Protein AF-0000000070384418 (afdb_homodimer)

Sequence (966 aa):
MIGNLVKNYKNLKAFNLLKQFIPKGFSTQKKMSLDSQIDIQPSKFMQKLINPTIFELIVPLSQKYQSINLASGFPDWETPEFLCNAVTEAFKLPEHQYAPVGGHPALIQKLCERYSKSLNRNILPQNISVGLGGSGVIYDIYTAFLNEGDELIVFEPFFEYHSKEAKLLGVNVKACSLIEPEDFENGEWQIDFKQFESLINDKTRMIVLNSPHNPTGKVFTREEYQKIADIVKKYPKVLVLADDVYETLIYDNKEFPRFVDIPGMFERTLQVFSLGKLFSCTGWRIGFCIGPEQFIKIVRATHAIICYSVHRPVQIGFAKALDEAKSKYMGTDDNYEVNIRKRFEKNRNVILEGFKNLNANLKLNKPQGGYFIVGSLKDHVGKIPRKYFFKDFENVPDGDALLGDTPFEEFEQAEVTPDVAFFKYMIIEKGVTVIPMSSFYIQDDEKNLKNIKGRYFFRIALPRKEETINSAFKKLNQTLKQNMIGNLVKNYKNLKAFNLLKQFIPKGFSTQKKMSLDSQIDIQPSKFMQKLINPTIFELIVPLSQKYQSINLASGFPDWETPEFLCNAVTEAFKLPEHQYAPVGGHPALIQKLCERYSKSLNRNILPQNISVGLGGSGVIYDIYTAFLNEGDELIVFEPFFEYHSKEAKLLGVNVKACSLIEPEDFENGEWQIDFKQFESLINDKTRMIVLNSPHNPTGKVFTREEYQKIADIVKKYPKVLVLADDVYETLIYDNKEFPRFVDIPGMFERTLQVFSLGKLFSCTGWRIGFCIGPEQFIKIVRATHAIICYSVHRPVQIGFAKALDEAKSKYMGTDDNYEVNIRKRFEKNRNVILEGFKNLNANLKLNKPQGGYFIVGSLKDHVGKIPRKYFFKDFENVPDGDALLGDTPFEEFEQAEVTPDVAFFKYMIIEKGVTVIPMSSFYIQDDEKNLKNIKGRYFFRIALPRKEETINSAFKKLNQTLKQN

Radius of gyration: 29.35 Å; Cα contacts (8 Å, |Δi|>4): 1914; chains: 2; bounding box: 66×96×72 Å

Structure (mmCIF, N/CA/C/O backbone):
data_AF-0000000070384418-model_v1
#
loop_
_entity.id
_entity.type
_entity.pdbx_description
1 polymer 'Class I/II aminotransferase'
#
loop_
_atom_site.group_PDB
_atom_site.id
_atom_site.type_symbol
_atom_site.label_atom_id
_atom_site.label_alt_id
_atom_site.label_comp_id
_atom_site.label_asym_id
_atom_site.label_entity_id
_atom_site.label_seq_id
_atom_site.pdbx_PDB_ins_code
_atom_site.Cartn_x
_atom_site.Cartn_y
_atom_site.Cartn_z
_atom_site.occupancy
_atom_site.B_iso_or_equiv
_atom_site.auth_seq_id
_atom_site.auth_comp_id
_atom_site.auth_asym_id
_atom_site.auth_atom_id
_atom_site.pdbx_PDB_model_num
ATOM 1 N N . MET A 1 1 ? -18.125 9.461 -38.062 1 21.52 1 MET A N 1
ATOM 2 C CA . MET A 1 1 ? -16.938 8.633 -38.031 1 21.52 1 MET A CA 1
ATOM 3 C C . MET A 1 1 ? -16.656 8.148 -36.594 1 21.52 1 MET A C 1
ATOM 5 O O . MET A 1 1 ? -15.609 7.578 -36.312 1 21.52 1 MET A O 1
ATOM 9 N N . ILE A 1 2 ? -17.453 8.672 -35.625 1 22.98 2 ILE A N 1
ATOM 10 C CA . ILE A 1 2 ? -17.547 8.531 -34.188 1 22.98 2 ILE A CA 1
ATOM 11 C C . ILE A 1 2 ? -17.938 7.102 -33.812 1 22.98 2 ILE A C 1
ATOM 13 O O . ILE A 1 2 ? -17.938 6.727 -32.625 1 22.98 2 ILE A O 1
ATOM 17 N N . GLY A 1 3 ? -18.453 6.27 -34.812 1 24.25 3 GLY A N 1
ATOM 18 C CA . GLY A 1 3 ? -19.078 4.961 -34.812 1 24.25 3 GLY A CA 1
ATOM 19 C C . GLY A 1 3 ? -18.125 3.844 -34.438 1 24.25 3 GLY A C 1
ATOM 20 O O . GLY A 1 3 ? -18.547 2.824 -33.875 1 24.25 3 GLY A O 1
ATOM 21 N N . ASN A 1 4 ? -16.906 3.9 -34.938 1 23.88 4 ASN A N 1
ATOM 22 C CA . ASN A 1 4 ? -16.016 2.74 -35 1 23.88 4 ASN A CA 1
ATOM 23 C C . ASN A 1 4 ? -15.367 2.471 -33.656 1 23.88 4 ASN A C 1
ATOM 25 O O . ASN A 1 4 ? -14.477 1.625 -33.531 1 23.88 4 ASN A O 1
ATOM 29 N N . LEU A 1 5 ? -15.336 3.398 -32.719 1 23.23 5 LEU A N 1
ATOM 30 C CA . LEU A 1 5 ? -14.562 3.24 -31.484 1 23.23 5 LEU A CA 1
ATOM 31 C C . LEU A 1 5 ? -15.203 2.205 -30.578 1 23.23 5 LEU A C 1
ATOM 33 O O . LEU A 1 5 ? -14.602 1.783 -29.594 1 23.23 5 LEU A O 1
ATOM 37 N N . VAL A 1 6 ? -16.547 1.979 -30.75 1 27.31 6 VAL A N 1
ATOM 38 C CA . VAL A 1 6 ? -17.25 1.037 -29.875 1 27.31 6 VAL A CA 1
ATOM 39 C C . VAL A 1 6 ? -16.828 -0.39 -30.203 1 27.31 6 VAL A C 1
ATOM 41 O O . VAL A 1 6 ? -17.25 -1.342 -29.547 1 27.31 6 VAL A O 1
ATOM 44 N N . LYS A 1 7 ? -16.25 -0.627 -31.406 1 26.06 7 LYS A N 1
ATOM 45 C CA . LYS A 1 7 ? -16.094 -1.99 -31.891 1 26.06 7 LYS A CA 1
ATOM 46 C C . LYS A 1 7 ? -15.008 -2.732 -31.109 1 26.06 7 LYS A C 1
ATOM 48 O O . LYS A 1 7 ? -14.969 -3.965 -31.125 1 26.06 7 LYS A O 1
ATOM 53 N N . ASN A 1 8 ? -13.938 -2.049 -30.734 1 25.42 8 ASN A N 1
ATOM 54 C CA . ASN A 1 8 ? -12.766 -2.818 -30.312 1 25.42 8 ASN A CA 1
ATOM 55 C C . ASN A 1 8 ? -12.938 -3.365 -28.891 1 25.42 8 ASN A C 1
ATOM 57 O O . ASN A 1 8 ? -11.969 -3.781 -28.266 1 25.42 8 ASN A O 1
ATOM 61 N N . TYR A 1 9 ? -14.07 -3.049 -28.281 1 29.02 9 TYR A N 1
ATOM 62 C CA . TYR A 1 9 ? -14.25 -3.629 -26.953 1 29.02 9 TYR A CA 1
ATOM 63 C C . TYR A 1 9 ? -14.391 -5.145 -27.031 1 29.02 9 TYR A C 1
ATOM 65 O O . TYR A 1 9 ? -14.75 -5.793 -26.047 1 29.02 9 TYR A O 1
ATOM 73 N N . LYS A 1 10 ? -14.422 -5.699 -28.266 1 28.5 10 LYS A N 1
ATOM 74 C CA . LYS A 1 10 ? -14.656 -7.129 -28.422 1 28.5 10 LYS A CA 1
ATOM 75 C C . LYS A 1 10 ? -13.508 -7.945 -27.844 1 28.5 10 LYS A C 1
ATOM 77 O O . LYS A 1 10 ? -13.555 -9.18 -27.844 1 28.5 10 LYS A O 1
ATOM 82 N N . ASN A 1 11 ? -12.398 -7.305 -27.766 1 25.98 11 ASN A N 1
ATOM 83 C CA . ASN A 1 11 ? -11.281 -8.188 -27.453 1 25.98 11 ASN A CA 1
ATOM 84 C C . ASN A 1 11 ? -11.328 -8.656 -26 1 25.98 11 ASN A C 1
ATOM 86 O O . ASN A 1 11 ? -10.344 -9.188 -25.469 1 25.98 11 ASN A O 1
ATOM 90 N N . LEU A 1 12 ? -12.289 -8.148 -25.266 1 31.06 12 LEU A N 1
ATOM 91 C CA . LEU A 1 12 ? -12.273 -8.523 -23.859 1 31.06 12 LEU A CA 1
ATOM 92 C C . LEU A 1 12 ? -12.719 -9.969 -23.672 1 31.06 12 LEU A C 1
ATOM 94 O O . LEU A 1 12 ? -13.344 -10.312 -22.656 1 31.06 12 LEU A O 1
ATOM 98 N N . LYS A 1 13 ? -12.562 -10.844 -24.688 1 27.2 13 LYS A N 1
ATOM 99 C CA . LYS A 1 13 ? -13.125 -12.188 -24.672 1 27.2 13 LYS A CA 1
ATOM 100 C C . LYS A 1 13 ? -12.359 -13.094 -23.703 1 27.2 13 LYS A C 1
ATOM 102 O O . LYS A 1 13 ? -12.797 -14.203 -23.406 1 27.2 13 LYS A O 1
ATOM 107 N N . ALA A 1 14 ? -11.203 -12.758 -23.5 1 29.67 14 ALA A N 1
ATOM 108 C CA . ALA A 1 14 ? -10.562 -13.852 -22.781 1 29.67 14 ALA A CA 1
ATOM 109 C C . ALA A 1 14 ? -11.172 -14.023 -21.391 1 29.67 14 ALA A C 1
ATOM 111 O O . ALA A 1 14 ? -11.242 -15.141 -20.875 1 29.67 14 ALA A O 1
ATOM 112 N N . PHE A 1 15 ? -11.438 -12.852 -20.719 1 34.81 15 PHE A N 1
ATOM 113 C CA . PHE A 1 15 ? -11.898 -12.859 -19.328 1 34.81 15 PHE A CA 1
ATOM 114 C C . PHE A 1 15 ? -13.336 -13.359 -19.25 1 34.81 15 PHE A C 1
ATOM 116 O O . PHE A 1 15 ? -13.836 -13.633 -18.156 1 34.81 15 PHE A O 1
ATOM 123 N N . ASN A 1 16 ? -14.039 -13.461 -20.406 1 38.47 16 ASN A N 1
ATOM 124 C CA . ASN A 1 16 ? -15.383 -14.031 -20.391 1 38.47 16 ASN A CA 1
ATOM 125 C C . ASN A 1 16 ? -15.359 -15.508 -20 1 38.47 16 ASN A C 1
ATOM 127 O O . ASN A 1 16 ? -16.406 -16.141 -19.906 1 38.47 16 ASN A O 1
ATOM 131 N N . LEU A 1 17 ? -14.25 -15.977 -20.062 1 34.59 17 LEU A N 1
ATOM 132 C CA . LEU A 1 17 ? -14.25 -17.422 -19.938 1 34.59 17 LEU A CA 1
ATOM 133 C C . LEU A 1 17 ? -14.578 -17.844 -18.516 1 34.59 17 LEU A C 1
ATOM 135 O O . LEU A 1 17 ? -15.164 -18.906 -18.297 1 34.59 17 LEU A O 1
ATOM 139 N N . LEU A 1 18 ? -14.039 -17.156 -17.578 1 34.12 18 LEU A N 1
ATOM 140 C CA . LEU A 1 18 ? -14.258 -17.641 -16.219 1 34.12 18 LEU A CA 1
ATOM 141 C C . LEU A 1 18 ? -15.508 -16.984 -15.617 1 34.12 18 LEU A C 1
ATOM 143 O O . LEU A 1 18 ? -15.844 -17.25 -14.461 1 34.12 18 LEU A O 1
ATOM 147 N N . LYS A 1 19 ? -16.188 -16.172 -16.359 1 42.44 19 LYS A N 1
ATOM 148 C CA . LYS A 1 19 ? -17.406 -15.547 -15.867 1 42.44 19 LYS A CA 1
ATOM 149 C C . LYS A 1 19 ? -18.438 -16.594 -15.445 1 42.44 19 LYS A C 1
ATOM 151 O O . LYS A 1 19 ? -19.266 -16.344 -14.562 1 42.44 19 LYS A O 1
ATOM 156 N N . GLN A 1 20 ? -18.344 -17.641 -16.203 1 40.22 20 GLN A N 1
ATOM 157 C CA . GLN A 1 20 ? -19.359 -18.656 -15.969 1 40.22 20 GLN A CA 1
ATOM 158 C C . GLN A 1 20 ? -19.188 -19.312 -14.602 1 40.22 20 GLN A C 1
ATOM 160 O O . GLN A 1 20 ? -20.094 -19.969 -14.094 1 40.22 20 GLN A O 1
ATOM 165 N N . PHE A 1 21 ? -18.047 -19.25 -14.219 1 36.97 21 PHE A N 1
ATOM 166 C CA . PHE A 1 21 ? -17.844 -19.875 -12.922 1 36.97 21 PHE A CA 1
ATOM 167 C C . PHE A 1 21 ? -18.125 -18.906 -11.789 1 36.97 21 PHE A C 1
ATOM 169 O O . PHE A 1 21 ? -17.953 -19.234 -10.609 1 36.97 21 PHE A O 1
ATOM 176 N N . ILE A 1 22 ? -18.359 -17.781 -12.102 1 37.22 22 ILE A N 1
ATOM 177 C CA . ILE A 1 22 ? -18.781 -16.797 -11.102 1 37.22 22 ILE A CA 1
ATOM 178 C C . ILE A 1 22 ? -20.219 -17.062 -10.672 1 37.22 22 ILE A C 1
ATOM 180 O O . ILE A 1 22 ? -21.109 -17.172 -11.508 1 37.22 22 ILE A O 1
ATOM 184 N N . PRO A 1 23 ? -20.469 -17.656 -9.508 1 31.16 23 PRO A N 1
ATOM 185 C CA . PRO A 1 23 ? -21.875 -17.781 -9.125 1 31.16 23 PRO A CA 1
ATOM 186 C C . PRO A 1 23 ? -22.703 -16.547 -9.492 1 31.16 23 PRO A C 1
ATOM 188 O O . PRO A 1 23 ? -22.172 -15.43 -9.5 1 31.16 23 PRO A O 1
ATOM 191 N N . LYS A 1 24 ? -23.953 -16.828 -10.109 1 36.12 24 LYS A N 1
ATOM 192 C CA . LYS A 1 24 ? -24.938 -15.852 -10.555 1 36.12 24 LYS A CA 1
ATOM 193 C C . LYS A 1 24 ? -25.234 -14.828 -9.461 1 36.12 24 LYS A C 1
ATOM 195 O O . LYS A 1 24 ? -26.141 -14.008 -9.602 1 36.12 24 LYS A O 1
ATOM 200 N N . GLY A 1 25 ? -24.875 -15.148 -8.266 1 31.86 25 GLY A N 1
ATOM 201 C CA . GLY A 1 25 ? -25.391 -14.156 -7.34 1 31.86 25 GLY A CA 1
ATOM 202 C C . GLY A 1 25 ? -24.984 -12.734 -7.688 1 31.86 25 GLY A C 1
ATOM 203 O O . GLY A 1 25 ? -25.219 -11.812 -6.914 1 31.86 25 GLY A O 1
ATOM 204 N N . PHE A 1 26 ? -23.891 -12.688 -8.352 1 30.39 26 PHE A N 1
ATOM 205 C CA . PHE A 1 26 ? -23.672 -11.289 -8.688 1 30.39 26 PHE A CA 1
ATOM 206 C C . PHE A 1 26 ? -24.719 -10.797 -9.664 1 30.39 26 PHE A C 1
ATOM 208 O O . PHE A 1 26 ? -24.75 -11.211 -10.828 1 30.39 26 PHE A O 1
ATOM 215 N N . SER A 1 27 ? -25.984 -10.664 -9.094 1 28.73 27 SER A N 1
ATOM 216 C CA . SER A 1 27 ? -27.188 -10.18 -9.75 1 28.73 27 SER A CA 1
ATOM 217 C C . SER A 1 27 ? -26.875 -9.141 -10.812 1 28.73 27 SER A C 1
ATOM 219 O O . SER A 1 27 ? -25.891 -8.398 -10.695 1 28.73 27 SER A O 1
ATOM 221 N N . THR A 1 28 ? -27.25 -9.5 -11.969 1 30.86 28 THR A N 1
ATOM 222 C CA . THR A 1 28 ? -27.422 -8.492 -13 1 30.86 28 THR A CA 1
ATOM 223 C C . THR A 1 28 ? -28 -7.203 -12.414 1 30.86 28 THR A C 1
ATOM 225 O O . THR A 1 28 ? -29.031 -7.23 -11.742 1 30.86 28 THR A O 1
ATOM 228 N N . GLN A 1 29 ? -27.172 -6.375 -12.047 1 30.16 29 GLN A N 1
ATOM 229 C CA . GLN A 1 29 ? -27.547 -5.008 -11.719 1 30.16 29 GLN A CA 1
ATOM 230 C C . GLN A 1 29 ? -28.703 -4.531 -12.594 1 30.16 29 GLN A C 1
ATOM 232 O O . GLN A 1 29 ? -28.641 -4.629 -13.828 1 30.16 29 GLN A O 1
ATOM 237 N N . LYS A 1 30 ? -29.922 -4.727 -12.102 1 29.81 30 LYS A N 1
ATOM 238 C CA . LYS A 1 30 ? -30.891 -3.85 -12.742 1 29.81 30 LYS A CA 1
ATOM 239 C C . LYS A 1 30 ? -30.25 -2.527 -13.156 1 29.81 30 LYS A C 1
ATOM 241 O O . LYS A 1 30 ? -29.594 -1.869 -12.344 1 29.81 30 LYS A O 1
ATOM 246 N N . LYS A 1 31 ? -29.969 -2.432 -14.375 1 32.91 31 LYS A N 1
ATOM 247 C CA . LYS A 1 31 ? -29.719 -1.09 -14.891 1 32.91 31 LYS A CA 1
ATOM 248 C C . LYS A 1 31 ? -30.531 -0.043 -14.141 1 32.91 31 LYS A C 1
ATOM 250 O O . LYS A 1 31 ? -31.734 0.09 -14.352 1 32.91 31 LYS A O 1
ATOM 255 N N . MET A 1 32 ? -30.484 -0.095 -12.82 1 31.16 32 MET A N 1
ATOM 256 C CA . MET A 1 32 ? -31.203 1.039 -12.25 1 31.16 32 MET A CA 1
ATOM 257 C C . MET A 1 32 ? -31.016 2.289 -13.102 1 31.16 32 MET A C 1
ATOM 259 O O . MET A 1 32 ? -29.969 2.465 -13.727 1 31.16 32 MET A O 1
ATOM 263 N N . SER A 1 33 ? -32.031 2.996 -13.25 1 31.69 33 SER A N 1
ATOM 264 C CA . SER A 1 33 ? -32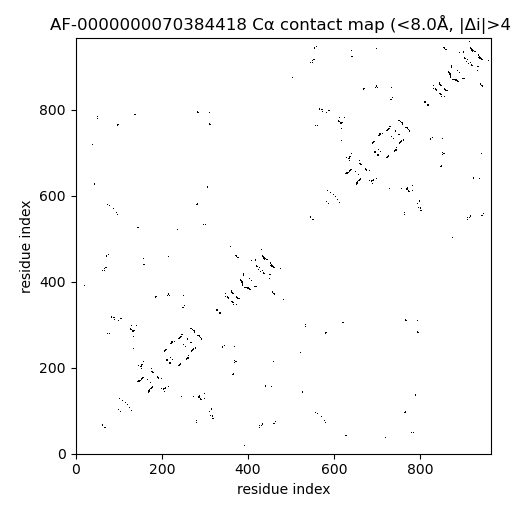.094 4.324 -13.852 1 31.69 33 SER A CA 1
ATOM 265 C C . SER A 1 33 ? -30.906 5.188 -13.414 1 31.69 33 SER A C 1
ATOM 267 O O . SER A 1 33 ? -30.844 5.625 -12.266 1 31.69 33 SER A O 1
ATOM 269 N N . LEU A 1 34 ? -29.672 4.676 -13.602 1 38.72 34 LEU A N 1
ATOM 270 C CA . LEU A 1 34 ? -28.594 5.664 -13.508 1 38.72 34 LEU A CA 1
ATOM 271 C C . LEU A 1 34 ? -29.141 7.07 -13.75 1 38.72 34 LEU A C 1
ATOM 273 O O . LEU A 1 34 ? -29.766 7.328 -14.781 1 38.72 34 LEU A O 1
ATOM 277 N N . ASP A 1 35 ? -29.516 7.711 -12.875 1 42.38 35 ASP A N 1
ATOM 278 C CA . ASP A 1 35 ? -29.609 9.117 -13.258 1 42.38 35 ASP A CA 1
ATOM 279 C C . ASP A 1 35 ? -28.672 9.445 -14.414 1 42.38 35 ASP A C 1
ATOM 281 O O . ASP A 1 35 ? -27.484 9.125 -14.359 1 42.38 35 ASP A O 1
ATOM 285 N N . SER A 1 36 ? -29.078 9.352 -15.586 1 49.03 36 SER A N 1
ATOM 286 C CA . SER A 1 36 ? -28.703 9.438 -16.984 1 49.03 36 SER A CA 1
ATOM 287 C C . SER A 1 36 ? -27.359 10.148 -17.156 1 49.03 36 SER A C 1
ATOM 289 O O . SER A 1 36 ? -26.703 10.016 -18.188 1 49.03 36 SER A O 1
ATOM 291 N N . GLN A 1 37 ? -26.734 10.883 -16.047 1 74.94 37 GLN A N 1
ATOM 292 C CA . GLN A 1 37 ? -25.75 11.898 -16.422 1 74.94 37 GLN A CA 1
ATOM 293 C C . GLN A 1 37 ? -24.359 11.547 -15.898 1 74.94 37 GLN A C 1
ATOM 295 O O . GLN A 1 37 ? -23.375 12.172 -16.281 1 74.94 37 GLN A O 1
ATOM 300 N N . ILE A 1 38 ? -24.219 10.25 -15.125 1 89.5 38 ILE A N 1
ATOM 301 C CA . ILE A 1 38 ? -22.891 9.969 -14.602 1 89.5 38 ILE A CA 1
ATOM 302 C C . ILE A 1 38 ? -22.109 9.148 -15.617 1 89.5 38 ILE A C 1
ATOM 304 O O . ILE A 1 38 ? -22.562 8.094 -16.062 1 89.5 38 ILE A O 1
ATOM 308 N N . ASP A 1 39 ? -20.969 9.555 -16.047 1 94.5 39 ASP A N 1
ATOM 309 C CA . ASP A 1 39 ? -20.078 8.922 -17.016 1 94.5 39 ASP A CA 1
ATOM 310 C C . ASP A 1 39 ? -18.641 8.852 -16.484 1 94.5 39 ASP A C 1
ATOM 312 O O . ASP A 1 39 ? -17.719 9.32 -17.141 1 94.5 39 ASP A O 1
ATOM 316 N N . ILE A 1 40 ? -18.578 8.258 -15.305 1 95.62 40 ILE A N 1
ATOM 317 C CA . ILE A 1 40 ? -17.266 8.094 -14.672 1 95.62 40 ILE A CA 1
ATOM 318 C C . ILE A 1 40 ? -16.656 6.766 -15.109 1 95.62 40 ILE A C 1
ATOM 320 O O . ILE A 1 40 ? -17.281 5.711 -14.992 1 95.62 40 ILE A O 1
ATOM 324 N N . GLN A 1 41 ? -15.461 6.828 -15.625 1 95.25 41 GLN A N 1
ATOM 325 C CA . GLN A 1 41 ? -14.766 5.656 -16.141 1 95.25 41 GLN A CA 1
ATOM 326 C C . GLN A 1 41 ? -13.508 5.359 -15.328 1 95.25 41 GLN A C 1
ATOM 328 O O . GLN A 1 41 ? -12.906 6.266 -14.75 1 95.25 41 GLN A O 1
ATOM 333 N N . PRO A 1 42 ? -13.148 4.074 -15.219 1 96.94 42 PRO A N 1
ATOM 334 C CA . PRO A 1 42 ? -11.828 3.773 -14.648 1 96.94 42 PRO A CA 1
ATOM 335 C C . PRO A 1 42 ? -10.688 4.441 -15.406 1 96.94 42 PRO A C 1
ATOM 337 O O . PRO A 1 42 ? -10.883 4.91 -16.531 1 96.94 42 PRO A O 1
ATOM 340 N N . SER A 1 43 ? -9.562 4.574 -14.719 1 97.31 43 SER A N 1
ATOM 341 C CA . SER A 1 43 ? -8.375 5.039 -15.43 1 97.31 43 SER A CA 1
ATOM 342 C C . SER A 1 43 ? -8.078 4.168 -16.641 1 97.31 43 SER A C 1
ATOM 344 O O . SER A 1 43 ? -8.531 3.025 -16.719 1 97.31 43 SER A O 1
ATOM 346 N N . LYS A 1 44 ? -7.309 4.691 -17.562 1 95.75 44 LYS A N 1
ATOM 347 C CA . LYS A 1 44 ? -7.078 4.055 -18.859 1 95.75 44 LYS A CA 1
ATOM 348 C C . LYS A 1 44 ? -6.461 2.668 -18.688 1 95.75 44 LYS A C 1
ATOM 350 O O . LYS A 1 44 ? -6.82 1.731 -19.406 1 95.75 44 LYS A O 1
ATOM 355 N N . PHE A 1 45 ? -5.629 2.506 -17.766 1 92.56 45 PHE A N 1
ATOM 356 C CA . PHE A 1 45 ? -4.965 1.216 -17.609 1 92.56 45 PHE A CA 1
ATOM 357 C C . PHE A 1 45 ? -5.844 0.243 -16.828 1 92.56 45 PHE A C 1
ATOM 359 O O . PHE A 1 45 ? -5.836 -0.959 -17.109 1 92.56 45 PHE A O 1
ATOM 366 N N . MET A 1 46 ? -6.625 0.763 -15.891 1 94.19 46 MET A N 1
ATOM 367 C CA . MET A 1 46 ? -7.492 -0.107 -15.102 1 94.19 46 MET A CA 1
ATOM 368 C C . MET A 1 46 ? -8.617 -0.676 -15.961 1 94.19 46 MET A C 1
ATOM 370 O O . MET A 1 46 ? -9.148 -1.748 -15.672 1 94.19 46 MET A O 1
ATOM 374 N N . GLN A 1 47 ? -8.953 0.021 -17.031 1 94.12 47 GLN A N 1
ATOM 375 C CA . GLN A 1 47 ? -9.961 -0.495 -17.938 1 94.12 47 GLN A CA 1
ATOM 376 C C . GLN A 1 47 ? -9.57 -1.867 -18.484 1 94.12 47 GLN A C 1
ATOM 378 O O . GLN A 1 47 ? -10.43 -2.711 -18.734 1 94.12 47 GLN A O 1
ATOM 383 N N . LYS A 1 48 ? -8.273 -2.107 -18.531 1 91.12 48 LYS A N 1
ATOM 384 C CA . LYS A 1 48 ? -7.77 -3.354 -19.109 1 91.12 48 LYS A CA 1
ATOM 385 C C . LYS A 1 48 ? -7.395 -4.348 -18.016 1 91.12 48 LYS A C 1
ATOM 387 O O . LYS A 1 48 ? -7.078 -5.504 -18.297 1 91.12 48 LYS A O 1
ATOM 392 N N . LEU A 1 49 ? -7.457 -3.881 -16.781 1 92.38 49 LEU A N 1
ATOM 393 C CA . LEU A 1 49 ? -6.891 -4.707 -15.711 1 92.38 49 LEU A CA 1
ATOM 394 C C . LEU A 1 49 ? -7.945 -5.043 -14.664 1 92.38 49 LEU A C 1
ATOM 396 O O . LEU A 1 49 ? -7.625 -5.617 -13.625 1 92.38 49 LEU A O 1
ATOM 400 N N . ILE A 1 50 ? -9.164 -4.797 -14.914 1 89.44 50 ILE A N 1
ATOM 401 C CA . ILE A 1 50 ? -10.227 -4.863 -13.914 1 89.44 50 ILE A CA 1
ATOM 402 C C . ILE A 1 50 ? -10.562 -6.324 -13.617 1 89.44 50 ILE A C 1
ATOM 404 O O . ILE A 1 50 ? -11 -6.656 -12.516 1 89.44 50 ILE A O 1
ATOM 408 N N . ASN A 1 51 ? -10.281 -7.168 -14.57 1 84.19 51 ASN A N 1
ATOM 409 C CA . ASN A 1 51 ? -10.68 -8.562 -14.383 1 84.19 51 ASN A CA 1
ATOM 410 C C . ASN A 1 51 ? -9.805 -9.266 -13.344 1 84.19 51 ASN A C 1
ATOM 412 O O . ASN A 1 51 ? -8.602 -9.031 -13.289 1 84.19 51 ASN A O 1
ATOM 416 N N . PRO A 1 52 ? -10.477 -10.086 -12.562 1 81.44 52 PRO A N 1
ATOM 417 C CA . PRO A 1 52 ? -9.711 -10.797 -11.539 1 81.44 52 PRO A CA 1
ATOM 418 C C . PRO A 1 52 ? -8.695 -11.773 -12.125 1 81.44 52 PRO A C 1
ATOM 420 O O . PRO A 1 52 ? -8.875 -12.266 -13.242 1 81.44 52 PRO A O 1
ATOM 423 N N . THR A 1 53 ? -7.723 -12 -11.336 1 76.81 53 THR A N 1
ATOM 424 C CA . THR A 1 53 ? -6.73 -13.008 -11.695 1 76.81 53 THR A CA 1
ATOM 425 C C . THR A 1 53 ? -7.215 -14.406 -11.312 1 76.81 53 THR A C 1
ATOM 427 O O . THR A 1 53 ? -8.195 -14.547 -10.578 1 76.81 53 THR A O 1
ATOM 430 N N . ILE A 1 54 ? -6.57 -15.383 -11.883 1 79.31 54 ILE A N 1
ATOM 431 C CA . ILE A 1 54 ? -6.852 -16.766 -11.523 1 79.31 54 ILE A CA 1
ATOM 432 C C . ILE A 1 54 ? -6.629 -16.969 -10.023 1 79.31 54 ILE A C 1
ATOM 434 O O . ILE A 1 54 ? -7.34 -17.734 -9.383 1 79.31 54 ILE A O 1
ATOM 438 N N . PHE A 1 55 ? -5.77 -16.234 -9.445 1 78.31 55 PHE A N 1
ATOM 439 C CA . PHE A 1 55 ? -5.414 -16.375 -8.039 1 78.31 55 PHE A CA 1
ATOM 440 C C . PHE A 1 55 ? -6.566 -15.93 -7.145 1 78.31 55 PHE A C 1
ATOM 442 O O . PHE A 1 55 ? -6.777 -16.5 -6.066 1 78.31 55 PHE A O 1
ATOM 449 N N . GLU A 1 56 ? -7.309 -14.977 -7.625 1 78.88 56 GLU A N 1
ATOM 450 C CA . GLU A 1 56 ? -8.445 -14.469 -6.863 1 78.88 56 GLU A CA 1
ATOM 451 C C . GLU A 1 56 ? -9.617 -15.445 -6.922 1 78.88 56 GLU A C 1
ATOM 453 O O . GLU A 1 56 ? -10.508 -15.406 -6.066 1 78.88 56 GLU A O 1
ATOM 458 N N . LEU A 1 57 ? -9.523 -16.406 -7.898 1 81.56 57 LEU A N 1
ATOM 459 C CA . LEU A 1 57 ? -10.672 -17.281 -8.141 1 81.56 57 LEU A CA 1
ATOM 460 C C . LEU A 1 57 ? -10.453 -18.656 -7.535 1 81.56 57 LEU A C 1
ATOM 462 O O . LEU A 1 57 ? -11.406 -19.406 -7.324 1 81.56 57 LEU A O 1
ATOM 466 N N . ILE A 1 58 ? -9.227 -18.938 -7.238 1 85.12 58 ILE A N 1
ATOM 467 C CA . ILE A 1 58 ? -8.859 -20.297 -6.859 1 85.12 58 ILE A CA 1
ATOM 468 C C . ILE A 1 58 ? -9.547 -20.672 -5.551 1 85.12 58 ILE A C 1
ATOM 470 O O . ILE A 1 58 ? -10.18 -21.719 -5.457 1 85.12 58 ILE A O 1
ATOM 474 N N . VAL A 1 59 ? -9.453 -19.781 -4.586 1 81.81 59 VAL A N 1
ATOM 475 C CA . VAL A 1 59 ? -9.953 -20.109 -3.256 1 81.81 59 VAL A CA 1
ATOM 476 C C . VAL A 1 59 ? -11.469 -20.219 -3.285 1 81.81 59 VAL A C 1
ATOM 478 O O . VAL A 1 59 ? -12.039 -21.234 -2.885 1 81.81 59 VAL A O 1
ATOM 481 N N . PRO A 1 60 ? -12.133 -19.281 -3.859 1 82.06 60 PRO A N 1
ATOM 482 C CA . PRO A 1 60 ? -13.586 -19.406 -3.938 1 82.06 60 PRO A CA 1
ATOM 483 C C . PRO A 1 60 ? -14.039 -20.625 -4.75 1 82.06 60 PRO A C 1
ATOM 485 O O . PRO A 1 60 ? -15.023 -21.266 -4.395 1 82.06 60 PRO A O 1
ATOM 488 N N . LEU A 1 61 ? -13.375 -21 -5.758 1 88.06 61 LEU A N 1
ATOM 489 C CA . LEU A 1 61 ? -13.742 -22.141 -6.594 1 88.06 61 LEU A CA 1
ATOM 490 C C . LEU A 1 61 ? -13.484 -23.453 -5.867 1 88.06 61 LEU A C 1
ATOM 492 O O . LEU A 1 61 ? -14.281 -24.391 -5.965 1 88.06 61 LEU A O 1
ATOM 496 N N . SER A 1 62 ? -12.359 -23.453 -5.207 1 91.06 62 SER A N 1
ATOM 497 C CA . SER A 1 62 ? -12.055 -24.656 -4.43 1 91.06 62 SER A CA 1
ATOM 498 C C . SER A 1 62 ? -13.117 -24.906 -3.369 1 91.06 62 SER A C 1
ATOM 500 O O . SER A 1 62 ? -13.492 -26.062 -3.121 1 91.06 62 SER A O 1
ATOM 502 N N . GLN A 1 63 ? -13.539 -23.859 -2.777 1 89.12 63 GLN A N 1
ATOM 503 C CA . GLN A 1 63 ? -14.586 -23.984 -1.768 1 89.12 63 GLN A CA 1
ATOM 504 C C . GLN A 1 63 ? -15.914 -24.422 -2.395 1 89.12 63 GLN A C 1
ATOM 506 O O . GLN A 1 63 ? -16.594 -25.312 -1.88 1 89.12 63 GLN A O 1
ATOM 511 N N . LYS A 1 64 ? -16.25 -23.875 -3.471 1 90.94 64 LYS A N 1
ATOM 512 C CA . LYS A 1 64 ? -17.5 -24.188 -4.168 1 90.94 64 LYS A CA 1
ATOM 513 C C . LYS A 1 64 ? -17.562 -25.656 -4.551 1 90.94 64 LYS A C 1
ATOM 515 O O . LYS A 1 64 ? -18.609 -26.297 -4.391 1 90.94 64 LYS A O 1
ATOM 520 N N . TYR A 1 65 ? -16.484 -26.219 -4.98 1 93.69 65 TYR A N 1
ATOM 521 C CA . TYR A 1 65 ? -16.484 -27.594 -5.5 1 93.69 65 TYR A CA 1
ATOM 522 C C . TYR A 1 65 ? -15.922 -28.562 -4.473 1 93.69 65 TYR A C 1
ATOM 524 O O . TYR A 1 65 ? -15.727 -29.734 -4.773 1 93.69 65 TYR A O 1
ATOM 532 N N . GLN A 1 66 ? -15.562 -28.047 -3.322 1 94.31 66 GLN A N 1
ATOM 533 C CA . GLN A 1 66 ? -15.039 -28.859 -2.225 1 94.31 66 GLN A CA 1
ATOM 534 C C . GLN A 1 66 ? -13.812 -29.656 -2.666 1 94.31 66 GLN A C 1
ATOM 536 O O . GLN A 1 66 ? -13.727 -30.859 -2.402 1 94.31 66 GLN A O 1
ATOM 541 N N . SER A 1 67 ? -13.016 -29.047 -3.428 1 96.62 67 SER A N 1
ATOM 542 C CA . SER A 1 67 ? -11.781 -29.672 -3.902 1 96.62 67 SER A CA 1
ATOM 543 C C . SER A 1 67 ? -10.617 -29.359 -2.969 1 96.62 67 SER A C 1
ATOM 545 O O . SER A 1 67 ? -10.664 -28.391 -2.213 1 96.62 67 SER A O 1
ATOM 547 N N . ILE A 1 68 ? -9.633 -30.234 -2.941 1 97.19 68 ILE A N 1
ATOM 548 C CA . ILE A 1 68 ? -8.414 -30 -2.174 1 97.19 68 ILE A CA 1
ATOM 549 C C . ILE A 1 68 ? -7.516 -29.016 -2.918 1 97.19 68 ILE A C 1
ATOM 551 O O . ILE A 1 68 ? -7.148 -29.25 -4.07 1 97.19 68 ILE A O 1
ATOM 555 N N . ASN A 1 69 ? -7.148 -27.891 -2.301 1 95.5 69 ASN A N 1
ATOM 556 C CA . ASN A 1 69 ? -6.406 -26.797 -2.91 1 95.5 69 ASN A CA 1
ATOM 557 C C . ASN A 1 69 ? -4.914 -27.094 -2.98 1 95.5 69 ASN A C 1
ATOM 559 O O . ASN A 1 69 ? -4.184 -26.875 -2.012 1 95.5 69 ASN A O 1
ATOM 563 N N . LEU A 1 70 ? -4.398 -27.5 -4.105 1 97.25 70 LEU A N 1
ATOM 564 C CA . LEU A 1 70 ? -2.967 -27.625 -4.363 1 97.25 70 LEU A CA 1
ATOM 565 C C . LEU A 1 70 ? -2.484 -26.531 -5.297 1 97.25 70 LEU A C 1
ATOM 567 O O . LEU A 1 70 ? -1.507 -26.703 -6.027 1 97.25 70 LEU A O 1
ATOM 571 N N . ALA A 1 71 ? -3.227 -25.422 -5.301 1 95.5 71 ALA A N 1
ATOM 572 C CA . ALA A 1 71 ? -2.959 -24.375 -6.273 1 95.5 71 ALA A CA 1
ATOM 573 C C . ALA A 1 71 ? -2.354 -23.141 -5.598 1 95.5 71 ALA A C 1
ATOM 575 O O . ALA A 1 71 ? -1.41 -22.547 -6.117 1 95.5 71 ALA A O 1
ATOM 576 N N . SER A 1 72 ? -2.82 -22.719 -4.457 1 93.12 72 SER A N 1
ATOM 577 C CA . SER A 1 72 ? -2.512 -21.422 -3.842 1 93.12 72 SER A CA 1
ATOM 578 C C . SER A 1 72 ? -1.084 -21.391 -3.309 1 93.12 72 SER A C 1
ATOM 580 O O . SER A 1 72 ? -0.616 -22.375 -2.719 1 93.12 72 SER A O 1
ATOM 582 N N . GLY A 1 73 ? -0.462 -20.266 -3.479 1 93.31 73 GLY A N 1
ATOM 583 C CA . GLY A 1 73 ? 0.929 -20.094 -3.096 1 93.31 73 GLY A CA 1
ATOM 584 C C . GLY A 1 73 ? 1.094 -19.578 -1.677 1 93.31 73 GLY A C 1
ATOM 585 O O . GLY A 1 73 ? 1.791 -18.594 -1.444 1 93.31 73 GLY A O 1
ATOM 586 N N . PHE A 1 74 ? 0.449 -20.141 -0.711 1 94.94 74 PHE A N 1
ATOM 587 C CA . PHE A 1 74 ? 0.626 -19.859 0.709 1 94.94 74 PHE A CA 1
ATOM 588 C C . PHE A 1 74 ? 0.429 -21.125 1.535 1 94.94 74 PHE A C 1
ATOM 590 O O . PHE A 1 74 ? -0.317 -22.031 1.138 1 94.94 74 PHE A O 1
ATOM 597 N N . PRO A 1 75 ? 1.06 -21.266 2.707 1 96.38 75 PRO A N 1
ATOM 598 C CA . PRO A 1 75 ? 1.006 -22.5 3.502 1 96.38 75 PRO A CA 1
ATOM 599 C C . PRO A 1 75 ? -0.358 -22.719 4.152 1 96.38 75 PRO A C 1
ATOM 601 O O . PRO A 1 75 ? -1.065 -21.75 4.457 1 96.38 75 PRO A O 1
ATOM 604 N N . ASP A 1 76 ? -0.663 -23.953 4.285 1 95.12 76 ASP A N 1
ATOM 605 C CA . ASP A 1 76 ? -1.865 -24.281 5.047 1 95.12 76 ASP A CA 1
ATOM 606 C C . ASP A 1 76 ? -1.513 -24.75 6.457 1 95.12 76 ASP A C 1
ATOM 608 O O . ASP A 1 76 ? -2.346 -25.344 7.145 1 95.12 76 ASP A O 1
ATOM 612 N N . TRP A 1 77 ? -0.223 -24.594 6.883 1 95.31 77 TRP A N 1
ATOM 613 C CA . TRP A 1 77 ? 0.176 -24.891 8.258 1 95.31 77 TRP A CA 1
ATOM 614 C C . TRP A 1 77 ? 0.303 -23.609 9.07 1 95.31 77 TRP A C 1
ATOM 616 O O . TRP A 1 77 ? 0.135 -22.5 8.547 1 95.31 77 TRP A O 1
ATOM 626 N N . GLU A 1 78 ? 0.601 -23.719 10.328 1 93.19 78 GLU A N 1
ATOM 627 C CA . GLU A 1 78 ? 0.554 -22.594 11.258 1 93.19 78 GLU A CA 1
ATOM 628 C C . GLU A 1 78 ? 1.822 -21.75 11.172 1 93.19 78 GLU A C 1
ATOM 630 O O . GLU A 1 78 ? 2.904 -22.281 10.891 1 93.19 78 GLU A O 1
ATOM 635 N N . THR A 1 79 ? 1.651 -20.469 11.406 1 96.06 79 THR A N 1
ATOM 636 C CA . THR A 1 79 ? 2.766 -19.578 11.68 1 96.06 79 THR A CA 1
ATOM 637 C C . THR A 1 79 ? 3.482 -19.969 12.961 1 96.06 79 THR A C 1
ATOM 639 O O . THR A 1 79 ? 2.848 -20.406 13.922 1 96.06 79 THR A O 1
ATOM 642 N N . PRO A 1 80 ? 4.809 -19.859 12.961 1 96.44 80 PRO A N 1
ATOM 643 C CA . PRO A 1 80 ? 5.5 -20.328 14.172 1 96.44 80 PRO A CA 1
ATOM 644 C C . PRO A 1 80 ? 5.043 -19.594 15.43 1 96.44 80 PRO A C 1
ATOM 646 O O . PRO A 1 80 ? 4.891 -18.359 15.414 1 96.44 80 PRO A O 1
ATOM 649 N N . GLU A 1 81 ? 4.941 -20.312 16.5 1 95.25 81 GLU A N 1
ATOM 650 C CA . GLU A 1 81 ? 4.414 -19.797 17.766 1 95.25 81 GLU A CA 1
ATOM 651 C C . GLU A 1 81 ? 5.273 -18.656 18.297 1 95.25 81 GLU A C 1
ATOM 653 O O . GLU A 1 81 ? 4.754 -17.703 18.875 1 95.25 81 GLU A O 1
ATOM 658 N N . PHE A 1 82 ? 6.59 -18.734 18.125 1 96.75 82 PHE A N 1
ATOM 659 C CA . PHE A 1 82 ? 7.469 -17.703 18.672 1 96.75 82 PHE A CA 1
ATOM 660 C C . PHE A 1 82 ? 7.203 -16.359 18 1 96.75 82 PHE A C 1
ATOM 662 O O . PHE A 1 82 ? 7.352 -15.305 18.641 1 96.75 82 PHE A O 1
ATOM 669 N N . LEU A 1 83 ? 6.863 -16.375 16.734 1 97.5 83 LEU A N 1
ATOM 670 C CA . LEU A 1 83 ? 6.508 -15.125 16.062 1 97.5 83 LEU A CA 1
ATOM 671 C C . LEU A 1 83 ? 5.18 -14.586 16.594 1 97.5 83 LEU A C 1
ATOM 673 O O . LEU A 1 83 ? 5.055 -13.383 16.859 1 97.5 83 LEU A O 1
ATOM 677 N N . CYS A 1 84 ? 4.156 -15.438 16.703 1 96.75 84 CYS A N 1
ATOM 678 C CA . CYS A 1 84 ? 2.869 -15.016 17.25 1 96.75 84 CYS A CA 1
ATOM 679 C C . CYS A 1 84 ? 3.037 -14.406 18.625 1 96.75 84 CYS A C 1
ATOM 681 O O . CYS A 1 84 ? 2.432 -13.375 18.938 1 96.75 84 CYS A O 1
ATOM 683 N N . ASN A 1 85 ? 3.908 -15.023 19.453 1 96.44 85 ASN A N 1
ATOM 684 C CA . ASN A 1 85 ? 4.188 -14.5 20.797 1 96.44 85 ASN A CA 1
ATOM 685 C C . ASN A 1 85 ? 4.879 -13.141 20.734 1 96.44 85 ASN A C 1
ATOM 687 O O . ASN A 1 85 ? 4.527 -12.234 21.484 1 96.44 85 ASN A O 1
ATOM 691 N N . ALA A 1 86 ? 5.836 -13.023 19.859 1 97.25 86 ALA A N 1
ATOM 692 C CA . ALA A 1 86 ? 6.59 -11.781 19.719 1 97.25 86 ALA A CA 1
ATOM 693 C C . ALA A 1 86 ? 5.676 -10.633 19.312 1 97.25 86 ALA A C 1
ATOM 695 O O . ALA A 1 86 ? 5.785 -9.523 19.844 1 97.25 86 ALA A O 1
ATOM 696 N N . VAL A 1 87 ? 4.793 -10.859 18.422 1 96.75 87 VAL A N 1
ATOM 697 C CA . VAL A 1 87 ? 3.896 -9.82 17.938 1 96.75 87 VAL A CA 1
ATOM 698 C C . VAL A 1 87 ? 2.883 -9.461 19.016 1 96.75 87 VAL A C 1
ATOM 700 O O . VAL A 1 87 ? 2.537 -8.289 19.188 1 96.75 87 VAL A O 1
ATOM 703 N N . THR A 1 88 ? 2.373 -10.469 19.719 1 96.19 88 THR A N 1
ATOM 704 C CA . THR A 1 88 ? 1.435 -10.219 20.797 1 96.19 88 THR A CA 1
ATOM 705 C C . THR A 1 88 ? 2.072 -9.336 21.875 1 96.19 88 THR A C 1
ATOM 707 O O . THR A 1 88 ? 1.419 -8.445 22.422 1 96.19 88 THR A O 1
ATOM 710 N N . GLU A 1 89 ? 3.33 -9.547 22.172 1 96.31 89 GLU A N 1
ATOM 711 C CA . GLU A 1 89 ? 4.059 -8.703 23.109 1 96.31 89 GLU A CA 1
ATOM 712 C C . GLU A 1 89 ? 4.176 -7.273 22.594 1 96.31 89 GLU A C 1
ATOM 714 O O . GLU A 1 89 ? 4.09 -6.32 23.375 1 96.31 89 GLU A O 1
ATOM 719 N N . ALA A 1 90 ? 4.387 -7.145 21.312 1 96 90 ALA A N 1
ATOM 720 C CA . ALA A 1 90 ? 4.52 -5.828 20.703 1 96 90 ALA A CA 1
ATOM 721 C C . ALA A 1 90 ? 3.227 -5.027 20.828 1 96 90 ALA A C 1
ATOM 723 O O . ALA A 1 90 ? 3.26 -3.803 20.984 1 96 90 ALA A O 1
ATOM 724 N N . PHE A 1 91 ? 2.08 -5.68 20.828 1 95.31 91 PHE A N 1
ATOM 725 C CA . PHE A 1 91 ? 0.787 -5.012 20.922 1 95.31 91 PHE A CA 1
ATOM 726 C C . PHE A 1 91 ? 0.514 -4.559 22.344 1 95.31 91 PHE A C 1
ATOM 728 O O . PHE A 1 91 ? -0.405 -3.775 22.594 1 95.31 91 PHE A O 1
ATOM 735 N N . LYS A 1 92 ? 1.344 -4.988 23.281 1 92.69 92 LYS A N 1
ATOM 736 C CA . LYS A 1 92 ? 1.211 -4.566 24.672 1 92.69 92 LYS A CA 1
ATOM 737 C C . LYS A 1 92 ? 2.049 -3.322 24.953 1 92.69 92 LYS A C 1
ATOM 739 O O . LYS A 1 92 ? 1.904 -2.695 26 1 92.69 92 LYS A O 1
ATOM 744 N N . LEU A 1 93 ? 2.848 -2.977 24 1 91.69 93 LEU A N 1
ATOM 745 C CA . LEU A 1 93 ? 3.625 -1.748 24.125 1 91.69 93 LEU A CA 1
ATOM 746 C C . LEU A 1 93 ? 2.734 -0.521 23.969 1 91.69 93 LEU A C 1
ATOM 748 O O . LEU A 1 93 ? 1.671 -0.598 23.344 1 91.69 93 LEU A O 1
ATOM 752 N N . PRO A 1 94 ? 3.156 0.592 24.453 1 89.19 94 PRO A N 1
ATOM 753 C CA . PRO A 1 94 ? 2.297 1.778 24.438 1 89.19 94 PRO A CA 1
ATOM 754 C C . PRO A 1 94 ? 2.299 2.492 23.078 1 89.19 94 PRO A C 1
ATOM 756 O O . PRO A 1 94 ? 1.402 3.291 22.797 1 89.19 94 PRO A O 1
ATOM 759 N N . GLU A 1 95 ? 3.234 2.266 22.266 1 88.5 95 GLU A N 1
ATOM 760 C CA . GLU A 1 95 ? 3.371 3.061 21.047 1 88.5 95 GLU A CA 1
ATOM 761 C C . GLU A 1 95 ? 2.736 2.354 19.844 1 88.5 95 GLU A C 1
ATOM 763 O O . GLU A 1 95 ? 3.26 1.348 19.359 1 88.5 95 GLU A O 1
ATOM 768 N N . HIS A 1 96 ? 1.658 2.938 19.281 1 95.19 96 HIS A N 1
ATOM 769 C CA . HIS A 1 96 ? 0.907 2.309 18.203 1 95.19 96 HIS A CA 1
ATOM 770 C C . HIS A 1 96 ? 0.716 3.266 17.031 1 95.19 96 HIS A C 1
ATOM 772 O O . HIS A 1 96 ? -0.062 2.988 16.109 1 95.19 96 HIS A O 1
ATOM 778 N N . GLN A 1 97 ? 1.446 4.371 17.031 1 95.75 97 GLN A N 1
ATOM 779 C CA . GLN A 1 97 ? 1.335 5.355 15.969 1 95.75 97 GLN A CA 1
ATOM 780 C C . GLN A 1 97 ? 2.277 5.02 14.812 1 95.75 97 GLN A C 1
ATOM 782 O O . GLN A 1 97 ? 2.916 3.965 14.812 1 95.75 97 GLN A O 1
ATOM 787 N N . TYR A 1 98 ? 2.357 5.84 13.828 1 94.25 98 TYR A N 1
ATOM 788 C CA . TYR A 1 98 ? 3.047 5.57 12.57 1 94.25 98 TYR A CA 1
ATOM 789 C C . TYR A 1 98 ? 4.457 5.051 12.82 1 94.25 98 TYR A C 1
ATOM 791 O O . TYR A 1 98 ? 5.164 5.555 13.695 1 94.25 98 TYR A O 1
ATOM 799 N N . ALA A 1 99 ? 4.863 4.004 12.086 1 94.31 99 ALA A N 1
ATOM 800 C CA . ALA A 1 99 ? 6.285 3.697 11.992 1 94.31 99 ALA A CA 1
ATOM 801 C C . ALA A 1 99 ? 7.027 4.75 11.18 1 94.31 99 ALA A C 1
ATOM 803 O O . ALA A 1 99 ? 6.43 5.418 10.328 1 94.31 99 ALA A O 1
ATOM 804 N N . PRO A 1 100 ? 8.266 4.926 11.477 1 92 100 PRO A N 1
ATOM 805 C CA . PRO A 1 100 ? 9.031 5.84 10.617 1 92 100 PRO A CA 1
ATOM 806 C C . PRO A 1 100 ? 9.078 5.387 9.164 1 92 100 PRO A C 1
ATOM 808 O O . PRO A 1 100 ? 9.039 4.188 8.883 1 92 100 PRO A O 1
ATOM 811 N N . VAL A 1 101 ? 9.195 6.336 8.305 1 91.75 101 VAL A N 1
ATOM 812 C CA . VAL A 1 101 ? 9.406 6.035 6.891 1 91.75 101 VAL A CA 1
ATOM 813 C C . VAL A 1 101 ? 10.648 5.156 6.727 1 91.75 101 VAL A C 1
ATOM 815 O O . VAL A 1 101 ? 11.688 5.426 7.324 1 91.75 101 VAL A O 1
ATOM 818 N N . GLY A 1 102 ? 10.547 4.129 6.008 1 94.5 102 GLY A N 1
ATOM 819 C CA . GLY A 1 102 ? 11.648 3.205 5.797 1 94.5 102 GLY A CA 1
ATOM 820 C C . GLY A 1 102 ? 11.555 1.959 6.656 1 94.5 102 GLY A C 1
ATOM 821 O O . GLY A 1 102 ? 12.172 0.935 6.34 1 94.5 102 GLY A O 1
ATOM 822 N N . GLY A 1 103 ? 10.914 2.102 7.809 1 97 103 GLY A N 1
ATOM 823 C CA . GLY A 1 103 ? 10.734 0.952 8.68 1 97 103 GLY A CA 1
ATOM 824 C C . GLY A 1 103 ? 11.062 1.24 10.133 1 97 103 GLY A C 1
ATOM 825 O O . GLY A 1 103 ? 11.773 2.199 10.43 1 97 103 GLY A O 1
ATOM 826 N N . HIS A 1 104 ? 10.523 0.459 10.969 1 97.56 104 HIS A N 1
ATOM 827 C CA . HIS A 1 104 ? 10.82 0.582 12.391 1 97.56 104 HIS A CA 1
ATOM 828 C C . HIS A 1 104 ? 12.281 0.259 12.688 1 97.56 104 HIS A C 1
ATOM 830 O O . HIS A 1 104 ? 12.82 -0.723 12.172 1 97.56 104 HIS A O 1
ATOM 836 N N . PRO A 1 105 ? 12.945 1.019 13.555 1 96.69 105 PRO A N 1
ATOM 837 C CA . PRO A 1 105 ? 14.375 0.826 13.812 1 96.69 105 PRO A CA 1
ATOM 838 C C . PRO A 1 105 ? 14.695 -0.583 14.305 1 96.69 105 PRO A C 1
ATOM 840 O O . PRO A 1 105 ? 15.734 -1.141 13.945 1 96.69 105 PRO A O 1
ATOM 843 N N . ALA A 1 106 ? 13.836 -1.155 15.094 1 97.75 106 ALA A N 1
ATOM 844 C CA . ALA A 1 106 ? 14.078 -2.504 15.602 1 97.75 106 ALA A CA 1
ATOM 845 C C . ALA A 1 106 ? 14.172 -3.51 14.461 1 97.75 106 ALA A C 1
ATOM 847 O O . ALA A 1 106 ? 15.055 -4.375 14.461 1 97.75 106 ALA A O 1
ATOM 848 N N . LEU A 1 107 ? 13.289 -3.428 13.484 1 98.62 107 LEU A N 1
ATOM 849 C CA . LEU A 1 107 ? 13.312 -4.34 12.352 1 98.62 107 LEU A CA 1
ATOM 850 C C . LEU A 1 107 ? 14.508 -4.059 11.445 1 98.62 107 LEU A C 1
ATOM 852 O O . LEU A 1 107 ? 15.195 -4.98 11.008 1 98.62 107 LEU A O 1
ATOM 856 N N . ILE A 1 108 ? 14.734 -2.795 11.164 1 98.56 108 ILE A N 1
ATOM 857 C CA . ILE A 1 108 ? 15.836 -2.379 10.305 1 98.56 108 ILE A CA 1
ATOM 858 C C . ILE A 1 108 ? 17.156 -2.91 10.859 1 98.56 108 ILE A C 1
ATOM 860 O O . ILE A 1 108 ? 17.984 -3.426 10.117 1 98.56 108 ILE A O 1
ATOM 864 N N . GLN A 1 109 ? 17.344 -2.803 12.148 1 98.38 109 GLN A N 1
ATOM 865 C CA . GLN A 1 109 ? 18.562 -3.262 12.781 1 98.38 109 GLN A CA 1
ATOM 866 C C . GLN A 1 109 ? 18.766 -4.762 12.578 1 98.38 109 GLN A C 1
ATOM 868 O O . GLN A 1 109 ? 19.875 -5.203 12.234 1 98.38 109 GLN A O 1
ATOM 873 N N . LYS A 1 110 ? 17.766 -5.535 12.773 1 98.5 110 LYS A N 1
ATOM 874 C CA . LYS A 1 110 ? 17.859 -6.984 12.625 1 98.5 110 LYS A CA 1
ATOM 875 C C . LYS A 1 110 ? 18.109 -7.367 11.164 1 98.5 110 LYS A C 1
ATOM 877 O O . LYS A 1 110 ? 18.828 -8.32 10.883 1 98.5 110 LYS A O 1
ATOM 882 N N . LEU A 1 111 ? 17.5 -6.617 10.25 1 98.62 111 LEU A N 1
ATOM 883 C CA . LEU A 1 111 ? 17.719 -6.875 8.828 1 98.62 111 LEU A CA 1
ATOM 884 C C . LEU A 1 111 ? 19.156 -6.539 8.438 1 98.62 111 LEU A C 1
ATOM 886 O O . LEU A 1 111 ? 19.781 -7.266 7.648 1 98.62 111 LEU A O 1
ATOM 890 N N . CYS A 1 112 ? 19.656 -5.418 8.969 1 98.62 112 CYS A N 1
ATOM 891 C CA . CYS A 1 112 ? 21.047 -5.066 8.727 1 98.62 112 CYS A CA 1
ATOM 892 C C . CYS A 1 112 ? 21.984 -6.184 9.188 1 98.62 112 CYS A C 1
ATOM 894 O O . CYS A 1 112 ? 22.891 -6.586 8.453 1 98.62 112 CYS A O 1
ATOM 896 N N . GLU A 1 113 ? 21.766 -6.715 10.367 1 98.19 113 GLU A N 1
ATOM 897 C CA . GLU A 1 113 ? 22.594 -7.789 10.922 1 98.19 113 GLU A CA 1
ATOM 898 C C . GLU A 1 113 ? 22.516 -9.039 10.055 1 98.19 113 GLU A C 1
ATOM 900 O O . GLU A 1 113 ? 23.547 -9.617 9.695 1 98.19 113 GLU A O 1
ATOM 905 N N . ARG A 1 114 ? 21.391 -9.375 9.711 1 97 114 ARG A N 1
ATOM 906 C CA . ARG A 1 114 ? 21.172 -10.594 8.938 1 97 114 ARG A CA 1
ATOM 907 C C . ARG A 1 114 ? 21.812 -10.508 7.559 1 97 114 ARG A C 1
ATOM 909 O O . ARG A 1 114 ? 22.516 -11.422 7.137 1 97 114 ARG A O 1
ATOM 916 N N . TYR A 1 115 ? 21.625 -9.422 6.902 1 97.69 115 TYR A N 1
ATOM 917 C CA . TYR A 1 115 ? 21.984 -9.391 5.488 1 97.69 115 TYR A CA 1
ATOM 918 C C . TYR A 1 115 ? 23.406 -8.867 5.289 1 97.69 115 TYR A C 1
ATOM 920 O O . TYR A 1 115 ? 24.016 -9.086 4.238 1 97.69 115 TYR A O 1
ATOM 928 N N . SER A 1 116 ? 23.953 -8.141 6.312 1 98.06 116 SER A N 1
ATOM 929 C CA . SER A 1 116 ? 25.391 -7.891 6.246 1 98.06 116 SER A CA 1
ATOM 930 C C . SER A 1 116 ? 26.172 -9.195 6.219 1 98.06 116 SER A C 1
ATOM 932 O O . SER A 1 116 ? 27.125 -9.336 5.453 1 98.06 116 SER A O 1
ATOM 934 N N . LYS A 1 117 ? 25.75 -10.125 7.016 1 95.19 117 LYS A N 1
ATOM 935 C CA . LYS A 1 117 ? 26.391 -11.43 7.074 1 95.19 117 LYS A CA 1
ATOM 936 C C . LYS A 1 117 ? 26.125 -12.234 5.805 1 95.19 117 LYS A C 1
ATOM 938 O O . LYS A 1 117 ? 27.062 -12.727 5.168 1 95.19 117 LYS A O 1
ATOM 943 N N . SER A 1 118 ? 24.891 -12.305 5.41 1 92.94 118 SER A N 1
ATOM 944 C CA . SER A 1 118 ? 24.484 -13.164 4.301 1 92.94 118 SER A CA 1
ATOM 945 C C . SER A 1 118 ? 25.031 -12.664 2.977 1 92.94 118 SER A C 1
ATOM 947 O O . SER A 1 118 ? 25.359 -13.453 2.088 1 92.94 118 SER A O 1
ATOM 949 N N . LEU A 1 119 ? 25.172 -11.367 2.84 1 94.12 119 LEU A N 1
ATOM 950 C CA . LEU A 1 119 ? 25.641 -10.781 1.588 1 94.12 119 LEU A CA 1
ATOM 951 C C . LEU A 1 119 ? 27.125 -10.445 1.667 1 94.12 119 LEU A C 1
ATOM 953 O O . LEU A 1 119 ? 27.719 -9.969 0.692 1 94.12 119 LEU A O 1
ATOM 957 N N . ASN A 1 120 ? 27.719 -10.703 2.785 1 94.44 120 ASN A N 1
ATOM 958 C CA . ASN A 1 120 ? 29.109 -10.344 3.018 1 94.44 120 ASN A CA 1
ATOM 959 C C . ASN A 1 120 ? 29.391 -8.906 2.588 1 94.44 120 ASN A C 1
ATOM 961 O O . ASN A 1 120 ? 30.312 -8.656 1.804 1 94.44 120 ASN A O 1
ATOM 965 N N . ARG A 1 121 ? 28.547 -8.055 3.012 1 95.12 121 ARG A N 1
ATOM 966 C CA . ARG A 1 121 ? 28.578 -6.621 2.742 1 95.12 121 ARG A CA 1
ATOM 967 C C . ARG A 1 121 ? 28.016 -5.828 3.92 1 95.12 121 ARG A C 1
ATOM 969 O O . ARG A 1 121 ? 27.078 -6.27 4.578 1 95.12 121 ARG A O 1
ATOM 976 N N . ASN A 1 122 ? 28.562 -4.648 4.121 1 96.69 122 ASN A N 1
ATOM 977 C CA . ASN A 1 122 ? 28.016 -3.787 5.164 1 96.69 122 ASN A CA 1
ATOM 978 C C . ASN A 1 122 ? 26.672 -3.189 4.754 1 96.69 122 ASN A C 1
ATOM 980 O O . ASN A 1 122 ? 26.641 -2.166 4.07 1 96.69 122 ASN A O 1
ATOM 984 N N . ILE A 1 123 ? 25.656 -3.805 5.16 1 98.44 123 ILE A N 1
ATOM 985 C CA . ILE A 1 123 ? 24.312 -3.297 4.922 1 98.44 123 ILE A CA 1
ATOM 986 C C . ILE A 1 123 ? 23.906 -2.373 6.066 1 98.44 123 ILE A C 1
ATOM 988 O O . ILE A 1 123 ? 23.859 -2.789 7.227 1 98.44 123 ILE A O 1
ATOM 992 N N . LEU A 1 124 ? 23.625 -1.13 5.754 1 98.5 124 LEU A N 1
ATOM 993 C CA . LEU A 1 124 ? 23.25 -0.096 6.711 1 98.5 124 LEU A CA 1
ATOM 994 C C . LEU A 1 124 ? 21.766 0.234 6.598 1 98.5 124 LEU A C 1
ATOM 996 O O . LEU A 1 124 ? 21.094 -0.177 5.641 1 98.5 124 LEU A O 1
ATOM 1000 N N . PRO A 1 125 ? 21.219 0.93 7.598 1 98.19 125 PRO A N 1
ATOM 1001 C CA . PRO A 1 125 ? 19.812 1.285 7.547 1 98.19 125 PRO A CA 1
ATOM 1002 C C . PRO A 1 125 ? 19.422 1.973 6.238 1 98.19 125 PRO A C 1
ATOM 1004 O O . PRO A 1 125 ? 18.328 1.737 5.715 1 98.19 125 PRO A O 1
ATOM 1007 N N . GLN A 1 126 ? 20.312 2.752 5.676 1 97.56 126 GLN A N 1
ATOM 1008 C CA . GLN A 1 126 ? 20.016 3.52 4.469 1 97.56 126 GLN A CA 1
ATOM 1009 C C . GLN A 1 126 ? 19.938 2.613 3.242 1 97.56 126 GLN A C 1
ATOM 1011 O O . GLN A 1 126 ? 19.531 3.049 2.164 1 97.56 126 GLN A O 1
ATOM 1016 N N . ASN A 1 127 ? 20.266 1.303 3.43 1 98.75 127 ASN A N 1
ATOM 1017 C CA . ASN A 1 127 ? 20.203 0.344 2.332 1 98.75 127 ASN A CA 1
ATOM 1018 C C . ASN A 1 127 ? 18.906 -0.448 2.355 1 98.75 127 ASN A C 1
ATOM 1020 O O . ASN A 1 127 ? 18.703 -1.349 1.538 1 98.75 127 ASN A O 1
ATOM 1024 N N . ILE A 1 128 ? 18 -0.12 3.297 1 98.81 128 ILE A N 1
ATOM 1025 C CA . ILE A 1 128 ? 16.828 -0.958 3.479 1 98.81 128 ILE A CA 1
ATOM 1026 C C . ILE A 1 128 ? 15.562 -0.093 3.451 1 98.81 128 ILE A C 1
ATOM 1028 O O . ILE A 1 128 ? 15.539 1.001 4.02 1 98.81 128 ILE A O 1
ATOM 1032 N N . SER A 1 129 ? 14.539 -0.557 2.787 1 98.75 129 SER A N 1
ATOM 1033 C CA . SER A 1 129 ? 13.203 0.012 2.865 1 98.75 129 SER A CA 1
ATOM 1034 C C . SER A 1 129 ? 12.156 -1.066 3.139 1 98.75 129 SER A C 1
ATOM 1036 O O . SER A 1 129 ? 12.062 -2.047 2.396 1 98.75 129 SER A O 1
ATOM 1038 N N . VAL A 1 130 ? 11.391 -0.882 4.203 1 98.69 130 VAL A N 1
ATOM 1039 C CA . VAL A 1 130 ? 10.312 -1.8 4.559 1 98.69 130 VAL A CA 1
ATOM 1040 C C . VAL A 1 130 ? 9.016 -1.359 3.883 1 98.69 130 VAL A C 1
ATOM 1042 O O . VAL A 1 130 ? 8.742 -0.161 3.764 1 98.69 130 VAL A O 1
ATOM 1045 N N . GLY A 1 131 ? 8.227 -2.336 3.393 1 97.75 131 GLY A N 1
ATOM 1046 C CA . GLY A 1 131 ? 6.984 -2.014 2.711 1 97.75 131 GLY A CA 1
ATOM 1047 C C . GLY A 1 131 ? 5.926 -3.09 2.863 1 97.75 131 GLY A C 1
ATOM 1048 O O . GLY A 1 131 ? 5.984 -3.898 3.791 1 97.75 131 GLY A O 1
ATOM 1049 N N . LEU A 1 132 ? 4.953 -3.027 1.983 1 96.75 132 LEU A N 1
ATOM 1050 C CA . LEU A 1 132 ? 3.729 -3.814 2.088 1 96.75 132 LEU A CA 1
ATOM 1051 C C . LEU A 1 132 ? 3.9 -5.176 1.419 1 96.75 132 LEU A C 1
ATOM 1053 O O . LEU A 1 132 ? 3.314 -5.43 0.364 1 96.75 132 LEU A O 1
ATOM 1057 N N . GLY A 1 133 ? 4.566 -6.09 2.109 1 96.69 133 GLY A N 1
ATOM 1058 C CA . GLY A 1 133 ? 4.852 -7.375 1.49 1 96.69 133 GLY A CA 1
ATOM 1059 C C . GLY A 1 133 ? 5.734 -7.258 0.262 1 96.69 133 GLY A C 1
ATOM 1060 O O . GLY A 1 133 ? 6.148 -6.156 -0.11 1 96.69 133 GLY A O 1
ATOM 1061 N N . GLY A 1 134 ? 6.109 -8.422 -0.304 1 97.19 134 GLY A N 1
ATOM 1062 C CA . GLY A 1 134 ? 6.934 -8.406 -1.502 1 97.19 134 GLY A CA 1
ATOM 1063 C C . GLY A 1 134 ? 6.293 -7.66 -2.658 1 97.19 134 GLY A C 1
ATOM 1064 O O . GLY A 1 134 ? 6.949 -6.852 -3.318 1 97.19 134 GLY A O 1
ATOM 1065 N N . SER A 1 135 ? 5.008 -7.855 -2.879 1 96.12 135 SER A N 1
ATOM 1066 C CA . SER A 1 135 ? 4.305 -7.246 -4 1 96.12 135 SER A CA 1
ATOM 1067 C C . SER A 1 135 ? 4.234 -5.73 -3.855 1 96.12 135 SER A C 1
ATOM 1069 O O . SER A 1 135 ? 4.406 -5 -4.832 1 96.12 135 SER A O 1
ATOM 1071 N N . GLY A 1 136 ? 3.936 -5.277 -2.635 1 97.62 136 GLY A N 1
ATOM 1072 C CA . GLY A 1 136 ? 3.912 -3.842 -2.408 1 97.62 136 GLY A CA 1
ATOM 1073 C C . GLY A 1 136 ? 5.266 -3.184 -2.605 1 97.62 136 GLY A C 1
ATOM 1074 O O . GLY A 1 136 ? 5.352 -2.072 -3.133 1 97.62 136 GLY A O 1
ATOM 1075 N N . VAL A 1 137 ? 6.301 -3.846 -2.201 1 98.62 137 VAL A N 1
ATOM 1076 C CA . VAL A 1 137 ? 7.656 -3.336 -2.365 1 98.62 137 VAL A CA 1
ATOM 1077 C C . VAL A 1 137 ? 8 -3.258 -3.852 1 98.62 137 VAL A C 1
ATOM 1079 O O . VAL A 1 137 ? 8.609 -2.283 -4.301 1 98.62 137 VAL A O 1
ATOM 1082 N N . ILE A 1 138 ? 7.617 -4.285 -4.574 1 98.81 138 ILE A N 1
ATOM 1083 C CA . ILE A 1 138 ? 7.84 -4.289 -6.016 1 98.81 138 ILE A CA 1
ATOM 1084 C C . ILE A 1 138 ? 7.105 -3.115 -6.656 1 98.81 138 ILE A C 1
ATOM 1086 O O . ILE A 1 138 ? 7.668 -2.402 -7.492 1 98.81 138 ILE A O 1
ATOM 1090 N N . TYR A 1 139 ? 5.898 -2.885 -6.23 1 98.75 139 TYR A N 1
ATOM 1091 C CA . TYR A 1 139 ? 5.133 -1.762 -6.758 1 98.75 139 TYR A CA 1
ATOM 1092 C C . TYR A 1 139 ? 5.812 -0.437 -6.438 1 98.75 139 TYR A C 1
ATOM 1094 O O . TYR A 1 139 ? 5.855 0.466 -7.277 1 98.75 139 TYR A O 1
ATOM 1102 N N . ASP A 1 140 ? 6.297 -0.282 -5.207 1 98.62 140 ASP A N 1
ATOM 1103 C CA . ASP A 1 140 ? 7.059 0.909 -4.844 1 98.62 140 ASP A CA 1
ATOM 1104 C C . ASP A 1 140 ? 8.227 1.127 -5.805 1 98.62 140 ASP A C 1
ATOM 1106 O O . ASP A 1 140 ? 8.453 2.246 -6.27 1 98.62 140 ASP A O 1
ATOM 1110 N N . ILE A 1 141 ? 8.938 0.066 -6.07 1 98.88 141 ILE A N 1
ATOM 1111 C CA . ILE A 1 141 ? 10.125 0.145 -6.918 1 98.88 141 ILE A CA 1
ATOM 1112 C C . ILE A 1 141 ? 9.719 0.524 -8.336 1 98.88 141 ILE A C 1
ATOM 1114 O O . ILE A 1 141 ? 10.328 1.398 -8.953 1 98.88 141 ILE A O 1
ATOM 1118 N N . TYR A 1 142 ? 8.68 -0.142 -8.891 1 98.88 142 TYR A N 1
ATOM 1119 C CA . TYR A 1 142 ? 8.203 0.196 -10.227 1 98.88 142 TYR A CA 1
ATOM 1120 C C . TYR A 1 142 ? 7.809 1.665 -10.312 1 98.88 142 TYR A C 1
ATOM 1122 O O . TYR A 1 142 ? 8.211 2.371 -11.242 1 98.88 142 TYR A O 1
ATOM 1130 N N . THR A 1 143 ? 7.047 2.117 -9.328 1 98.62 143 THR A N 1
ATOM 1131 C CA . THR A 1 143 ? 6.574 3.496 -9.305 1 98.62 143 THR A CA 1
ATOM 1132 C C . THR A 1 143 ? 7.742 4.469 -9.18 1 98.62 143 THR A C 1
ATOM 1134 O O . THR A 1 143 ? 7.723 5.551 -9.773 1 98.62 143 THR A O 1
ATOM 1137 N N . ALA A 1 144 ? 8.734 4.105 -8.477 1 98.69 144 ALA A N 1
ATOM 1138 C CA . ALA A 1 144 ? 9.898 4.945 -8.203 1 98.69 144 ALA A CA 1
ATOM 1139 C C . ALA A 1 144 ? 10.734 5.148 -9.461 1 98.69 144 ALA A C 1
ATOM 1141 O O . ALA A 1 144 ? 11.359 6.195 -9.641 1 98.69 144 ALA A O 1
ATOM 1142 N N . PHE A 1 145 ? 10.719 4.164 -10.422 1 98.75 145 PHE A N 1
ATOM 1143 C CA . PHE A 1 145 ? 11.797 4.223 -11.406 1 98.75 145 PHE A CA 1
ATOM 1144 C C . PHE A 1 145 ? 11.242 4.113 -12.82 1 98.75 145 PHE A C 1
ATOM 1146 O O . PHE A 1 145 ? 11.953 4.375 -13.789 1 98.75 145 PHE A O 1
ATOM 1153 N N . LEU A 1 146 ? 10 3.709 -12.977 1 98.62 146 LEU A N 1
ATOM 1154 C CA . LEU A 1 146 ? 9.484 3.443 -14.312 1 98.62 146 LEU A CA 1
ATOM 1155 C C . LEU A 1 146 ? 8.477 4.512 -14.727 1 98.62 146 LEU A C 1
ATOM 1157 O O . LEU A 1 146 ? 7.773 5.066 -13.883 1 98.62 146 LEU A O 1
ATOM 1161 N N . ASN A 1 147 ? 8.469 4.797 -16 1 98 147 ASN A N 1
ATOM 1162 C CA . ASN A 1 147 ? 7.531 5.719 -16.625 1 98 147 ASN A CA 1
ATOM 1163 C C . ASN A 1 147 ? 6.668 5.02 -17.672 1 98 147 ASN A C 1
ATOM 1165 O O . ASN A 1 147 ? 7.031 3.949 -18.172 1 98 147 ASN A O 1
ATOM 1169 N N . GLU A 1 148 ? 5.461 5.648 -17.922 1 97.62 148 GLU A N 1
ATOM 1170 C CA . GLU A 1 148 ? 4.676 5.188 -19.062 1 97.62 148 GLU A CA 1
ATOM 1171 C C . GLU A 1 148 ? 5.523 5.125 -20.328 1 97.62 148 GLU A C 1
ATOM 1173 O O . GLU A 1 148 ? 6.242 6.078 -20.656 1 97.62 148 GLU A O 1
ATOM 1178 N N . GLY A 1 149 ? 5.5 3.961 -21 1 97.88 149 GLY A N 1
ATOM 1179 C CA . GLY A 1 149 ? 6.25 3.799 -22.234 1 97.88 149 GLY A CA 1
ATOM 1180 C C . GLY A 1 149 ? 7.566 3.074 -22.031 1 97.88 149 GLY A C 1
ATOM 1181 O O . GLY A 1 149 ? 8.141 2.559 -23 1 97.88 149 GLY A O 1
ATOM 1182 N N . ASP A 1 150 ? 8.133 3.023 -20.797 1 98.62 150 ASP A N 1
ATOM 1183 C CA . ASP A 1 150 ? 9.328 2.232 -20.516 1 98.62 150 ASP A CA 1
ATOM 1184 C C . ASP A 1 150 ? 9.07 0.747 -20.766 1 98.62 150 ASP A C 1
ATOM 1186 O O . ASP A 1 150 ? 7.918 0.32 -20.875 1 98.62 150 ASP A O 1
ATOM 1190 N N . GLU A 1 151 ? 10.141 -0.011 -20.891 1 98.81 151 GLU A N 1
ATOM 1191 C CA . GLU A 1 151 ? 10.031 -1.456 -21.062 1 98.81 151 GLU A CA 1
ATOM 1192 C C . GLU A 1 151 ? 10.625 -2.203 -19.875 1 98.81 151 GLU A C 1
ATOM 1194 O O . GLU A 1 151 ? 11.68 -1.822 -19.359 1 98.81 151 GLU A O 1
ATOM 1199 N N . LEU A 1 152 ? 9.898 -3.113 -19.375 1 98.81 152 LEU A N 1
ATOM 1200 C CA . LEU A 1 152 ? 10.281 -4.059 -18.328 1 98.81 152 LEU A CA 1
ATOM 1201 C C . LEU A 1 152 ? 10.422 -5.465 -18.906 1 98.81 152 LEU A C 1
ATOM 1203 O O . LEU A 1 152 ? 9.531 -5.949 -19.594 1 98.81 152 LEU A O 1
ATOM 1207 N N . ILE A 1 153 ? 11.547 -6.125 -18.641 1 98.88 153 ILE A N 1
ATOM 1208 C CA . ILE A 1 153 ? 11.758 -7.48 -19.156 1 98.88 153 ILE A CA 1
ATOM 1209 C C . ILE A 1 153 ? 11.578 -8.484 -18.016 1 98.88 153 ILE A C 1
ATOM 1211 O O . ILE A 1 153 ? 12.133 -8.312 -16.922 1 98.88 153 ILE A O 1
ATOM 1215 N N . VAL A 1 154 ? 10.781 -9.484 -18.234 1 98.56 154 VAL A N 1
ATOM 1216 C CA . VAL A 1 154 ? 10.578 -10.609 -17.328 1 98.56 154 VAL A CA 1
ATOM 1217 C C . VAL A 1 154 ? 10.945 -11.914 -18.016 1 98.56 154 VAL A C 1
ATOM 1219 O O . VAL A 1 154 ? 11.062 -11.961 -19.25 1 98.56 154 VAL A O 1
ATOM 1222 N N . PHE A 1 155 ? 11.188 -12.953 -17.266 1 98.62 155 PHE A N 1
ATOM 1223 C CA . PHE A 1 155 ? 11.383 -14.297 -17.797 1 98.62 155 PHE A CA 1
ATOM 1224 C C . PHE A 1 155 ? 10.117 -15.133 -17.641 1 98.62 155 PHE A C 1
ATOM 1226 O O . PHE A 1 155 ? 9.695 -15.422 -16.531 1 98.62 155 PHE A O 1
ATOM 1233 N N . GLU A 1 156 ? 9.469 -15.508 -18.812 1 98.06 156 GLU A N 1
ATOM 1234 C CA . GLU A 1 156 ? 8.234 -16.266 -18.719 1 98.06 156 GLU A CA 1
ATOM 1235 C C . GLU A 1 156 ? 8.5 -17.766 -18.812 1 98.06 156 GLU A C 1
ATOM 1237 O O . GLU A 1 156 ? 9.453 -18.188 -19.469 1 98.06 156 GLU A O 1
ATOM 1242 N N . PRO A 1 157 ? 7.656 -18.625 -18.141 1 97.88 157 PRO A N 1
ATOM 1243 C CA . PRO A 1 157 ? 6.52 -18.156 -17.359 1 97.88 157 PRO A CA 1
ATOM 1244 C C . PRO A 1 157 ? 6.945 -17.312 -16.156 1 97.88 157 PRO A C 1
ATOM 1246 O O . PRO A 1 157 ? 8.109 -17.344 -15.75 1 97.88 157 PRO A O 1
ATOM 1249 N N . PHE A 1 158 ? 6.047 -16.422 -15.672 1 97.38 158 PHE A N 1
ATOM 1250 C CA . PHE A 1 158 ? 6.379 -15.547 -14.555 1 97.38 158 PHE A CA 1
ATOM 1251 C C . PHE A 1 158 ? 5.152 -15.297 -13.68 1 97.38 158 PHE A C 1
ATOM 1253 O O . PHE A 1 158 ? 4.027 -15.578 -14.094 1 97.38 158 PHE A O 1
ATOM 1260 N N . PHE A 1 159 ? 5.371 -14.906 -12.477 1 94.81 159 PHE A N 1
ATOM 1261 C CA . PHE A 1 159 ? 4.305 -14.508 -11.57 1 94.81 159 PHE A CA 1
ATOM 1262 C C . PHE A 1 159 ? 3.539 -13.312 -12.125 1 94.81 159 PHE A C 1
ATOM 1264 O O . PHE A 1 159 ? 4.117 -12.242 -12.344 1 94.81 159 PHE A O 1
ATOM 1271 N N . GLU A 1 160 ? 2.326 -13.359 -12.242 1 92.19 160 GLU A N 1
ATOM 1272 C CA . GLU A 1 160 ? 1.456 -12.484 -13.016 1 92.19 160 GLU A CA 1
ATOM 1273 C C . GLU A 1 160 ? 1.5 -11.047 -12.484 1 92.19 160 GLU A C 1
ATOM 1275 O O . GLU A 1 160 ? 1.341 -10.094 -13.25 1 92.19 160 GLU A O 1
ATOM 1280 N N . TYR A 1 161 ? 1.733 -10.82 -11.266 1 91.5 161 TYR A N 1
ATOM 1281 C CA . TYR A 1 161 ? 1.63 -9.492 -10.688 1 91.5 161 TYR A CA 1
ATOM 1282 C C . TYR A 1 161 ? 2.812 -8.617 -11.094 1 91.5 161 TYR A C 1
ATOM 1284 O O . TYR A 1 161 ? 2.734 -7.391 -11.047 1 91.5 161 TYR A O 1
ATOM 1292 N N . HIS A 1 162 ? 3.922 -9.227 -11.547 1 96.31 162 HIS A N 1
ATOM 1293 C CA . HIS A 1 162 ? 4.984 -8.422 -12.133 1 96.31 162 HIS A CA 1
ATOM 1294 C C . HIS A 1 162 ? 4.477 -7.637 -13.336 1 96.31 162 HIS A C 1
ATOM 1296 O O . HIS A 1 162 ? 4.777 -6.449 -13.477 1 96.31 162 HIS A O 1
ATOM 1302 N N . SER A 1 163 ? 3.701 -8.344 -14.117 1 96.06 163 SER A N 1
ATOM 1303 C CA . SER A 1 163 ? 3.174 -7.715 -15.32 1 96.06 163 SER A CA 1
ATOM 1304 C C . SER A 1 163 ? 2.025 -6.766 -14.992 1 96.06 163 SER A C 1
ATOM 1306 O O . SER A 1 163 ? 1.97 -5.648 -15.516 1 96.06 163 SER A O 1
ATOM 1308 N N . LYS A 1 164 ? 1.111 -7.176 -14.164 1 95.5 164 LYS A N 1
ATOM 1309 C CA . LYS A 1 164 ? -0.061 -6.363 -13.859 1 95.5 164 LYS A CA 1
ATOM 1310 C C . LYS A 1 164 ? 0.342 -5.035 -13.219 1 95.5 164 LYS A C 1
ATOM 1312 O O . LYS A 1 164 ? -0.209 -3.986 -13.562 1 95.5 164 LYS A O 1
ATOM 1317 N N . GLU A 1 165 ? 1.29 -5.07 -12.297 1 97.56 165 GLU A N 1
ATOM 1318 C CA . GLU A 1 165 ? 1.756 -3.85 -11.648 1 97.56 165 GLU A CA 1
ATOM 1319 C C . GLU A 1 165 ? 2.434 -2.918 -12.648 1 97.56 165 GLU A C 1
ATOM 1321 O O . GLU A 1 165 ? 2.211 -1.706 -12.625 1 97.56 165 GLU A O 1
ATOM 1326 N N . ALA A 1 166 ? 3.266 -3.473 -13.516 1 98 166 ALA A N 1
ATOM 1327 C CA . ALA A 1 166 ? 3.934 -2.67 -14.531 1 98 166 ALA A CA 1
ATOM 1328 C C . ALA A 1 166 ? 2.918 -2.035 -15.484 1 98 166 ALA A C 1
ATOM 1330 O O . ALA A 1 166 ? 3.016 -0.848 -15.797 1 98 166 ALA A O 1
ATOM 1331 N N . LYS A 1 167 ? 1.962 -2.826 -15.898 1 97.06 167 LYS A N 1
ATOM 1332 C CA . LYS A 1 167 ? 0.959 -2.355 -16.859 1 97.06 167 LYS A CA 1
ATOM 1333 C C . LYS A 1 167 ? 0.084 -1.269 -16.234 1 97.06 167 LYS A C 1
ATOM 1335 O O . LYS A 1 167 ? -0.354 -0.348 -16.922 1 97.06 167 LYS A O 1
ATOM 1340 N N . LEU A 1 168 ? -0.14 -1.397 -14.953 1 97.31 168 LEU A N 1
ATOM 1341 C CA . LEU A 1 168 ? -0.901 -0.377 -14.242 1 97.31 168 LEU A CA 1
ATOM 1342 C C . LEU A 1 168 ? -0.226 0.985 -14.352 1 97.31 168 LEU A C 1
ATOM 1344 O O . LEU A 1 168 ? -0.892 2.021 -14.289 1 97.31 168 LEU A O 1
ATOM 1348 N N . LEU A 1 169 ? 1.078 1.003 -14.586 1 97.5 169 LEU A N 1
ATOM 1349 C CA . LEU A 1 169 ? 1.864 2.227 -14.695 1 97.5 169 LEU A CA 1
ATOM 1350 C C . LEU A 1 169 ? 2.117 2.576 -16.156 1 97.5 169 LEU A C 1
ATOM 1352 O O . LEU A 1 169 ? 2.871 3.504 -16.453 1 97.5 169 LEU A O 1
ATOM 1356 N N . GLY A 1 170 ? 1.529 1.802 -17.094 1 97.12 170 GLY A N 1
ATOM 1357 C CA . GLY A 1 170 ? 1.694 2.047 -18.516 1 97.12 170 GLY A CA 1
ATOM 1358 C C . GLY A 1 170 ? 3.016 1.538 -19.062 1 97.12 170 GLY A C 1
ATOM 1359 O O . GLY A 1 170 ? 3.449 1.95 -20.141 1 97.12 170 GLY A O 1
ATOM 1360 N N . VAL A 1 171 ? 3.697 0.686 -18.312 1 98.31 171 VAL A N 1
ATOM 1361 C CA . VAL A 1 171 ? 4.973 0.104 -18.719 1 98.31 171 VAL A CA 1
ATOM 1362 C C . VAL A 1 171 ? 4.734 -1.072 -19.656 1 98.31 171 VAL A C 1
ATOM 1364 O O . VAL A 1 171 ? 3.803 -1.854 -19.469 1 98.31 171 VAL A O 1
ATOM 1367 N N . ASN A 1 172 ? 5.551 -1.144 -20.719 1 97.94 172 ASN A N 1
ATOM 1368 C CA . ASN A 1 172 ? 5.492 -2.27 -21.641 1 97.94 172 ASN A CA 1
ATOM 1369 C C . ASN A 1 172 ? 6.293 -3.463 -21.125 1 97.94 172 ASN A C 1
ATOM 1371 O O . ASN A 1 172 ? 7.508 -3.369 -20.953 1 97.94 172 ASN A O 1
ATOM 1375 N N . VAL A 1 173 ? 5.645 -4.574 -20.969 1 98.12 173 VAL A N 1
ATOM 1376 C CA . VAL A 1 173 ? 6.309 -5.77 -20.453 1 98.12 173 VAL A CA 1
ATOM 1377 C C . VAL A 1 173 ? 6.734 -6.664 -21.609 1 98.12 173 VAL A C 1
ATOM 1379 O O . VAL A 1 173 ? 5.906 -7.062 -22.438 1 98.12 173 VAL A O 1
ATOM 1382 N N . LYS A 1 174 ? 8.008 -6.895 -21.703 1 98.19 174 LYS A N 1
ATOM 1383 C CA . LYS A 1 174 ? 8.594 -7.84 -22.641 1 98.19 174 LYS A CA 1
ATOM 1384 C C . LYS A 1 174 ? 9.047 -9.117 -21.938 1 98.19 174 LYS A C 1
ATOM 1386 O O . LYS A 1 174 ? 9.578 -9.062 -20.828 1 98.19 174 LYS A O 1
ATOM 1391 N N . ALA A 1 175 ? 8.797 -10.258 -22.625 1 97.94 175 ALA A N 1
ATOM 1392 C CA . ALA A 1 175 ? 9.109 -11.516 -21.953 1 97.94 175 ALA A CA 1
ATOM 1393 C C . ALA A 1 175 ? 10.156 -12.305 -22.719 1 97.94 175 ALA A C 1
ATOM 1395 O O . ALA A 1 175 ? 10.062 -12.445 -23.953 1 97.94 175 ALA A O 1
ATOM 1396 N N . CYS A 1 176 ? 11.164 -12.68 -22.031 1 98.44 176 CYS A N 1
ATOM 1397 C CA . CYS A 1 176 ? 12.078 -13.719 -22.516 1 98.44 176 CYS A CA 1
ATOM 1398 C C . CYS A 1 176 ? 11.594 -15.102 -22.078 1 98.44 176 CYS A C 1
ATOM 1400 O O . CYS A 1 176 ? 11.539 -15.406 -20.891 1 98.44 176 CYS A O 1
ATOM 1402 N N . SER A 1 177 ? 11.266 -15.914 -23.047 1 97.75 177 SER A N 1
ATOM 1403 C CA . SER A 1 177 ? 10.734 -17.234 -22.719 1 97.75 177 SER A CA 1
ATOM 1404 C C . SER A 1 177 ? 11.852 -18.188 -22.297 1 97.75 177 SER A C 1
ATOM 1406 O O . SER A 1 177 ? 12.812 -18.391 -23.047 1 97.75 177 SER A O 1
ATOM 1408 N N . LEU A 1 178 ? 11.727 -18.719 -21.094 1 98.31 178 LEU A N 1
ATOM 1409 C CA . LEU A 1 178 ? 12.633 -19.797 -20.719 1 98.31 178 LEU A CA 1
ATOM 1410 C C . LEU A 1 178 ? 12.422 -21.016 -21.609 1 98.31 178 LEU A C 1
ATOM 1412 O O . LEU A 1 178 ? 11.281 -21.344 -21.969 1 98.31 178 LEU A O 1
ATOM 1416 N N . ILE A 1 179 ? 13.523 -21.656 -21.953 1 97.06 179 ILE A N 1
ATOM 1417 C CA . ILE A 1 179 ? 13.477 -22.844 -22.812 1 97.06 179 ILE A CA 1
ATOM 1418 C C . ILE A 1 179 ? 13.148 -24.078 -21.969 1 97.06 179 ILE A C 1
ATOM 1420 O O . ILE A 1 179 ? 13.852 -24.375 -21 1 97.06 179 ILE A O 1
ATOM 1424 N N . GLU A 1 180 ? 12.078 -24.703 -22.359 1 95.38 180 GLU A N 1
ATOM 1425 C CA . GLU A 1 180 ? 11.711 -25.969 -21.703 1 95.38 180 GLU A CA 1
ATOM 1426 C C . GLU A 1 180 ? 12.773 -27.031 -21.922 1 95.38 180 GLU A C 1
ATOM 1428 O O . GLU A 1 180 ? 13.328 -27.156 -23.016 1 95.38 180 GLU A O 1
ATOM 1433 N N . PRO A 1 181 ? 12.984 -27.781 -20.922 1 94.44 181 PRO A N 1
ATOM 1434 C CA . PRO A 1 181 ? 13.961 -28.859 -21.125 1 94.44 181 PRO A CA 1
ATOM 1435 C C . PRO A 1 181 ? 13.414 -30 -21.984 1 94.44 181 PRO A C 1
ATOM 1437 O O . PRO A 1 181 ? 12.219 -30.297 -21.938 1 94.44 181 PRO A O 1
ATOM 1440 N N . GLU A 1 182 ? 14.336 -30.672 -22.641 1 93.31 182 GLU A N 1
ATOM 1441 C CA . GLU A 1 182 ? 13.953 -31.859 -23.391 1 93.31 182 GLU A CA 1
ATOM 1442 C C . GLU A 1 182 ? 13.484 -32.969 -22.469 1 93.31 182 GLU A C 1
ATOM 1444 O O . GLU A 1 182 ? 12.469 -33.625 -22.734 1 93.31 182 GLU A O 1
ATOM 1449 N N . ASP A 1 183 ? 14.227 -33.156 -21.453 1 95.31 183 ASP A N 1
ATOM 1450 C CA . ASP A 1 183 ? 13.805 -34.031 -20.375 1 95.31 183 ASP A CA 1
ATOM 1451 C C . ASP A 1 183 ? 13.039 -33.25 -19.312 1 95.31 183 ASP A C 1
ATOM 1453 O O . ASP A 1 183 ? 13.625 -32.781 -18.344 1 95.31 183 ASP A O 1
ATOM 1457 N N . PHE A 1 184 ? 11.789 -33.219 -19.469 1 95.19 184 PHE A N 1
ATOM 1458 C CA . PHE A 1 184 ? 10.961 -32.344 -18.656 1 95.19 184 PHE A CA 1
ATOM 1459 C C . PHE A 1 184 ? 11.047 -32.719 -17.172 1 95.19 184 PHE A C 1
ATOM 1461 O O . PHE A 1 184 ? 11.023 -31.859 -16.297 1 95.19 184 PHE A O 1
ATOM 1468 N N . GLU A 1 185 ? 11.156 -33.969 -16.828 1 94.56 185 GLU A N 1
ATOM 1469 C CA . GLU A 1 185 ? 11.109 -34.469 -15.461 1 94.56 185 GLU A CA 1
ATOM 1470 C C . GLU A 1 185 ? 12.438 -34.219 -14.742 1 94.56 185 GLU A C 1
ATOM 1472 O O . GLU A 1 185 ? 12.469 -34.031 -13.531 1 94.56 185 GLU A O 1
ATOM 1477 N N . ASN A 1 186 ? 13.508 -34.188 -15.57 1 92.44 186 ASN A N 1
ATOM 1478 C CA . ASN A 1 186 ? 14.812 -34.188 -14.914 1 92.44 186 ASN A CA 1
ATOM 1479 C C . ASN A 1 186 ? 15.648 -32.969 -15.367 1 92.44 186 ASN A C 1
ATOM 1481 O O . ASN A 1 186 ? 16.656 -32.625 -14.742 1 92.44 186 ASN A O 1
ATOM 1485 N N . GLY A 1 187 ? 15.219 -32.375 -16.391 1 92.38 187 GLY A N 1
ATOM 1486 C CA . GLY A 1 187 ? 15.977 -31.266 -16.938 1 92.38 187 GLY A CA 1
ATOM 1487 C C . GLY A 1 187 ? 15.625 -29.938 -16.297 1 92.38 187 GLY A C 1
ATOM 1488 O O . GLY A 1 187 ? 14.773 -29.875 -15.414 1 92.38 187 GLY A O 1
ATOM 1489 N N . GLU A 1 188 ? 16.391 -28.891 -16.719 1 92.44 188 GLU A N 1
ATOM 1490 C CA . GLU A 1 188 ? 16.188 -27.547 -16.172 1 92.44 188 GLU A CA 1
ATOM 1491 C C . GLU A 1 188 ? 15.758 -26.578 -17.25 1 92.44 188 GLU A C 1
ATOM 1493 O O . GLU A 1 188 ? 16.188 -26.672 -18.406 1 92.44 188 GLU A O 1
ATOM 1498 N N . TRP A 1 189 ? 14.883 -25.688 -16.875 1 96.31 189 TRP A N 1
ATOM 1499 C CA . TRP A 1 189 ? 14.555 -24.562 -17.75 1 96.31 189 TRP A CA 1
ATOM 1500 C C . TRP A 1 189 ? 15.789 -23.719 -18.031 1 96.31 189 TRP A C 1
ATOM 1502 O O . TRP A 1 189 ? 16.625 -23.531 -17.141 1 96.31 189 TRP A O 1
ATOM 1512 N N . GLN A 1 190 ? 15.93 -23.234 -19.281 1 96.5 190 GLN A N 1
ATOM 1513 C CA . GLN A 1 190 ? 17.141 -22.5 -19.641 1 96.5 190 GLN A CA 1
ATOM 1514 C C . GLN A 1 190 ? 16.781 -21.109 -20.172 1 96.5 190 GLN A C 1
ATOM 1516 O O . GLN A 1 190 ? 15.711 -20.922 -20.75 1 96.5 190 GLN A O 1
ATOM 1521 N N . ILE A 1 191 ? 17.734 -20.219 -19.984 1 97.94 191 ILE A N 1
ATOM 1522 C CA . ILE A 1 191 ? 17.578 -18.859 -20.516 1 97.94 191 ILE A CA 1
ATOM 1523 C C . ILE A 1 191 ? 17.984 -18.844 -21.984 1 97.94 191 ILE A C 1
ATOM 1525 O O . ILE A 1 191 ? 19.031 -19.391 -22.359 1 97.94 191 ILE A O 1
ATOM 1529 N N . ASP A 1 192 ? 17.172 -18.328 -22.812 1 98.19 192 ASP A N 1
ATOM 1530 C CA . ASP A 1 192 ? 17.562 -18 -24.172 1 98.19 192 ASP A CA 1
ATOM 1531 C C . ASP A 1 192 ? 18.281 -16.656 -24.234 1 98.19 192 ASP A C 1
ATOM 1533 O O . ASP A 1 192 ? 17.656 -15.617 -24.469 1 98.19 192 ASP A O 1
ATOM 1537 N N . PHE A 1 193 ? 19.578 -16.688 -24.141 1 98.38 193 PHE A N 1
ATOM 1538 C CA . PHE A 1 193 ? 20.359 -15.469 -24 1 98.38 193 PHE A CA 1
ATOM 1539 C C . PHE A 1 193 ? 20.297 -14.633 -25.266 1 98.38 193 PHE A C 1
ATOM 1541 O O . PHE A 1 193 ? 20.375 -13.406 -25.219 1 98.38 193 PHE A O 1
ATOM 1548 N N . LYS A 1 194 ? 20.203 -15.312 -26.375 1 98.12 194 LYS A N 1
ATOM 1549 C CA . LYS A 1 194 ? 20.031 -14.57 -27.625 1 98.12 194 LYS A CA 1
ATOM 1550 C C . LYS A 1 194 ? 18.734 -13.773 -27.625 1 98.12 194 LYS A C 1
ATOM 1552 O O . LYS A 1 194 ? 18.719 -12.594 -27.969 1 98.12 194 LYS A O 1
ATOM 1557 N N . GLN A 1 195 ? 17.672 -14.422 -27.234 1 98.38 195 GLN A N 1
ATOM 1558 C CA . GLN A 1 195 ? 16.391 -13.727 -27.125 1 98.38 195 GLN A CA 1
ATOM 1559 C C . GLN A 1 195 ? 16.453 -12.609 -26.094 1 98.38 195 GLN A C 1
ATOM 1561 O O . GLN A 1 195 ? 15.992 -11.492 -26.344 1 98.38 195 GLN A O 1
ATOM 1566 N N . PHE A 1 196 ? 17.031 -12.938 -25.031 1 98.44 196 PHE A N 1
ATOM 1567 C CA . PHE A 1 196 ? 17.141 -11.984 -23.938 1 98.44 196 PHE A CA 1
ATOM 1568 C C . PHE A 1 196 ? 17.828 -10.703 -24.406 1 98.44 196 PHE A C 1
ATOM 1570 O O . PHE A 1 196 ? 17.297 -9.609 -24.234 1 98.44 196 PHE A O 1
ATOM 1577 N N . GLU A 1 197 ? 18.938 -10.875 -24.938 1 98.19 197 GLU A N 1
ATOM 1578 C CA . GLU A 1 197 ? 19.703 -9.719 -25.375 1 98.19 197 GLU A CA 1
ATOM 1579 C C . GLU A 1 197 ? 18.953 -8.938 -26.453 1 98.19 197 GLU A C 1
ATOM 1581 O O . GLU A 1 197 ? 19.031 -7.703 -26.5 1 98.19 197 GLU A O 1
ATOM 1586 N N . SER A 1 198 ? 18.25 -9.617 -27.297 1 98.38 198 SER A N 1
ATOM 1587 C CA . SER A 1 198 ? 17.531 -8.984 -28.391 1 98.38 198 SER A CA 1
ATOM 1588 C C . SER A 1 198 ? 16.375 -8.117 -27.891 1 98.38 198 SER A C 1
ATOM 1590 O O . SER A 1 198 ? 15.914 -7.223 -28.594 1 98.38 198 SER A O 1
ATOM 1592 N N . LEU A 1 199 ? 15.906 -8.375 -26.672 1 98.5 199 LEU A N 1
ATOM 1593 C CA . LEU A 1 199 ? 14.781 -7.645 -26.109 1 98.5 199 LEU A CA 1
ATOM 1594 C C . LEU A 1 199 ? 15.227 -6.293 -25.562 1 98.5 199 LEU A C 1
ATOM 1596 O O . LEU A 1 199 ? 14.406 -5.391 -25.375 1 98.5 199 LEU A O 1
ATOM 1600 N N . ILE A 1 200 ? 16.484 -6.148 -25.219 1 98.44 200 ILE A N 1
ATOM 1601 C CA . ILE A 1 200 ? 17 -4.945 -24.562 1 98.44 200 ILE A CA 1
ATOM 1602 C C . ILE A 1 200 ? 17.234 -3.855 -25.609 1 98.44 200 ILE A C 1
ATOM 1604 O O . ILE A 1 200 ? 17.859 -4.109 -26.641 1 98.44 200 ILE A O 1
ATOM 1608 N N . ASN A 1 201 ? 16.766 -2.727 -25.391 1 98 201 ASN A N 1
ATOM 1609 C CA . ASN A 1 201 ? 16.922 -1.559 -26.25 1 98 201 ASN A CA 1
ATOM 1610 C C . ASN A 1 201 ? 16.891 -0.262 -25.438 1 98 201 ASN A C 1
ATOM 1612 O O . ASN A 1 201 ? 17.062 -0.28 -24.219 1 98 201 ASN A O 1
ATOM 1616 N N . ASP A 1 202 ? 16.703 0.864 -26.078 1 97.19 202 ASP A N 1
ATOM 1617 C CA . ASP A 1 202 ? 16.844 2.17 -25.438 1 97.19 202 ASP A CA 1
ATOM 1618 C C . ASP A 1 202 ? 15.656 2.449 -24.516 1 97.19 202 ASP A C 1
ATOM 1620 O O . ASP A 1 202 ? 15.711 3.357 -23.688 1 97.19 202 ASP A O 1
ATOM 1624 N N . LYS A 1 203 ? 14.555 1.667 -24.672 1 98.31 203 LYS A N 1
ATOM 1625 C CA . LYS A 1 203 ? 13.375 1.854 -23.844 1 98.31 203 LYS A CA 1
ATOM 1626 C C . LYS A 1 203 ? 13.422 0.958 -22.609 1 98.31 203 LYS A C 1
ATOM 1628 O O . LYS A 1 203 ? 12.648 1.148 -21.6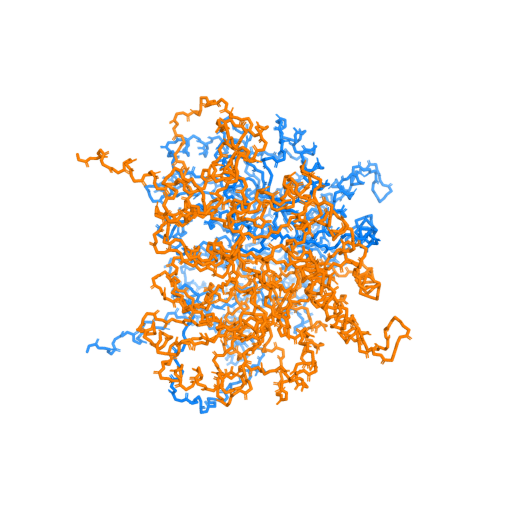56 1 98.31 203 LYS A O 1
ATOM 1633 N N . THR A 1 204 ? 14.359 -0.015 -22.594 1 98.69 204 THR A N 1
ATOM 1634 C CA . THR A 1 204 ? 14.461 -0.929 -21.469 1 98.69 204 THR A CA 1
ATOM 1635 C C . THR A 1 204 ? 14.969 -0.2 -20.219 1 98.69 204 THR A C 1
ATOM 1637 O O . THR A 1 204 ? 16 0.469 -20.281 1 98.69 204 THR A O 1
ATOM 1640 N N . ARG A 1 205 ? 14.188 -0.322 -19.141 1 98.75 205 ARG A N 1
ATOM 1641 C CA . ARG A 1 205 ? 14.57 0.391 -17.922 1 98.75 205 ARG A CA 1
ATOM 1642 C C . ARG A 1 205 ? 14.766 -0.575 -16.766 1 98.75 205 ARG A C 1
ATOM 1644 O O . ARG A 1 205 ? 15.414 -0.239 -15.773 1 98.75 205 ARG A O 1
ATOM 1651 N N . MET A 1 206 ? 14.203 -1.774 -16.875 1 98.88 206 MET A N 1
ATOM 1652 C CA . MET A 1 206 ? 14.305 -2.693 -15.75 1 98.88 206 MET A CA 1
ATOM 1653 C C . MET A 1 206 ? 14.211 -4.141 -16.219 1 98.88 206 MET A C 1
ATOM 1655 O O . MET A 1 206 ? 13.531 -4.445 -17.203 1 98.88 206 MET A O 1
ATOM 1659 N N . ILE A 1 207 ? 14.938 -4.988 -15.547 1 98.88 207 ILE A N 1
ATOM 1660 C CA . ILE A 1 207 ? 14.891 -6.438 -15.703 1 98.88 207 ILE A CA 1
ATOM 1661 C C . ILE A 1 207 ? 14.516 -7.082 -14.367 1 98.88 207 ILE A C 1
ATOM 1663 O O . ILE A 1 207 ? 15.102 -6.758 -13.328 1 98.88 207 ILE A O 1
ATOM 1667 N N . VAL A 1 208 ? 13.539 -7.992 -14.391 1 98.81 208 VAL A N 1
ATOM 1668 C CA . VAL A 1 208 ? 13.125 -8.711 -13.188 1 98.81 208 VAL A CA 1
ATOM 1669 C C . VAL A 1 208 ? 13.75 -10.102 -13.18 1 98.81 208 VAL A C 1
ATOM 1671 O O . VAL A 1 208 ? 13.57 -10.883 -14.117 1 98.81 208 VAL A O 1
ATOM 1674 N N . LEU A 1 209 ? 14.5 -10.32 -12.18 1 98.69 209 LEU A N 1
ATOM 1675 C CA . LEU A 1 209 ? 15 -11.664 -11.875 1 98.69 209 LEU A CA 1
ATOM 1676 C C . LEU A 1 209 ? 14.234 -12.273 -10.703 1 98.69 209 LEU A C 1
ATOM 1678 O O . LEU A 1 209 ? 13.922 -11.586 -9.734 1 98.69 209 LEU A O 1
ATOM 1682 N N . ASN A 1 210 ? 13.82 -13.445 -10.844 1 98.44 210 ASN A N 1
ATOM 1683 C CA . ASN A 1 210 ? 13.141 -14.18 -9.781 1 98.44 210 ASN A CA 1
ATOM 1684 C C . ASN A 1 210 ? 13.711 -15.578 -9.609 1 98.44 210 ASN A C 1
ATOM 1686 O O . ASN A 1 210 ? 13.602 -16.422 -10.508 1 98.44 210 ASN A O 1
ATOM 1690 N N . SER A 1 211 ? 14.391 -15.844 -8.539 1 96.94 211 SER A N 1
ATOM 1691 C CA . SER A 1 211 ? 15.055 -17.094 -8.211 1 96.94 211 SER A CA 1
ATOM 1692 C C . SER A 1 211 ? 15.023 -17.359 -6.707 1 96.94 211 SER A C 1
ATOM 1694 O O . SER A 1 211 ? 15.477 -16.531 -5.914 1 96.94 211 SER A O 1
ATOM 1696 N N . PRO A 1 212 ? 14.648 -18.516 -6.203 1 97.31 212 PRO A N 1
ATOM 1697 C CA . PRO A 1 212 ? 13.961 -19.562 -6.965 1 97.31 212 PRO A CA 1
ATOM 1698 C C . PRO A 1 212 ? 12.781 -19.016 -7.773 1 97.31 212 PRO A C 1
ATOM 1700 O O . PRO A 1 212 ? 12.078 -18.109 -7.324 1 97.31 212 PRO A O 1
ATOM 1703 N N . HIS A 1 213 ? 12.617 -19.594 -8.906 1 97.94 213 HIS A N 1
ATOM 1704 C CA . HIS A 1 213 ? 11.75 -19.031 -9.938 1 97.94 213 HIS A CA 1
ATOM 1705 C C . HIS A 1 213 ? 10.305 -19.5 -9.758 1 97.94 213 HIS A C 1
ATOM 1707 O O . HIS A 1 213 ? 10.047 -20.688 -9.555 1 97.94 213 HIS A O 1
ATOM 1713 N N . ASN A 1 214 ? 9.367 -18.625 -9.617 1 97.56 214 ASN A N 1
ATOM 1714 C CA . ASN A 1 214 ? 7.93 -18.859 -9.719 1 97.56 214 ASN A CA 1
ATOM 1715 C C . ASN A 1 214 ? 7.434 -18.688 -11.148 1 97.56 214 ASN A C 1
ATOM 1717 O O . ASN A 1 214 ? 7.445 -17.578 -11.68 1 97.56 214 ASN A O 1
ATOM 1721 N N . PRO A 1 215 ? 7.117 -19.734 -11.836 1 97.25 215 PRO A N 1
ATOM 1722 C CA . PRO A 1 215 ? 6.547 -20.953 -11.25 1 97.25 215 PRO A CA 1
ATOM 1723 C C . PRO A 1 215 ? 7.449 -22.172 -11.43 1 97.25 215 PRO A C 1
ATOM 1725 O O . PRO A 1 215 ? 7.18 -23.219 -10.859 1 97.25 215 PRO A O 1
ATOM 1728 N N . THR A 1 216 ? 8.555 -22.109 -12.102 1 97.56 216 THR A N 1
ATOM 1729 C CA . THR A 1 216 ? 9.234 -23.312 -12.602 1 97.56 216 THR A CA 1
ATOM 1730 C C . THR A 1 216 ? 10.047 -23.969 -11.5 1 97.56 216 THR A C 1
ATOM 1732 O O . THR A 1 216 ? 10.438 -25.125 -11.625 1 97.56 216 THR A O 1
ATOM 1735 N N . GLY A 1 217 ? 10.383 -23.203 -10.5 1 97.06 217 GLY A N 1
ATOM 1736 C CA . GLY A 1 217 ? 11.227 -23.719 -9.438 1 97.06 217 GLY A CA 1
ATOM 1737 C C . GLY A 1 217 ? 12.703 -23.719 -9.789 1 97.06 217 GLY A C 1
ATOM 1738 O O . GLY A 1 217 ? 13.539 -24.188 -9.008 1 97.06 217 GLY A O 1
ATOM 1739 N N . LYS A 1 218 ? 13.031 -23.141 -10.906 1 96.38 218 LYS A N 1
ATOM 1740 C CA . LYS A 1 218 ? 14.43 -23.016 -11.312 1 96.38 218 LYS A CA 1
ATOM 1741 C C . LYS A 1 218 ? 15.195 -22.094 -10.367 1 96.38 218 LYS A C 1
ATOM 1743 O O . LYS A 1 218 ? 14.68 -21.047 -9.945 1 96.38 218 LYS A O 1
ATOM 1748 N N . VAL A 1 219 ? 16.422 -22.438 -10.078 1 96.88 219 VAL A N 1
ATOM 1749 C CA . VAL A 1 219 ? 17.375 -21.562 -9.422 1 96.88 219 VAL A CA 1
ATOM 1750 C C . VAL A 1 219 ? 18.453 -21.141 -10.414 1 96.88 219 VAL A C 1
ATOM 1752 O O . VAL A 1 219 ? 19.188 -21.984 -10.93 1 96.88 219 VAL A O 1
ATOM 1755 N N . PHE A 1 220 ? 18.484 -19.891 -10.75 1 96.88 220 PHE A N 1
ATOM 1756 C CA . PHE A 1 220 ? 19.484 -19.406 -11.688 1 96.88 220 PHE A CA 1
ATOM 1757 C C . PHE A 1 220 ? 20.891 -19.656 -11.164 1 96.88 220 PHE A C 1
ATOM 1759 O O . PHE A 1 220 ? 21.156 -19.469 -9.977 1 96.88 220 PHE A O 1
ATOM 1766 N N . THR A 1 221 ? 21.828 -20.047 -12.039 1 95.56 221 THR A N 1
ATOM 1767 C CA . THR A 1 221 ? 23.203 -20.344 -11.641 1 95.56 221 THR A CA 1
ATOM 1768 C C . THR A 1 221 ? 24.047 -19.078 -11.648 1 95.56 221 THR A C 1
ATOM 1770 O O . THR A 1 221 ? 23.656 -18.062 -12.227 1 95.56 221 THR A O 1
ATOM 1773 N N . ARG A 1 222 ? 25.172 -19.172 -11.008 1 96.69 222 ARG A N 1
ATOM 1774 C CA . ARG A 1 222 ? 26.125 -18.062 -11.016 1 96.69 222 ARG A CA 1
ATOM 1775 C C . ARG A 1 222 ? 26.562 -17.75 -12.438 1 96.69 222 ARG A C 1
ATOM 1777 O O . ARG A 1 222 ? 26.766 -16.578 -12.789 1 96.69 222 ARG A O 1
ATOM 1784 N N . GLU A 1 223 ? 26.75 -18.812 -13.219 1 96.88 223 GLU A N 1
ATOM 1785 C CA . GLU A 1 223 ? 27.141 -18.625 -14.617 1 96.88 223 GLU A CA 1
ATOM 1786 C C . GLU A 1 223 ? 26.078 -17.875 -15.398 1 96.88 223 GLU A C 1
ATOM 1788 O O . GLU A 1 223 ? 26.391 -16.984 -16.188 1 96.88 223 GLU A O 1
ATOM 1793 N N . GLU A 1 224 ? 24.844 -18.266 -15.227 1 97.31 224 GLU A N 1
ATOM 1794 C CA . GLU A 1 224 ? 23.734 -17.562 -15.867 1 97.31 224 GLU A CA 1
ATOM 1795 C C . GLU A 1 224 ? 23.703 -16.094 -15.43 1 97.31 224 GLU A C 1
ATOM 1797 O O . GLU A 1 224 ? 23.531 -15.195 -16.25 1 97.31 224 GLU A O 1
ATOM 1802 N N . TYR A 1 225 ? 23.859 -15.828 -14.133 1 98.19 225 TYR A N 1
ATOM 1803 C CA . TYR A 1 225 ? 23.859 -14.477 -13.594 1 98.19 225 TYR A CA 1
ATOM 1804 C C . TYR A 1 225 ? 25.016 -13.664 -14.156 1 98.19 225 TYR A C 1
ATOM 1806 O O . TYR A 1 225 ? 24.859 -12.469 -14.445 1 98.19 225 TYR A O 1
ATOM 1814 N N . GLN A 1 226 ? 26.188 -14.312 -14.312 1 98.19 226 GLN A N 1
ATOM 1815 C CA . GLN A 1 226 ? 27.328 -13.625 -14.906 1 98.19 226 GLN A CA 1
ATOM 1816 C C . GLN A 1 226 ? 27.016 -13.188 -16.344 1 98.19 226 GLN A C 1
ATOM 1818 O O . GLN A 1 226 ? 27.344 -12.07 -16.734 1 98.19 226 GLN A O 1
ATOM 1823 N N . LYS A 1 227 ? 26.422 -14.086 -17.062 1 98.38 227 LYS A N 1
ATOM 1824 C CA . LYS A 1 227 ? 26.047 -13.758 -18.438 1 98.38 227 LYS A CA 1
ATOM 1825 C C . LYS A 1 227 ? 25.047 -12.617 -18.484 1 98.38 227 LYS A C 1
ATOM 1827 O O . LYS A 1 227 ? 25.156 -11.719 -19.328 1 98.38 227 LYS A O 1
ATOM 1832 N N . ILE A 1 228 ? 24.047 -12.648 -17.625 1 98.56 228 ILE A N 1
ATOM 1833 C CA . ILE A 1 228 ? 23.062 -11.57 -17.531 1 98.56 228 ILE A CA 1
ATOM 1834 C C . ILE A 1 228 ? 23.766 -10.258 -17.172 1 98.56 228 ILE A C 1
ATOM 1836 O O . ILE A 1 228 ? 23.516 -9.227 -17.797 1 98.56 228 ILE A O 1
ATOM 1840 N N . ALA A 1 229 ? 24.656 -10.312 -16.203 1 98.19 229 ALA A N 1
ATOM 1841 C CA . ALA A 1 229 ? 25.406 -9.133 -15.766 1 98.19 229 ALA A CA 1
ATOM 1842 C C . ALA A 1 229 ? 26.203 -8.531 -16.906 1 98.19 229 ALA A C 1
ATOM 1844 O O . ALA A 1 229 ? 26.203 -7.309 -17.094 1 98.19 229 ALA A O 1
ATOM 1845 N N . ASP A 1 230 ? 26.875 -9.406 -17.672 1 97.88 230 ASP A N 1
ATOM 1846 C CA . ASP A 1 230 ? 27.672 -8.953 -18.797 1 97.88 230 ASP A CA 1
ATOM 1847 C C . ASP A 1 230 ? 26.812 -8.211 -19.828 1 97.88 230 ASP A C 1
ATOM 1849 O O . ASP A 1 230 ? 27.25 -7.227 -20.422 1 97.88 230 ASP A O 1
ATOM 1853 N N . ILE A 1 231 ? 25.641 -8.68 -20.016 1 97.75 231 ILE A N 1
ATOM 1854 C CA . ILE A 1 231 ? 24.719 -8.062 -20.969 1 97.75 231 ILE A CA 1
ATOM 1855 C C . ILE A 1 231 ? 24.188 -6.746 -20.391 1 97.75 231 ILE A C 1
ATOM 1857 O O . ILE A 1 231 ? 24.203 -5.719 -21.078 1 97.75 231 ILE A O 1
ATOM 1861 N N . VAL A 1 232 ? 23.781 -6.703 -19.172 1 96.44 232 VAL A N 1
ATOM 1862 C CA . VAL A 1 232 ? 23.125 -5.559 -18.547 1 96.44 232 VAL A CA 1
ATOM 1863 C C . VAL A 1 232 ? 24.109 -4.402 -18.422 1 96.44 232 VAL A C 1
ATOM 1865 O O . VAL A 1 232 ? 23.719 -3.236 -18.547 1 96.44 232 VAL A O 1
ATOM 1868 N N . LYS A 1 233 ? 25.391 -4.672 -18.234 1 95.88 233 LYS A N 1
ATOM 1869 C CA . LYS A 1 233 ? 26.438 -3.664 -18.078 1 95.88 233 LYS A CA 1
ATOM 1870 C C . LYS A 1 233 ? 26.547 -2.775 -19.312 1 95.88 233 LYS A C 1
ATOM 1872 O O . LYS A 1 233 ? 27.016 -1.639 -19.219 1 95.88 233 LYS A O 1
ATOM 1877 N N . LYS A 1 234 ? 26.078 -3.305 -20.422 1 96.25 234 LYS A N 1
ATOM 1878 C CA . LYS A 1 234 ? 26.125 -2.539 -21.656 1 96.25 234 LYS A CA 1
ATOM 1879 C C . LYS A 1 234 ? 25.062 -1.44 -21.672 1 96.25 234 LYS A C 1
ATOM 1881 O O . LYS A 1 234 ? 25.125 -0.525 -22.484 1 96.25 234 LYS A O 1
ATOM 1886 N N . TYR A 1 235 ? 24.141 -1.428 -20.781 1 97.12 235 TYR A N 1
ATOM 1887 C CA . TYR A 1 235 ? 23.016 -0.507 -20.766 1 97.12 235 TYR A CA 1
ATOM 1888 C C . TYR A 1 235 ? 22.938 0.251 -19.438 1 97.12 235 TYR A C 1
ATOM 1890 O O . TYR A 1 235 ? 22.25 -0.171 -18.516 1 97.12 235 TYR A O 1
ATOM 1898 N N . PRO A 1 236 ? 23.469 1.383 -19.375 1 96.69 236 PRO A N 1
ATOM 1899 C CA . PRO A 1 236 ? 23.656 2.119 -18.125 1 96.69 236 PRO A CA 1
ATOM 1900 C C . PRO A 1 236 ? 22.344 2.529 -17.469 1 96.69 236 PRO A C 1
ATOM 1902 O O . PRO A 1 236 ? 22.312 2.848 -16.281 1 96.69 236 PRO A O 1
ATOM 1905 N N . LYS A 1 237 ? 21.266 2.457 -18.203 1 97.81 237 LYS A N 1
ATOM 1906 C CA . LYS A 1 237 ? 20 2.969 -17.688 1 97.81 237 LYS A CA 1
ATOM 1907 C C . LYS A 1 237 ? 19.125 1.837 -17.156 1 97.81 237 LYS A C 1
ATOM 1909 O O . LYS A 1 237 ? 18 2.07 -16.719 1 97.81 237 LYS A O 1
ATOM 1914 N N . VAL A 1 238 ? 19.641 0.611 -17.172 1 98.44 238 VAL A N 1
ATOM 1915 C CA . VAL A 1 238 ? 18.828 -0.546 -16.828 1 98.44 238 VAL A CA 1
ATOM 1916 C C . VAL A 1 238 ? 19.047 -0.905 -15.359 1 98.44 238 VAL A C 1
ATOM 1918 O O . VAL A 1 238 ? 20.172 -1.175 -14.945 1 98.44 238 VAL A O 1
ATOM 1921 N N . LEU A 1 239 ? 17.984 -0.848 -14.547 1 98.75 239 LEU A N 1
ATOM 1922 C CA . LEU A 1 239 ? 17.938 -1.31 -13.164 1 98.75 239 LEU A CA 1
ATOM 1923 C C . LEU A 1 239 ? 17.484 -2.762 -13.094 1 98.75 239 LEU A C 1
ATOM 1925 O O . LEU A 1 239 ? 16.641 -3.193 -13.898 1 98.75 239 LEU A O 1
ATOM 1929 N N . VAL A 1 240 ? 18.062 -3.518 -12.164 1 98.88 240 VAL A N 1
ATOM 1930 C CA . VAL A 1 240 ? 17.641 -4.906 -11.992 1 98.88 240 VAL A CA 1
ATOM 1931 C C . VAL A 1 240 ? 16.844 -5.047 -10.695 1 98.88 240 VAL A C 1
ATOM 1933 O O . VAL A 1 240 ? 17.266 -4.531 -9.648 1 98.88 240 VAL A O 1
ATOM 1936 N N . LEU A 1 241 ? 15.703 -5.598 -10.75 1 98.88 241 LEU A N 1
ATOM 1937 C CA . LEU A 1 241 ? 14.938 -6.035 -9.586 1 98.88 241 LEU A CA 1
ATOM 1938 C C . LEU A 1 241 ? 15.102 -7.535 -9.359 1 98.88 241 LEU A C 1
ATOM 1940 O O . LEU A 1 241 ? 14.742 -8.336 -10.227 1 98.88 241 LEU A O 1
ATOM 1944 N N . ALA A 1 242 ? 15.68 -7.895 -8.297 1 98.75 242 ALA A N 1
ATOM 1945 C CA . ALA A 1 242 ? 15.797 -9.305 -7.926 1 98.75 242 ALA A CA 1
ATOM 1946 C C . ALA A 1 242 ? 14.727 -9.695 -6.914 1 98.75 242 ALA A C 1
ATOM 1948 O O . ALA A 1 242 ? 14.812 -9.344 -5.734 1 98.75 242 ALA A O 1
ATOM 1949 N N . ASP A 1 243 ? 13.711 -10.383 -7.391 1 98.5 243 ASP A N 1
ATOM 1950 C CA . ASP A 1 243 ? 12.68 -10.945 -6.52 1 98.5 243 ASP A CA 1
ATOM 1951 C C . ASP A 1 243 ? 13.18 -12.219 -5.836 1 98.5 243 ASP A C 1
ATOM 1953 O O . ASP A 1 243 ? 13.039 -13.32 -6.375 1 98.5 243 ASP A O 1
ATOM 1957 N N . ASP A 1 244 ? 13.68 -12.039 -4.602 1 98.12 244 ASP A N 1
ATOM 1958 C CA . ASP A 1 244 ? 14.336 -13.117 -3.857 1 98.12 244 ASP A CA 1
ATOM 1959 C C . ASP A 1 244 ? 13.461 -13.594 -2.703 1 98.12 244 ASP A C 1
ATOM 1961 O O . ASP A 1 244 ? 13.969 -13.969 -1.646 1 98.12 244 ASP A O 1
ATOM 1965 N N . VAL A 1 245 ? 12.148 -13.57 -2.893 1 97.75 245 VAL A N 1
ATOM 1966 C CA . VAL A 1 245 ? 11.219 -13.828 -1.803 1 97.75 245 VAL A CA 1
ATOM 1967 C C . VAL A 1 245 ? 11.344 -15.289 -1.352 1 97.75 245 VAL A C 1
ATOM 1969 O O . VAL A 1 245 ? 10.938 -15.633 -0.241 1 97.75 245 VAL A O 1
ATOM 1972 N N . TYR A 1 246 ? 11.953 -16.172 -2.193 1 97.5 246 TYR A N 1
ATOM 1973 C CA . TYR A 1 246 ? 12.078 -17.594 -1.856 1 97.5 246 TYR A CA 1
ATOM 1974 C C . TYR A 1 246 ? 13.516 -17.938 -1.495 1 97.5 246 TYR A C 1
ATOM 1976 O O . TYR A 1 246 ? 13.914 -19.109 -1.575 1 97.5 246 TYR A O 1
ATOM 1984 N N . GLU A 1 247 ? 14.312 -17.016 -1.055 1 94.94 247 GLU A N 1
ATOM 1985 C CA . GLU A 1 247 ? 15.758 -17.156 -0.9 1 94.94 247 GLU A CA 1
ATOM 1986 C C . GLU A 1 247 ? 16.094 -18.328 0.017 1 94.94 247 GLU A C 1
ATOM 1988 O O . GLU A 1 247 ? 17.156 -18.953 -0.129 1 94.94 247 GLU A O 1
ATOM 1993 N N . THR A 1 248 ? 15.266 -18.688 0.96 1 94.81 248 THR A N 1
ATOM 1994 C CA . THR A 1 248 ? 15.602 -19.703 1.955 1 94.81 248 THR A CA 1
ATOM 1995 C C . THR A 1 248 ? 15.133 -21.078 1.504 1 94.81 248 THR A C 1
ATOM 1997 O O . THR A 1 248 ? 15.383 -22.078 2.184 1 94.81 248 THR A O 1
ATOM 2000 N N . LEU A 1 249 ? 14.492 -21.172 0.361 1 97.44 249 LEU A N 1
ATOM 2001 C CA . LEU A 1 249 ? 13.883 -22.406 -0.094 1 97.44 249 LEU A CA 1
ATOM 2002 C C . LEU A 1 249 ? 14.648 -22.984 -1.277 1 97.44 249 LEU A C 1
ATOM 2004 O O . LEU A 1 249 ? 14.094 -23.141 -2.367 1 97.44 249 LEU A O 1
ATOM 2008 N N . ILE A 1 250 ? 15.859 -23.359 -1.015 1 97.25 250 ILE A N 1
ATOM 2009 C CA . ILE A 1 250 ? 16.719 -24.047 -1.97 1 97.25 250 ILE A CA 1
ATOM 2010 C C . ILE A 1 250 ? 16.828 -25.516 -1.588 1 97.25 250 ILE A C 1
ATOM 2012 O O . ILE A 1 250 ? 17.156 -25.844 -0.445 1 97.25 250 ILE A O 1
ATOM 2016 N N . TYR A 1 251 ? 16.625 -26.391 -2.529 1 97.38 251 TYR A N 1
ATOM 2017 C CA . TYR A 1 251 ? 16.547 -27.812 -2.219 1 97.38 251 TYR A CA 1
ATOM 2018 C C . TYR A 1 251 ? 17.859 -28.516 -2.561 1 97.38 251 TYR A C 1
ATOM 2020 O O . TYR A 1 251 ? 18.734 -27.938 -3.205 1 97.38 251 TYR A O 1
ATOM 2028 N N . ASP A 1 252 ? 17.969 -29.75 -2.092 1 96.25 252 ASP A N 1
ATOM 2029 C CA . ASP A 1 252 ? 19.031 -30.688 -2.412 1 96.25 252 ASP A CA 1
ATOM 2030 C C . ASP A 1 252 ? 20.406 -30.141 -2.018 1 96.25 252 ASP A C 1
ATOM 2032 O O . ASP A 1 252 ? 21.391 -30.375 -2.711 1 96.25 252 ASP A O 1
ATOM 2036 N N . ASN A 1 253 ? 20.438 -29.25 -1.06 1 91.19 253 ASN A N 1
ATOM 2037 C CA . ASN A 1 253 ? 21.641 -28.672 -0.492 1 91.19 253 ASN A CA 1
ATOM 2038 C C . ASN A 1 253 ? 22.422 -27.891 -1.531 1 91.19 253 ASN A C 1
ATOM 2040 O O . ASN A 1 253 ? 23.656 -27.891 -1.525 1 91.19 253 ASN A O 1
ATOM 2044 N N . LYS A 1 254 ? 21.719 -27.344 -2.426 1 89.31 254 LYS A N 1
ATOM 2045 C CA . LYS A 1 254 ? 22.359 -26.5 -3.426 1 89.31 254 LYS A CA 1
ATOM 2046 C C . LYS A 1 254 ? 22.594 -25.078 -2.891 1 89.31 254 LYS A C 1
ATOM 2048 O O . LYS A 1 254 ? 21.953 -24.672 -1.915 1 89.31 254 LYS A O 1
ATOM 2053 N N . GLU A 1 255 ? 23.531 -24.469 -3.498 1 86 255 GLU A N 1
ATOM 2054 C CA . GLU A 1 255 ? 23.812 -23.094 -3.146 1 86 255 GLU A CA 1
ATOM 2055 C C . GLU A 1 255 ? 22.797 -22.141 -3.789 1 86 255 GLU A C 1
ATOM 2057 O O . GLU A 1 255 ? 22.281 -22.422 -4.867 1 86 255 GLU A O 1
ATOM 2062 N N . PHE A 1 256 ? 22.562 -21.062 -3.072 1 86.06 256 PHE A N 1
ATOM 2063 C CA . PHE A 1 256 ? 21.719 -20.016 -3.615 1 86.06 256 PHE A CA 1
ATOM 2064 C C . PHE A 1 256 ? 22.562 -18.844 -4.121 1 86.06 256 PHE A C 1
ATOM 2066 O O . PHE A 1 256 ? 23.031 -18.016 -3.334 1 86.06 256 PHE A O 1
ATOM 2073 N N . PRO A 1 257 ? 22.75 -18.781 -5.422 1 91.69 257 PRO A N 1
ATOM 2074 C CA . PRO A 1 257 ? 23.438 -17.594 -5.934 1 91.69 257 PRO A CA 1
ATOM 2075 C C . PRO A 1 257 ? 22.547 -16.359 -5.938 1 91.69 257 PRO A C 1
ATOM 2077 O O . PRO A 1 257 ? 21.359 -16.453 -6.215 1 91.69 257 PRO A O 1
ATOM 2080 N N . ARG A 1 258 ? 23.141 -15.258 -5.516 1 95.69 258 ARG A N 1
ATOM 2081 C CA . ARG A 1 258 ? 22.438 -13.984 -5.645 1 95.69 258 ARG A CA 1
ATOM 2082 C C . ARG A 1 258 ? 23.062 -13.133 -6.746 1 95.69 258 ARG A C 1
ATOM 2084 O O . ARG A 1 258 ? 24.281 -13.102 -6.898 1 95.69 258 ARG A O 1
ATOM 2091 N N . PHE A 1 259 ? 22.156 -12.453 -7.492 1 98.06 259 PHE A N 1
ATOM 2092 C CA . PHE A 1 259 ? 22.641 -11.602 -8.57 1 98.06 259 PHE A CA 1
ATOM 2093 C C . PHE A 1 259 ? 23.578 -10.523 -8.031 1 98.06 259 PHE A C 1
ATOM 2095 O O . PHE A 1 259 ? 24.562 -10.172 -8.68 1 98.06 259 PHE A O 1
ATOM 2102 N N . VAL A 1 260 ? 23.328 -10.008 -6.809 1 97.38 260 VAL A N 1
ATOM 2103 C CA . VAL A 1 260 ? 24.078 -8.914 -6.207 1 97.38 260 VAL A CA 1
ATOM 2104 C C . VAL A 1 260 ? 25.469 -9.398 -5.824 1 97.38 260 VAL A C 1
ATOM 2106 O O . VAL A 1 260 ? 26.359 -8.586 -5.551 1 97.38 260 VAL A O 1
ATOM 2109 N N . ASP A 1 261 ? 25.688 -10.695 -5.863 1 94.94 261 ASP A N 1
ATOM 2110 C CA . ASP A 1 261 ? 27 -11.234 -5.543 1 94.94 261 ASP A CA 1
ATOM 2111 C C . ASP A 1 261 ? 27.938 -11.133 -6.738 1 94.94 261 ASP A C 1
ATOM 2113 O O . ASP A 1 261 ? 29.156 -11.281 -6.594 1 94.94 261 ASP A O 1
ATOM 2117 N N . ILE A 1 262 ? 27.375 -11 -7.922 1 96.75 262 ILE A N 1
ATOM 2118 C CA . ILE A 1 262 ? 28.203 -10.758 -9.094 1 96.75 262 ILE A CA 1
ATOM 2119 C C . ILE A 1 262 ? 28.859 -9.375 -8.992 1 96.75 262 ILE A C 1
ATOM 2121 O O . ILE A 1 262 ? 28.188 -8.391 -8.688 1 96.75 262 ILE A O 1
ATOM 2125 N N . PRO A 1 263 ? 30.141 -9.266 -9.266 1 94.75 263 PRO A N 1
ATOM 2126 C CA . PRO A 1 263 ? 30.828 -7.973 -9.133 1 94.75 263 PRO A CA 1
ATOM 2127 C C . PRO A 1 263 ? 30.141 -6.855 -9.914 1 94.75 263 PRO A C 1
ATOM 2129 O O . PRO A 1 263 ? 29.844 -7.02 -11.102 1 94.75 263 PRO A O 1
ATOM 2132 N N . GLY A 1 264 ? 29.844 -5.785 -9.188 1 94.38 264 GLY A N 1
ATOM 2133 C CA . GLY A 1 264 ? 29.297 -4.594 -9.812 1 94.38 264 GLY A CA 1
ATOM 2134 C C . GLY A 1 264 ? 27.781 -4.602 -9.875 1 94.38 264 GLY A C 1
ATOM 2135 O O . GLY A 1 264 ? 27.172 -3.605 -10.266 1 94.38 264 GLY A O 1
ATOM 2136 N N . MET A 1 265 ? 27.188 -5.66 -9.398 1 97.62 265 MET A N 1
ATOM 2137 C CA . MET A 1 265 ? 25.734 -5.77 -9.617 1 97.62 265 MET A CA 1
ATOM 2138 C C . MET A 1 265 ? 24.953 -5.258 -8.414 1 97.62 265 MET A C 1
ATOM 2140 O O . MET A 1 265 ? 23.781 -4.91 -8.539 1 97.62 265 MET A O 1
ATOM 2144 N N . PHE A 1 266 ? 25.562 -5.113 -7.242 1 97.69 266 PHE A N 1
ATOM 2145 C CA . PHE A 1 266 ? 24.875 -4.523 -6.105 1 97.69 266 PHE A CA 1
ATOM 2146 C C . PHE A 1 266 ? 24.469 -3.084 -6.406 1 97.69 266 PHE A C 1
ATOM 2148 O O . PHE A 1 266 ? 23.375 -2.652 -6.035 1 97.69 266 PHE A O 1
ATOM 2155 N N . GLU A 1 267 ? 25.266 -2.365 -7.148 1 96.81 267 GLU A N 1
ATOM 2156 C CA . GLU A 1 267 ? 25.109 -0.934 -7.391 1 96.81 267 GLU A CA 1
ATOM 2157 C C . GLU A 1 267 ? 23.938 -0.655 -8.328 1 96.81 267 GLU A C 1
ATOM 2159 O O . GLU A 1 267 ? 23.5 0.489 -8.453 1 96.81 267 GLU A O 1
ATOM 2164 N N . ARG A 1 268 ? 23.391 -1.707 -8.914 1 97.5 268 ARG A N 1
ATOM 2165 C CA . ARG A 1 268 ? 22.281 -1.465 -9.836 1 97.5 268 ARG A CA 1
ATOM 2166 C C . ARG A 1 268 ? 21.156 -2.482 -9.625 1 97.5 268 ARG A C 1
ATOM 2168 O O . ARG A 1 268 ? 20.438 -2.82 -10.562 1 97.5 268 ARG A O 1
ATOM 2175 N N . THR A 1 269 ? 21.109 -3.025 -8.375 1 98.75 269 THR A N 1
ATOM 2176 C CA . THR A 1 269 ? 20.094 -4.035 -8.094 1 98.75 269 THR A CA 1
ATOM 2177 C C . THR A 1 269 ? 19.328 -3.688 -6.824 1 98.75 269 THR A C 1
ATOM 2179 O O . THR A 1 269 ? 19.906 -3.246 -5.836 1 98.75 269 THR A O 1
ATOM 2182 N N . LEU A 1 270 ? 18.047 -3.781 -6.883 1 98.88 270 LEU A N 1
ATOM 2183 C CA . LEU A 1 270 ? 17.188 -3.799 -5.715 1 98.88 270 LEU A CA 1
ATOM 2184 C C . LEU A 1 270 ? 16.641 -5.199 -5.461 1 98.88 270 LEU A C 1
ATOM 2186 O O . LEU A 1 270 ? 15.93 -5.758 -6.297 1 98.88 270 LEU A O 1
ATOM 2190 N N . GLN A 1 271 ? 17.016 -5.777 -4.309 1 98.69 271 GLN A N 1
ATOM 2191 C CA . GLN A 1 271 ? 16.516 -7.09 -3.902 1 98.69 271 GLN A CA 1
ATOM 2192 C C . GLN A 1 271 ? 15.25 -6.973 -3.074 1 98.69 271 GLN A C 1
ATOM 2194 O O . GLN A 1 271 ? 15.156 -6.133 -2.178 1 98.69 271 GLN A O 1
ATOM 2199 N N . VAL A 1 272 ? 14.289 -7.785 -3.391 1 98.75 272 VAL A N 1
ATOM 2200 C CA . VAL A 1 272 ? 13.016 -7.762 -2.674 1 98.75 272 VAL A CA 1
ATOM 2201 C C . VAL A 1 272 ? 12.859 -9.055 -1.87 1 98.75 272 VAL A C 1
ATOM 2203 O O . VAL A 1 272 ? 13.133 -10.141 -2.373 1 98.75 272 VAL A O 1
ATOM 2206 N N . PHE A 1 273 ? 12.383 -8.906 -0.643 1 98.56 273 PHE A N 1
ATOM 2207 C CA . PHE A 1 273 ? 12.172 -10.023 0.266 1 98.56 273 PHE A CA 1
ATOM 2208 C C . PHE A 1 273 ? 10.781 -9.969 0.892 1 98.56 273 PHE A C 1
ATOM 2210 O O . PHE A 1 273 ? 10.125 -8.93 0.849 1 98.56 273 PHE A O 1
ATOM 2217 N N . SER A 1 274 ? 10.312 -11.078 1.396 1 97.88 274 SER A N 1
ATOM 2218 C CA . SER A 1 274 ? 9.016 -11.203 2.049 1 97.88 274 SER A CA 1
ATOM 2219 C C . SER A 1 274 ? 9.133 -11.914 3.391 1 97.88 274 SER A C 1
ATOM 2221 O O . SER A 1 274 ? 9.539 -13.078 3.445 1 97.88 274 SER A O 1
ATOM 2223 N N . LEU A 1 275 ? 8.742 -11.25 4.438 1 98.31 275 LEU A N 1
ATOM 2224 C CA . LEU A 1 275 ? 8.742 -11.906 5.738 1 98.31 275 LEU A CA 1
ATOM 2225 C C . LEU A 1 275 ? 7.555 -12.859 5.871 1 98.31 275 LEU A C 1
ATOM 2227 O O . LEU A 1 275 ? 7.609 -13.82 6.637 1 98.31 275 LEU A O 1
ATOM 2231 N N . GLY A 1 276 ? 6.488 -12.57 5.113 1 97.12 276 GLY A N 1
ATOM 2232 C CA . GLY A 1 276 ? 5.355 -13.484 5.094 1 97.12 276 GLY A CA 1
ATOM 2233 C C . GLY A 1 276 ? 5.707 -14.859 4.559 1 97.12 276 GLY A C 1
ATOM 2234 O O . GLY A 1 276 ? 5.266 -15.875 5.102 1 97.12 276 GLY A O 1
ATOM 2235 N N . LYS A 1 277 ? 6.484 -14.906 3.475 1 97.12 277 LYS A N 1
ATOM 2236 C CA . LYS A 1 277 ? 6.938 -16.188 2.918 1 97.12 277 LYS A CA 1
ATOM 2237 C C . LYS A 1 277 ? 7.949 -16.859 3.836 1 97.12 277 LYS A C 1
ATOM 2239 O O . LYS A 1 277 ? 7.934 -18.078 3.998 1 97.12 277 LYS A O 1
ATOM 2244 N N . LEU A 1 278 ? 8.766 -16.078 4.465 1 97.19 278 LEU A N 1
ATOM 2245 C CA . LEU A 1 278 ? 9.781 -16.625 5.359 1 97.19 278 LEU A CA 1
ATOM 2246 C C . LEU A 1 278 ? 9.141 -17.297 6.57 1 97.19 278 LEU A C 1
ATOM 2248 O O . LEU A 1 278 ? 9.555 -18.391 6.969 1 97.19 278 LEU A O 1
ATOM 2252 N N . PHE A 1 279 ? 8.094 -16.703 7.141 1 97.69 279 PHE A N 1
ATOM 2253 C CA . PHE A 1 279 ? 7.566 -17.156 8.422 1 97.69 279 PHE A CA 1
ATOM 2254 C C . PHE A 1 279 ? 6.18 -17.766 8.25 1 97.69 279 PHE A C 1
ATOM 2256 O O . PHE A 1 279 ? 5.449 -17.938 9.227 1 97.69 279 PHE A O 1
ATOM 2263 N N . SER A 1 280 ? 5.781 -18.016 7.055 1 97 280 SER A N 1
ATOM 2264 C CA . SER A 1 280 ? 4.504 -18.672 6.781 1 97 280 SER A CA 1
ATOM 2265 C C . SER A 1 280 ? 3.336 -17.844 7.316 1 97 280 SER A C 1
ATOM 2267 O O . SER A 1 280 ? 2.459 -18.375 8 1 97 280 SER A O 1
ATOM 2269 N N . CYS A 1 281 ? 3.354 -16.578 7.051 1 97.75 281 CYS A N 1
ATOM 2270 C CA . CYS A 1 281 ? 2.303 -15.648 7.457 1 97.75 281 CYS A CA 1
ATOM 2271 C C . CYS A 1 281 ? 2.057 -14.602 6.383 1 97.75 281 CYS A C 1
ATOM 2273 O O . CYS A 1 281 ? 2.09 -13.398 6.66 1 97.75 281 CYS A O 1
ATOM 2275 N N . THR A 1 282 ? 1.729 -15.031 5.164 1 96.81 282 THR A N 1
ATOM 2276 C CA . THR A 1 282 ? 1.652 -14.172 3.984 1 96.81 282 THR A CA 1
ATOM 2277 C C . THR A 1 282 ? 0.592 -13.094 4.168 1 96.81 282 THR A C 1
ATOM 2279 O O . THR A 1 282 ? 0.642 -12.047 3.516 1 96.81 282 THR A O 1
ATOM 2282 N N . GLY A 1 283 ? -0.342 -13.219 5.078 1 96.69 283 GLY A N 1
ATOM 2283 C CA . GLY A 1 283 ? -1.395 -12.25 5.328 1 96.69 283 GLY A CA 1
ATOM 2284 C C . GLY A 1 283 ? -0.937 -11.086 6.184 1 96.69 283 GLY A C 1
ATOM 2285 O O . GLY A 1 283 ? -1.682 -10.117 6.375 1 96.69 283 GLY A O 1
ATOM 2286 N N . TRP A 1 284 ? 0.312 -11.109 6.707 1 97.31 284 TRP A N 1
ATOM 2287 C CA . TRP A 1 284 ? 0.796 -10.047 7.582 1 97.31 284 TRP A CA 1
ATOM 2288 C C . TRP A 1 284 ? 1.38 -8.898 6.766 1 97.31 284 TRP A C 1
ATOM 2290 O O . TRP A 1 284 ? 1.499 -7.773 7.262 1 97.31 284 TRP A O 1
ATOM 2300 N N . ARG A 1 285 ? 1.781 -9.156 5.59 1 96.25 285 ARG A N 1
ATOM 2301 C CA . ARG A 1 285 ? 2.088 -8.188 4.543 1 96.25 285 ARG A CA 1
ATOM 2302 C C . ARG A 1 285 ? 3.244 -7.281 4.957 1 96.25 285 ARG A C 1
ATOM 2304 O O . ARG A 1 285 ? 3.156 -6.055 4.832 1 96.25 285 ARG A O 1
ATOM 2311 N N . ILE A 1 286 ? 4.336 -7.852 5.367 1 97.94 286 ILE A N 1
ATOM 2312 C CA . ILE A 1 286 ? 5.57 -7.105 5.586 1 97.94 286 ILE A CA 1
ATOM 2313 C C . ILE A 1 286 ? 6.664 -7.633 4.664 1 97.94 286 ILE A C 1
ATOM 2315 O O . ILE A 1 286 ? 6.961 -8.828 4.664 1 97.94 286 ILE A O 1
ATOM 2319 N N . GLY A 1 287 ? 7.156 -6.84 3.832 1 98.38 287 GLY A N 1
ATOM 2320 C CA . GLY A 1 287 ? 8.312 -7.082 2.988 1 98.38 287 GLY A CA 1
ATOM 2321 C C . GLY A 1 287 ? 9.336 -5.961 3.039 1 98.38 287 GLY A C 1
ATOM 2322 O O . GLY A 1 287 ? 9.172 -5 3.797 1 98.38 287 GLY A O 1
ATOM 2323 N N . PHE A 1 288 ? 10.414 -6.109 2.336 1 98.88 288 PHE A N 1
ATOM 2324 C CA . PHE A 1 288 ? 11.438 -5.078 2.307 1 98.88 288 PHE A CA 1
ATOM 2325 C C . PHE A 1 288 ? 12.344 -5.246 1.09 1 98.88 288 PHE A C 1
ATOM 2327 O O . PHE A 1 288 ? 12.305 -6.281 0.423 1 98.88 288 PHE A O 1
ATOM 2334 N N . CYS A 1 289 ? 13.055 -4.25 0.762 1 98.81 289 CYS A N 1
ATOM 2335 C CA . CYS A 1 289 ? 14.078 -4.344 -0.275 1 98.81 289 CYS A CA 1
ATOM 2336 C C . CYS A 1 289 ? 15.422 -3.826 0.231 1 98.81 289 CYS A C 1
ATOM 2338 O O . CYS A 1 289 ? 15.469 -3.047 1.184 1 98.81 289 CYS A O 1
ATOM 2340 N N . ILE A 1 290 ? 16.453 -4.32 -0.3 1 98.88 290 ILE A N 1
ATOM 2341 C CA . ILE A 1 290 ? 17.844 -3.941 -0.025 1 98.88 290 ILE A CA 1
ATOM 2342 C C . ILE A 1 290 ? 18.516 -3.49 -1.317 1 98.88 290 ILE A C 1
ATOM 2344 O O . ILE A 1 290 ? 18.344 -4.109 -2.367 1 98.88 290 ILE A O 1
ATOM 2348 N N . GLY A 1 291 ? 19.25 -2.459 -1.308 1 98.69 291 GLY A N 1
ATOM 2349 C CA . GLY A 1 291 ? 20 -1.961 -2.453 1 98.69 291 GLY A CA 1
ATOM 2350 C C . GLY A 1 291 ? 20.828 -0.73 -2.137 1 98.69 291 GLY A C 1
ATOM 2351 O O . GLY A 1 291 ? 21.016 -0.393 -0.968 1 98.69 291 GLY A O 1
ATOM 2352 N N . PRO A 1 292 ? 21.359 -0.101 -3.164 1 98.12 292 PRO A N 1
ATOM 2353 C CA . PRO A 1 292 ? 22.156 1.111 -2.959 1 98.12 292 PRO A CA 1
ATOM 2354 C C . PRO A 1 292 ? 21.359 2.248 -2.334 1 98.12 292 PRO A C 1
ATOM 2356 O O . PRO A 1 292 ? 20.172 2.436 -2.666 1 98.12 292 PRO A O 1
ATOM 2359 N N . GLU A 1 293 ? 22 2.969 -1.482 1 97.62 293 GLU A N 1
ATOM 2360 C CA . GLU A 1 293 ? 21.375 4.051 -0.734 1 97.62 293 GLU A CA 1
ATOM 2361 C C . GLU A 1 293 ? 20.672 5.035 -1.671 1 97.62 293 GLU A C 1
ATOM 2363 O O . GLU A 1 293 ? 19.562 5.492 -1.386 1 97.62 293 GLU A O 1
ATOM 2368 N N . GLN A 1 294 ? 21.25 5.352 -2.811 1 96.38 294 GLN A N 1
ATOM 2369 C CA . GLN A 1 294 ? 20.734 6.375 -3.709 1 96.38 294 GLN A CA 1
ATOM 2370 C C . GLN A 1 294 ? 19.391 5.945 -4.316 1 96.38 294 GLN A C 1
ATOM 2372 O O . GLN A 1 294 ? 18.562 6.785 -4.656 1 96.38 294 GLN A O 1
ATOM 2377 N N . PHE A 1 295 ? 19.188 4.625 -4.438 1 98.38 295 PHE A N 1
ATOM 2378 C CA . PHE A 1 295 ? 17.938 4.133 -4.977 1 98.38 295 PHE A CA 1
ATOM 2379 C C . PHE A 1 295 ? 16.922 3.895 -3.863 1 98.38 295 PHE A C 1
ATOM 2381 O O . PHE A 1 295 ? 15.727 4.145 -4.039 1 98.38 295 PHE A O 1
ATOM 2388 N N . ILE A 1 296 ? 17.391 3.447 -2.67 1 98.56 296 ILE A N 1
ATOM 2389 C CA . ILE A 1 296 ? 16.516 3.172 -1.537 1 98.56 296 ILE A CA 1
ATOM 2390 C C . ILE A 1 296 ? 15.836 4.465 -1.085 1 98.56 296 ILE A C 1
ATOM 2392 O O . ILE A 1 296 ? 14.656 4.457 -0.707 1 98.56 296 ILE A O 1
ATOM 2396 N N . LYS A 1 297 ? 16.562 5.551 -1.158 1 96.75 297 LYS A N 1
ATOM 2397 C CA . LYS A 1 297 ? 15.984 6.84 -0.786 1 96.75 297 LYS A CA 1
ATOM 2398 C C . LYS A 1 297 ? 14.758 7.16 -1.633 1 96.75 297 LYS A C 1
ATOM 2400 O O . LYS A 1 297 ? 13.773 7.707 -1.127 1 96.75 297 LYS A O 1
ATOM 2405 N N . ILE A 1 298 ? 14.797 6.801 -2.902 1 98.06 298 ILE A N 1
ATOM 2406 C CA . ILE A 1 298 ? 13.695 7.062 -3.82 1 98.06 298 ILE A CA 1
ATOM 2407 C C . ILE A 1 298 ? 12.539 6.109 -3.521 1 98.06 298 ILE A C 1
ATOM 2409 O O . ILE A 1 298 ? 11.375 6.508 -3.543 1 98.06 298 ILE A O 1
ATOM 2413 N N . VAL A 1 299 ? 12.898 4.875 -3.209 1 98.62 299 VAL A N 1
ATOM 2414 C CA . VAL A 1 299 ? 11.875 3.885 -2.867 1 98.62 299 VAL A CA 1
ATOM 2415 C C . VAL A 1 299 ? 11.156 4.309 -1.593 1 98.62 299 VAL A C 1
ATOM 2417 O O . VAL A 1 299 ? 9.922 4.23 -1.516 1 98.62 299 VAL A O 1
ATOM 2420 N N . ARG A 1 300 ? 11.906 4.805 -0.61 1 97.44 300 ARG A N 1
ATOM 2421 C CA . ARG A 1 300 ? 11.32 5.258 0.647 1 97.44 300 ARG A CA 1
ATOM 2422 C C . ARG A 1 300 ? 10.391 6.445 0.42 1 97.44 300 ARG A C 1
ATOM 2424 O O . ARG A 1 300 ? 9.297 6.496 0.982 1 97.44 300 ARG A O 1
ATOM 2431 N N . ALA A 1 301 ? 10.859 7.363 -0.362 1 96.75 301 ALA A N 1
ATOM 2432 C CA . ALA A 1 301 ? 10.031 8.531 -0.658 1 96.75 301 ALA A CA 1
ATOM 2433 C C . ALA A 1 301 ? 8.734 8.125 -1.355 1 96.75 301 ALA A C 1
ATOM 2435 O O . ALA A 1 301 ? 7.668 8.656 -1.047 1 96.75 301 ALA A O 1
ATOM 2436 N N . THR A 1 302 ? 8.844 7.184 -2.281 1 98 302 THR A N 1
ATOM 2437 C CA . THR A 1 302 ? 7.676 6.684 -3.004 1 98 302 THR A CA 1
ATOM 2438 C C . THR A 1 302 ? 6.688 6.023 -2.047 1 98 302 THR A C 1
ATOM 2440 O O . THR A 1 302 ? 5.488 6.297 -2.098 1 98 302 THR A O 1
ATOM 2443 N N . HIS A 1 303 ? 7.238 5.203 -1.204 1 97.31 303 HIS A N 1
ATOM 2444 C CA . HIS A 1 303 ? 6.414 4.5 -0.226 1 97.31 303 HIS A CA 1
ATOM 2445 C C . HIS A 1 303 ? 5.707 5.48 0.703 1 97.31 303 HIS A C 1
ATOM 2447 O O . HIS A 1 303 ? 4.535 5.289 1.034 1 97.31 303 HIS A O 1
ATOM 2453 N N . ALA A 1 304 ? 6.414 6.5 1.111 1 95.62 304 ALA A N 1
ATOM 2454 C CA . ALA A 1 304 ? 5.855 7.512 2 1 95.62 304 ALA A CA 1
ATOM 2455 C C . ALA A 1 304 ? 4.66 8.211 1.353 1 95.62 304 ALA A C 1
ATOM 2457 O O . ALA A 1 304 ? 3.666 8.5 2.021 1 95.62 304 ALA A O 1
ATOM 2458 N N . ILE A 1 305 ? 4.762 8.445 0.099 1 96.38 305 ILE A N 1
ATOM 2459 C CA . ILE A 1 305 ? 3.68 9.109 -0.618 1 96.38 305 ILE A CA 1
ATOM 2460 C C . ILE A 1 305 ? 2.484 8.164 -0.736 1 96.38 305 ILE A C 1
ATOM 2462 O O . ILE A 1 305 ? 1.339 8.578 -0.531 1 96.38 305 ILE A O 1
ATOM 2466 N N . ILE A 1 306 ? 2.75 6.91 -0.96 1 96.38 306 ILE A N 1
ATOM 2467 C CA . ILE A 1 306 ? 1.691 5.945 -1.243 1 96.38 306 ILE A CA 1
ATOM 2468 C C . ILE A 1 306 ? 0.933 5.621 0.041 1 96.38 306 ILE A C 1
ATOM 2470 O O . ILE A 1 306 ? -0.3 5.602 0.054 1 96.38 306 ILE A O 1
ATOM 2474 N N . CYS A 1 307 ? 1.714 5.406 1.147 1 92.88 307 CYS A N 1
ATOM 2475 C CA . CYS A 1 307 ? 0.989 4.973 2.336 1 92.88 307 CYS A CA 1
ATOM 2476 C C . CYS A 1 307 ? 1.766 5.309 3.602 1 92.88 307 CYS A C 1
ATOM 2478 O O . CYS A 1 307 ? 1.411 4.852 4.691 1 92.88 307 CYS A O 1
ATOM 2480 N N . TYR A 1 308 ? 2.781 6.078 3.506 1 92.62 308 TYR A N 1
ATOM 2481 C CA . TYR A 1 308 ? 3.607 6.574 4.602 1 92.62 308 TYR A CA 1
ATOM 2482 C C . TYR A 1 308 ? 4.414 5.441 5.234 1 92.62 308 TYR A C 1
ATOM 2484 O O . TYR A 1 308 ? 5.645 5.43 5.156 1 92.62 308 TYR A O 1
ATOM 2492 N N . SER A 1 309 ? 3.758 4.457 5.832 1 94.62 309 SER A N 1
ATOM 2493 C CA . SER A 1 309 ? 4.418 3.322 6.469 1 94.62 309 SER A CA 1
ATOM 2494 C C . SER A 1 309 ? 3.488 2.113 6.539 1 94.62 309 SER A C 1
ATOM 2496 O O . SER A 1 309 ? 2.355 2.166 6.055 1 94.62 309 SER A O 1
ATOM 2498 N N . VAL A 1 310 ? 4.098 0.993 7.09 1 95.5 310 VAL A N 1
ATOM 2499 C CA . VAL A 1 310 ? 3.293 -0.213 7.258 1 95.5 310 VAL A CA 1
ATOM 2500 C C . VAL A 1 310 ? 3.271 -0.616 8.734 1 95.5 310 VAL A C 1
ATOM 2502 O O . VAL A 1 310 ? 3.896 0.036 9.57 1 95.5 310 VAL A O 1
ATOM 2505 N N . HIS A 1 311 ? 2.596 -1.567 9.133 1 95.44 311 HIS A N 1
ATOM 2506 C CA . HIS A 1 311 ? 2.131 -2 10.445 1 95.44 311 HIS A CA 1
ATOM 2507 C C . HIS A 1 311 ? 3.264 -1.983 11.469 1 95.44 311 HIS A C 1
ATOM 2509 O O . HIS A 1 311 ? 4.035 -2.941 11.562 1 95.44 311 HIS A O 1
ATOM 2515 N N . ARG A 1 312 ? 3.287 -1.072 12.391 1 96.19 312 ARG A N 1
ATOM 2516 C CA . ARG A 1 312 ? 4.371 -0.802 13.336 1 96.19 312 ARG A CA 1
ATOM 2517 C C . ARG A 1 312 ? 4.559 -1.964 14.305 1 96.19 312 ARG A C 1
ATOM 2519 O O . ARG A 1 312 ? 5.648 -2.531 14.398 1 96.19 312 ARG A O 1
ATOM 2526 N N . PRO A 1 313 ? 3.523 -2.42 15.094 1 96.81 313 PRO A N 1
ATOM 2527 C CA . PRO A 1 313 ? 3.762 -3.484 16.078 1 96.81 313 PRO A CA 1
ATOM 2528 C C . PRO A 1 313 ? 4.246 -4.781 15.43 1 96.81 313 PRO A C 1
ATOM 2530 O O . PRO A 1 313 ? 5.055 -5.504 16.016 1 96.81 313 PRO A O 1
ATOM 2533 N N . VAL A 1 314 ? 3.758 -5.039 14.258 1 97.44 314 VAL A N 1
ATOM 2534 C CA . VAL A 1 314 ? 4.129 -6.277 13.578 1 97.44 314 VAL A CA 1
ATOM 2535 C C . VAL A 1 314 ? 5.602 -6.223 13.172 1 97.44 314 VAL A C 1
ATOM 2537 O O . VAL A 1 314 ? 6.297 -7.238 13.211 1 97.44 314 VAL A O 1
ATOM 2540 N N . GLN A 1 315 ? 6.082 -5.043 12.773 1 98.31 315 GLN A N 1
ATOM 2541 C CA . GLN A 1 315 ? 7.504 -4.887 12.484 1 98.31 315 GLN A CA 1
ATOM 2542 C C . GLN A 1 315 ? 8.352 -5.199 13.719 1 98.31 315 GLN A C 1
ATOM 2544 O O . GLN A 1 315 ? 9.383 -5.859 13.609 1 98.31 315 GLN A O 1
ATOM 2549 N N . ILE A 1 316 ? 7.902 -4.754 14.891 1 98 316 ILE A N 1
ATOM 2550 C CA . ILE A 1 316 ? 8.602 -5.016 16.141 1 98 316 ILE A CA 1
ATOM 2551 C C . ILE A 1 316 ? 8.609 -6.52 16.422 1 98 316 ILE A C 1
ATOM 2553 O O . ILE A 1 316 ? 9.633 -7.074 16.812 1 98 316 ILE A O 1
ATOM 2557 N N . GLY A 1 317 ? 7.453 -7.113 16.219 1 97.81 317 GLY A N 1
ATOM 2558 C CA . GLY A 1 317 ? 7.367 -8.555 16.406 1 97.81 317 GLY A CA 1
ATOM 2559 C C . GLY A 1 317 ? 8.312 -9.32 15.5 1 97.81 317 GLY A C 1
ATOM 2560 O O . GLY A 1 317 ? 8.969 -10.273 15.938 1 97.81 317 GLY A O 1
ATOM 2561 N N . PHE A 1 318 ? 8.422 -8.938 14.227 1 98.44 318 PHE A N 1
ATOM 2562 C CA . PHE A 1 318 ? 9.312 -9.594 13.281 1 98.44 318 PHE A CA 1
ATOM 2563 C C . PHE A 1 318 ? 10.766 -9.438 13.719 1 98.44 318 PHE A C 1
ATOM 2565 O O . PHE A 1 318 ? 11.578 -10.352 13.547 1 98.44 318 PHE A O 1
ATOM 2572 N N . ALA A 1 319 ? 11.102 -8.234 14.234 1 98.5 319 ALA A N 1
ATOM 2573 C CA . ALA A 1 319 ? 12.461 -8.008 14.719 1 98.5 319 ALA A CA 1
ATOM 2574 C C . ALA A 1 319 ? 12.852 -9.055 15.758 1 98.5 319 ALA A C 1
ATOM 2576 O O . ALA A 1 319 ? 13.914 -9.672 15.664 1 98.5 319 ALA A O 1
ATOM 2577 N N . LYS A 1 320 ? 11.992 -9.297 16.703 1 97.69 320 LYS A N 1
ATOM 2578 C CA . LYS A 1 320 ? 12.234 -10.273 17.75 1 97.69 320 LYS A CA 1
ATOM 2579 C C . LYS A 1 320 ? 12.258 -11.695 17.188 1 97.69 320 LYS A C 1
ATOM 2581 O O . LYS A 1 320 ? 13.086 -12.516 17.578 1 97.69 320 LYS A O 1
ATOM 2586 N N . ALA A 1 321 ? 11.398 -11.93 16.266 1 97.38 321 ALA A N 1
ATOM 2587 C CA . ALA A 1 321 ? 11.258 -13.266 15.695 1 97.38 321 ALA A CA 1
ATOM 2588 C C . ALA A 1 321 ? 12.484 -13.648 14.883 1 97.38 321 ALA A C 1
ATOM 2590 O O . ALA A 1 321 ? 12.883 -14.82 14.844 1 97.38 321 ALA A O 1
ATOM 2591 N N . LEU A 1 322 ? 13.062 -12.711 14.18 1 97.38 322 LEU A N 1
ATOM 2592 C CA . LEU A 1 322 ? 14.258 -12.969 13.383 1 97.38 322 LEU A CA 1
ATOM 2593 C C . LEU A 1 322 ? 15.391 -13.492 14.258 1 97.38 322 LEU A C 1
ATOM 2595 O O . LEU A 1 322 ? 16.188 -14.328 13.82 1 97.38 322 LEU A O 1
ATOM 2599 N N . ASP A 1 323 ? 15.445 -13.023 15.469 1 94.94 323 ASP A N 1
ATOM 2600 C CA . ASP A 1 323 ? 16.453 -13.516 16.406 1 94.94 323 ASP A CA 1
ATOM 2601 C C . ASP A 1 323 ? 16.094 -14.922 16.891 1 94.94 323 ASP A C 1
ATOM 2603 O O . ASP A 1 323 ? 16.969 -15.797 16.953 1 94.94 323 ASP A O 1
ATOM 2607 N N . GLU A 1 324 ? 14.891 -15.141 17.188 1 94.62 324 GLU A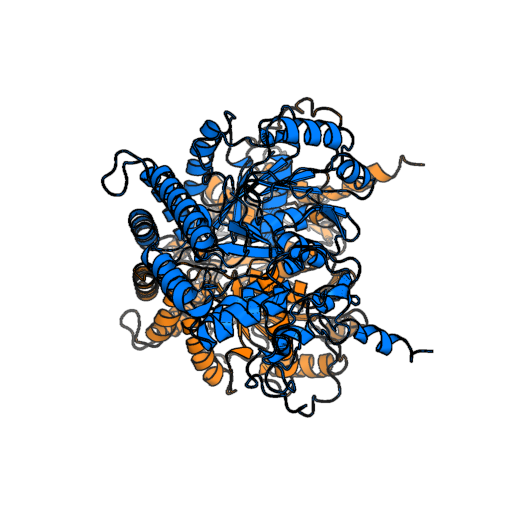 N 1
ATOM 2608 C CA . GLU A 1 324 ? 14.43 -16.422 17.703 1 94.62 324 GLU A CA 1
ATOM 2609 C C . GLU A 1 324 ? 14.531 -17.516 16.656 1 94.62 324 GLU A C 1
ATOM 2611 O O . GLU A 1 324 ? 14.742 -18.688 16.984 1 94.62 324 GLU A O 1
ATOM 2616 N N . ALA A 1 325 ? 14.422 -17.141 15.422 1 95.25 325 ALA A N 1
ATOM 2617 C CA . ALA A 1 325 ? 14.438 -18.094 14.305 1 95.25 325 ALA A CA 1
ATOM 2618 C C . ALA A 1 325 ? 15.805 -18.734 14.148 1 95.25 325 ALA A C 1
ATOM 2620 O O . ALA A 1 325 ? 15.945 -19.766 13.477 1 95.25 325 ALA A O 1
ATOM 2621 N N . LYS A 1 326 ? 16.828 -18.234 14.82 1 92.62 326 LYS A N 1
ATOM 2622 C CA . LYS A 1 326 ? 18.188 -18.75 14.75 1 92.62 326 LYS A CA 1
ATOM 2623 C C . LYS A 1 326 ? 18.375 -19.953 15.656 1 92.62 326 LYS A C 1
ATOM 2625 O O . LYS A 1 326 ? 19.328 -20.719 15.5 1 92.62 326 LYS A O 1
ATOM 2630 N N . SER A 1 327 ? 17.453 -20.094 16.578 1 92.81 327 SER A N 1
ATOM 2631 C CA . SER A 1 327 ? 17.578 -21.156 17.578 1 92.81 327 SER A CA 1
ATOM 2632 C C . SER A 1 327 ? 17 -22.469 17.047 1 92.81 327 SER A C 1
ATOM 2634 O O . SER A 1 327 ? 16.344 -22.5 16.016 1 92.81 327 SER A O 1
ATOM 2636 N N . LYS A 1 328 ? 17.328 -23.578 17.828 1 91.5 328 LYS A N 1
ATOM 2637 C CA . LYS A 1 328 ? 16.75 -24.891 17.516 1 91.5 328 LYS A CA 1
ATOM 2638 C C . LYS A 1 328 ? 15.227 -24.828 17.484 1 91.5 328 LYS A C 1
ATOM 2640 O O . LYS A 1 328 ? 14.609 -24.141 18.281 1 91.5 328 LYS A O 1
ATOM 2645 N N . TYR A 1 329 ? 14.727 -25.562 16.531 1 90.12 329 TYR A N 1
ATOM 2646 C CA . TYR A 1 329 ? 13.289 -25.484 16.281 1 90.12 329 TYR A CA 1
ATOM 2647 C C . TYR A 1 329 ? 12.68 -26.859 16.156 1 90.12 329 TYR A C 1
ATOM 2649 O O . TYR A 1 329 ? 13.289 -27.781 15.594 1 90.12 329 TYR A O 1
ATOM 2657 N N . MET A 1 330 ? 11.453 -27.094 16.781 1 88.62 330 MET A N 1
ATOM 2658 C CA . MET A 1 330 ? 10.641 -28.297 16.703 1 88.62 330 MET A CA 1
ATOM 2659 C C . MET A 1 330 ? 11.398 -29.5 17.281 1 88.62 330 MET A C 1
ATOM 2661 O O . MET A 1 330 ? 11.312 -30.594 16.75 1 88.62 330 MET A O 1
ATOM 2665 N N . GLY A 1 331 ? 12.219 -29.234 18.172 1 89.31 331 GLY A N 1
ATOM 2666 C CA . GLY A 1 331 ? 12.922 -30.297 18.859 1 89.31 331 GLY A CA 1
ATOM 2667 C C . GLY A 1 331 ? 14.078 -30.875 18.047 1 89.31 331 GLY A C 1
ATOM 2668 O O . GLY A 1 331 ? 14.578 -31.953 18.359 1 89.31 331 GLY A O 1
ATOM 2669 N N . THR A 1 332 ? 14.414 -30.188 16.984 1 91.56 332 THR A N 1
ATOM 2670 C CA . THR A 1 332 ? 15.539 -30.641 16.172 1 91.56 332 THR A CA 1
ATOM 2671 C C . THR A 1 332 ? 16.766 -29.75 16.406 1 91.56 332 THR A C 1
ATOM 2673 O O . THR A 1 332 ? 16.656 -28.703 17.078 1 91.56 332 THR A O 1
ATOM 2676 N N . ASP A 1 333 ? 17.875 -30.141 15.82 1 93.56 333 ASP A N 1
ATOM 2677 C CA . ASP A 1 333 ? 19.094 -29.359 15.93 1 93.56 333 ASP A CA 1
ATOM 2678 C C . ASP A 1 333 ? 19.125 -28.25 14.883 1 93.56 333 ASP A C 1
ATOM 2680 O O . ASP A 1 333 ? 19.938 -27.312 14.977 1 93.56 333 ASP A O 1
ATOM 2684 N N . ASP A 1 334 ? 18.203 -28.281 14.039 1 95 334 ASP A N 1
ATOM 2685 C CA . ASP A 1 334 ? 18.109 -27.281 12.977 1 95 334 ASP A CA 1
ATOM 2686 C C . ASP A 1 334 ? 17.281 -26.078 13.422 1 95 334 ASP A C 1
ATOM 2688 O O . ASP A 1 334 ? 16.406 -26.203 14.281 1 95 334 ASP A O 1
ATOM 2692 N N . ASN A 1 335 ? 17.625 -24.953 12.891 1 96.31 335 ASN A N 1
ATOM 2693 C CA . ASN A 1 335 ? 16.812 -23.766 13.148 1 96.31 335 ASN A CA 1
ATOM 2694 C C . ASN A 1 335 ? 15.547 -23.766 12.305 1 96.31 335 ASN A C 1
ATOM 2696 O O . ASN A 1 335 ? 15.281 -24.719 11.57 1 96.31 335 ASN A O 1
ATOM 2700 N N . TYR A 1 336 ? 14.719 -22.75 12.5 1 96.94 336 TYR A N 1
ATOM 2701 C CA . TYR A 1 336 ? 13.406 -22.656 11.867 1 96.94 336 TYR A CA 1
ATOM 2702 C C . TYR A 1 336 ? 13.523 -22.75 10.352 1 96.94 336 TYR A C 1
ATOM 2704 O O . TYR A 1 336 ? 12.82 -23.547 9.719 1 96.94 336 TYR A O 1
ATOM 2712 N N . GLU A 1 337 ? 14.406 -21.969 9.695 1 96 337 GLU A N 1
ATOM 2713 C CA . GLU A 1 337 ? 14.531 -21.891 8.242 1 96 337 GLU A CA 1
ATOM 2714 C C . GLU A 1 337 ? 14.898 -23.25 7.641 1 96 337 GLU A C 1
ATOM 2716 O O . GLU A 1 337 ? 14.367 -23.641 6.598 1 96 337 GLU A O 1
ATOM 2721 N N . VAL A 1 338 ? 15.781 -23.938 8.312 1 96.31 338 VAL A N 1
ATOM 2722 C CA . VAL A 1 338 ? 16.203 -25.25 7.84 1 96.31 338 VAL A CA 1
ATOM 2723 C C . VAL A 1 338 ? 15.039 -26.234 7.926 1 96.31 338 VAL A C 1
ATOM 2725 O O . VAL A 1 338 ? 14.82 -27.031 7.004 1 96.31 338 VAL A O 1
ATOM 2728 N N . ASN A 1 339 ? 14.336 -26.156 9.023 1 96.56 339 ASN A N 1
ATOM 2729 C CA . ASN A 1 339 ? 13.188 -27.047 9.188 1 96.56 339 ASN A CA 1
ATOM 2730 C C . ASN A 1 339 ? 12.133 -26.797 8.109 1 96.56 339 ASN A C 1
ATOM 2732 O O . ASN A 1 339 ? 11.555 -27.75 7.578 1 96.56 339 ASN A O 1
ATOM 2736 N N . ILE A 1 340 ? 11.875 -25.578 7.785 1 96.75 340 ILE A N 1
ATOM 2737 C CA . ILE A 1 340 ? 10.883 -25.234 6.773 1 96.75 340 ILE A CA 1
ATOM 2738 C C . ILE A 1 340 ? 11.359 -25.688 5.398 1 96.75 340 ILE A C 1
ATOM 2740 O O . ILE A 1 340 ? 10.586 -26.266 4.625 1 96.75 340 ILE A O 1
ATOM 2744 N N . ARG A 1 341 ? 12.602 -25.484 5.082 1 96.88 341 ARG A N 1
ATOM 2745 C CA . ARG A 1 341 ? 13.172 -25.938 3.818 1 96.88 341 ARG A CA 1
ATOM 2746 C C . ARG A 1 341 ? 13.023 -27.453 3.666 1 96.88 341 ARG A C 1
ATOM 2748 O O . ARG A 1 341 ? 12.641 -27.938 2.598 1 96.88 341 ARG A O 1
ATOM 2755 N N . LYS A 1 342 ? 13.328 -28.172 4.715 1 96.94 342 LYS A N 1
ATOM 2756 C CA . LYS A 1 342 ? 13.219 -29.625 4.691 1 96.94 342 LYS A CA 1
ATOM 2757 C C . LYS A 1 342 ? 11.773 -30.062 4.469 1 96.94 342 LYS A C 1
ATOM 2759 O O . LYS A 1 342 ? 11.523 -31.062 3.779 1 96.94 342 LYS A O 1
ATOM 2764 N N . ARG A 1 343 ? 10.867 -29.375 5.074 1 96.94 343 ARG A N 1
ATOM 2765 C CA . ARG A 1 343 ? 9.453 -29.688 4.871 1 96.94 343 ARG A CA 1
ATOM 2766 C C . ARG A 1 343 ? 9.055 -29.516 3.406 1 96.94 343 ARG A C 1
ATOM 2768 O O . ARG A 1 343 ? 8.367 -30.359 2.844 1 96.94 343 ARG A O 1
ATOM 2775 N N . PHE A 1 344 ? 9.484 -28.391 2.807 1 98.12 344 PHE A N 1
ATOM 2776 C CA . PHE A 1 344 ? 9.195 -28.156 1.399 1 98.12 344 PHE A CA 1
ATOM 2777 C C . PHE A 1 344 ? 9.836 -29.219 0.521 1 98.12 344 PHE A C 1
ATOM 2779 O O . PHE A 1 344 ? 9.211 -29.719 -0.422 1 98.12 344 PHE A O 1
ATOM 2786 N N . GLU A 1 345 ? 11.039 -29.562 0.83 1 98.06 345 GLU A N 1
ATOM 2787 C CA . GLU A 1 345 ? 11.75 -30.594 0.073 1 98.06 345 GLU A CA 1
ATOM 2788 C C . GLU A 1 345 ? 11.047 -31.938 0.172 1 98.06 345 GLU A C 1
ATOM 2790 O O . GLU A 1 345 ? 10.922 -32.656 -0.826 1 98.06 345 GLU A O 1
ATOM 2795 N N . LYS A 1 346 ? 10.664 -32.281 1.333 1 98.19 346 LYS A N 1
ATOM 2796 C CA . LYS A 1 346 ? 9.906 -33.5 1.533 1 98.19 346 LYS A CA 1
ATOM 2797 C C . LYS A 1 346 ? 8.617 -33.5 0.722 1 98.19 346 LYS A C 1
ATOM 2799 O O . LYS A 1 346 ? 8.289 -34.469 0.052 1 98.19 346 LYS A O 1
ATOM 2804 N N . ASN A 1 347 ? 7.824 -32.406 0.834 1 98.44 347 ASN A N 1
ATOM 2805 C CA . ASN A 1 347 ? 6.586 -32.281 0.071 1 98.44 347 ASN A CA 1
ATOM 2806 C C . ASN A 1 347 ? 6.836 -32.438 -1.427 1 98.44 347 ASN A C 1
ATOM 2808 O O . ASN A 1 347 ? 6.066 -33.094 -2.119 1 98.44 347 ASN A O 1
ATOM 2812 N N . ARG A 1 348 ? 7.898 -31.766 -1.921 1 98.19 348 ARG A N 1
ATOM 2813 C CA . ARG A 1 348 ? 8.289 -31.906 -3.322 1 98.19 348 ARG A CA 1
ATOM 2814 C C . ARG A 1 348 ? 8.445 -33.375 -3.705 1 98.19 348 ARG A C 1
ATOM 2816 O O . ARG A 1 348 ? 7.875 -33.812 -4.695 1 98.19 348 ARG A O 1
ATOM 2823 N N . ASN A 1 349 ? 9.188 -34.125 -2.938 1 98 349 ASN A N 1
ATOM 2824 C CA . ASN A 1 349 ? 9.469 -35.5 -3.236 1 98 349 ASN A CA 1
ATOM 2825 C C . ASN A 1 349 ? 8.211 -36.375 -3.186 1 98 349 ASN A C 1
ATOM 2827 O O . ASN A 1 349 ? 8.008 -37.219 -4.039 1 98 349 ASN A O 1
ATOM 2831 N N . VAL A 1 350 ? 7.371 -36.125 -2.221 1 98.06 350 VAL A N 1
ATOM 2832 C CA . VAL A 1 350 ? 6.141 -36.875 -2.057 1 98.06 350 VAL A CA 1
ATOM 2833 C C . VAL A 1 350 ? 5.207 -36.625 -3.238 1 98.06 350 VAL A C 1
ATOM 2835 O O . VAL A 1 350 ? 4.594 -37.562 -3.766 1 98.06 350 VAL A O 1
ATOM 2838 N N . ILE A 1 351 ? 5.098 -35.406 -3.666 1 97.94 351 ILE A N 1
ATOM 2839 C CA . ILE A 1 351 ? 4.207 -35.062 -4.762 1 97.94 351 ILE A CA 1
ATOM 2840 C C . ILE A 1 351 ? 4.738 -35.625 -6.07 1 97.94 351 ILE A C 1
ATOM 2842 O O . ILE A 1 351 ? 3.973 -36.188 -6.863 1 97.94 351 ILE A O 1
ATOM 2846 N N . LEU A 1 352 ? 6.051 -35.531 -6.297 1 97.25 352 LEU A N 1
ATOM 2847 C CA . LEU A 1 352 ? 6.648 -36.094 -7.496 1 97.25 352 LEU A CA 1
ATOM 2848 C C . LEU A 1 352 ? 6.402 -37.594 -7.566 1 97.25 352 LEU A C 1
ATOM 2850 O O . LEU A 1 352 ? 5.977 -38.125 -8.602 1 97.25 352 LEU A O 1
ATOM 2854 N N . GLU A 1 353 ? 6.633 -38.25 -6.492 1 96.31 353 GLU A N 1
ATOM 2855 C CA . GLU A 1 353 ? 6.418 -39.688 -6.43 1 96.31 353 GLU A CA 1
ATOM 2856 C C . GLU A 1 353 ? 4.941 -40.031 -6.598 1 96.31 353 GLU A C 1
ATOM 2858 O O . GLU A 1 353 ? 4.602 -41 -7.27 1 96.31 353 GLU A O 1
ATOM 2863 N N . GLY A 1 354 ? 4.117 -39.281 -5.953 1 95.19 354 GLY A N 1
ATOM 2864 C CA . GLY A 1 354 ? 2.686 -39.5 -6.066 1 95.19 354 GLY A CA 1
ATOM 2865 C C . GLY A 1 354 ? 2.184 -39.406 -7.496 1 95.19 354 GLY A C 1
ATOM 2866 O O . GLY A 1 354 ? 1.422 -40.281 -7.941 1 95.19 354 GLY A O 1
ATOM 2867 N N . PHE A 1 355 ? 2.557 -38.438 -8.219 1 94.75 355 PHE A N 1
ATOM 2868 C CA . PHE A 1 355 ? 2.113 -38.281 -9.602 1 94.75 355 PHE A CA 1
ATOM 2869 C C . PHE A 1 355 ? 2.705 -39.344 -10.492 1 94.75 355 PHE A C 1
ATOM 2871 O O . PHE A 1 355 ? 2.061 -39.812 -11.438 1 94.75 355 PHE A O 1
ATOM 2878 N N . LYS A 1 356 ? 3.906 -39.75 -10.242 1 93 356 LYS A N 1
ATOM 2879 C CA . LYS A 1 356 ? 4.5 -40.844 -10.977 1 93 356 LYS A CA 1
ATOM 2880 C C . LYS A 1 356 ? 3.676 -42.125 -10.805 1 93 356 LYS A C 1
ATOM 2882 O O . LYS A 1 356 ? 3.449 -42.844 -11.773 1 93 356 LYS A O 1
ATOM 2887 N N . ASN A 1 357 ? 3.205 -42.281 -9.672 1 93.06 357 ASN A N 1
ATOM 2888 C CA . ASN A 1 357 ? 2.471 -43.5 -9.336 1 93.06 357 ASN A CA 1
ATOM 2889 C C . ASN A 1 357 ? 1.056 -43.469 -9.906 1 93.06 357 ASN A C 1
ATOM 2891 O O . ASN A 1 357 ? 0.417 -44.531 -10.047 1 93.06 357 ASN A O 1
ATOM 2895 N N . LEU A 1 358 ? 0.55 -42.312 -10.133 1 91.75 358 LEU A N 1
ATOM 2896 C CA . LEU A 1 358 ? -0.779 -42.219 -10.727 1 91.75 358 LEU A CA 1
ATOM 2897 C C . LEU A 1 358 ? -0.81 -42.844 -12.117 1 91.75 358 LEU A C 1
ATOM 2899 O O . LEU A 1 358 ? -1.874 -43.219 -12.602 1 91.75 358 LEU A O 1
ATOM 2903 N N . ASN A 1 359 ? 0.258 -42.906 -12.805 1 87.31 359 ASN A N 1
ATOM 2904 C CA . ASN A 1 359 ? 0.357 -43.406 -14.164 1 87.31 359 ASN A CA 1
ATOM 2905 C C . ASN A 1 359 ? -0.669 -42.75 -15.086 1 87.31 359 ASN A C 1
ATOM 2907 O O . ASN A 1 359 ? -1.396 -43.438 -15.805 1 87.31 359 ASN A O 1
ATOM 2911 N N . ALA A 1 360 ? -0.816 -41.531 -15 1 89.19 360 ALA A N 1
ATOM 2912 C CA . ALA A 1 360 ? -1.83 -40.781 -15.742 1 89.19 360 ALA A CA 1
ATOM 2913 C C . ALA A 1 360 ? -1.2 -40 -16.875 1 89.19 360 ALA A C 1
ATOM 2915 O O . ALA A 1 360 ? -1.834 -39.094 -17.438 1 89.19 360 ALA A O 1
ATOM 2916 N N . ASN A 1 361 ? 0.062 -40.219 -17.234 1 88.56 361 ASN A N 1
ATOM 2917 C CA . ASN A 1 361 ? 0.791 -39.5 -18.297 1 88.56 361 ASN A CA 1
ATOM 2918 C C . ASN A 1 361 ? 0.932 -38.031 -17.984 1 88.56 361 ASN A C 1
ATOM 2920 O O . ASN A 1 361 ? 0.7 -37.188 -18.844 1 88.56 361 ASN A O 1
ATOM 2924 N N . LEU A 1 362 ? 1.046 -37.75 -16.781 1 94.25 362 LEU A N 1
ATOM 2925 C CA . LEU A 1 362 ? 1.375 -36.406 -16.312 1 94.25 362 LEU A CA 1
ATOM 2926 C C . LEU A 1 362 ? 2.824 -36.344 -15.844 1 94.25 362 LEU A C 1
ATOM 2928 O O . LEU A 1 362 ? 3.234 -37.125 -14.969 1 94.25 362 LEU A O 1
ATOM 2932 N N . LYS A 1 363 ? 3.555 -35.531 -16.469 1 95.25 363 LYS A N 1
ATOM 2933 C CA . LYS A 1 363 ? 4.953 -35.344 -16.094 1 95.25 363 LYS A CA 1
ATOM 2934 C C . LYS A 1 363 ? 5.148 -34.062 -15.305 1 95.25 363 LYS A C 1
ATOM 2936 O O . LYS A 1 363 ? 4.609 -33.031 -15.672 1 95.25 363 LYS A O 1
ATOM 2941 N N . LEU A 1 364 ? 5.828 -34.219 -14.203 1 97.44 364 LEU A N 1
ATOM 2942 C CA . LEU A 1 364 ? 6.148 -33.031 -13.398 1 97.44 364 LEU A CA 1
ATOM 2943 C C . LEU A 1 364 ? 7.641 -32.719 -13.469 1 97.44 364 LEU A C 1
ATOM 2945 O O . LEU A 1 364 ? 8.469 -33.625 -13.484 1 97.44 364 LEU A O 1
ATOM 2949 N N . ASN A 1 365 ? 7.961 -31.438 -13.547 1 97.25 365 ASN A N 1
ATOM 2950 C CA . ASN A 1 365 ? 9.367 -31.078 -13.43 1 97.25 365 ASN A CA 1
ATOM 2951 C C . ASN A 1 365 ? 9.844 -31.141 -11.984 1 97.25 365 ASN A C 1
ATOM 2953 O O . ASN A 1 365 ? 9.047 -31.031 -11.055 1 97.25 365 ASN A O 1
ATOM 2957 N N . LYS A 1 366 ? 11.125 -31.359 -11.766 1 97.06 366 LYS A N 1
ATOM 2958 C CA . LYS A 1 366 ? 11.695 -31.344 -10.422 1 97.06 366 LYS A CA 1
ATOM 2959 C C . LYS A 1 366 ? 12.219 -29.953 -10.062 1 97.06 366 LYS A C 1
ATOM 2961 O O . LYS A 1 366 ? 13.336 -29.594 -10.438 1 97.06 366 LYS A O 1
ATOM 2966 N N . PRO A 1 367 ? 11.492 -29.188 -9.273 1 97.31 367 PRO A N 1
ATOM 2967 C CA . PRO A 1 367 ? 11.969 -27.844 -8.914 1 97.31 367 PRO A CA 1
ATOM 2968 C C . PRO A 1 367 ? 13.227 -27.891 -8.047 1 97.31 367 PRO A C 1
ATOM 2970 O O . PRO A 1 367 ? 13.375 -28.766 -7.203 1 97.31 367 PRO A O 1
ATOM 2973 N N . GLN A 1 368 ? 14.047 -26.906 -8.203 1 97.19 368 GLN A N 1
ATOM 2974 C CA . GLN A 1 368 ? 15.273 -26.75 -7.422 1 97.19 368 GLN A CA 1
ATOM 2975 C C . GLN A 1 368 ? 15.023 -25.938 -6.16 1 97.19 368 GLN A C 1
ATOM 2977 O O . GLN A 1 368 ? 15.836 -25.953 -5.234 1 97.19 368 GLN A O 1
ATOM 2982 N N . GLY A 1 369 ? 13.961 -25.203 -6.102 1 97.56 369 GLY A N 1
ATOM 2983 C CA . GLY A 1 369 ? 13.57 -24.375 -4.973 1 97.56 369 GLY A CA 1
ATOM 2984 C C . GLY A 1 369 ? 12.219 -23.719 -5.152 1 97.56 369 GLY A C 1
ATOM 2985 O O . GLY A 1 369 ? 11.555 -23.922 -6.172 1 97.56 369 GLY A O 1
ATOM 2986 N N . GLY A 1 370 ? 11.789 -23.031 -4.133 1 97.62 370 GLY A N 1
ATOM 2987 C CA . GLY A 1 370 ? 10.578 -22.234 -4.215 1 97.62 370 GLY A CA 1
ATOM 2988 C C . GLY A 1 370 ? 9.336 -23 -3.803 1 97.62 370 GLY A C 1
ATOM 2989 O O . GLY A 1 370 ? 9.422 -24 -3.08 1 97.62 370 GLY A O 1
ATOM 2990 N N . TYR A 1 371 ? 8.18 -22.516 -4.23 1 98.25 371 TYR A N 1
ATOM 2991 C CA . TYR A 1 371 ? 6.883 -22.938 -3.723 1 98.25 371 TYR A CA 1
ATOM 2992 C C . TYR A 1 371 ? 6.215 -23.906 -4.691 1 98.25 371 TYR A C 1
ATOM 2994 O O . TYR A 1 371 ? 5.199 -24.531 -4.363 1 98.25 371 TYR A O 1
ATOM 3002 N N . PHE A 1 372 ? 6.836 -24.172 -5.926 1 98.31 372 PHE A N 1
ATOM 3003 C CA . PHE A 1 372 ? 5.906 -24.688 -6.922 1 98.31 372 PHE A CA 1
ATOM 3004 C C . PHE A 1 372 ? 6.559 -25.781 -7.762 1 98.31 372 PHE A C 1
ATOM 3006 O O . PHE A 1 372 ? 7.789 -25.859 -7.844 1 98.31 372 PHE A O 1
ATOM 3013 N N . ILE A 1 373 ? 5.68 -26.625 -8.328 1 98.12 373 ILE A N 1
ATOM 3014 C CA . ILE A 1 373 ? 6.004 -27.641 -9.328 1 98.12 373 ILE A CA 1
ATOM 3015 C C . ILE A 1 373 ? 5.184 -27.406 -10.594 1 98.12 373 ILE A C 1
ATOM 3017 O O . ILE A 1 373 ? 3.99 -27.094 -10.516 1 98.12 373 ILE A O 1
ATOM 3021 N N . VAL A 1 374 ? 5.836 -27.469 -11.711 1 98.38 374 VAL A N 1
ATOM 3022 C CA . VAL A 1 374 ? 5.129 -27.359 -12.984 1 98.38 374 VAL A CA 1
ATOM 3023 C C . VAL A 1 374 ? 4.902 -28.75 -13.57 1 98.38 374 VAL A C 1
ATOM 3025 O O . VAL A 1 374 ? 5.801 -29.594 -13.547 1 98.38 374 VAL A O 1
ATOM 3028 N N . GLY A 1 375 ? 3.688 -28.969 -14.016 1 98 375 GLY A N 1
ATOM 3029 C CA . GLY A 1 375 ? 3.352 -30.203 -14.711 1 98 375 GLY A CA 1
ATOM 3030 C C . GLY A 1 375 ? 3.041 -30 -16.188 1 98 375 GLY A C 1
ATOM 3031 O O . GLY A 1 375 ? 2.594 -28.922 -16.578 1 98 375 GLY A O 1
ATOM 3032 N N . SER A 1 376 ? 3.256 -31.031 -17 1 97.5 376 SER A N 1
ATOM 3033 C CA . SER A 1 376 ? 2.963 -31.031 -18.422 1 97.5 376 SER A CA 1
ATOM 3034 C C . SER A 1 376 ? 1.728 -31.875 -18.734 1 97.5 376 SER A C 1
ATOM 3036 O O . SER A 1 376 ? 1.585 -33 -18.234 1 97.5 376 SER A O 1
ATOM 3038 N N . LEU A 1 377 ? 0.912 -31.328 -19.578 1 95.88 377 LEU A N 1
ATOM 3039 C CA . LEU A 1 377 ? -0.323 -31.969 -20.016 1 95.88 377 LEU A CA 1
ATOM 3040 C C . LEU A 1 377 ? -0.169 -32.531 -21.422 1 95.88 377 LEU A C 1
ATOM 3042 O O . LEU A 1 377 ? -1.108 -33.125 -21.969 1 95.88 377 LEU A O 1
ATOM 3046 N N . LYS A 1 378 ? 0.939 -32.438 -22.016 1 94.56 378 LYS A N 1
ATOM 3047 C CA . LYS A 1 378 ? 1.123 -32.781 -23.438 1 94.56 378 LYS A CA 1
ATOM 3048 C C . LYS A 1 378 ? 0.63 -34.188 -23.734 1 94.56 378 LYS A C 1
ATOM 3050 O O . LYS A 1 378 ? 0.001 -34.438 -24.766 1 94.56 378 LYS A O 1
ATOM 3055 N N . ASP A 1 379 ? 0.85 -35.062 -22.828 1 93.81 379 ASP A N 1
ATOM 3056 C CA . ASP A 1 379 ? 0.48 -36.469 -23.047 1 93.81 379 ASP A CA 1
ATOM 3057 C C . ASP A 1 379 ? -0.831 -36.812 -22.328 1 93.81 379 ASP A C 1
ATOM 3059 O O . ASP A 1 379 ? -1.202 -37.969 -22.219 1 93.81 379 ASP A O 1
ATOM 3063 N N . HIS A 1 380 ? -1.486 -35.812 -21.828 1 94.81 380 HIS A N 1
ATOM 3064 C CA . HIS A 1 380 ? -2.688 -36.062 -21.047 1 94.81 380 HIS A CA 1
ATOM 3065 C C . HIS A 1 380 ? -3.906 -35.406 -21.656 1 94.81 380 HIS A C 1
ATOM 3067 O O . HIS A 1 380 ? -5.043 -35.688 -21.266 1 94.81 380 HIS A O 1
ATOM 3073 N N . VAL A 1 381 ? -3.771 -34.562 -22.594 1 95.5 381 VAL A N 1
ATOM 3074 C CA . VAL A 1 381 ? -4.844 -33.75 -23.141 1 95.5 381 VAL A CA 1
ATOM 3075 C C . VAL A 1 381 ? -5.973 -34.625 -23.656 1 95.5 381 VAL A C 1
ATOM 3077 O O . VAL A 1 381 ? -7.152 -34.312 -23.469 1 95.5 381 VAL A O 1
ATOM 3080 N N . GLY A 1 382 ? -5.652 -35.688 -24.25 1 93.94 382 GLY A N 1
ATOM 3081 C CA . GLY A 1 382 ? -6.625 -36.594 -24.828 1 93.94 382 GLY A CA 1
ATOM 3082 C C . GLY A 1 382 ? -7.516 -37.25 -23.797 1 93.94 382 GLY A C 1
ATOM 3083 O O . GLY A 1 382 ? -8.586 -37.781 -24.125 1 93.94 382 GLY A O 1
ATOM 3084 N N . LYS A 1 383 ? -7.117 -37.219 -22.578 1 93.94 383 LYS A N 1
ATOM 3085 C CA . LYS A 1 383 ? -7.848 -37.875 -21.5 1 93.94 383 LYS A CA 1
ATOM 3086 C C . LYS A 1 383 ? -8.82 -36.906 -20.828 1 93.94 383 LYS A C 1
ATOM 3088 O O . LYS A 1 383 ? -9.562 -37.312 -19.906 1 93.94 383 LYS A O 1
ATOM 3093 N N . ILE A 1 384 ? -8.883 -35.688 -21.266 1 95.31 384 ILE A N 1
ATOM 3094 C CA . ILE A 1 384 ? -9.781 -34.688 -20.719 1 95.31 384 ILE A CA 1
ATOM 3095 C C . ILE A 1 384 ? -11.125 -34.75 -21.438 1 95.31 384 ILE A C 1
ATOM 3097 O O . ILE A 1 384 ? -11.18 -34.75 -22.672 1 95.31 384 ILE A O 1
ATOM 3101 N N . PRO A 1 385 ? -12.172 -34.812 -20.656 1 95.75 385 PRO A N 1
ATOM 3102 C CA . PRO A 1 385 ? -13.484 -34.781 -21.312 1 95.75 385 PRO A CA 1
ATOM 3103 C C . PRO A 1 385 ? -13.695 -33.531 -22.141 1 95.75 385 PRO A C 1
ATOM 3105 O O . PRO A 1 385 ? -13.312 -32.438 -21.719 1 95.75 385 PRO A O 1
ATOM 3108 N N . ARG A 1 386 ? -14.383 -33.656 -23.234 1 95.69 386 ARG A N 1
ATOM 3109 C CA . ARG A 1 386 ? -14.57 -32.594 -24.219 1 95.69 386 ARG A CA 1
ATOM 3110 C C . ARG A 1 386 ? -15.336 -31.422 -23.609 1 95.69 386 ARG A C 1
ATOM 3112 O O . ARG A 1 386 ? -15.086 -30.266 -23.969 1 95.69 386 ARG A O 1
ATOM 3119 N N . LYS A 1 387 ? -16.266 -31.625 -22.703 1 96.5 387 LYS A N 1
ATOM 3120 C CA . LYS A 1 387 ? -17.109 -30.578 -22.156 1 96.5 387 LYS A CA 1
ATOM 3121 C C . LYS A 1 387 ? -16.281 -29.484 -21.469 1 96.5 387 LYS A C 1
ATOM 3123 O O . LYS A 1 387 ? -16.656 -28.312 -21.484 1 96.5 387 LYS A O 1
ATOM 3128 N N . TYR A 1 388 ? -15.133 -29.875 -20.984 1 96.81 388 TYR A N 1
ATOM 3129 C CA . TYR A 1 388 ? -14.344 -28.922 -20.203 1 96.81 388 TYR A CA 1
ATOM 3130 C C . TYR A 1 388 ? -13.586 -27.969 -21.109 1 96.81 388 TYR A C 1
ATOM 3132 O O . TYR A 1 388 ? -13 -26.984 -20.625 1 96.81 388 TYR A O 1
ATOM 3140 N N . PHE A 1 389 ? -13.617 -28.188 -22.406 1 96.62 389 PHE A N 1
ATOM 3141 C CA . PHE A 1 389 ? -13.023 -27.281 -23.375 1 96.62 389 PHE A CA 1
ATOM 3142 C C . PHE A 1 389 ? -14.008 -26.188 -23.766 1 96.62 389 PHE A C 1
ATOM 3144 O O . PHE A 1 389 ? -13.695 -25.328 -24.578 1 96.62 389 PHE A O 1
ATOM 3151 N N . PHE A 1 390 ? -15.148 -26.188 -23.141 1 95.31 390 PHE A N 1
ATOM 3152 C CA . PHE A 1 390 ? -16.188 -25.188 -23.391 1 95.31 390 PHE A CA 1
ATOM 3153 C C . PHE A 1 390 ? -16.422 -24.328 -22.156 1 95.31 390 PHE A C 1
ATOM 3155 O O . PHE A 1 390 ? -16.297 -24.812 -21.031 1 95.31 390 PHE A O 1
ATOM 3162 N N . LYS A 1 391 ? -16.781 -23.094 -22.406 1 91.88 391 LYS A N 1
ATOM 3163 C CA . LYS A 1 391 ? -17.109 -22.188 -21.312 1 91.88 391 LYS A CA 1
ATOM 3164 C C . LYS A 1 391 ? -18.344 -22.688 -20.547 1 91.88 391 LYS A C 1
ATOM 3166 O O . LYS A 1 391 ? -18.312 -22.797 -19.312 1 91.88 391 LYS A O 1
ATOM 3171 N N . ASP A 1 392 ? -19.375 -23.016 -21.234 1 91.69 392 ASP A N 1
ATOM 3172 C CA . ASP A 1 392 ? -20.578 -23.594 -20.656 1 91.69 392 ASP A CA 1
ATOM 3173 C C . ASP A 1 392 ? -20.531 -25.125 -20.719 1 91.69 392 ASP A C 1
ATOM 3175 O O . ASP A 1 392 ? -21.234 -25.75 -21.516 1 91.69 392 ASP A O 1
ATOM 3179 N N . PHE A 1 393 ? -19.75 -25.703 -19.812 1 91.44 393 PHE A N 1
ATOM 3180 C CA . PHE A 1 393 ? -19.406 -27.109 -19.906 1 91.44 393 PHE A CA 1
ATOM 3181 C C . PHE A 1 393 ? -20.594 -27.984 -19.5 1 91.44 393 PHE A C 1
ATOM 3183 O O . PHE A 1 393 ? -20.625 -29.172 -19.828 1 91.44 393 PHE A O 1
ATOM 3190 N N . GLU A 1 394 ? -21.594 -27.484 -18.828 1 89.88 394 GLU A N 1
ATOM 3191 C CA . GLU A 1 394 ? -22.719 -28.266 -18.328 1 89.88 394 GLU A CA 1
ATOM 3192 C C . GLU A 1 394 ? -23.688 -28.625 -19.453 1 89.88 394 GLU A C 1
ATOM 3194 O O . GLU A 1 394 ? -24.422 -29.609 -19.344 1 89.88 394 GLU A O 1
ATOM 3199 N N . ASN A 1 395 ? -23.703 -27.828 -20.516 1 90.5 395 ASN A N 1
ATOM 3200 C CA . ASN A 1 395 ? -24.719 -28 -21.562 1 90.5 395 ASN A CA 1
ATOM 3201 C C . ASN A 1 395 ? -24.109 -28.469 -22.875 1 90.5 395 ASN A C 1
ATOM 3203 O O . ASN A 1 395 ? -24.688 -28.281 -23.938 1 90.5 395 ASN A O 1
ATOM 3207 N N . VAL A 1 396 ? -23 -29.109 -22.797 1 90.56 396 VAL A N 1
ATOM 3208 C CA . VAL A 1 396 ? -22.328 -29.578 -24 1 90.56 396 VAL A CA 1
ATOM 3209 C C . VAL A 1 396 ? -22.844 -30.969 -24.359 1 90.56 396 VAL A C 1
ATOM 3211 O O . VAL A 1 396 ? -22.75 -31.906 -23.562 1 90.56 396 VAL A O 1
ATOM 3214 N N . PRO A 1 397 ? -23.406 -31.078 -25.594 1 88.06 397 PRO A N 1
ATOM 3215 C CA . PRO A 1 397 ? -23.828 -32.406 -26 1 88.06 397 PRO A CA 1
ATOM 3216 C C . PRO A 1 397 ? -22.672 -33.406 -26.078 1 88.06 397 PRO A C 1
ATOM 3218 O O . PRO A 1 397 ? -21.609 -33.062 -26.594 1 88.06 397 PRO A O 1
ATOM 3221 N N . ASP A 1 398 ? -22.859 -34.625 -25.609 1 86.75 398 ASP A N 1
ATOM 3222 C CA . ASP A 1 398 ? -21.844 -35.688 -25.578 1 86.75 398 ASP A CA 1
ATOM 3223 C C . ASP A 1 398 ? -20.547 -35.188 -24.953 1 86.75 398 ASP A C 1
ATOM 3225 O O . ASP A 1 398 ? -19.453 -35.531 -25.391 1 86.75 398 ASP A O 1
ATOM 3229 N N . GLY A 1 399 ? -20.719 -34.406 -24.047 1 89.06 399 GLY A N 1
ATOM 3230 C CA . GLY A 1 399 ? -19.609 -33.656 -23.438 1 89.06 399 GLY A CA 1
ATOM 3231 C C . GLY A 1 399 ? -18.703 -34.531 -22.625 1 89.06 399 GLY A C 1
ATOM 3232 O O . GLY A 1 399 ? -17.547 -34.188 -22.375 1 89.06 399 GLY A O 1
ATOM 3233 N N . ASP A 1 400 ? -19.094 -35.719 -22.312 1 91.31 400 ASP A N 1
ATOM 3234 C CA . ASP A 1 400 ? -18.328 -36.594 -21.453 1 91.31 400 ASP A CA 1
ATOM 3235 C C . ASP A 1 400 ? -17.312 -37.375 -22.25 1 91.31 400 ASP A C 1
ATOM 3237 O O . ASP A 1 400 ? -16.391 -38 -21.688 1 91.31 400 ASP A O 1
ATOM 3241 N N . ALA A 1 401 ? -17.531 -37.375 -23.516 1 92.75 401 ALA A N 1
ATOM 3242 C CA . ALA A 1 401 ? -16.531 -38.062 -24.344 1 92.75 401 ALA A CA 1
ATOM 3243 C C . ALA A 1 401 ? -15.164 -37.375 -24.219 1 92.75 401 ALA A C 1
ATOM 3245 O O . ALA A 1 401 ? -15.078 -36.156 -24.094 1 92.75 401 ALA A O 1
ATOM 3246 N N . LEU A 1 402 ? -14.195 -38.281 -24.234 1 93.62 402 LEU A N 1
ATOM 3247 C CA . LEU A 1 402 ? -12.836 -37.75 -24.141 1 93.62 402 LEU A CA 1
ATOM 3248 C C . LEU A 1 402 ? -12.406 -37.094 -25.453 1 93.62 402 LEU A C 1
ATOM 3250 O O . LEU A 1 402 ? -12.953 -37.438 -26.516 1 93.62 402 LEU A O 1
ATOM 3254 N N . LEU A 1 403 ? -11.5 -36.188 -25.375 1 91.75 403 LEU A N 1
ATOM 3255 C CA . LEU A 1 403 ? -10.938 -35.625 -26.594 1 91.75 403 LEU A CA 1
ATOM 3256 C C . LEU A 1 403 ? -10.25 -36.719 -27.422 1 91.75 403 LEU A C 1
ATOM 3258 O O . LEU A 1 403 ? -10.297 -36.688 -28.656 1 91.75 403 LEU A O 1
ATOM 3262 N N . GLY A 1 404 ? -9.539 -37.625 -26.641 1 92 404 GLY A N 1
ATOM 3263 C CA . GLY A 1 404 ? -8.922 -38.781 -27.297 1 92 404 GLY A CA 1
ATOM 3264 C C . GLY A 1 404 ? -7.703 -38.406 -28.109 1 92 404 GLY A C 1
ATOM 3265 O O . GLY A 1 404 ? -6.84 -37.656 -27.656 1 92 404 GLY A O 1
ATOM 3266 N N . ASP A 1 405 ? -7.668 -38.938 -29.297 1 91.25 405 ASP A N 1
ATOM 3267 C CA . ASP A 1 405 ? -6.484 -38.781 -30.141 1 91.25 405 ASP A CA 1
ATOM 3268 C C . ASP A 1 405 ? -6.578 -37.531 -31 1 91.25 405 ASP A C 1
ATOM 3270 O O . ASP A 1 405 ? -5.652 -37.188 -31.75 1 91.25 405 ASP A O 1
ATOM 3274 N N . THR A 1 406 ? -7.625 -36.844 -30.844 1 91 406 THR A N 1
ATOM 3275 C CA . THR A 1 406 ? -7.758 -35.562 -31.562 1 91 406 THR A CA 1
ATOM 3276 C C . THR A 1 406 ? -6.797 -34.531 -31.016 1 91 406 THR A C 1
ATOM 3278 O O . THR A 1 406 ? -6.895 -34.156 -29.844 1 91 406 THR A O 1
ATOM 3281 N N . PRO A 1 407 ? -5.879 -34.125 -31.906 1 93.12 407 PRO A N 1
ATOM 3282 C CA . PRO A 1 407 ? -5.023 -33.062 -31.438 1 93.12 407 PRO A CA 1
ATOM 3283 C C . PRO A 1 407 ? -5.809 -31.781 -31.078 1 93.12 407 PRO A C 1
ATOM 3285 O O . PRO A 1 407 ? -6.758 -31.438 -31.781 1 93.12 407 PRO A O 1
ATOM 3288 N N . PHE A 1 408 ? -5.445 -31.203 -29.984 1 94.62 408 PHE A N 1
ATOM 3289 C CA . PHE A 1 408 ? -6.133 -29.984 -29.578 1 94.62 408 PHE A CA 1
ATOM 3290 C C . PHE A 1 408 ? -6.211 -28.984 -30.734 1 94.62 408 PHE A C 1
ATOM 3292 O O . PHE A 1 408 ? -7.234 -28.328 -30.906 1 94.62 408 PHE A O 1
ATOM 3299 N N . GLU A 1 409 ? -5.117 -28.859 -31.5 1 92.62 409 GLU A N 1
ATOM 3300 C CA . GLU A 1 409 ? -5.027 -27.922 -32.625 1 92.62 409 GLU A CA 1
ATOM 3301 C C . GLU A 1 409 ? -6.121 -28.188 -33.656 1 92.62 409 GLU A C 1
ATOM 3303 O O . GLU A 1 409 ? -6.477 -27.297 -34.438 1 92.62 409 GLU A O 1
ATOM 3308 N N . GLU A 1 410 ? -6.711 -29.375 -33.625 1 93.5 410 GLU A N 1
ATOM 3309 C CA . GLU A 1 410 ? -7.742 -29.75 -34.594 1 93.5 410 GLU A CA 1
ATOM 3310 C C . GLU A 1 410 ? -9.133 -29.672 -33.969 1 93.5 410 GLU A C 1
ATOM 3312 O O . GLU A 1 410 ? -10.141 -29.812 -34.656 1 93.5 410 GLU A O 1
ATOM 3317 N N . PHE A 1 411 ? -9.172 -29.516 -32.688 1 93.69 411 PHE A N 1
ATOM 3318 C CA . PHE A 1 411 ? -10.453 -29.344 -32.031 1 93.69 411 PHE A CA 1
ATOM 3319 C C . PHE A 1 411 ? -10.945 -27.906 -32.156 1 93.69 411 PHE A C 1
ATOM 3321 O O . PHE A 1 411 ? -10.914 -27.141 -31.188 1 93.69 411 PHE A O 1
ATOM 3328 N N . GLU A 1 412 ? -11.57 -27.484 -33.156 1 92.38 412 GLU A N 1
ATOM 3329 C CA . GLU A 1 412 ? -11.906 -26.109 -33.531 1 92.38 412 GLU A CA 1
ATOM 3330 C C . GLU A 1 412 ? -13 -25.547 -32.656 1 92.38 412 GLU A C 1
ATOM 3332 O O . GLU A 1 412 ? -13.07 -24.328 -32.438 1 92.38 412 GLU A O 1
ATOM 3337 N N . GLN A 1 413 ? -13.75 -26.391 -32.062 1 92.38 413 GLN A N 1
ATOM 3338 C CA . GLN A 1 413 ? -14.898 -25.938 -31.281 1 92.38 413 GLN A CA 1
ATOM 3339 C C . GLN A 1 413 ? -14.484 -25.5 -29.875 1 92.38 413 GLN A C 1
ATOM 3341 O O . GLN A 1 413 ? -15.266 -24.891 -29.156 1 92.38 413 GLN A O 1
ATOM 3346 N N . ALA A 1 414 ? -13.219 -25.812 -29.547 1 94.62 414 ALA A N 1
ATOM 3347 C CA . ALA A 1 414 ? -12.75 -25.484 -28.203 1 94.62 414 ALA A CA 1
ATOM 3348 C C . ALA A 1 414 ? -12.891 -23.984 -27.922 1 94.62 414 ALA A C 1
ATOM 3350 O O . ALA A 1 414 ? -12.625 -23.156 -28.797 1 94.62 414 ALA A O 1
ATOM 3351 N N . GLU A 1 415 ? -13.266 -23.672 -26.672 1 95.06 415 GLU A N 1
ATOM 3352 C CA . GLU A 1 415 ? -13.43 -22.281 -26.25 1 95.06 415 GLU A CA 1
ATOM 3353 C C . GLU A 1 415 ? -12.391 -21.906 -25.219 1 95.06 415 GLU A C 1
ATOM 3355 O O . GLU A 1 415 ? -12.219 -20.719 -24.906 1 95.06 415 GLU A O 1
ATOM 3360 N N . VAL A 1 416 ? -11.719 -22.891 -24.703 1 95.12 416 VAL A N 1
ATOM 3361 C CA . VAL A 1 416 ? -10.648 -22.625 -23.734 1 95.12 416 VAL A CA 1
ATOM 3362 C C . VAL A 1 416 ? -9.438 -23.5 -24.047 1 95.12 416 VAL A C 1
ATOM 3364 O O . VAL A 1 416 ? -9.539 -24.453 -24.828 1 95.12 416 VAL A O 1
ATOM 3367 N N . THR A 1 417 ? -8.328 -23.156 -23.5 1 96.56 417 THR A N 1
ATOM 3368 C CA . THR A 1 417 ? -7.078 -23.875 -23.719 1 96.56 417 THR A CA 1
ATOM 3369 C C . THR A 1 417 ? -7.047 -25.156 -22.891 1 96.56 417 THR A C 1
ATOM 3371 O O . THR A 1 417 ? -7.828 -25.328 -21.953 1 96.56 417 THR A O 1
ATOM 3374 N N . PRO A 1 418 ? -6.145 -26.078 -23.219 1 97.44 418 PRO A N 1
ATOM 3375 C CA . PRO A 1 418 ? -6.031 -27.344 -22.5 1 97.44 418 PRO A CA 1
ATOM 3376 C C . PRO A 1 418 ? -5.77 -27.156 -21 1 97.44 418 PRO A C 1
ATOM 3378 O O . PRO A 1 418 ? -6.312 -27.891 -20.188 1 97.44 418 PRO A O 1
ATOM 3381 N N . ASP A 1 419 ? -4.91 -26.188 -20.656 1 97.5 419 ASP A N 1
ATOM 3382 C CA . ASP A 1 419 ? -4.605 -25.984 -19.25 1 97.5 419 ASP A CA 1
ATOM 3383 C C . ASP A 1 419 ? -5.848 -25.547 -18.484 1 97.5 419 ASP A C 1
ATOM 3385 O O . ASP A 1 419 ? -6.066 -25.969 -17.344 1 97.5 419 ASP A O 1
ATOM 3389 N N . VAL A 1 420 ? -6.672 -24.766 -19.078 1 96.31 420 VAL A N 1
ATOM 3390 C CA . VAL A 1 420 ? -7.906 -24.312 -18.438 1 96.31 420 VAL A CA 1
ATOM 3391 C C . VAL A 1 420 ? -8.898 -25.469 -18.359 1 96.31 420 VAL A C 1
ATOM 3393 O O . VAL A 1 420 ? -9.578 -25.656 -17.344 1 96.31 420 VAL A O 1
ATOM 3396 N N . ALA A 1 421 ? -9.023 -26.266 -19.438 1 96.69 421 ALA A N 1
ATOM 3397 C CA . ALA A 1 421 ? -9.875 -27.453 -19.438 1 96.69 421 ALA A CA 1
ATOM 3398 C C . ALA A 1 421 ? -9.453 -28.422 -18.328 1 96.69 421 ALA A C 1
ATOM 3400 O O . ALA A 1 421 ? -10.305 -28.984 -17.641 1 96.69 421 ALA A O 1
ATOM 3401 N N . PHE A 1 422 ? -8.195 -28.625 -18.219 1 97 422 PHE A N 1
ATOM 3402 C CA . PHE A 1 422 ? -7.656 -29.5 -17.203 1 97 422 PHE A CA 1
ATOM 3403 C C . PHE A 1 422 ? -7.98 -28.969 -15.805 1 97 422 PHE A C 1
ATOM 3405 O O . PHE A 1 422 ? -8.336 -29.734 -14.906 1 97 422 PHE A O 1
ATOM 3412 N N . PHE A 1 423 ? -7.859 -27.734 -15.594 1 96.75 423 PHE A N 1
ATOM 3413 C CA . PHE A 1 423 ? -8.211 -27.078 -14.336 1 96.75 423 PHE A CA 1
ATOM 3414 C C . PHE A 1 423 ? -9.656 -27.391 -13.953 1 96.75 423 PHE A C 1
ATOM 3416 O O . PHE A 1 423 ? -9.93 -27.812 -12.828 1 96.75 423 PHE A O 1
ATOM 3423 N N . LYS A 1 424 ? -10.539 -27.203 -14.922 1 95.25 424 LYS A N 1
ATOM 3424 C CA . LYS A 1 424 ? -11.953 -27.5 -14.695 1 95.25 424 LYS A CA 1
ATOM 3425 C C . LYS A 1 424 ? -12.148 -28.984 -14.367 1 95.25 424 LYS A C 1
ATOM 3427 O O . LYS A 1 424 ? -12.844 -29.312 -13.406 1 95.25 424 LYS A O 1
ATOM 3432 N N . TYR A 1 425 ? -11.539 -29.797 -15.18 1 96 425 TYR A N 1
ATOM 3433 C CA . TYR A 1 425 ? -11.625 -31.234 -15.023 1 96 425 TYR A CA 1
ATOM 3434 C C . TYR A 1 425 ? -11.148 -31.656 -13.633 1 96 425 TYR A C 1
ATOM 3436 O O . TYR A 1 425 ? -11.828 -32.438 -12.945 1 96 425 TYR A O 1
ATOM 3444 N N . MET A 1 426 ? -10.086 -31.094 -13.203 1 96.38 426 MET A N 1
ATOM 3445 C CA . MET A 1 426 ? -9.461 -31.453 -11.93 1 96.38 426 MET A CA 1
ATOM 3446 C C . MET A 1 426 ? -10.312 -30.969 -10.758 1 96.38 426 MET A C 1
ATOM 3448 O O . MET A 1 426 ? -10.555 -31.719 -9.812 1 96.38 426 MET A O 1
ATOM 3452 N N . ILE A 1 427 ? -10.742 -29.734 -10.805 1 95.56 427 ILE A N 1
ATOM 3453 C CA . ILE A 1 427 ? -11.438 -29.125 -9.672 1 95.56 427 ILE A CA 1
ATOM 3454 C C . ILE A 1 427 ? -12.828 -29.734 -9.531 1 95.56 427 ILE A C 1
ATOM 3456 O O . ILE A 1 427 ? -13.289 -29.984 -8.414 1 95.56 427 ILE A O 1
ATOM 3460 N N . ILE A 1 428 ? -13.469 -30.062 -10.633 1 93.81 428 ILE A N 1
ATOM 3461 C CA . ILE A 1 428 ? -14.875 -30.469 -10.617 1 93.81 428 ILE A CA 1
ATOM 3462 C C . ILE A 1 428 ? -14.969 -31.984 -10.461 1 93.81 428 ILE A C 1
ATOM 3464 O O . ILE A 1 428 ? -15.75 -32.5 -9.656 1 93.81 428 ILE A O 1
ATOM 3468 N N . GLU A 1 429 ? -14.148 -32.781 -11.148 1 93.88 429 GLU A N 1
ATOM 3469 C CA . GLU A 1 429 ? -14.328 -34.25 -11.195 1 93.88 429 GLU A CA 1
ATOM 3470 C C . GLU A 1 429 ? -13.312 -34.938 -10.312 1 93.88 429 GLU A C 1
ATOM 3472 O O . GLU A 1 429 ? -13.617 -36 -9.719 1 93.88 429 GLU A O 1
ATOM 3477 N N . LYS A 1 430 ? -12.141 -34.375 -10.289 1 95.25 430 LYS A N 1
ATOM 3478 C CA . LYS A 1 430 ? -11.086 -35.094 -9.586 1 95.25 430 LYS A CA 1
ATOM 3479 C C . LYS A 1 430 ? -10.945 -34.594 -8.148 1 95.25 430 LYS A C 1
ATOM 3481 O O . LYS A 1 430 ? -10.312 -35.25 -7.32 1 95.25 430 LYS A O 1
ATOM 3486 N N . GLY A 1 431 ? -11.445 -33.438 -7.895 1 95.69 431 GLY A N 1
ATOM 3487 C CA . GLY A 1 431 ? -11.508 -32.938 -6.535 1 95.69 431 GLY A CA 1
ATOM 3488 C C . GLY A 1 431 ? -10.203 -32.312 -6.066 1 95.69 431 GLY A C 1
ATOM 3489 O O . GLY A 1 431 ? -9.938 -32.25 -4.863 1 95.69 431 GLY A O 1
ATOM 3490 N N . VAL A 1 432 ? -9.352 -32.031 -6.91 1 97.31 432 VAL A N 1
ATOM 3491 C CA . VAL A 1 432 ? -8.086 -31.359 -6.605 1 97.31 432 VAL A CA 1
ATOM 3492 C C . VAL A 1 432 ? -7.926 -30.125 -7.473 1 97.31 432 VAL A C 1
ATOM 3494 O O . VAL A 1 432 ? -8.156 -30.156 -8.688 1 97.31 432 VAL A O 1
ATOM 3497 N N . THR A 1 433 ? -7.566 -29.016 -6.852 1 97 433 THR A N 1
ATOM 3498 C CA . THR A 1 433 ? -7.41 -27.766 -7.57 1 97 433 THR A CA 1
ATOM 3499 C C . THR A 1 433 ? -5.945 -27.516 -7.926 1 97 433 THR A C 1
ATOM 3501 O O . THR A 1 433 ? -5.07 -27.594 -7.062 1 97 433 THR A O 1
ATOM 3504 N N . VAL A 1 434 ? -5.652 -27.281 -9.164 1 96.75 434 VAL A N 1
ATOM 3505 C CA . VAL A 1 434 ? -4.352 -26.844 -9.672 1 96.75 434 VAL A CA 1
ATOM 3506 C C . VAL A 1 434 ? -4.5 -25.531 -10.438 1 96.75 434 VAL A C 1
ATOM 3508 O O . VAL A 1 434 ? -5.605 -25 -10.555 1 96.75 434 VAL A O 1
ATOM 3511 N N . ILE A 1 435 ? -3.404 -24.969 -10.945 1 96.5 435 ILE A N 1
ATOM 3512 C CA . ILE A 1 435 ? -3.508 -23.688 -11.617 1 96.5 435 ILE A CA 1
ATOM 3513 C C . ILE A 1 435 ? -3.098 -23.828 -13.078 1 96.5 435 ILE A C 1
ATOM 3515 O O . ILE A 1 435 ? -2.109 -24.5 -13.391 1 96.5 435 ILE A O 1
ATOM 3519 N N . PRO A 1 436 ? -3.939 -23.266 -14.047 1 96.56 436 PRO A N 1
ATOM 3520 C CA . PRO A 1 436 ? -3.506 -23.234 -15.445 1 96.56 436 PRO A CA 1
ATOM 3521 C C . PRO A 1 436 ? -2.316 -22.312 -15.672 1 96.56 436 PRO A C 1
ATOM 3523 O O . PRO A 1 436 ? -2.262 -21.219 -15.094 1 96.56 436 PRO A O 1
ATOM 3526 N N . MET A 1 437 ? -1.436 -22.594 -16.5 1 96.88 437 MET A N 1
ATOM 3527 C CA . MET A 1 437 ? -0.177 -21.859 -16.609 1 96.88 437 MET A CA 1
ATOM 3528 C C . MET A 1 437 ? -0.237 -20.828 -17.719 1 96.88 437 MET A C 1
ATOM 3530 O O . MET A 1 437 ? 0.655 -19.984 -17.844 1 96.88 437 MET A O 1
ATOM 3534 N N . SER A 1 438 ? -1.281 -20.812 -18.547 1 95.19 438 SER A N 1
ATOM 3535 C CA . SER A 1 438 ? -1.423 -19.781 -19.562 1 95.19 438 SER A CA 1
ATOM 3536 C C . SER A 1 438 ? -1.437 -18.391 -18.922 1 95.19 438 SER A C 1
ATOM 3538 O O . SER A 1 438 ? -1.04 -17.406 -19.547 1 95.19 438 SER A O 1
ATOM 3540 N N . SER A 1 439 ? -1.78 -18.328 -17.641 1 91.5 439 SER A N 1
ATOM 3541 C CA . SER A 1 439 ? -1.874 -17.078 -16.906 1 91.5 439 SER A CA 1
ATOM 3542 C C . SER A 1 439 ? -0.493 -16.547 -16.516 1 91.5 439 SER A C 1
ATOM 3544 O O . SER A 1 439 ? -0.352 -15.398 -16.109 1 91.5 439 SER A O 1
ATOM 3546 N N . PHE A 1 440 ? 0.577 -17.312 -16.75 1 96.5 440 PHE A N 1
ATOM 3547 C CA . PHE A 1 440 ? 1.927 -16.953 -16.328 1 96.5 440 PHE A CA 1
ATOM 3548 C C . PHE A 1 440 ? 2.744 -16.453 -17.516 1 96.5 440 PHE A C 1
ATOM 3550 O O . PHE A 1 440 ? 3.965 -16.312 -17.422 1 96.5 440 PHE A O 1
ATOM 3557 N N . TYR A 1 441 ? 2.051 -16.203 -18.641 1 96.44 441 TYR A N 1
ATOM 3558 C CA . TYR A 1 441 ? 2.729 -15.805 -19.859 1 96.44 441 TYR A CA 1
ATOM 3559 C C . TYR A 1 441 ? 2.154 -14.492 -20.391 1 96.44 441 TYR A C 1
ATOM 3561 O O . TYR A 1 441 ? 0.983 -14.188 -20.156 1 96.44 441 TYR A O 1
ATOM 3569 N N . ILE A 1 442 ? 3.02 -13.75 -21.016 1 94.44 442 ILE A N 1
ATOM 3570 C CA . ILE A 1 442 ? 2.518 -12.68 -21.875 1 94.44 442 ILE A CA 1
ATOM 3571 C C . ILE A 1 442 ? 2.018 -13.273 -23.188 1 94.44 442 ILE A C 1
ATOM 3573 O O . ILE A 1 442 ? 2.742 -14.008 -23.859 1 94.44 442 ILE A O 1
ATOM 3577 N N . GLN A 1 443 ? 0.781 -12.922 -23.453 1 91.88 443 GLN A N 1
ATOM 3578 C CA . GLN A 1 443 ? 0.207 -13.484 -24.672 1 91.88 443 GLN A CA 1
ATOM 3579 C C . GLN A 1 443 ? 0.271 -12.484 -25.828 1 91.88 443 GLN A C 1
ATOM 3581 O O . GLN A 1 443 ? -0.084 -11.312 -25.656 1 91.88 443 GLN A O 1
ATOM 3586 N N . ASP A 1 444 ? 0.77 -12.828 -26.875 1 81.25 444 ASP A N 1
ATOM 3587 C CA . ASP A 1 444 ? 0.825 -11.992 -28.062 1 81.25 444 ASP A CA 1
ATOM 3588 C C . ASP A 1 444 ? -0.543 -11.898 -28.734 1 81.25 444 ASP A C 1
ATOM 3590 O O . ASP A 1 444 ? -0.9 -10.859 -29.297 1 81.25 444 ASP A O 1
ATOM 3594 N N . ASP A 1 445 ? -1.224 -13 -28.797 1 79.06 445 ASP A N 1
ATOM 3595 C CA . ASP A 1 445 ? -2.549 -13.133 -29.406 1 79.06 445 ASP A CA 1
ATOM 3596 C C . ASP A 1 445 ? -3.48 -13.938 -28.5 1 79.06 445 ASP A C 1
ATOM 3598 O O . ASP A 1 445 ? -3.383 -15.164 -28.438 1 79.06 445 ASP A O 1
ATOM 3602 N N . GLU A 1 446 ? -4.406 -13.289 -28 1 78.88 446 GLU A N 1
ATOM 3603 C CA . GLU A 1 446 ? -5.293 -13.984 -27.062 1 78.88 446 GLU A CA 1
ATOM 3604 C C . GLU A 1 446 ? -6.5 -14.57 -27.797 1 78.88 446 GLU A C 1
ATOM 3606 O O . GLU A 1 446 ? -7.258 -15.359 -27.234 1 78.88 446 GLU A O 1
ATOM 3611 N N . LYS A 1 447 ? -6.648 -14.25 -29.125 1 81.12 447 LYS A N 1
ATOM 3612 C CA . LYS A 1 447 ? -7.832 -14.656 -29.875 1 81.12 447 LYS A CA 1
ATOM 3613 C C . LYS A 1 447 ? -7.672 -16.062 -30.422 1 81.12 447 LYS A C 1
ATOM 3615 O O . LYS A 1 447 ? -8.664 -16.781 -30.609 1 81.12 447 LYS A O 1
ATOM 3620 N N . ASN A 1 448 ? -6.426 -16.422 -30.641 1 89.56 448 ASN A N 1
ATOM 3621 C CA . ASN A 1 448 ? -6.156 -17.766 -31.172 1 89.56 448 ASN A CA 1
ATOM 3622 C C . ASN A 1 448 ? -5.688 -18.703 -30.062 1 89.56 448 ASN A C 1
ATOM 3624 O O . ASN A 1 448 ? -4.512 -18.703 -29.688 1 89.56 448 ASN A O 1
ATOM 3628 N N . LEU A 1 449 ? -6.578 -19.578 -29.688 1 92.06 449 LEU A N 1
ATOM 3629 C CA . LEU A 1 449 ? -6.324 -20.5 -28.578 1 92.06 449 LEU A CA 1
ATOM 3630 C C . LEU A 1 449 ? -5.098 -21.359 -28.844 1 92.06 449 LEU A C 1
ATOM 3632 O O . LEU A 1 449 ? -4.379 -21.734 -27.922 1 92.06 449 LEU A O 1
ATOM 3636 N N . LYS A 1 450 ? -4.898 -21.641 -30.078 1 91.56 450 LYS A N 1
ATOM 3637 C CA . LYS A 1 450 ? -3.83 -22.562 -30.469 1 91.56 450 LYS A CA 1
ATOM 3638 C C . LYS A 1 450 ? -2.459 -21.922 -30.312 1 91.56 450 LYS A C 1
ATOM 3640 O O . LYS A 1 450 ? -1.437 -22.609 -30.297 1 91.56 450 LYS A O 1
ATOM 3645 N N . ASN A 1 451 ? -2.469 -20.641 -30.156 1 92.56 451 ASN A N 1
ATOM 3646 C CA . ASN A 1 451 ? -1.212 -19.906 -30.031 1 92.56 451 ASN A CA 1
ATOM 3647 C C . ASN A 1 451 ? -0.967 -19.438 -28.609 1 92.56 451 ASN A C 1
ATOM 3649 O O . ASN A 1 451 ? 0.046 -18.797 -28.312 1 92.56 451 ASN A O 1
ATOM 3653 N N . ILE A 1 452 ? -1.82 -19.859 -27.734 1 94.56 452 ILE A N 1
ATOM 3654 C CA . ILE A 1 452 ? -1.681 -19.406 -26.344 1 94.56 452 ILE A CA 1
ATOM 3655 C C . ILE A 1 452 ? -0.489 -20.109 -25.703 1 94.56 452 ILE A C 1
ATOM 3657 O O . ILE A 1 452 ? -0.406 -21.344 -25.719 1 94.56 452 ILE A O 1
ATOM 3661 N N . LYS A 1 453 ? 0.398 -19.328 -25.203 1 95.5 453 LYS A N 1
ATOM 3662 C CA . LYS A 1 453 ? 1.563 -19.859 -24.5 1 95.5 453 LYS A CA 1
ATOM 3663 C C . LYS A 1 453 ? 1.17 -20.469 -23.156 1 95.5 453 LYS A C 1
ATOM 3665 O O . LYS A 1 453 ? 0.266 -19.953 -22.484 1 95.5 453 LYS A O 1
ATOM 3670 N N . GLY A 1 454 ? 1.893 -21.531 -22.734 1 96.75 454 GLY A N 1
ATOM 3671 C CA . GLY A 1 454 ? 1.681 -22.141 -21.422 1 96.75 454 GLY A CA 1
ATOM 3672 C C . GLY A 1 454 ? 0.475 -23.062 -21.391 1 96.75 454 GLY A C 1
ATOM 3673 O O . GLY A 1 454 ? 0.188 -23.688 -20.375 1 96.75 454 GLY A O 1
ATOM 3674 N N . ARG A 1 455 ? -0.246 -23.312 -22.516 1 97.12 455 ARG A N 1
ATOM 3675 C CA . ARG A 1 455 ? -1.535 -24 -22.578 1 97.12 455 ARG A CA 1
ATOM 3676 C C . ARG A 1 455 ? -1.387 -25.484 -22.25 1 97.12 455 ARG A C 1
ATOM 3678 O O . ARG A 1 455 ? -2.379 -26.172 -22 1 97.12 455 ARG A O 1
ATOM 3685 N N . TYR A 1 456 ? -0.197 -25.984 -22.219 1 97.5 456 TYR A N 1
ATOM 3686 C CA . TYR A 1 456 ? -0.005 -27.406 -21.969 1 97.5 456 TYR A CA 1
ATOM 3687 C C . TYR A 1 456 ? 0.649 -27.641 -20.609 1 97.5 456 TYR A C 1
ATOM 3689 O O . TYR A 1 456 ? 1.211 -28.703 -20.359 1 97.5 456 TYR A O 1
ATOM 3697 N N . PHE A 1 457 ? 0.614 -26.641 -19.719 1 98.12 457 PHE A N 1
ATOM 3698 C CA . PHE A 1 457 ? 1.24 -26.766 -18.406 1 98.12 457 PHE A CA 1
ATOM 3699 C C . PHE A 1 457 ? 0.259 -26.406 -17.297 1 98.12 457 PHE A C 1
ATOM 3701 O O . PHE A 1 457 ? -0.707 -25.672 -17.531 1 98.12 457 PHE A O 1
ATOM 3708 N N . PHE A 1 458 ? 0.446 -26.969 -16.141 1 97.81 458 PHE A N 1
ATOM 3709 C CA . PHE A 1 458 ? -0.252 -26.609 -14.906 1 97.81 458 PHE A CA 1
ATOM 3710 C C . PHE A 1 458 ? 0.722 -26.516 -13.742 1 97.81 458 PHE A C 1
ATOM 3712 O O . PHE A 1 458 ? 1.861 -26.969 -13.836 1 97.81 458 PHE A O 1
ATOM 3719 N N . ARG A 1 459 ? 0.326 -25.828 -12.68 1 98.12 459 ARG A N 1
ATOM 3720 C CA . ARG A 1 459 ? 1.196 -25.609 -11.531 1 98.12 459 ARG A CA 1
ATOM 3721 C C . ARG A 1 459 ? 0.559 -26.156 -10.258 1 98.12 459 ARG A C 1
ATOM 3723 O O . ARG A 1 459 ? -0.647 -26.016 -10.047 1 98.12 459 ARG A O 1
ATOM 3730 N N . ILE A 1 460 ? 1.376 -26.781 -9.453 1 97.69 460 ILE A N 1
ATOM 3731 C CA . ILE A 1 460 ? 1.018 -27.297 -8.133 1 97.69 460 ILE A CA 1
ATOM 3732 C C . ILE A 1 460 ? 1.827 -26.562 -7.062 1 97.69 460 ILE A C 1
ATOM 3734 O O . ILE A 1 460 ? 3 -26.25 -7.27 1 97.69 460 ILE A O 1
ATOM 3738 N N . ALA A 1 461 ? 1.202 -26.359 -5.949 1 97.75 461 ALA A N 1
ATOM 3739 C CA . ALA A 1 461 ? 1.857 -25.672 -4.844 1 97.75 461 ALA A CA 1
ATOM 3740 C C . ALA A 1 461 ? 2.354 -26.656 -3.793 1 97.75 461 ALA A C 1
ATOM 3742 O O . ALA A 1 461 ? 1.67 -27.641 -3.482 1 97.75 461 ALA A O 1
ATOM 3743 N N . LEU A 1 462 ? 3.438 -26.359 -3.15 1 98.19 462 LEU A N 1
ATOM 3744 C CA . LEU A 1 462 ? 4.121 -27.266 -2.221 1 98.19 462 LEU A CA 1
ATOM 3745 C C . LEU A 1 462 ? 3.727 -26.953 -0.781 1 98.19 462 LEU A C 1
ATOM 3747 O O . LEU A 1 462 ? 3.873 -27.797 0.102 1 98.19 462 LEU A O 1
ATOM 3751 N N . PRO A 1 463 ? 3.361 -25.703 -0.446 1 97.44 463 PRO A N 1
ATOM 3752 C CA . PRO A 1 463 ? 3.137 -25.359 0.961 1 97.44 463 PRO A CA 1
ATOM 3753 C C . PRO A 1 463 ? 1.845 -25.953 1.514 1 97.44 463 PRO A C 1
ATOM 3755 O O . PRO A 1 463 ? 0.913 -25.219 1.85 1 97.44 463 PRO A O 1
ATOM 3758 N N . ARG A 1 464 ? 1.946 -27.297 1.73 1 97.88 464 ARG A N 1
ATOM 3759 C CA . ARG A 1 464 ? 0.811 -28.062 2.234 1 97.88 464 ARG A CA 1
ATOM 3760 C C . ARG A 1 464 ? 1.23 -28.969 3.385 1 97.88 464 ARG A C 1
ATOM 3762 O O . ARG A 1 464 ? 2.352 -29.469 3.4 1 97.88 464 ARG A O 1
ATOM 3769 N N . LYS A 1 465 ? 0.279 -29.172 4.246 1 97.12 465 LYS A N 1
ATOM 3770 C CA . LYS A 1 465 ? 0.467 -30.219 5.242 1 97.12 465 LYS A CA 1
ATOM 3771 C C . LYS A 1 465 ? 0.516 -31.594 4.59 1 97.12 465 LYS A C 1
ATOM 3773 O O . LYS A 1 465 ? -0.059 -31.797 3.521 1 97.12 465 LYS A O 1
ATOM 3778 N N . GLU A 1 466 ? 1.158 -32.469 5.277 1 96.31 466 GLU A N 1
ATOM 3779 C CA . GLU A 1 466 ? 1.237 -33.844 4.789 1 96.31 466 GLU A CA 1
ATOM 3780 C C . GLU A 1 466 ? -0.153 -34.438 4.609 1 96.31 466 GLU A C 1
ATOM 3782 O O . GLU A 1 466 ? -0.407 -35.156 3.635 1 96.31 466 GLU A O 1
ATOM 3787 N N . GLU A 1 467 ? -1.004 -34.094 5.527 1 97.12 467 GLU A N 1
ATOM 3788 C CA . GLU A 1 467 ? -2.369 -34.625 5.477 1 97.12 467 GLU A CA 1
ATOM 3789 C C . GLU A 1 467 ? -3.096 -34.125 4.227 1 97.12 467 GLU A C 1
ATOM 3791 O O . GLU A 1 467 ? -3.869 -34.875 3.621 1 97.12 467 GLU A O 1
ATOM 3796 N N . THR A 1 468 ? -2.861 -32.906 3.867 1 97.38 468 THR A N 1
ATOM 3797 C CA . THR A 1 468 ? -3.486 -32.344 2.682 1 97.38 468 THR A CA 1
ATOM 3798 C C . THR A 1 468 ? -2.992 -33.031 1.417 1 97.38 468 THR A C 1
ATOM 3800 O O . THR A 1 468 ? -3.789 -33.375 0.544 1 97.38 468 THR A O 1
ATOM 3803 N N . ILE A 1 469 ? -1.721 -33.281 1.337 1 97.94 469 ILE A N 1
ATOM 3804 C CA . ILE A 1 469 ? -1.121 -33.969 0.182 1 97.94 469 ILE A CA 1
ATOM 3805 C C . ILE A 1 469 ? -1.638 -35.375 0.078 1 97.94 469 ILE A C 1
ATOM 3807 O O . ILE A 1 469 ? -2.043 -35.844 -0.999 1 97.94 469 ILE A O 1
ATOM 3811 N N . ASN A 1 470 ? -1.679 -36.031 1.185 1 96.88 470 ASN A N 1
ATOM 3812 C CA . ASN A 1 470 ? -2.164 -37.406 1.201 1 96.88 470 ASN A CA 1
ATOM 3813 C C . ASN A 1 470 ? -3.627 -37.5 0.776 1 96.88 470 ASN A C 1
ATOM 3815 O O . ASN A 1 470 ? -4.008 -38.406 0.026 1 96.88 470 ASN A O 1
ATOM 3819 N N . SER A 1 471 ? -4.406 -36.594 1.268 1 97.12 471 SER A N 1
ATOM 3820 C CA . SER A 1 471 ? -5.816 -36.562 0.893 1 97.12 471 SER A CA 1
ATOM 3821 C C . SER A 1 471 ? -5.984 -36.312 -0.601 1 97.12 471 SER A C 1
ATOM 3823 O O . SER A 1 471 ? -6.871 -36.875 -1.238 1 97.12 471 SER A O 1
ATOM 3825 N N . ALA A 1 472 ? -5.188 -35.438 -1.13 1 97.38 472 ALA A N 1
ATOM 3826 C CA . ALA A 1 472 ? -5.238 -35.156 -2.562 1 97.38 472 ALA A CA 1
ATOM 3827 C C . ALA A 1 472 ? -4.945 -36.406 -3.379 1 97.38 472 ALA A C 1
ATOM 3829 O O . ALA A 1 472 ? -5.66 -36.719 -4.336 1 97.38 472 ALA A O 1
ATOM 3830 N N . PHE A 1 473 ? -3.971 -37.156 -3.018 1 96.19 473 PHE A N 1
ATOM 3831 C CA . PHE A 1 473 ? -3.588 -38.344 -3.793 1 96.19 473 PHE A CA 1
ATOM 3832 C C . PHE A 1 473 ? -4.574 -39.469 -3.57 1 96.19 473 PHE A C 1
ATOM 3834 O O . PHE A 1 473 ? -4.789 -40.281 -4.461 1 96.19 473 PHE A O 1
ATOM 3841 N N . LYS A 1 474 ? -5.16 -39.5 -2.396 1 95.25 474 LYS A N 1
ATOM 3842 C CA . LYS A 1 474 ? -6.254 -40.469 -2.217 1 95.25 474 LYS A CA 1
ATOM 3843 C C . LYS A 1 474 ? -7.367 -40.219 -3.227 1 95.25 474 LYS A C 1
ATOM 3845 O O . LYS A 1 474 ? -7.879 -41.156 -3.838 1 95.25 474 LYS A O 1
ATOM 3850 N N . LYS A 1 475 ? -7.695 -39 -3.404 1 94.31 475 LYS A N 1
ATOM 3851 C CA . LYS A 1 475 ? -8.734 -38.625 -4.367 1 94.31 475 LYS A CA 1
ATOM 3852 C C . LYS A 1 475 ? -8.281 -38.938 -5.797 1 94.31 475 LYS A C 1
ATOM 3854 O O . LYS A 1 475 ? -9.039 -39.5 -6.59 1 94.31 475 LYS A O 1
ATOM 3859 N N . LEU A 1 476 ? -7.105 -38.594 -6.145 1 94.81 476 LEU A N 1
ATOM 3860 C CA . LEU A 1 476 ? -6.59 -38.75 -7.5 1 94.81 476 LEU A CA 1
ATOM 3861 C C . LEU A 1 476 ? -6.457 -40.219 -7.855 1 94.81 476 LEU A C 1
ATOM 3863 O O . LEU A 1 476 ? -6.695 -40.625 -9 1 94.81 476 LEU A O 1
ATOM 3867 N N . ASN A 1 477 ? -6.039 -40.969 -6.918 1 91.88 477 ASN A N 1
ATOM 3868 C CA . ASN A 1 477 ? -5.922 -42.406 -7.148 1 91.88 477 ASN A CA 1
ATOM 3869 C C . ASN A 1 477 ? -7.281 -43.031 -7.43 1 91.88 477 ASN A C 1
ATOM 3871 O O . ASN A 1 477 ? -7.371 -44 -8.195 1 91.88 477 ASN A O 1
ATOM 3875 N N . GLN A 1 478 ? -8.234 -42.438 -6.922 1 88.12 478 GLN A N 1
ATOM 3876 C CA . GLN A 1 478 ? -9.586 -42.969 -7.121 1 88.12 478 GLN A CA 1
ATOM 3877 C C . GLN A 1 478 ? -10.164 -42.469 -8.445 1 88.12 478 GLN A C 1
ATOM 3879 O O . GLN A 1 478 ? -10.961 -43.188 -9.07 1 88.12 478 GLN A O 1
ATOM 3884 N N . THR A 1 479 ? -9.656 -41.344 -8.883 1 82.94 479 THR A N 1
ATOM 3885 C CA . THR A 1 479 ? -10.422 -40.719 -9.945 1 82.94 479 THR A CA 1
ATOM 3886 C C . THR A 1 479 ? -9.578 -40.562 -11.203 1 82.94 479 THR A C 1
ATOM 3888 O O . THR A 1 479 ? -10.109 -40.438 -12.305 1 82.94 479 THR A O 1
ATOM 3891 N N . LEU A 1 480 ? -8.328 -40.5 -11.156 1 78.56 480 LEU A N 1
ATOM 3892 C CA . LEU A 1 480 ? -7.477 -40.156 -12.289 1 78.56 480 LEU A CA 1
ATOM 3893 C C . LEU A 1 480 ? -6.605 -41.344 -12.695 1 78.56 480 LEU A C 1
ATOM 3895 O O . LEU A 1 480 ? -6.191 -41.438 -13.852 1 78.56 480 LEU A O 1
ATOM 3899 N N . LYS A 1 481 ? -6.418 -42.125 -11.703 1 72.12 481 LYS A N 1
ATOM 3900 C CA . LYS A 1 481 ? -5.52 -43.25 -11.992 1 72.12 481 LYS A CA 1
ATOM 3901 C C . LYS A 1 481 ? -6.023 -44.062 -13.172 1 72.12 481 LYS A C 1
ATOM 3903 O O . LYS A 1 481 ? -7.215 -44.375 -13.25 1 72.12 481 LYS A O 1
ATOM 3908 N N . GLN A 1 482 ? -5.203 -43.969 -14.18 1 66.31 482 GLN A N 1
ATOM 3909 C CA . GLN A 1 482 ? -5.484 -44.812 -15.312 1 66.31 482 GLN A CA 1
ATOM 3910 C C . GLN A 1 482 ? -5.207 -46.281 -14.977 1 66.31 482 GLN A C 1
ATOM 3912 O O . GLN A 1 482 ? -4.293 -46.594 -14.203 1 66.31 482 GLN A O 1
ATOM 3917 N N . ASN A 1 483 ? -6.203 -47.219 -15 1 47.84 483 ASN A N 1
ATOM 3918 C CA . ASN A 1 483 ? -5.902 -48.656 -14.953 1 47.84 483 ASN A CA 1
ATOM 3919 C C . ASN A 1 483 ? -4.895 -49.062 -16.031 1 47.84 483 ASN A C 1
ATOM 3921 O O . ASN A 1 483 ? -4.91 -48.5 -17.125 1 47.84 483 ASN A O 1
ATOM 3925 N N . MET B 1 1 ? 23.172 22.531 -29.094 1 21.72 1 MET B N 1
ATOM 3926 C CA . MET B 1 1 ? 22 23.141 -28.484 1 21.72 1 MET B CA 1
ATOM 3927 C C . MET B 1 1 ? 21.547 22.359 -27.266 1 21.72 1 MET B C 1
ATOM 3929 O O . MET B 1 1 ? 20.453 22.609 -26.734 1 21.72 1 MET B O 1
ATOM 3933 N N . ILE B 1 2 ? 22.234 21.25 -26.953 1 23.09 2 ILE B N 1
ATOM 3934 C CA . ILE B 1 2 ? 22.156 20.172 -25.969 1 23.09 2 ILE B CA 1
ATOM 3935 C C . ILE B 1 2 ? 22.438 20.734 -24.578 1 23.09 2 ILE B C 1
ATOM 3937 O O . ILE B 1 2 ? 22.297 20.031 -23.578 1 23.09 2 ILE B O 1
ATOM 3941 N N . GLY B 1 3 ? 22.984 22.016 -24.469 1 24.56 3 GLY B N 1
ATOM 3942 C CA . GLY B 1 3 ? 23.562 22.766 -23.359 1 24.56 3 GLY B CA 1
ATOM 3943 C C . GLY B 1 3 ? 22.547 23.188 -22.328 1 24.56 3 GLY B C 1
ATOM 3944 O O . GLY B 1 3 ? 22.875 23.344 -21.156 1 24.56 3 GLY B O 1
ATOM 3945 N N . ASN B 1 4 ? 21.375 23.641 -22.781 1 24.2 4 ASN B N 1
ATOM 3946 C CA . ASN B 1 4 ? 20.453 24.422 -21.969 1 24.2 4 ASN B CA 1
ATOM 3947 C C . ASN B 1 4 ? 19.672 23.547 -21 1 24.2 4 ASN B C 1
ATOM 3949 O O . ASN B 1 4 ? 18.75 24.031 -20.328 1 24.2 4 ASN B O 1
ATOM 3953 N N . LEU B 1 5 ? 19.609 22.266 -21.156 1 23.47 5 LEU B N 1
ATOM 3954 C CA . LEU B 1 5 ? 18.719 21.422 -20.359 1 23.47 5 LEU B CA 1
ATOM 3955 C C . LEU B 1 5 ? 19.219 21.328 -18.922 1 23.47 5 LEU B C 1
ATOM 3957 O O . LEU B 1 5 ? 18.484 20.859 -18.031 1 23.47 5 LEU B O 1
ATOM 3961 N N . VAL B 1 6 ? 20.562 21.562 -18.703 1 27.72 6 VAL B N 1
ATOM 3962 C CA . VAL B 1 6 ? 21.141 21.422 -17.375 1 27.72 6 VAL B CA 1
ATOM 3963 C C . VAL B 1 6 ? 20.656 22.562 -16.469 1 27.72 6 VAL B C 1
ATOM 3965 O O . VAL B 1 6 ? 20.938 22.578 -15.273 1 27.72 6 VAL B O 1
ATOM 3968 N N . LYS B 1 7 ? 20.203 23.688 -17.047 1 26.23 7 LYS B N 1
ATOM 3969 C CA . LYS B 1 7 ? 20.016 24.922 -16.281 1 26.23 7 LYS B CA 1
ATOM 3970 C C . LYS B 1 7 ? 18.828 24.797 -15.328 1 26.23 7 LYS B C 1
ATOM 3972 O O . LYS B 1 7 ? 18.719 25.547 -14.359 1 26.23 7 LYS B O 1
ATOM 3977 N N . ASN B 1 8 ? 17.766 24.109 -15.734 1 25.3 8 ASN B N 1
ATOM 3978 C CA . ASN B 1 8 ? 16.531 24.297 -14.984 1 25.3 8 ASN B CA 1
ATOM 3979 C C . ASN B 1 8 ? 16.547 23.516 -13.672 1 25.3 8 ASN B C 1
ATOM 3981 O O . ASN B 1 8 ? 15.508 23.328 -13.047 1 25.3 8 ASN B O 1
ATOM 3985 N N . TYR B 1 9 ? 17.641 22.828 -13.406 1 28.78 9 TYR B N 1
ATOM 3986 C CA . TYR B 1 9 ? 17.703 22.141 -12.117 1 28.78 9 TYR B CA 1
ATOM 3987 C C . TYR B 1 9 ? 17.75 23.141 -10.969 1 28.78 9 TYR B C 1
ATOM 3989 O O . TYR B 1 9 ? 18.016 22.766 -9.828 1 28.78 9 TYR B O 1
ATOM 3997 N N . LYS B 1 10 ? 17.859 24.469 -11.273 1 28.2 10 LYS B N 1
ATOM 3998 C CA . LYS B 1 10 ? 18.016 25.469 -10.227 1 28.2 10 LYS B CA 1
ATOM 3999 C C . LYS B 1 10 ? 16.781 25.547 -9.344 1 28.2 10 LYS B C 1
ATOM 4001 O O . LYS B 1 10 ? 16.75 26.297 -8.367 1 28.2 10 LYS B O 1
ATOM 4006 N N . ASN B 1 11 ? 15.711 25.141 -9.922 1 25.98 11 ASN B N 1
ATOM 4007 C CA . ASN B 1 11 ? 14.516 25.469 -9.141 1 25.98 11 ASN B CA 1
ATOM 4008 C C . ASN B 1 11 ? 14.422 24.594 -7.887 1 25.98 11 ASN B C 1
ATOM 4010 O O . ASN B 1 11 ? 13.359 24.531 -7.258 1 25.98 11 ASN B O 1
ATOM 4014 N N . LEU B 1 12 ? 15.375 23.719 -7.73 1 30.44 12 LEU B N 1
ATOM 4015 C CA . LEU B 1 12 ? 15.281 22.828 -6.582 1 30.44 12 LEU B CA 1
ATOM 4016 C C . LEU B 1 12 ? 15.586 23.578 -5.285 1 30.44 12 LEU B C 1
ATOM 4018 O O . LEU B 1 12 ? 16.078 22.984 -4.324 1 30.44 12 LEU B O 1
ATOM 4022 N N . LYS B 1 13 ? 15.516 24.922 -5.266 1 26.94 13 LYS B N 1
ATOM 4023 C CA . LYS B 1 13 ? 15.984 25.703 -4.125 1 26.94 13 LYS B CA 1
ATOM 4024 C C . LYS B 1 13 ? 15.039 25.578 -2.936 1 26.94 13 LYS B C 1
ATOM 4026 O O . LYS B 1 13 ? 15.383 25.969 -1.817 1 26.94 13 LYS B O 1
ATOM 4031 N N . ALA B 1 14 ? 13.898 25.281 -3.24 1 29.39 14 ALA B N 1
ATOM 4032 C CA . ALA B 1 14 ? 13.094 25.422 -2.031 1 29.39 14 ALA B CA 1
ATOM 4033 C C . ALA B 1 14 ? 13.492 24.391 -0.982 1 29.39 14 ALA B C 1
ATOM 4035 O O . ALA B 1 14 ? 13.375 24.641 0.22 1 29.39 14 ALA B O 1
ATOM 4036 N N . PHE B 1 15 ? 13.766 23.125 -1.465 1 34.28 15 PHE B N 1
ATOM 4037 C CA . PHE B 1 15 ? 14.023 22 -0.575 1 34.28 15 PHE B CA 1
ATOM 4038 C C . PHE B 1 15 ? 15.383 22.125 0.092 1 34.28 15 PHE B C 1
ATOM 4040 O O . PHE B 1 15 ? 15.719 21.344 0.99 1 34.28 15 PHE B O 1
ATOM 4047 N N . ASN B 1 16 ? 16.219 23.062 -0.384 1 38.09 16 ASN B N 1
ATOM 4048 C CA . ASN B 1 16 ? 17.5 23.312 0.282 1 38.09 16 ASN B CA 1
ATOM 4049 C C . ASN B 1 16 ? 17.297 23.859 1.693 1 38.09 16 ASN B C 1
ATOM 4051 O O . ASN B 1 16 ? 18.266 24.094 2.412 1 38.09 16 ASN B O 1
ATOM 4055 N N . LEU B 1 17 ? 16.156 24.266 1.867 1 34.12 17 LEU B N 1
ATOM 4056 C CA . LEU B 1 17 ? 16.031 25.031 3.098 1 34.12 17 LEU B CA 1
ATOM 4057 C C . LEU B 1 17 ? 16.125 24.125 4.32 1 34.12 17 LEU B C 1
ATOM 4059 O O . LEU B 1 17 ? 16.625 24.547 5.371 1 34.12 17 LEU B O 1
ATOM 4063 N N . LEU B 1 18 ? 15.516 23.016 4.25 1 33.41 18 LEU B N 1
ATOM 4064 C CA . LEU B 1 18 ? 15.516 22.188 5.457 1 33.41 18 LEU B CA 1
ATOM 4065 C C . LEU B 1 18 ? 16.719 21.25 5.48 1 33.41 18 LEU B C 1
ATOM 4067 O O . LEU B 1 18 ? 16.891 20.469 6.418 1 33.41 18 LEU B O 1
ATOM 4071 N N . LYS B 1 19 ? 17.547 21.312 4.473 1 42.31 19 LYS B N 1
ATOM 4072 C CA . LYS B 1 19 ? 18.734 20.469 4.445 1 42.31 19 LYS B CA 1
ATOM 4073 C C . LYS B 1 19 ? 19.625 20.75 5.652 1 42.31 19 LYS B C 1
ATOM 4075 O O . LYS B 1 19 ? 20.391 19.891 6.086 1 42.31 19 LYS B O 1
ATOM 4080 N N . GLN B 1 20 ? 19.531 22 5.996 1 39.44 20 GLN B N 1
ATOM 4081 C CA . GLN B 1 20 ? 20.438 22.422 7.062 1 39.44 20 GLN B CA 1
ATOM 4082 C C . GLN B 1 20 ? 20.062 21.766 8.391 1 39.44 20 GLN B C 1
ATOM 4084 O O . GLN B 1 20 ? 20.859 21.734 9.328 1 39.44 20 GLN B O 1
ATOM 4089 N N . PHE B 1 21 ? 18.906 21.453 8.43 1 35.97 21 PHE B N 1
ATOM 4090 C CA . PHE B 1 21 ? 18.5 20.844 9.688 1 35.97 21 PHE B CA 1
ATOM 4091 C C . PHE B 1 21 ? 18.734 19.344 9.648 1 35.97 21 PHE B C 1
ATOM 4093 O O . PHE B 1 21 ? 18.406 18.625 10.609 1 35.97 21 PHE B O 1
ATOM 4100 N N . ILE B 1 22 ? 19.062 18.875 8.586 1 36.69 22 ILE B N 1
ATOM 4101 C CA . ILE B 1 22 ? 19.422 17.469 8.492 1 36.69 22 ILE B CA 1
ATOM 4102 C C . ILE B 1 22 ? 20.781 17.234 9.133 1 36.69 22 ILE B C 1
ATOM 4104 O O . ILE B 1 22 ? 21.766 17.906 8.781 1 36.69 22 ILE B O 1
ATOM 4108 N N . PRO B 1 23 ? 20.875 16.688 10.328 1 30.66 23 PRO B N 1
ATOM 4109 C CA . PRO B 1 23 ? 22.219 16.406 10.828 1 30.66 23 PRO B CA 1
ATOM 4110 C C . PRO B 1 23 ? 23.156 15.875 9.734 1 30.66 23 PRO B C 1
ATOM 4112 O O . PRO B 1 23 ? 22.703 15.203 8.805 1 30.66 23 PRO B O 1
ATOM 4115 N N . LYS B 1 24 ? 24.375 16.5 9.68 1 36 24 LYS B N 1
ATOM 4116 C CA . LYS B 1 24 ? 25.469 16.172 8.773 1 36 24 LYS B CA 1
ATOM 4117 C C . LYS B 1 24 ? 25.719 14.672 8.703 1 36 24 LYS B C 1
ATOM 4119 O O . LYS B 1 24 ? 26.688 14.219 8.094 1 36 24 LYS B O 1
ATOM 4124 N N . GLY B 1 25 ? 25.25 13.945 9.656 1 31.94 25 GLY B N 1
ATOM 4125 C CA . GLY B 1 25 ? 25.703 12.562 9.516 1 31.94 25 GLY B CA 1
ATOM 4126 C C . GLY B 1 25 ? 25.391 11.969 8.156 1 31.94 25 GLY B C 1
ATOM 4127 O O . GLY B 1 25 ? 25.547 10.766 7.953 1 31.94 25 GLY B O 1
ATOM 4128 N N . PHE B 1 26 ? 24.422 12.484 7.57 1 29.94 26 PHE B N 1
ATOM 4129 C CA . PHE B 1 26 ? 24.25 11.883 6.254 1 29.94 26 PHE B CA 1
ATOM 4130 C C . PHE B 1 26 ? 25.406 12.258 5.336 1 29.94 26 PHE B C 1
ATOM 4132 O O . PHE B 1 26 ? 25.531 13.406 4.914 1 29.94 26 PHE B O 1
ATOM 4139 N N . SER B 1 27 ? 26.578 11.664 5.684 1 29.19 27 SER B N 1
ATOM 4140 C CA . SER B 1 27 ? 27.875 11.805 5.039 1 29.19 27 SER B CA 1
ATOM 4141 C C . SER B 1 27 ? 27.734 11.945 3.529 1 29.19 27 SER B C 1
ATOM 4143 O O . SER B 1 27 ? 26.844 11.344 2.926 1 29.19 27 SER B O 1
ATOM 4145 N N . THR B 1 28 ? 28.125 13.047 3.109 1 30.88 28 THR B N 1
ATOM 4146 C CA . THR B 1 28 ? 28.453 13.188 1.694 1 30.88 28 THR B CA 1
ATOM 4147 C C . THR B 1 28 ? 29.234 11.984 1.196 1 30.88 28 THR B C 1
ATOM 4149 O O . THR B 1 28 ? 30.344 11.711 1.677 1 30.88 28 THR B O 1
ATOM 4152 N N . GLN B 1 29 ? 28.562 10.898 1.032 1 29.11 29 GLN B N 1
ATOM 4153 C CA . GLN B 1 29 ? 29.297 9.836 0.359 1 29.11 29 GLN B CA 1
ATOM 4154 C C . GLN B 1 29 ? 30.25 10.406 -0.69 1 29.11 29 GLN B C 1
ATOM 4156 O O . GLN B 1 29 ? 29.875 11.297 -1.458 1 29.11 29 GLN B O 1
ATOM 4161 N N . LYS B 1 30 ? 31.516 10.328 -0.339 1 31.56 30 LYS B N 1
ATOM 4162 C CA . LYS B 1 30 ? 32.5 10.422 -1.416 1 31.56 30 LYS B CA 1
ATOM 4163 C C . LYS B 1 30 ? 31.922 9.922 -2.734 1 31.56 30 LYS B C 1
ATOM 4165 O O . LYS B 1 30 ? 31.328 8.836 -2.787 1 31.56 30 LYS B O 1
ATOM 4170 N N . LYS B 1 31 ? 31.766 10.727 -3.609 1 33.84 31 LYS B N 1
ATOM 4171 C CA . LYS B 1 31 ? 31.531 10.297 -4.984 1 33.84 31 LYS B CA 1
ATOM 4172 C C . LYS B 1 31 ? 32.281 9 -5.289 1 33.84 31 LYS B C 1
ATOM 4174 O O . LYS B 1 31 ? 33.469 9.008 -5.504 1 33.84 31 LYS B O 1
ATOM 4179 N N . MET B 1 32 ? 32.125 7.988 -4.406 1 31.33 32 MET B N 1
ATOM 4180 C CA . MET B 1 32 ? 32.781 6.797 -4.926 1 31.33 32 MET B CA 1
ATOM 4181 C C . MET B 1 32 ? 32.688 6.746 -6.449 1 31.33 32 MET B C 1
ATOM 4183 O O . MET B 1 32 ? 31.703 7.191 -7.031 1 31.33 32 MET B O 1
ATOM 4187 N N . SER B 1 33 ? 33.719 6.379 -7.008 1 32 33 SER B N 1
ATOM 4188 C CA . SER B 1 33 ? 33.875 6.066 -8.43 1 32 33 SER B CA 1
ATOM 4189 C C . SER B 1 33 ? 32.688 5.27 -8.953 1 32 33 SER B C 1
ATOM 4191 O O . SER B 1 33 ? 32.531 4.094 -8.609 1 32 33 SER B O 1
ATOM 4193 N N . LEU B 1 34 ? 31.484 5.777 -8.781 1 39.62 34 LEU B N 1
ATOM 4194 C CA . LEU B 1 34 ? 30.453 5.156 -9.594 1 39.62 34 LEU B CA 1
ATOM 4195 C C . LEU B 1 34 ? 31.062 4.465 -10.812 1 39.62 34 LEU B C 1
ATOM 4197 O O . LEU B 1 34 ? 31.797 5.086 -11.578 1 39.62 34 LEU B O 1
ATOM 4201 N N . ASP B 1 35 ? 31.344 3.355 -10.75 1 42.44 35 ASP B N 1
ATOM 4202 C CA . ASP B 1 35 ? 31.562 2.785 -12.07 1 42.44 35 ASP B CA 1
ATOM 4203 C C . ASP B 1 35 ? 30.812 3.572 -13.141 1 42.44 35 ASP B C 1
ATOM 4205 O O . ASP B 1 35 ? 29.609 3.822 -13 1 42.44 35 ASP B O 1
ATOM 4209 N N . SER B 1 36 ? 31.375 4.5 -13.734 1 49.31 36 SER B N 1
ATOM 4210 C CA . SER B 1 36 ? 31.172 5.578 -14.695 1 49.31 36 SER B CA 1
ATOM 4211 C C . SER B 1 36 ? 29.906 5.344 -15.516 1 49.31 36 SER B C 1
ATOM 4213 O O . SER B 1 36 ? 29.375 6.277 -16.125 1 49.31 36 SER B O 1
ATOM 4215 N N . GLN B 1 37 ? 29.203 4.055 -15.492 1 75.25 37 GLN B N 1
ATOM 4216 C CA . GLN B 1 37 ? 28.344 3.777 -16.641 1 75.25 37 GLN B CA 1
ATOM 4217 C C . GLN B 1 37 ? 26.875 3.646 -16.203 1 75.25 37 GLN B C 1
ATOM 4219 O O . GLN B 1 37 ? 25.984 3.619 -17.047 1 75.25 37 GLN B O 1
ATOM 4224 N N . ILE B 1 38 ? 26.594 3.811 -14.758 1 90 38 ILE B N 1
ATOM 4225 C CA . ILE B 1 38 ? 25.203 3.646 -14.367 1 90 38 ILE B CA 1
ATOM 4226 C C . ILE B 1 38 ? 24.484 4.992 -14.43 1 90 38 ILE B C 1
ATOM 4228 O O . ILE B 1 38 ? 24.922 5.965 -13.805 1 90 38 ILE B O 1
ATOM 4232 N N . ASP B 1 39 ? 23.438 5.133 -15.133 1 94.69 39 ASP B N 1
ATOM 4233 C CA . ASP B 1 39 ? 22.625 6.34 -15.32 1 94.69 39 ASP B CA 1
ATOM 4234 C C . ASP B 1 39 ? 21.141 6.051 -15.102 1 94.69 39 ASP B C 1
ATOM 4236 O O . ASP B 1 39 ? 20.328 6.336 -15.969 1 94.69 39 ASP B O 1
ATOM 4240 N N . ILE B 1 40 ? 20.906 5.48 -13.93 1 95.81 40 ILE B N 1
ATOM 4241 C CA . ILE B 1 40 ? 19.531 5.16 -13.555 1 95.81 40 ILE B CA 1
ATOM 4242 C C . ILE B 1 40 ? 18.906 6.355 -12.844 1 95.81 40 ILE B C 1
ATOM 4244 O O . ILE B 1 40 ? 19.469 6.879 -11.883 1 95.81 40 ILE B O 1
ATOM 4248 N N . GLN B 1 41 ? 17.781 6.801 -13.344 1 95.44 41 GLN B N 1
ATOM 4249 C CA . GLN B 1 41 ? 17.094 7.969 -12.812 1 95.44 41 GLN B CA 1
ATOM 4250 C C . GLN B 1 41 ? 15.742 7.582 -12.219 1 95.44 41 GLN B C 1
ATOM 4252 O O . GLN B 1 41 ? 15.125 6.605 -12.648 1 95.44 41 GLN B O 1
ATOM 4257 N N . PRO B 1 42 ? 15.297 8.305 -11.18 1 97 42 PRO B N 1
ATOM 4258 C CA . PRO B 1 42 ? 13.906 8.117 -10.742 1 97 42 PRO B CA 1
ATOM 4259 C C . PRO B 1 42 ? 12.898 8.367 -11.859 1 97 42 PRO B C 1
ATOM 4261 O O . PRO B 1 42 ? 13.242 8.953 -12.891 1 97 42 PRO B O 1
ATOM 4264 N N . SER B 1 43 ? 11.711 7.809 -11.672 1 97.38 43 SER B N 1
ATOM 4265 C CA . SER B 1 43 ? 10.641 8.141 -12.602 1 97.38 43 SER B CA 1
ATOM 4266 C C . SER B 1 43 ?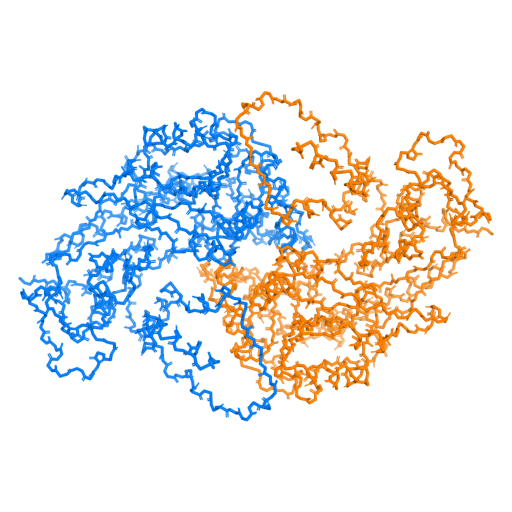 10.43 9.648 -12.688 1 97.38 43 SER B C 1
ATOM 4268 O O . SER B 1 43 ? 10.828 10.391 -11.781 1 97.38 43 SER B O 1
ATOM 4270 N N . LYS B 1 44 ? 9.789 10.094 -13.742 1 95.88 44 LYS B N 1
ATOM 4271 C CA . LYS B 1 44 ? 9.672 11.523 -14.055 1 95.88 44 LYS B CA 1
ATOM 4272 C C . LYS B 1 44 ? 8.969 12.273 -12.93 1 95.88 44 LYS B C 1
ATOM 4274 O O . LYS B 1 44 ? 9.344 13.398 -12.594 1 95.88 44 LYS B O 1
ATOM 4279 N N . PHE B 1 45 ? 8.031 11.688 -12.32 1 92.62 45 PHE B N 1
ATOM 4280 C CA . PHE B 1 45 ? 7.281 12.398 -11.289 1 92.62 45 PHE B CA 1
ATOM 4281 C C . PHE B 1 45 ? 8.016 12.336 -9.953 1 92.62 45 PHE B C 1
ATOM 4283 O O . PHE B 1 45 ? 7.973 13.297 -9.18 1 92.62 45 PHE B O 1
ATOM 4290 N N . MET B 1 46 ? 8.719 11.234 -9.703 1 94.25 46 MET B N 1
ATOM 4291 C CA . MET B 1 46 ? 9.445 11.102 -8.445 1 94.25 46 MET B CA 1
ATOM 4292 C C . MET B 1 46 ? 10.625 12.07 -8.406 1 94.25 46 MET B C 1
ATOM 4294 O O . MET B 1 46 ? 11.062 12.477 -7.324 1 94.25 46 MET B O 1
ATOM 4298 N N . GLN B 1 47 ? 11.117 12.469 -9.555 1 94.12 47 GLN B N 1
ATOM 4299 C CA . GLN B 1 47 ? 12.195 13.445 -9.594 1 94.12 47 GLN B CA 1
ATOM 4300 C C . GLN B 1 47 ? 11.789 14.742 -8.891 1 94.12 47 GLN B C 1
ATOM 4302 O O . GLN B 1 47 ? 12.633 15.414 -8.289 1 94.12 47 GLN B O 1
ATOM 4307 N N . LYS B 1 48 ? 10.5 15 -8.883 1 91.12 48 LYS B N 1
ATOM 4308 C CA . LYS B 1 48 ? 9.992 16.25 -8.305 1 91.12 48 LYS B CA 1
ATOM 4309 C C . LYS B 1 48 ? 9.438 16.016 -6.902 1 91.12 48 LYS B C 1
ATOM 4311 O O . LYS B 1 48 ? 9.094 16.969 -6.203 1 91.12 48 LYS B O 1
ATOM 4316 N N . LEU B 1 49 ? 9.391 14.75 -6.516 1 92.31 49 LEU B N 1
ATOM 4317 C CA . LEU B 1 49 ? 8.664 14.461 -5.285 1 92.31 49 LEU B CA 1
ATOM 4318 C C . LEU B 1 49 ? 9.57 13.781 -4.262 1 92.31 49 LEU B C 1
ATOM 4320 O O . LEU B 1 49 ? 9.109 13.344 -3.209 1 92.31 49 LEU B O 1
ATOM 4324 N N . ILE B 1 50 ? 10.82 13.758 -4.48 1 89.56 50 ILE B N 1
ATOM 4325 C CA . ILE B 1 50 ? 11.75 12.953 -3.699 1 89.56 50 ILE B CA 1
ATOM 4326 C C . ILE B 1 50 ? 11.977 13.609 -2.336 1 89.56 50 ILE B C 1
ATOM 4328 O O . ILE B 1 50 ? 12.281 12.922 -1.356 1 89.56 50 ILE B O 1
ATOM 4332 N N . ASN B 1 51 ? 11.766 14.891 -2.279 1 84.12 51 ASN B N 1
ATOM 4333 C CA . ASN B 1 51 ? 12.062 15.586 -1.031 1 84.12 51 ASN B CA 1
ATOM 4334 C C . ASN B 1 51 ? 11.047 15.25 0.055 1 84.12 51 ASN B C 1
ATOM 4336 O O . ASN B 1 51 ? 9.852 15.133 -0.222 1 84.12 51 ASN B O 1
ATOM 4340 N N . PRO B 1 52 ? 11.578 15.117 1.258 1 81.38 52 PRO B N 1
ATOM 4341 C CA . PRO B 1 52 ? 10.664 14.789 2.359 1 81.38 52 PRO B CA 1
ATOM 4342 C C . PRO B 1 52 ? 9.664 15.906 2.648 1 81.38 52 PRO B C 1
ATOM 4344 O O . PRO B 1 52 ? 9.945 17.078 2.379 1 81.38 52 PRO B O 1
ATOM 4347 N N . THR B 1 53 ? 8.602 15.484 3.197 1 77 53 THR B N 1
ATOM 4348 C CA . THR B 1 53 ? 7.605 16.438 3.658 1 77 53 THR B CA 1
ATOM 4349 C C . THR B 1 53 ? 7.969 16.969 5.039 1 77 53 THR B C 1
ATOM 4351 O O . THR B 1 53 ? 8.852 16.438 5.711 1 77 53 THR B O 1
ATOM 4354 N N . ILE B 1 54 ? 7.332 18.062 5.383 1 79.31 54 ILE B N 1
ATOM 4355 C CA . ILE B 1 54 ? 7.492 18.609 6.723 1 79.31 54 ILE B CA 1
ATOM 4356 C C . ILE B 1 54 ? 7.098 17.578 7.766 1 79.31 54 ILE B C 1
ATOM 4358 O O . ILE B 1 54 ? 7.691 17.516 8.844 1 79.31 54 ILE B O 1
ATOM 4362 N N . PHE B 1 55 ? 6.227 16.688 7.441 1 78.38 55 PHE B N 1
ATOM 4363 C CA . PHE B 1 55 ? 5.715 15.688 8.367 1 78.38 55 PHE B CA 1
ATOM 4364 C C . PHE B 1 55 ? 6.785 14.656 8.688 1 78.38 55 PHE B C 1
ATOM 4366 O O . PHE B 1 55 ? 6.84 14.141 9.812 1 78.38 55 PHE B O 1
ATOM 4373 N N . GLU B 1 56 ? 7.621 14.414 7.738 1 78.88 56 GLU B N 1
ATOM 4374 C CA . GLU B 1 56 ? 8.703 13.445 7.934 1 78.88 56 GLU B CA 1
ATOM 4375 C C . GLU B 1 56 ? 9.82 14.031 8.797 1 78.88 56 GLU B C 1
ATOM 4377 O O . GLU B 1 56 ? 10.609 13.297 9.383 1 78.88 56 GLU B O 1
ATOM 4382 N N . LEU B 1 57 ? 9.773 15.398 8.945 1 81.38 57 LEU B N 1
ATOM 4383 C CA . LEU B 1 57 ? 10.891 16.062 9.609 1 81.38 57 LEU B CA 1
ATOM 4384 C C . LEU B 1 57 ? 10.523 16.453 11.039 1 81.38 57 LEU B C 1
ATOM 4386 O O . LEU B 1 57 ? 11.406 16.703 11.859 1 81.38 57 LEU B O 1
ATOM 4390 N N . ILE B 1 58 ? 9.266 16.453 11.305 1 85.06 58 ILE B N 1
ATOM 4391 C CA . ILE B 1 58 ? 8.773 17.016 12.562 1 85.06 58 ILE B CA 1
ATOM 4392 C C . ILE B 1 58 ? 9.297 16.188 13.734 1 85.06 58 ILE B C 1
ATOM 4394 O O . ILE B 1 58 ? 9.852 16.719 14.688 1 85.06 58 ILE B O 1
ATOM 4398 N N . VAL B 1 59 ? 9.148 14.875 13.602 1 81.69 59 VAL B N 1
ATOM 4399 C CA . VAL B 1 59 ? 9.477 14.008 14.734 1 81.69 59 VAL B CA 1
ATOM 4400 C C . VAL B 1 59 ? 10.984 14.016 14.969 1 81.69 59 VAL B C 1
ATOM 4402 O O . VAL B 1 59 ? 11.445 14.305 16.078 1 81.69 59 VAL B O 1
ATOM 4405 N N . PRO B 1 60 ? 11.742 13.859 13.969 1 81.88 60 PRO B N 1
ATOM 4406 C CA . PRO B 1 60 ? 13.195 13.922 14.18 1 81.88 60 PRO B CA 1
ATOM 4407 C C . PRO B 1 60 ? 13.664 15.281 14.688 1 81.88 60 PRO B C 1
ATOM 4409 O O . PRO B 1 60 ? 14.562 15.352 15.523 1 81.88 60 PRO B O 1
ATOM 4412 N N . LEU B 1 61 ? 13.094 16.344 14.297 1 87.94 61 LEU B N 1
ATOM 4413 C CA . LEU B 1 61 ? 13.484 17.688 14.727 1 87.94 61 LEU B CA 1
ATOM 4414 C C . LEU B 1 61 ? 13.078 17.938 16.172 1 87.94 61 LEU B C 1
ATOM 4416 O O . LEU B 1 61 ? 13.828 18.547 16.938 1 87.94 61 LEU B O 1
ATOM 4420 N N . SER B 1 62 ? 11.898 17.484 16.438 1 90.88 62 SER B N 1
ATOM 4421 C CA . SER B 1 62 ? 11.445 17.625 17.812 1 90.88 62 SER B CA 1
ATOM 4422 C C . SER B 1 62 ? 12.375 16.906 18.781 1 90.88 62 SER B C 1
ATOM 4424 O O . SER B 1 62 ? 12.656 17.391 19.875 1 90.88 62 SER B O 1
ATOM 4426 N N . GLN B 1 63 ? 12.781 15.773 18.375 1 89 63 GLN B N 1
ATOM 4427 C CA . GLN B 1 63 ? 13.703 15 19.203 1 89 63 GLN B CA 1
ATOM 4428 C C . GLN B 1 63 ? 15.062 15.68 19.297 1 89 63 GLN B C 1
ATOM 4430 O O . GLN B 1 63 ? 15.625 15.789 20.391 1 89 63 GLN B O 1
ATOM 4435 N N . LYS B 1 64 ? 15.547 16.172 18.281 1 90.81 64 LYS B N 1
ATOM 4436 C CA . LYS B 1 64 ? 16.844 16.844 18.234 1 90.81 64 LYS B CA 1
ATOM 4437 C C . LYS B 1 64 ? 16.875 18.047 19.156 1 90.81 64 LYS B C 1
ATOM 4439 O O . LYS B 1 64 ? 17.859 18.266 19.875 1 90.81 64 LYS B O 1
ATOM 4444 N N . TYR B 1 65 ? 15.812 18.797 19.219 1 93.62 65 TYR B N 1
ATOM 4445 C CA . TYR B 1 65 ? 15.797 20.047 19.969 1 93.62 65 TYR B CA 1
ATOM 4446 C C . TYR B 1 65 ? 15.062 19.875 21.297 1 93.62 65 TYR B C 1
ATOM 4448 O O . TYR B 1 65 ? 14.828 20.844 22.016 1 93.62 65 TYR B O 1
ATOM 4456 N N . GLN B 1 66 ? 14.617 18.672 21.547 1 94.25 66 GLN B N 1
ATOM 4457 C CA . GLN B 1 66 ? 13.93 18.344 22.797 1 94.25 66 GLN B CA 1
ATOM 4458 C C . GLN B 1 66 ? 12.719 19.25 23.016 1 94.25 66 GLN B C 1
ATOM 4460 O O . GLN B 1 66 ? 12.539 19.781 24.109 1 94.25 66 GLN B O 1
ATOM 4465 N N . SER B 1 67 ? 12.047 19.516 21.984 1 96.56 67 SER B N 1
ATOM 4466 C CA . SER B 1 67 ? 10.844 20.328 22.047 1 96.56 67 SER B CA 1
ATOM 4467 C C . SER B 1 67 ? 9.602 19.469 22.234 1 96.56 67 SER B C 1
ATOM 4469 O O . SER B 1 67 ? 9.617 18.266 21.938 1 96.56 67 SER B O 1
ATOM 4471 N N . ILE B 1 68 ? 8.57 20.031 22.828 1 97.19 68 ILE B N 1
ATOM 4472 C CA . ILE B 1 68 ? 7.285 19.359 22.969 1 97.19 68 ILE B CA 1
ATOM 4473 C C . ILE B 1 68 ? 6.531 19.375 21.641 1 97.19 68 ILE B C 1
ATOM 4475 O O . ILE B 1 68 ? 6.281 20.438 21.078 1 97.19 68 ILE B O 1
ATOM 4479 N N . ASN B 1 69 ? 6.16 18.219 21.094 1 95.5 69 ASN B N 1
ATOM 4480 C CA . ASN B 1 69 ? 5.551 18.047 19.781 1 95.5 69 ASN B CA 1
ATOM 4481 C C . ASN B 1 69 ? 4.062 18.375 19.812 1 95.5 69 ASN B C 1
ATOM 4483 O O . ASN B 1 69 ? 3.242 17.516 20.141 1 95.5 69 ASN B O 1
ATOM 4487 N N . LEU B 1 70 ? 3.656 19.547 19.391 1 97.19 70 LEU B N 1
ATOM 4488 C CA . LEU B 1 70 ? 2.26 19.906 19.172 1 97.19 70 LEU B CA 1
ATOM 4489 C C . LEU B 1 70 ? 1.941 19.984 17.688 1 97.19 70 LEU B C 1
ATOM 4491 O O . LEU B 1 70 ? 1.036 20.703 17.281 1 97.19 70 LEU B O 1
ATOM 4495 N N . ALA B 1 71 ? 2.742 19.266 16.906 1 95.44 71 ALA B N 1
ATOM 4496 C CA . ALA B 1 71 ? 2.641 19.391 15.453 1 95.44 71 ALA B CA 1
ATOM 4497 C C . ALA B 1 71 ? 2.029 18.141 14.836 1 95.44 71 ALA B C 1
ATOM 4499 O O . ALA B 1 71 ? 1.184 18.234 13.938 1 95.44 71 ALA B O 1
ATOM 4500 N N . SER B 1 72 ? 2.391 16.953 15.242 1 93.06 72 SER B N 1
ATOM 4501 C CA . SER B 1 72 ? 2.084 15.688 14.578 1 93.06 72 SER B CA 1
ATOM 4502 C C . SER B 1 72 ? 0.609 15.328 14.719 1 93.06 72 SER B C 1
ATOM 4504 O O . SER B 1 72 ? 0.026 15.5 15.797 1 93.06 72 SER B O 1
ATOM 4506 N N . GLY B 1 73 ? 0.071 14.805 13.664 1 93.38 73 GLY B N 1
ATOM 4507 C CA . GLY B 1 73 ? -1.342 14.461 13.602 1 93.38 73 GLY B CA 1
ATOM 4508 C C . GLY B 1 73 ? -1.634 13.047 14.047 1 93.38 73 GLY B C 1
ATOM 4509 O O . GLY B 1 73 ? -2.297 12.289 13.336 1 93.38 73 GLY B O 1
ATOM 4510 N N . PHE B 1 74 ? -1.124 12.602 15.148 1 94.94 74 PHE B N 1
ATOM 4511 C CA . PHE B 1 74 ? -1.443 11.328 15.781 1 94.94 74 PHE B CA 1
ATOM 4512 C C . PHE B 1 74 ? -1.409 11.453 17.297 1 94.94 74 PHE B C 1
ATOM 4514 O O . PHE B 1 74 ? -0.675 12.281 17.844 1 94.94 74 PHE B O 1
ATOM 4521 N N . PRO B 1 75 ? -2.172 10.656 18.047 1 96.38 75 PRO B N 1
ATOM 4522 C CA . PRO B 1 75 ? -2.273 10.781 19.5 1 96.38 75 PRO B CA 1
ATOM 4523 C C . PRO B 1 75 ? -1.006 10.336 20.234 1 96.38 75 PRO B C 1
ATOM 4525 O O . PRO B 1 75 ? -0.287 9.461 19.734 1 96.38 75 PRO B O 1
ATOM 4528 N N . ASP B 1 76 ? -0.791 10.977 21.312 1 95.12 76 ASP B N 1
ATOM 4529 C CA . ASP B 1 76 ? 0.299 10.508 22.172 1 95.12 76 ASP B CA 1
ATOM 4530 C C . ASP B 1 76 ? -0.237 9.711 23.359 1 95.12 76 ASP B C 1
ATOM 4532 O O . ASP B 1 76 ? 0.477 9.5 24.344 1 95.12 76 ASP B O 1
ATOM 4536 N N . TRP B 1 77 ? -1.555 9.352 23.359 1 95.25 77 TRP B N 1
ATOM 4537 C CA . TRP B 1 77 ? -2.121 8.484 24.375 1 95.25 77 TRP B CA 1
ATOM 4538 C C . TRP B 1 77 ? -2.27 7.055 23.859 1 95.25 77 TRP B C 1
ATOM 4540 O O . TRP B 1 77 ? -1.979 6.781 22.688 1 95.25 77 TRP B O 1
ATOM 4550 N N . GLU B 1 78 ? -2.717 6.16 24.672 1 93.12 78 GLU B N 1
ATOM 4551 C CA . GLU B 1 78 ? -2.715 4.734 24.359 1 93.12 78 GLU B CA 1
ATOM 4552 C C . GLU B 1 78 ? -3.918 4.355 23.5 1 93.12 78 GLU B C 1
ATOM 4554 O O . GLU B 1 78 ? -4.988 4.957 23.625 1 93.12 78 GLU B O 1
ATOM 4559 N N . THR B 1 79 ? -3.705 3.361 22.672 1 96.06 79 THR B N 1
ATOM 4560 C CA . THR B 1 79 ? -4.793 2.652 22 1 96.06 79 THR B CA 1
ATOM 4561 C C . THR B 1 79 ? -5.668 1.929 23.016 1 96.06 79 THR B C 1
ATOM 4563 O O . THR B 1 79 ? -5.168 1.408 24.016 1 96.06 79 THR B O 1
ATOM 4566 N N . PRO B 1 80 ? -6.98 1.936 22.781 1 96.44 80 PRO B N 1
ATOM 4567 C CA . PRO B 1 80 ? -7.828 1.311 23.812 1 96.44 80 PRO B CA 1
ATOM 4568 C C . PRO B 1 80 ? -7.477 -0.156 24.047 1 96.44 80 PRO B C 1
ATOM 4570 O O . PRO B 1 80 ? -7.258 -0.907 23.094 1 96.44 80 PRO B O 1
ATOM 4573 N N . GLU B 1 81 ? -7.535 -0.553 25.281 1 95.25 81 GLU B N 1
ATOM 4574 C CA . GLU B 1 81 ? -7.125 -1.889 25.703 1 95.25 81 GLU B CA 1
ATOM 4575 C C . GLU B 1 81 ? -7.98 -2.965 25.047 1 95.25 81 GLU B C 1
ATOM 4577 O O . GLU B 1 81 ? -7.48 -4.039 24.703 1 95.25 81 GLU B O 1
ATOM 4582 N N . PHE B 1 82 ? -9.266 -2.705 24.844 1 96.69 82 PHE B N 1
ATOM 4583 C CA . PHE B 1 82 ? -10.148 -3.721 24.266 1 96.69 82 PHE B CA 1
ATOM 4584 C C . PHE B 1 82 ? -9.734 -4.043 22.844 1 96.69 82 PHE B C 1
ATOM 4586 O O . PHE B 1 82 ? -9.891 -5.176 22.391 1 96.69 82 PHE B O 1
ATOM 4593 N N . LEU B 1 83 ? -9.25 -3.068 22.109 1 97.5 83 LEU B N 1
ATOM 4594 C CA . LEU B 1 83 ? -8.75 -3.33 20.766 1 97.5 83 LEU B CA 1
ATOM 4595 C C . LEU B 1 83 ? -7.469 -4.148 20.812 1 97.5 83 LEU B C 1
ATOM 4597 O O . LEU B 1 83 ? -7.305 -5.098 20.047 1 97.5 83 LEU B O 1
ATOM 4601 N N . CYS B 1 84 ? -6.516 -3.76 21.672 1 96.69 84 CYS B N 1
ATOM 4602 C CA . CYS B 1 84 ? -5.277 -4.516 21.812 1 96.69 84 CYS B CA 1
ATOM 4603 C C . CYS B 1 84 ? -5.566 -5.973 22.172 1 96.69 84 CYS B C 1
ATOM 4605 O O . CYS B 1 84 ? -4.941 -6.883 21.609 1 96.69 84 CYS B O 1
ATOM 4607 N N . ASN B 1 85 ? -6.559 -6.191 23.047 1 96.44 85 ASN B N 1
ATOM 4608 C CA . ASN B 1 85 ? -6.957 -7.543 23.438 1 96.44 85 ASN B CA 1
ATOM 4609 C C . ASN B 1 85 ? -7.562 -8.305 22.25 1 96.44 85 ASN B C 1
ATOM 4611 O O . ASN B 1 85 ? -7.246 -9.469 22.031 1 96.44 85 ASN B O 1
ATOM 4615 N N . ALA B 1 86 ? -8.406 -7.633 21.516 1 97.25 86 ALA B N 1
ATOM 4616 C CA . ALA B 1 86 ? -9.07 -8.258 20.375 1 97.25 86 ALA B CA 1
ATOM 4617 C C . ALA B 1 86 ? -8.055 -8.695 19.328 1 97.25 86 ALA B C 1
ATOM 4619 O O . ALA B 1 86 ? -8.164 -9.789 18.766 1 97.25 86 ALA B O 1
ATOM 4620 N N . VAL B 1 87 ? -7.086 -7.902 19.047 1 96.81 87 VAL B N 1
ATOM 4621 C CA . VAL B 1 87 ? -6.086 -8.219 18.031 1 96.81 87 VAL B CA 1
ATOM 4622 C C . VAL B 1 87 ? -5.18 -9.344 18.531 1 96.81 87 VAL B C 1
ATOM 4624 O O . VAL B 1 87 ? -4.793 -10.219 17.766 1 96.81 87 VAL B O 1
ATOM 4627 N N . THR B 1 88 ? -4.809 -9.297 19.812 1 96.25 88 THR B N 1
ATOM 4628 C CA . THR B 1 88 ? -3.984 -10.359 20.375 1 96.25 88 THR B CA 1
ATOM 4629 C C . THR B 1 88 ? -4.691 -11.703 20.281 1 96.25 88 THR B C 1
ATOM 4631 O O . THR B 1 88 ? -4.059 -12.727 20 1 96.25 88 THR B O 1
ATOM 4634 N N . GLU B 1 89 ? -5.992 -11.734 20.469 1 96.31 89 GLU B N 1
ATOM 4635 C CA . GLU B 1 89 ? -6.777 -12.953 20.312 1 96.31 89 GLU B CA 1
ATOM 4636 C C . GLU B 1 89 ? -6.758 -13.422 18.859 1 96.31 89 GLU B C 1
ATOM 4638 O O . GLU B 1 89 ? -6.715 -14.625 18.594 1 96.31 89 GLU B O 1
ATOM 4643 N N . ALA B 1 90 ? -6.809 -12.484 17.953 1 96.12 90 ALA B N 1
ATOM 4644 C CA . ALA B 1 90 ? -6.797 -12.812 16.531 1 96.12 90 ALA B CA 1
ATOM 4645 C C . ALA B 1 90 ? -5.492 -13.492 16.125 1 96.12 90 ALA B C 1
ATOM 4647 O O . ALA B 1 90 ? -5.477 -14.367 15.258 1 96.12 90 ALA B O 1
ATOM 4648 N N . PHE B 1 91 ? -4.391 -13.148 16.766 1 95.38 91 PHE B N 1
ATOM 4649 C CA . PHE B 1 91 ? -3.084 -13.711 16.438 1 95.38 91 PHE B CA 1
ATOM 4650 C C . PHE B 1 91 ? -2.965 -15.141 16.969 1 95.38 91 PHE B C 1
ATOM 4652 O O . PHE B 1 91 ? -2.047 -15.867 16.609 1 95.38 91 PHE B O 1
ATOM 4659 N N . LYS B 1 92 ? -3.912 -15.547 17.797 1 92.81 92 LYS B N 1
ATOM 4660 C CA . LYS B 1 92 ? -3.924 -16.906 18.312 1 92.81 92 LYS B CA 1
ATOM 4661 C C . LYS B 1 92 ? -4.711 -17.844 17.406 1 92.81 92 LYS B C 1
ATOM 4663 O O . LYS B 1 92 ? -4.648 -19.062 17.562 1 92.81 92 LYS B O 1
ATOM 4668 N N . LEU B 1 93 ? -5.375 -17.266 16.453 1 91.81 93 LEU B N 1
ATOM 4669 C CA . LEU B 1 93 ? -6.09 -18.094 15.484 1 91.81 93 LEU B CA 1
ATOM 4670 C C . LEU B 1 93 ? -5.113 -18.766 14.523 1 91.81 93 LEU B C 1
ATOM 4672 O O . LEU B 1 93 ? -3.994 -18.281 14.328 1 91.81 93 LEU B O 1
ATOM 4676 N N . PRO B 1 94 ? -5.52 -19.797 13.891 1 89.25 94 PRO B N 1
ATOM 4677 C CA . PRO B 1 94 ? -4.598 -20.562 13.047 1 89.25 94 PRO B CA 1
ATOM 4678 C C . PRO B 1 94 ? -4.406 -19.938 11.672 1 89.25 94 PRO B C 1
ATOM 4680 O O . PRO B 1 94 ? -3.438 -20.25 10.977 1 89.25 94 PRO B O 1
ATOM 4683 N N . GLU B 1 95 ? -5.25 -19.109 11.234 1 88.56 95 GLU B N 1
ATOM 4684 C CA . GLU B 1 95 ? -5.203 -18.641 9.852 1 88.56 95 GLU B CA 1
ATOM 4685 C C . GLU B 1 95 ? -4.48 -17.297 9.758 1 88.56 95 GLU B C 1
ATOM 4687 O O . GLU B 1 95 ? -5.008 -16.266 10.18 1 88.56 95 GLU B O 1
ATOM 4692 N N . HIS B 1 96 ? -3.316 -17.281 9.078 1 95.31 96 HIS B N 1
ATOM 4693 C CA . HIS B 1 96 ? -2.484 -16.078 9 1 95.31 96 HIS B CA 1
ATOM 4694 C C . HIS B 1 96 ? -2.109 -15.766 7.555 1 95.31 96 HIS B C 1
ATOM 4696 O O . HIS B 1 96 ? -1.253 -14.914 7.305 1 95.31 96 HIS B O 1
ATOM 4702 N N . GLN B 1 97 ? -2.773 -16.406 6.605 1 95.81 97 GLN B N 1
ATOM 4703 C CA . GLN B 1 97 ? -2.488 -16.188 5.195 1 95.81 97 GLN B CA 1
ATOM 4704 C C . GLN B 1 97 ? -3.311 -15.016 4.648 1 95.81 97 GLN B C 1
ATOM 4706 O O . GLN B 1 97 ? -4.008 -14.336 5.402 1 95.81 97 GLN B O 1
ATOM 4711 N N . TYR B 1 98 ? -3.232 -14.734 3.398 1 94.31 98 TYR B N 1
ATOM 4712 C CA . TYR B 1 98 ? -3.793 -13.547 2.766 1 94.31 98 TYR B CA 1
ATOM 4713 C C . TYR B 1 98 ? -5.246 -13.352 3.172 1 94.31 98 TYR B C 1
ATOM 4715 O O . TYR B 1 98 ? -6.02 -14.305 3.227 1 94.31 98 TYR B O 1
ATOM 4723 N N . ALA B 1 99 ? -5.629 -12.094 3.508 1 94.38 99 ALA B N 1
ATOM 4724 C CA . ALA B 1 99 ? -7.047 -11.758 3.537 1 94.38 99 ALA B CA 1
ATOM 4725 C C . ALA B 1 99 ? -7.637 -11.727 2.129 1 94.38 99 ALA B C 1
ATOM 4727 O O . ALA B 1 99 ? -6.914 -11.508 1.154 1 94.38 99 ALA B O 1
ATOM 4728 N N . PRO B 1 100 ? -8.883 -12.008 2.033 1 92.06 100 PRO B N 1
ATOM 4729 C CA . PRO B 1 100 ? -9.5 -11.852 0.713 1 92.06 100 PRO B CA 1
ATOM 4730 C C . PRO B 1 100 ? -9.406 -10.43 0.173 1 92.06 100 PRO B C 1
ATOM 4732 O O . PRO B 1 100 ? -9.391 -9.469 0.949 1 92.06 100 PRO B O 1
ATOM 4735 N N . VAL B 1 101 ? -9.383 -10.336 -1.115 1 91.75 101 VAL B N 1
ATOM 4736 C CA . VAL B 1 101 ? -9.453 -9.031 -1.763 1 91.75 101 VAL B CA 1
ATOM 4737 C C . VAL B 1 101 ? -10.711 -8.289 -1.311 1 91.75 101 VAL B C 1
ATOM 4739 O O . VAL B 1 101 ? -11.797 -8.875 -1.267 1 91.75 101 VAL B O 1
ATOM 4742 N N . GLY B 1 102 ? -10.586 -7.098 -0.929 1 94.5 102 GLY B N 1
ATOM 4743 C CA . GLY B 1 102 ? -11.711 -6.305 -0.458 1 94.5 102 GLY B CA 1
ATOM 4744 C C . GLY B 1 102 ? -11.781 -6.211 1.054 1 94.5 102 GLY B C 1
ATOM 4745 O O . GLY B 1 102 ? -12.398 -5.289 1.595 1 94.5 102 GLY B O 1
ATOM 4746 N N . GLY B 1 103 ? -11.266 -7.242 1.715 1 97.06 103 GLY B N 1
ATOM 4747 C CA . GLY B 1 103 ? -11.242 -7.219 3.168 1 97.06 103 GLY B CA 1
ATOM 4748 C C . GLY B 1 103 ? -11.711 -8.523 3.793 1 97.06 103 GLY B C 1
ATOM 4749 O O . GLY B 1 103 ? -12.398 -9.312 3.143 1 97.06 103 GLY B O 1
ATOM 4750 N N . HIS B 1 104 ? -11.312 -8.727 4.977 1 97.62 104 HIS B N 1
ATOM 4751 C CA . HIS B 1 104 ? -11.75 -9.906 5.715 1 97.62 104 HIS B CA 1
ATOM 4752 C C . HIS B 1 104 ? -13.258 -9.859 5.984 1 97.62 104 HIS B C 1
ATOM 4754 O O . HIS B 1 104 ? -13.789 -8.82 6.375 1 97.62 104 HIS B O 1
ATOM 4760 N N . PRO B 1 105 ? -13.969 -10.961 5.852 1 96.75 105 PRO B N 1
ATOM 4761 C CA . PRO B 1 105 ? -15.43 -10.977 6 1 96.75 105 PRO B CA 1
ATOM 4762 C C . PRO B 1 105 ? -15.883 -10.469 7.367 1 96.75 105 PRO B C 1
ATOM 4764 O O . PRO B 1 105 ? -16.906 -9.781 7.465 1 96.75 105 PRO B O 1
ATOM 4767 N N . ALA B 1 106 ? -15.148 -10.781 8.398 1 97.75 106 ALA B N 1
ATOM 4768 C CA . ALA B 1 106 ? -15.523 -10.336 9.734 1 97.75 106 ALA B CA 1
ATOM 4769 C C . ALA B 1 106 ? -15.547 -8.812 9.812 1 97.75 106 ALA B C 1
ATOM 4771 O O . ALA B 1 106 ? -16.469 -8.227 10.391 1 97.75 106 ALA B O 1
ATOM 4772 N N . LEU B 1 107 ? -14.555 -8.148 9.258 1 98.62 107 LEU B N 1
ATOM 4773 C CA . LEU B 1 107 ? -14.5 -6.691 9.273 1 98.62 107 LEU B CA 1
ATOM 4774 C C . LEU B 1 107 ? -15.562 -6.094 8.367 1 98.62 107 LEU B C 1
ATOM 4776 O O . LEU B 1 107 ? -16.25 -5.141 8.742 1 98.62 107 LEU B O 1
ATOM 4780 N N . ILE B 1 108 ? -15.695 -6.645 7.176 1 98.56 108 ILE B N 1
ATOM 4781 C CA . ILE B 1 108 ? -16.672 -6.168 6.203 1 98.56 108 ILE B CA 1
ATOM 4782 C C . ILE B 1 108 ? -18.078 -6.207 6.809 1 98.56 108 ILE B C 1
ATOM 4784 O O . ILE B 1 108 ? -18.844 -5.258 6.664 1 98.56 108 ILE B O 1
ATOM 4788 N N . GLN B 1 109 ? -18.391 -7.266 7.5 1 98.44 109 GLN B N 1
ATOM 4789 C CA . GLN B 1 109 ? -19.703 -7.414 8.109 1 98.44 109 GLN B CA 1
ATOM 4790 C C . GLN B 1 109 ? -19.953 -6.316 9.133 1 98.44 109 GLN B C 1
ATOM 4792 O O . GLN B 1 109 ? -21.031 -5.715 9.148 1 98.44 109 GLN B O 1
ATOM 4797 N N . LYS B 1 110 ? -19.031 -6.051 9.977 1 98.5 110 LYS B N 1
ATOM 4798 C CA . LYS B 1 110 ? -19.188 -5.031 11.008 1 98.5 110 LYS B CA 1
ATOM 4799 C C . LYS B 1 110 ? -19.297 -3.639 10.398 1 98.5 110 LYS B C 1
ATOM 4801 O O . LYS B 1 110 ? -20.031 -2.789 10.891 1 98.5 110 LYS B O 1
ATOM 4806 N N . LEU B 1 111 ? -18.562 -3.416 9.312 1 98.62 111 LEU B N 1
ATOM 4807 C CA . LEU B 1 111 ? -18.625 -2.133 8.625 1 98.62 111 LEU B CA 1
ATOM 4808 C C . LEU B 1 111 ? -20 -1.951 7.961 1 98.62 111 LEU B C 1
ATOM 4810 O O . LEU B 1 111 ? -20.562 -0.855 7.984 1 98.62 111 LEU B O 1
ATOM 4814 N N . CYS B 1 112 ? -20.484 -3.031 7.352 1 98.62 112 CYS B N 1
ATOM 4815 C CA . CYS B 1 112 ? -21.812 -2.98 6.773 1 98.62 112 CYS B CA 1
ATOM 4816 C C . CYS B 1 112 ? -22.859 -2.605 7.828 1 98.62 112 CYS B C 1
ATOM 4818 O O . CYS B 1 112 ? -23.688 -1.731 7.598 1 98.62 112 CYS B O 1
ATOM 4820 N N . GLU B 1 113 ? -22.797 -3.219 8.984 1 98.19 113 GLU B N 1
ATOM 4821 C CA . GLU B 1 113 ? -23.734 -2.947 10.078 1 98.19 113 GLU B CA 1
ATOM 4822 C C . GLU B 1 113 ? -23.641 -1.494 10.539 1 98.19 113 GLU B C 1
ATOM 4824 O O . GLU B 1 113 ? -24.656 -0.808 10.656 1 98.19 113 GLU B O 1
ATOM 4829 N N . ARG B 1 114 ? -22.5 -1.079 10.719 1 97 114 ARG B N 1
ATOM 4830 C CA . ARG B 1 114 ? -22.25 0.265 11.234 1 97 114 ARG B CA 1
ATOM 4831 C C . ARG B 1 114 ? -22.734 1.324 10.25 1 97 114 ARG B C 1
ATOM 4833 O O . ARG B 1 114 ? -23.438 2.262 10.641 1 97 114 ARG B O 1
ATOM 4840 N N . TYR B 1 115 ? -22.422 1.162 9.016 1 97.69 115 TYR B N 1
ATOM 4841 C CA . TYR B 1 115 ? -22.609 2.273 8.094 1 97.69 115 TYR B CA 1
ATOM 4842 C C . TYR B 1 115 ? -23.969 2.182 7.402 1 97.69 115 TYR B C 1
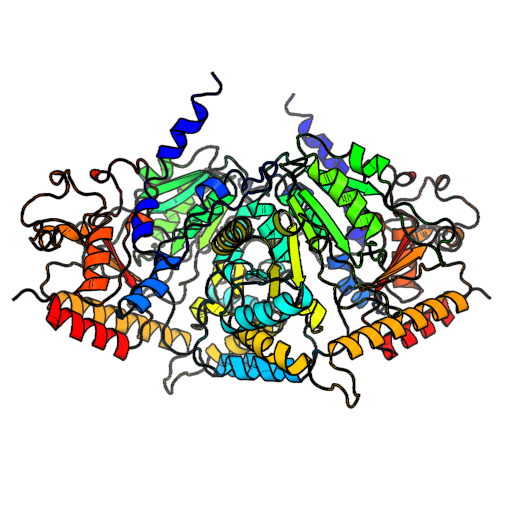ATOM 4844 O O . TYR B 1 115 ? -24.469 3.174 6.871 1 97.69 115 TYR B O 1
ATOM 4852 N N . SER B 1 116 ? -24.594 0.963 7.398 1 98.06 116 SER B N 1
ATOM 4853 C CA . SER B 1 116 ? -26 0.938 7 1 98.06 116 SER B CA 1
ATOM 4854 C C . SER B 1 116 ? -26.859 1.808 7.918 1 98.06 116 SER B C 1
ATOM 4856 O O . SER B 1 116 ? -27.719 2.545 7.453 1 98.06 116 SER B O 1
ATOM 4858 N N . LYS B 1 117 ? -26.562 1.722 9.18 1 95.19 117 LYS B N 1
ATOM 4859 C CA . LYS B 1 117 ? -27.281 2.52 10.172 1 95.19 117 LYS B CA 1
ATOM 4860 C C . LYS B 1 117 ? -26.922 3.998 10.047 1 95.19 117 LYS B C 1
ATOM 4862 O O . LYS B 1 117 ? -27.812 4.848 9.938 1 95.19 117 LYS B O 1
ATOM 4867 N N . SER B 1 118 ? -25.641 4.297 10.016 1 92.88 118 SER B N 1
ATOM 4868 C CA . SER B 1 118 ? -25.172 5.672 10.055 1 92.88 118 SER B CA 1
ATOM 4869 C C . SER B 1 118 ? -25.547 6.434 8.789 1 92.88 118 SER B C 1
ATOM 4871 O O . SER B 1 118 ? -25.812 7.637 8.836 1 92.88 118 SER B O 1
ATOM 4873 N N . LEU B 1 119 ? -25.594 5.742 7.672 1 94.19 119 LEU B N 1
ATOM 4874 C CA . LEU B 1 119 ? -25.891 6.387 6.398 1 94.19 119 LEU B CA 1
ATOM 4875 C C . LEU B 1 119 ? -27.359 6.195 6.012 1 94.19 119 LEU B C 1
ATOM 4877 O O . LEU B 1 119 ? -27.797 6.695 4.977 1 94.19 119 LEU B O 1
ATOM 4881 N N . ASN B 1 120 ? -28.078 5.512 6.836 1 94.44 120 ASN B N 1
ATOM 4882 C CA . ASN B 1 120 ? -29.469 5.184 6.539 1 94.44 120 ASN B CA 1
ATOM 4883 C C . ASN B 1 120 ? -29.625 4.648 5.117 1 94.44 120 ASN B C 1
ATOM 4885 O O . ASN B 1 120 ? -30.438 5.156 4.344 1 94.44 120 ASN B O 1
ATOM 4889 N N . ARG B 1 121 ? -28.781 3.744 4.809 1 95.06 121 ARG B N 1
ATOM 4890 C CA . ARG B 1 121 ? -28.703 3.072 3.516 1 95.06 121 ARG B CA 1
ATOM 4891 C C . ARG B 1 121 ? -28.234 1.628 3.674 1 95.06 121 ARG B C 1
ATOM 4893 O O . ARG B 1 121 ? -27.406 1.327 4.539 1 95.06 121 ARG B O 1
ATOM 4900 N N . ASN B 1 122 ? -28.734 0.772 2.803 1 96.69 122 ASN B N 1
ATOM 4901 C CA . ASN B 1 122 ? -28.266 -0.61 2.828 1 96.69 122 ASN B CA 1
ATOM 4902 C C . ASN B 1 122 ? -26.859 -0.734 2.26 1 96.69 122 ASN B C 1
ATOM 4904 O O . ASN B 1 122 ? -26.688 -0.849 1.046 1 96.69 122 ASN B O 1
ATOM 4908 N N . ILE B 1 123 ? -25.922 -0.719 3.102 1 98.44 123 ILE B N 1
ATOM 4909 C CA . ILE B 1 123 ? -24.531 -0.924 2.711 1 98.44 123 ILE B CA 1
ATOM 4910 C C . ILE B 1 123 ? -24.203 -2.416 2.729 1 98.44 123 ILE B C 1
ATOM 4912 O O . ILE B 1 123 ? -24.328 -3.07 3.766 1 98.44 123 ILE B O 1
ATOM 4916 N N . LEU B 1 124 ? -23.812 -2.943 1.601 1 98.5 124 LEU B N 1
ATOM 4917 C CA . LEU B 1 124 ? -23.5 -4.355 1.415 1 98.5 124 LEU B CA 1
ATOM 4918 C C . LEU B 1 124 ? -21.984 -4.547 1.247 1 98.5 124 LEU B C 1
ATOM 4920 O O . LEU B 1 124 ? -21.25 -3.58 1.054 1 98.5 124 LEU B O 1
ATOM 4924 N N . PRO B 1 125 ? -21.531 -5.801 1.366 1 98.19 125 PRO B N 1
ATOM 4925 C CA . PRO B 1 125 ? -20.109 -6.059 1.213 1 98.19 125 PRO B CA 1
ATOM 4926 C C . PRO B 1 125 ? -19.531 -5.477 -0.08 1 98.19 125 PRO B C 1
ATOM 4928 O O . PRO B 1 125 ? -18.406 -4.977 -0.093 1 98.19 125 PRO B O 1
ATOM 4931 N N . GLN B 1 126 ? -20.297 -5.461 -1.137 1 97.62 126 GLN B N 1
ATOM 4932 C CA . GLN B 1 126 ? -19.844 -5.004 -2.441 1 97.62 126 GLN B CA 1
ATOM 4933 C C . GLN B 1 126 ? -19.672 -3.484 -2.469 1 97.62 126 GLN B C 1
ATOM 4935 O O . GLN B 1 126 ? -19.141 -2.93 -3.426 1 97.62 126 GLN B O 1
ATOM 4940 N N . ASN B 1 127 ? -20.094 -2.803 -1.365 1 98.75 127 ASN B N 1
ATOM 4941 C CA . ASN B 1 127 ? -19.953 -1.353 -1.274 1 98.75 127 ASN B CA 1
ATOM 4942 C C . ASN B 1 127 ? -18.719 -0.952 -0.494 1 98.75 127 ASN B C 1
ATOM 4944 O O . ASN B 1 127 ? -18.469 0.235 -0.269 1 98.75 127 ASN B O 1
ATOM 4948 N N . ILE B 1 128 ? -17.906 -1.945 -0.073 1 98.88 128 ILE B N 1
ATOM 4949 C CA . ILE B 1 128 ? -16.797 -1.635 0.83 1 98.88 128 ILE B CA 1
ATOM 4950 C C . ILE B 1 128 ? -15.508 -2.213 0.273 1 98.88 128 ILE B C 1
ATOM 4952 O O . ILE B 1 128 ? -15.484 -3.338 -0.235 1 98.88 128 ILE B O 1
ATOM 4956 N N . SER B 1 129 ? -14.445 -1.46 0.341 1 98.75 129 SER B N 1
ATOM 4957 C CA . SER B 1 129 ? -13.086 -1.943 0.09 1 98.75 129 SER B CA 1
ATOM 4958 C C . SER B 1 129 ? -12.141 -1.549 1.221 1 98.75 129 SER B C 1
ATOM 4960 O O . SER B 1 129 ? -12.023 -0.368 1.556 1 98.75 129 SER B O 1
ATOM 4962 N N . VAL B 1 130 ? -11.484 -2.547 1.808 1 98.75 130 VAL B N 1
ATOM 4963 C CA . VAL B 1 130 ? -10.508 -2.32 2.867 1 98.75 130 VAL B CA 1
ATOM 4964 C C . VAL B 1 130 ? -9.117 -2.139 2.258 1 98.75 130 VAL B C 1
ATOM 4966 O O . VAL B 1 130 ? -8.773 -2.809 1.283 1 98.75 130 VAL B O 1
ATOM 4969 N N . GLY B 1 131 ? -8.344 -1.184 2.809 1 97.75 131 GLY B N 1
ATOM 4970 C CA . GLY B 1 131 ? -7.016 -0.919 2.281 1 97.75 131 GLY B CA 1
ATOM 4971 C C . GLY B 1 131 ? -6.043 -0.428 3.336 1 97.75 131 GLY B C 1
ATOM 4972 O O . GLY B 1 131 ? -6.25 -0.647 4.531 1 97.75 131 GLY B O 1
ATOM 4973 N N . LEU B 1 132 ? -4.973 0.167 2.863 1 96.75 132 LEU B N 1
ATOM 4974 C CA . LEU B 1 132 ? -3.814 0.506 3.684 1 96.75 132 LEU B CA 1
ATOM 4975 C C . LEU B 1 132 ? -3.986 1.88 4.324 1 96.75 132 LEU B C 1
ATOM 4977 O O . LEU B 1 132 ? -3.312 2.838 3.938 1 96.75 132 LEU B O 1
ATOM 4981 N N . GLY B 1 133 ? -4.766 1.946 5.391 1 96.75 133 GLY B N 1
ATOM 4982 C CA . GLY B 1 133 ? -5.055 3.24 5.984 1 96.75 133 GLY B CA 1
ATOM 4983 C C . GLY B 1 133 ? -5.789 4.18 5.043 1 96.75 133 GLY B C 1
ATOM 4984 O O . GLY B 1 133 ? -6.094 3.812 3.906 1 96.75 133 GLY B O 1
ATOM 4985 N N . GLY B 1 134 ? -6.172 5.352 5.57 1 97.19 134 GLY B N 1
ATOM 4986 C CA . GLY B 1 134 ? -6.855 6.328 4.734 1 97.19 134 GLY B CA 1
ATOM 4987 C C . GLY B 1 134 ? -6.051 6.742 3.518 1 97.19 134 GLY B C 1
ATOM 4988 O O . GLY B 1 134 ? -6.582 6.793 2.404 1 97.19 134 GLY B O 1
ATOM 4989 N N . SER B 1 135 ? -4.766 6.973 3.686 1 96.19 135 SER B N 1
ATOM 4990 C CA . SER B 1 135 ? -3.904 7.441 2.605 1 96.19 135 SER B CA 1
ATOM 4991 C C . SER B 1 135 ? -3.768 6.387 1.512 1 96.19 135 SER B C 1
ATOM 4993 O O . SER B 1 135 ? -3.785 6.715 0.323 1 96.19 135 SER B O 1
ATOM 4995 N N . GLY B 1 136 ? -3.578 5.129 1.927 1 97.69 136 GLY B N 1
ATOM 4996 C CA . GLY B 1 136 ? -3.498 4.066 0.938 1 97.69 136 GLY B CA 1
ATOM 4997 C C . GLY B 1 136 ? -4.781 3.887 0.149 1 97.69 136 GLY B C 1
ATOM 4998 O O . GLY B 1 136 ? -4.746 3.627 -1.056 1 97.69 136 GLY B O 1
ATOM 4999 N N . VAL B 1 137 ? -5.891 4.031 0.8 1 98.62 137 VAL B N 1
ATOM 5000 C CA . VAL B 1 137 ? -7.191 3.92 0.147 1 98.62 137 VAL B CA 1
ATOM 5001 C C . VAL B 1 137 ? -7.359 5.055 -0.858 1 98.62 137 VAL B C 1
ATOM 5003 O O . VAL B 1 137 ? -7.859 4.844 -1.967 1 98.62 137 VAL B O 1
ATOM 5006 N N . ILE B 1 138 ? -6.961 6.242 -0.447 1 98.81 138 ILE B N 1
ATOM 5007 C CA . ILE B 1 138 ? -7.02 7.391 -1.345 1 98.81 138 ILE B CA 1
ATOM 5008 C C . ILE B 1 138 ? -6.156 7.125 -2.576 1 98.81 138 ILE B C 1
ATOM 5010 O O . ILE B 1 138 ? -6.582 7.375 -3.707 1 98.81 138 ILE B O 1
ATOM 5014 N N . TYR B 1 139 ? -4.996 6.578 -2.359 1 98.69 139 TYR B N 1
ATOM 5015 C CA . TYR B 1 139 ? -4.113 6.258 -3.479 1 98.69 139 TYR B CA 1
ATOM 5016 C C . TYR B 1 139 ? -4.754 5.227 -4.398 1 98.69 139 TYR B C 1
ATOM 5018 O O . TYR B 1 139 ? -4.652 5.328 -5.625 1 98.69 139 TYR B O 1
ATOM 5026 N N . ASP B 1 140 ? -5.359 4.199 -3.826 1 98.62 140 ASP B N 1
ATOM 5027 C CA . ASP B 1 140 ? -6.094 3.219 -4.625 1 98.62 140 ASP B CA 1
ATOM 5028 C C . ASP B 1 140 ? -7.129 3.9 -5.512 1 98.62 140 ASP B C 1
ATOM 5030 O O . ASP B 1 140 ? -7.242 3.588 -6.699 1 98.62 140 ASP B O 1
ATOM 5034 N N . ILE B 1 141 ? -7.863 4.805 -4.918 1 98.88 141 ILE B N 1
ATOM 5035 C CA . ILE B 1 141 ? -8.938 5.484 -5.629 1 98.88 141 ILE B CA 1
ATOM 5036 C C . ILE B 1 141 ? -8.359 6.344 -6.75 1 98.88 141 ILE B C 1
ATOM 5038 O O . ILE B 1 141 ? -8.852 6.32 -7.879 1 98.88 141 ILE B O 1
ATOM 5042 N N . TYR B 1 142 ? -7.305 7.137 -6.441 1 98.88 142 TYR B N 1
ATOM 5043 C CA . TYR B 1 142 ? -6.672 7.953 -7.473 1 98.88 142 TYR B CA 1
ATOM 5044 C C . TYR B 1 142 ? -6.188 7.09 -8.633 1 98.88 142 TYR B C 1
ATOM 5046 O O . TYR B 1 142 ? -6.449 7.402 -9.797 1 98.88 142 TYR B O 1
ATOM 5054 N N . THR B 1 143 ? -5.516 5.992 -8.305 1 98.62 143 THR B N 1
ATOM 5055 C CA . THR B 1 143 ? -4.969 5.094 -9.32 1 98.62 143 THR B CA 1
ATOM 5056 C C . THR B 1 143 ? -6.086 4.461 -10.141 1 98.62 143 THR B C 1
ATOM 5058 O O . THR B 1 143 ? -5.941 4.262 -11.352 1 98.62 143 THR B O 1
ATOM 5061 N N . ALA B 1 144 ? -7.172 4.184 -9.539 1 98.69 144 ALA B N 1
ATOM 5062 C CA . ALA B 1 144 ? -8.312 3.516 -10.164 1 98.69 144 ALA B CA 1
ATOM 5063 C C . ALA B 1 144 ? -8.984 4.426 -11.188 1 98.69 144 ALA B C 1
ATOM 5065 O O . ALA B 1 144 ? -9.531 3.951 -12.188 1 98.69 144 ALA B O 1
ATOM 5066 N N . PHE B 1 145 ? -8.922 5.785 -11 1 98.75 145 PHE B N 1
ATOM 5067 C CA . PHE B 1 145 ? -9.875 6.582 -11.758 1 98.75 145 PHE B CA 1
ATOM 5068 C C . PHE B 1 145 ? -9.172 7.73 -12.469 1 98.75 145 PHE B C 1
ATOM 5070 O O . PHE B 1 145 ? -9.75 8.375 -13.352 1 98.75 145 PHE B O 1
ATOM 5077 N N . LEU B 1 146 ? -7.949 8.039 -12.117 1 98.62 146 LEU B N 1
ATOM 5078 C CA . LEU B 1 146 ? -7.305 9.227 -12.664 1 98.62 146 LEU B CA 1
ATOM 5079 C C . LEU B 1 146 ? -6.199 8.836 -13.641 1 98.62 146 LEU B C 1
ATOM 5081 O O . LEU B 1 146 ? -5.566 7.793 -13.484 1 98.62 146 LEU B O 1
ATOM 5085 N N . ASN B 1 147 ? -6.027 9.664 -14.633 1 98.06 147 ASN B N 1
ATOM 5086 C CA . ASN B 1 147 ? -4.973 9.531 -15.633 1 98.06 147 ASN B CA 1
ATOM 5087 C C . ASN B 1 147 ? -4.039 10.742 -15.617 1 98.06 147 ASN B C 1
ATOM 5089 O O . ASN B 1 147 ? -4.402 11.805 -15.117 1 98.06 147 ASN B O 1
ATOM 5093 N N . GLU B 1 148 ? -2.779 10.484 -16.141 1 97.62 148 GLU B N 1
ATOM 5094 C CA . GLU B 1 148 ? -1.9 11.625 -16.391 1 97.62 148 GLU B CA 1
ATOM 5095 C C . GLU B 1 148 ? -2.605 12.695 -17.203 1 97.62 148 GLU B C 1
ATOM 5097 O O . GLU B 1 148 ? -3.23 12.398 -18.219 1 97.62 148 GLU B O 1
ATOM 5102 N N . GLY B 1 149 ? -2.568 13.945 -16.688 1 97.88 149 GLY B N 1
ATOM 5103 C CA . GLY B 1 149 ? -3.184 15.055 -17.406 1 97.88 149 GLY B CA 1
ATOM 5104 C C . GLY B 1 149 ? -4.555 15.422 -16.859 1 97.88 149 GLY B C 1
ATOM 5105 O O . GLY B 1 149 ? -5.047 16.516 -17.109 1 97.88 149 GLY B O 1
ATOM 5106 N N . ASP B 1 150 ? -5.254 14.5 -16.141 1 98.62 150 ASP B N 1
ATOM 5107 C CA . ASP B 1 150 ? -6.516 14.828 -15.477 1 98.62 150 ASP B CA 1
ATOM 5108 C C . ASP B 1 150 ? -6.316 15.922 -14.43 1 98.62 150 ASP B C 1
ATOM 5110 O O . ASP B 1 150 ? -5.184 16.219 -14.039 1 98.62 150 ASP B O 1
ATOM 5114 N N . GLU B 1 151 ? -7.406 16.562 -14.031 1 98.81 151 GLU B N 1
ATOM 5115 C CA . GLU B 1 151 ? -7.352 17.578 -12.984 1 98.81 151 GLU B CA 1
ATOM 5116 C C . GLU B 1 151 ? -8.117 17.141 -11.742 1 98.81 151 GLU B C 1
ATOM 5118 O O . GLU B 1 151 ? -9.195 16.547 -11.844 1 98.81 151 GLU B O 1
ATOM 5123 N N . LEU B 1 152 ? -7.5 17.266 -10.648 1 98.81 152 LEU B N 1
ATOM 5124 C CA . LEU B 1 152 ? -8.055 17.047 -9.312 1 98.81 152 LEU B CA 1
ATOM 5125 C C . LEU B 1 152 ? -8.211 18.375 -8.57 1 98.81 152 LEU B C 1
ATOM 5127 O O . LEU B 1 152 ? -7.273 19.172 -8.523 1 98.81 152 LEU B O 1
ATOM 5131 N N . ILE B 1 153 ? -9.391 18.641 -8.023 1 98.88 153 ILE B N 1
ATOM 5132 C CA . ILE B 1 153 ? -9.617 19.875 -7.289 1 98.88 153 ILE B CA 1
ATOM 5133 C C . ILE B 1 153 ? -9.625 19.609 -5.789 1 98.88 153 ILE B C 1
ATOM 5135 O O . ILE B 1 153 ? -10.289 18.672 -5.32 1 98.88 153 ILE B O 1
ATOM 5139 N N . VAL B 1 154 ? -8.859 20.359 -5.055 1 98.56 154 VAL B N 1
ATOM 5140 C CA . VAL B 1 154 ? -8.828 20.312 -3.596 1 98.56 154 VAL B CA 1
ATOM 5141 C C . VAL B 1 154 ? -9.188 21.688 -3.031 1 98.56 154 VAL B C 1
ATOM 5143 O O . VAL B 1 154 ? -9.164 22.688 -3.754 1 98.56 154 VAL B O 1
ATOM 5146 N N . PHE B 1 155 ? -9.562 21.766 -1.784 1 98.62 155 PHE B N 1
ATOM 5147 C CA . PHE B 1 155 ? -9.781 23.016 -1.07 1 98.62 155 PHE B CA 1
ATOM 5148 C C . PHE B 1 155 ? -8.586 23.344 -0.182 1 98.62 155 PHE B C 1
ATOM 5150 O O . PHE B 1 155 ? -8.305 22.609 0.777 1 98.62 155 PHE B O 1
ATOM 5157 N N . GLU B 1 156 ? -7.824 24.422 -0.524 1 98.06 156 GLU B N 1
ATOM 5158 C CA . GLU B 1 156 ? -6.645 24.766 0.27 1 98.06 156 GLU B CA 1
ATOM 5159 C C . GLU B 1 156 ? -6.98 25.766 1.36 1 98.06 156 GLU B C 1
ATOM 5161 O O . GLU B 1 156 ? -7.867 26.609 1.185 1 98.06 156 GLU B O 1
ATOM 5166 N N . PRO B 1 157 ? -6.266 25.75 2.527 1 97.81 157 PRO B N 1
ATOM 5167 C CA . PRO B 1 157 ? -5.199 24.766 2.771 1 97.81 157 PRO B CA 1
ATOM 5168 C C . PRO B 1 157 ? -5.711 23.328 2.799 1 97.81 157 PRO B C 1
ATOM 5170 O O . PRO B 1 157 ? -6.914 23.109 2.949 1 97.81 157 PRO B O 1
ATOM 5173 N N . PHE B 1 158 ? -4.824 22.344 2.488 1 97.38 158 PHE B N 1
ATOM 5174 C CA . PHE B 1 158 ? -5.23 20.953 2.457 1 97.38 158 PHE B CA 1
ATOM 5175 C C . PHE B 1 158 ? -4.098 20.047 2.924 1 97.38 158 PHE B C 1
ATOM 5177 O O . PHE B 1 158 ? -2.947 20.484 3.016 1 97.38 158 PHE B O 1
ATOM 5184 N N . PHE B 1 159 ? -4.422 18.875 3.336 1 94.81 159 PHE B N 1
ATOM 5185 C CA . PHE B 1 159 ? -3.441 17.859 3.693 1 94.81 159 PHE B CA 1
ATOM 5186 C C . PHE B 1 159 ? -2.555 17.516 2.5 1 94.81 159 PHE B C 1
ATOM 5188 O O . PHE B 1 159 ? -3.047 17.062 1.465 1 94.81 159 PHE B O 1
ATOM 5195 N N . GLU B 1 160 ? -1.343 17.578 2.604 1 92.25 160 GLU B N 1
ATOM 5196 C CA . GLU B 1 160 ? -0.343 17.609 1.54 1 92.25 160 GLU B CA 1
ATOM 5197 C C . GLU B 1 160 ? -0.366 16.297 0.737 1 92.25 160 GLU B C 1
ATOM 5199 O O . GLU B 1 160 ? -0.07 16.297 -0.46 1 92.25 160 GLU B O 1
ATOM 5204 N N . TYR B 1 161 ? -0.722 15.219 1.261 1 91.5 161 TYR B N 1
ATOM 5205 C CA . TYR B 1 161 ? -0.613 13.93 0.583 1 91.5 161 TYR B CA 1
ATOM 5206 C C . TYR B 1 161 ? -1.694 13.781 -0.481 1 91.5 161 TYR B C 1
ATOM 5208 O O . TYR B 1 161 ? -1.552 12.984 -1.413 1 91.5 161 TYR B O 1
ATOM 5216 N N . HIS B 1 162 ? -2.777 14.57 -0.394 1 96.19 162 HIS B N 1
ATOM 5217 C CA . HIS B 1 162 ? -3.723 14.594 -1.504 1 96.19 162 HIS B CA 1
ATOM 5218 C C . HIS B 1 162 ? -3.041 15.023 -2.799 1 96.19 162 HIS B C 1
ATOM 5220 O O . HIS B 1 162 ? -3.258 14.414 -3.85 1 96.19 162 HIS B O 1
ATOM 5226 N N . SER B 1 163 ? -2.227 16.031 -2.641 1 96.06 163 SER B N 1
ATOM 5227 C CA . SER B 1 163 ? -1.534 16.562 -3.812 1 96.06 163 SER B CA 1
ATOM 5228 C C . SER B 1 163 ? -0.382 15.656 -4.227 1 96.06 163 SER B C 1
ATOM 5230 O O . SER B 1 163 ? -0.208 15.367 -5.414 1 96.06 163 SER B O 1
ATOM 5232 N N . LYS B 1 164 ? 0.412 15.203 -3.297 1 95.56 164 LYS B N 1
ATOM 5233 C CA . LYS B 1 164 ? 1.585 14.391 -3.615 1 95.56 164 LYS B CA 1
ATOM 5234 C C . LYS B 1 164 ? 1.185 13.094 -4.312 1 95.56 164 LYS B C 1
ATOM 5236 O O . LYS B 1 164 ? 1.823 12.688 -5.285 1 95.56 164 LYS B O 1
ATOM 5241 N N . GLU B 1 165 ? 0.139 12.438 -3.824 1 97.56 165 GLU B N 1
ATOM 5242 C CA . GLU B 1 165 ? -0.329 11.195 -4.438 1 97.56 165 GLU B CA 1
ATOM 5243 C C . GLU B 1 165 ? -0.839 11.445 -5.855 1 97.56 165 GLU B C 1
ATOM 5245 O O . GLU B 1 165 ? -0.553 10.664 -6.77 1 97.56 165 GLU B O 1
ATOM 5250 N N . ALA B 1 166 ? -1.61 12.516 -6.043 1 98 166 ALA B N 1
ATOM 5251 C CA . ALA B 1 166 ? -2.115 12.859 -7.367 1 98 166 ALA B CA 1
ATOM 5252 C C . ALA B 1 166 ? -0.969 13.156 -8.336 1 98 166 ALA B C 1
ATOM 5254 O O . ALA B 1 166 ? -0.965 12.672 -9.469 1 98 166 ALA B O 1
ATOM 5255 N N . LYS B 1 167 ? -0.011 13.922 -7.863 1 97.06 167 LYS B N 1
ATOM 5256 C CA . LYS B 1 167 ? 1.116 14.328 -8.703 1 97.06 167 LYS B CA 1
ATOM 5257 C C . LYS B 1 167 ? 1.976 13.125 -9.078 1 97.06 167 LYS B C 1
ATOM 5259 O O . LYS B 1 167 ? 2.541 13.078 -10.172 1 97.06 167 LYS B O 1
ATOM 5264 N N . LEU B 1 168 ? 2.053 12.18 -8.172 1 97.38 168 LEU B N 1
ATOM 5265 C CA . LEU B 1 168 ? 2.785 10.953 -8.453 1 97.38 168 LEU B CA 1
ATOM 5266 C C . LEU B 1 168 ? 2.205 10.242 -9.672 1 97.38 168 LEU B C 1
ATOM 5268 O O . LEU B 1 168 ? 2.916 9.508 -10.367 1 97.38 168 LEU B O 1
ATOM 5272 N N . LE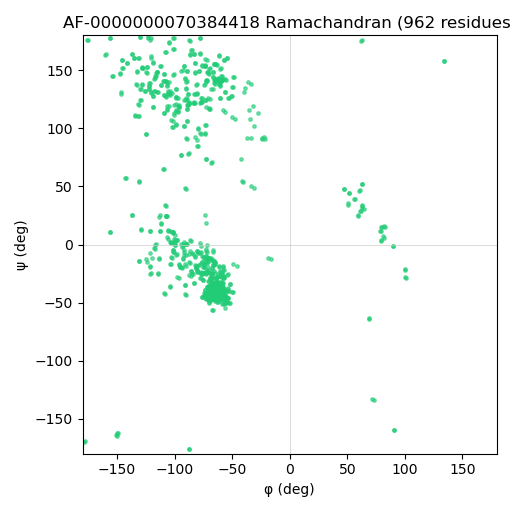U B 1 169 ? 0.932 10.477 -9.969 1 97.5 169 LEU B N 1
ATOM 5273 C CA . LEU B 1 169 ? 0.232 9.859 -11.094 1 97.5 169 LEU B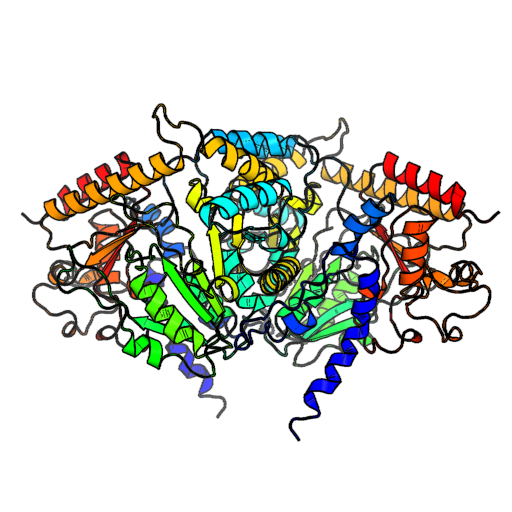 CA 1
ATOM 5274 C C . LEU B 1 169 ? 0.167 10.805 -12.281 1 97.5 169 LEU B C 1
ATOM 5276 O O . LEU B 1 169 ? -0.495 10.508 -13.281 1 97.5 169 LEU B O 1
ATOM 5280 N N . GLY B 1 170 ? 0.803 11.992 -12.172 1 97.12 170 GLY B N 1
ATOM 5281 C CA . GLY B 1 170 ? 0.815 12.969 -13.25 1 97.12 170 GLY B CA 1
ATOM 5282 C C . GLY B 1 170 ? -0.461 13.781 -13.328 1 97.12 170 GLY B C 1
ATOM 5283 O O . GLY B 1 170 ? -0.744 14.406 -14.359 1 97.12 170 GLY B O 1
ATOM 5284 N N . VAL B 1 171 ? -1.268 13.758 -12.297 1 98.31 171 VAL B N 1
ATOM 5285 C CA . VAL B 1 171 ? -2.521 14.5 -12.227 1 98.31 171 VAL B CA 1
ATOM 5286 C C . VAL B 1 171 ? -2.24 15.953 -11.852 1 98.31 171 VAL B C 1
ATOM 5288 O O . VAL B 1 171 ? -1.378 16.234 -11.016 1 98.31 171 VAL B O 1
ATOM 5291 N N . ASN B 1 172 ? -2.945 16.875 -12.516 1 97.94 172 ASN B N 1
ATOM 5292 C CA . ASN B 1 172 ? -2.842 18.297 -12.188 1 97.94 172 ASN B CA 1
ATOM 5293 C C . ASN B 1 172 ? -3.756 18.672 -11.031 1 97.94 172 ASN B C 1
ATOM 5295 O O . ASN B 1 172 ? -4.977 18.547 -11.125 1 97.94 172 ASN B O 1
ATOM 5299 N N . VAL B 1 173 ? -3.189 19.188 -9.992 1 98.12 173 VAL B N 1
ATOM 5300 C CA . VAL B 1 173 ? -3.971 19.562 -8.812 1 98.12 173 VAL B CA 1
ATOM 5301 C C . VAL B 1 173 ? -4.312 21.047 -8.867 1 98.12 173 VAL B C 1
ATOM 5303 O O . VAL B 1 173 ? -3.422 21.891 -8.961 1 98.12 173 VAL B O 1
ATOM 5306 N N . LYS B 1 174 ? -5.578 21.328 -8.875 1 98.19 174 LYS B N 1
ATOM 5307 C CA . LYS B 1 174 ? -6.105 22.688 -8.781 1 98.19 174 LYS B CA 1
ATOM 5308 C C . LYS B 1 174 ? -6.703 22.938 -7.398 1 98.19 174 LYS B C 1
ATOM 5310 O O . LYS B 1 174 ? -7.355 22.062 -6.824 1 98.19 174 LYS B O 1
ATOM 5315 N N . ALA B 1 175 ? -6.441 24.156 -6.895 1 97.94 175 ALA B N 1
ATOM 5316 C CA . ALA B 1 175 ? -6.895 24.422 -5.531 1 97.94 175 ALA B CA 1
ATOM 5317 C C . ALA B 1 175 ? -7.895 25.578 -5.5 1 97.94 175 ALA B C 1
ATOM 5319 O O . ALA B 1 175 ? -7.672 26.609 -6.133 1 97.94 175 ALA B O 1
ATOM 5320 N N . CYS B 1 176 ? -8.984 25.328 -4.898 1 98.44 176 CYS B N 1
ATOM 5321 C CA . CYS B 1 176 ? -9.898 26.391 -4.473 1 98.44 176 CYS B CA 1
ATOM 5322 C C . CYS B 1 176 ? -9.547 26.875 -3.074 1 98.44 176 CYS B C 1
ATOM 5324 O O . CYS B 1 176 ? -9.648 26.125 -2.105 1 98.44 176 CYS B O 1
ATOM 5326 N N . SER B 1 177 ? -9.164 28.109 -2.984 1 97.75 177 SER B N 1
ATOM 5327 C CA . SER B 1 177 ? -8.742 28.641 -1.69 1 97.75 177 SER B CA 1
ATOM 5328 C C . SER B 1 177 ? -9.945 28.953 -0.809 1 97.75 177 SER B C 1
ATOM 5330 O O . SER B 1 177 ? -10.836 29.719 -1.21 1 97.75 177 SER B O 1
ATOM 5332 N N . LEU B 1 178 ? -9.984 28.344 0.355 1 98.25 178 LEU B N 1
ATOM 5333 C CA . LEU B 1 178 ? -10.984 28.766 1.327 1 98.25 178 LEU B CA 1
ATOM 5334 C C . LEU B 1 178 ? -10.742 30.219 1.763 1 98.25 178 LEU B C 1
ATOM 5336 O O . LEU B 1 178 ? -9.594 30.625 1.929 1 98.25 178 LEU B O 1
ATOM 5340 N N . ILE B 1 179 ? -11.828 30.938 1.946 1 97.06 179 ILE B N 1
ATOM 5341 C CA . ILE B 1 179 ? -11.758 32.344 2.355 1 97.06 179 ILE B CA 1
ATOM 5342 C C . ILE B 1 179 ? -11.594 32.406 3.871 1 97.06 179 ILE B C 1
ATOM 5344 O O . ILE B 1 179 ? -12.414 31.875 4.621 1 97.06 179 ILE B O 1
ATOM 5348 N N . GLU B 1 180 ? -10.523 33.062 4.254 1 95.31 180 GLU B N 1
ATOM 5349 C CA . GLU B 1 180 ? -10.297 33.281 5.676 1 95.31 180 GLU B CA 1
ATOM 5350 C C . GLU B 1 180 ? -11.391 34.188 6.266 1 95.31 180 GLU B C 1
ATOM 5352 O O . GLU B 1 180 ? -11.82 35.156 5.633 1 95.31 180 GLU B O 1
ATOM 5357 N N . PRO B 1 181 ? -11.758 33.875 7.438 1 94.31 181 PRO B N 1
ATOM 5358 C CA . PRO B 1 181 ? -12.758 34.75 8.047 1 94.31 181 PRO B CA 1
ATOM 5359 C C . PRO B 1 181 ? -12.18 36.094 8.469 1 94.31 181 PRO B C 1
ATOM 5361 O O . PRO B 1 181 ? -11.016 36.188 8.875 1 94.31 181 PRO B O 1
ATOM 5364 N N . GLU B 1 182 ? -13.055 37.062 8.5 1 93.25 182 GLU B N 1
ATOM 5365 C CA . GLU B 1 182 ? -12.656 38.375 9.016 1 93.25 182 GLU B CA 1
ATOM 5366 C C . GLU B 1 182 ? -12.359 38.312 10.508 1 93.25 182 GLU B C 1
ATOM 5368 O O . GLU B 1 182 ? -11.352 38.875 10.977 1 93.25 182 GLU B O 1
ATOM 5373 N N . ASP B 1 183 ? -13.219 37.688 11.195 1 95.19 183 ASP B N 1
ATOM 5374 C CA . ASP B 1 183 ? -12.969 37.344 12.594 1 95.19 183 ASP B CA 1
ATOM 5375 C C . ASP B 1 183 ? -12.281 36 12.711 1 95.19 183 ASP B C 1
ATOM 5377 O O . ASP B 1 183 ? -12.953 34.969 12.859 1 95.19 183 ASP B O 1
ATOM 5381 N N . PHE B 1 184 ? -11.016 36.031 12.711 1 95.19 184 PHE B N 1
ATOM 5382 C CA . PHE B 1 184 ? -10.234 34.781 12.625 1 95.19 184 PHE B CA 1
ATOM 5383 C C . PHE B 1 184 ? -10.5 33.875 13.82 1 95.19 184 PHE B C 1
ATOM 5385 O O . PHE B 1 184 ? -10.531 32.656 13.688 1 95.19 184 PHE B O 1
ATOM 5392 N N . GLU B 1 185 ? -10.719 34.375 14.984 1 94.5 185 GLU B N 1
ATOM 5393 C CA . GLU B 1 185 ? -10.852 33.625 16.219 1 94.5 185 GLU B CA 1
ATOM 5394 C C . GLU B 1 185 ? -12.234 32.969 16.328 1 94.5 185 GLU B C 1
ATOM 5396 O O . GLU B 1 185 ? -12.383 31.906 16.906 1 94.5 185 GLU B O 1
ATOM 5401 N N . ASN B 1 186 ? -13.211 33.656 15.68 1 92.31 186 ASN B N 1
ATOM 5402 C CA . ASN B 1 186 ? -14.578 33.188 15.914 1 92.31 186 ASN B CA 1
ATOM 5403 C C . ASN B 1 186 ? -15.289 32.875 14.609 1 92.31 186 ASN B C 1
ATOM 5405 O O . ASN B 1 186 ? -16.328 32.219 14.609 1 92.31 186 ASN B O 1
ATOM 5409 N N . GLY B 1 187 ? -14.719 33.281 13.562 1 92.19 187 GLY B N 1
ATOM 5410 C CA . GLY B 1 187 ? -15.352 33.062 12.273 1 92.19 187 GLY B CA 1
ATOM 5411 C C . GLY B 1 187 ? -15.008 31.734 11.656 1 92.19 187 GLY B C 1
ATOM 5412 O O . GLY B 1 187 ? -14.25 30.953 12.234 1 92.19 187 GLY B O 1
ATOM 5413 N N . GLU B 1 188 ? -15.656 31.453 10.492 1 92.38 188 GLU B N 1
ATOM 5414 C CA . GLU B 1 188 ? -15.445 30.188 9.797 1 92.38 188 GLU B CA 1
ATOM 5415 C C . GLU B 1 188 ? -14.844 30.406 8.414 1 92.38 188 GLU B C 1
ATOM 5417 O O . GLU B 1 188 ? -15.148 31.391 7.742 1 92.38 188 GLU B O 1
ATOM 5422 N N . TRP B 1 189 ? -13.969 29.516 8.055 1 96.31 189 TRP B N 1
ATOM 5423 C CA . TRP B 1 189 ? -13.492 29.484 6.672 1 96.31 189 TRP B CA 1
ATOM 5424 C C . TRP B 1 189 ? -14.641 29.25 5.699 1 96.31 189 TRP B C 1
ATOM 5426 O O . TRP B 1 189 ? -15.562 28.5 6 1 96.31 189 TRP B O 1
ATOM 5436 N N . GLN B 1 190 ? -14.609 29.938 4.551 1 96.44 190 GLN B N 1
ATOM 5437 C CA . GLN B 1 190 ? -15.719 29.828 3.611 1 96.44 190 GLN B CA 1
ATOM 5438 C C . GLN B 1 190 ? -15.234 29.375 2.238 1 96.44 190 GLN B C 1
ATOM 5440 O O . GLN B 1 190 ? -14.094 29.641 1.854 1 96.44 190 GLN B O 1
ATOM 5445 N N . ILE B 1 191 ? -16.156 28.719 1.536 1 97.94 191 ILE B N 1
ATOM 5446 C CA . ILE B 1 191 ? -15.859 28.297 0.169 1 97.94 191 ILE B CA 1
ATOM 5447 C C . ILE B 1 191 ? -16.094 29.469 -0.789 1 97.94 191 ILE B C 1
ATOM 5449 O O . ILE B 1 191 ? -17.125 30.156 -0.699 1 97.94 191 ILE B O 1
ATOM 5453 N N . ASP B 1 192 ? -15.164 29.766 -1.61 1 98.19 192 ASP B N 1
ATOM 5454 C CA . ASP B 1 192 ? -15.375 30.641 -2.748 1 98.19 192 ASP B CA 1
ATOM 5455 C C . ASP B 1 192 ? -16.016 29.906 -3.918 1 98.19 192 ASP B C 1
ATOM 5457 O O . ASP B 1 192 ? -15.312 29.422 -4.812 1 98.19 192 ASP B O 1
ATOM 5461 N N . PHE B 1 193 ? -17.328 29.891 -3.98 1 98.38 193 PHE B N 1
ATOM 5462 C CA . PHE B 1 193 ? -18.047 29.078 -4.941 1 98.38 193 PHE B CA 1
ATOM 5463 C C . PHE B 1 193 ? -17.797 29.547 -6.367 1 98.38 193 PHE B C 1
ATOM 5465 O O . PHE B 1 193 ? -17.812 28.766 -7.309 1 98.38 193 PHE B O 1
ATOM 5472 N N . LYS B 1 194 ? -17.625 30.859 -6.496 1 98.06 194 LYS B N 1
ATOM 5473 C CA . LYS B 1 194 ? -17.281 31.375 -7.82 1 98.06 194 LYS B CA 1
ATOM 5474 C C . LYS B 1 194 ? -15.938 30.812 -8.297 1 98.06 194 LYS B C 1
ATOM 5476 O O . LYS B 1 194 ? -15.828 30.359 -9.438 1 98.06 194 LYS B O 1
ATOM 5481 N N . GLN B 1 195 ? -14.945 30.844 -7.395 1 98.19 195 GLN B N 1
ATOM 5482 C CA . GLN B 1 195 ? -13.656 30.266 -7.738 1 98.19 195 GLN B C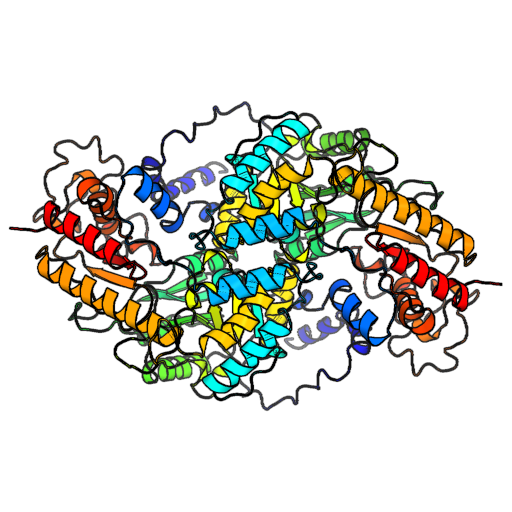A 1
ATOM 5483 C C . GLN B 1 195 ? -13.773 28.766 -7.992 1 98.19 195 GLN B C 1
ATOM 5485 O O . GLN B 1 195 ? -13.219 28.25 -8.961 1 98.19 195 GLN B O 1
ATOM 5490 N N . PHE B 1 196 ? -14.523 28.109 -7.137 1 98.5 196 PHE B N 1
ATOM 5491 C CA . PHE B 1 196 ? -14.703 26.672 -7.23 1 98.5 196 PHE B CA 1
ATOM 5492 C C . PHE B 1 196 ? -15.266 26.281 -8.594 1 98.5 196 PHE B C 1
ATOM 5494 O O . PHE B 1 196 ? -14.703 25.438 -9.289 1 98.5 196 PHE B O 1
ATOM 5501 N N . GLU B 1 197 ? -16.281 26.891 -8.953 1 98.12 197 GLU B N 1
ATOM 5502 C CA . GLU B 1 197 ? -16.938 26.562 -10.219 1 98.12 197 GLU B CA 1
ATOM 5503 C C . GLU B 1 197 ? -16.031 26.875 -11.406 1 98.12 197 GLU B C 1
ATOM 5505 O O . GLU B 1 197 ? -16.031 26.156 -12.406 1 98.12 197 GLU B O 1
ATOM 5510 N N . SER B 1 198 ? -15.266 27.953 -11.312 1 98.31 198 SER B N 1
ATOM 5511 C CA . SER B 1 198 ? -14.406 28.375 -12.406 1 98.31 198 SER B CA 1
ATOM 5512 C C . SER B 1 198 ? -13.273 27.391 -12.641 1 98.31 198 SER B C 1
ATOM 5514 O O . SER B 1 198 ? -12.68 27.359 -13.719 1 98.31 198 SER B O 1
ATOM 5516 N N . LEU B 1 199 ? -12.945 26.562 -11.656 1 98.44 199 LEU B N 1
ATOM 5517 C CA . LEU B 1 199 ? -11.852 25.609 -11.75 1 98.44 199 LEU B CA 1
ATOM 5518 C C . LEU B 1 199 ? -12.281 24.359 -12.531 1 98.44 199 LEU B C 1
ATOM 5520 O O . LEU B 1 199 ? -11.438 23.609 -13.023 1 98.44 199 LEU B O 1
ATOM 5524 N N . ILE B 1 200 ? -13.555 24.078 -12.57 1 98.38 200 ILE B N 1
ATOM 5525 C CA . ILE B 1 200 ? -14.062 22.844 -13.172 1 98.38 200 ILE B CA 1
ATOM 5526 C C . ILE B 1 200 ? -14.125 23 -14.688 1 98.38 200 ILE B C 1
ATOM 5528 O O . ILE B 1 200 ? -14.641 24.016 -15.195 1 98.38 200 ILE B O 1
ATOM 5532 N N . ASN B 1 201 ? -13.609 22.109 -15.383 1 97.94 201 ASN B N 1
ATOM 5533 C CA . ASN B 1 201 ? -13.594 22.078 -16.844 1 97.94 201 ASN B CA 1
ATOM 5534 C C . ASN B 1 201 ? -13.594 20.641 -17.359 1 97.94 201 ASN B C 1
ATOM 5536 O O . ASN B 1 201 ? -13.898 19.703 -16.625 1 97.94 201 ASN B O 1
ATOM 5540 N N . ASP B 1 202 ? -13.281 20.453 -18.625 1 97.19 202 ASP B N 1
ATOM 5541 C CA . ASP B 1 202 ? -13.406 19.156 -19.266 1 97.19 202 ASP B CA 1
ATOM 5542 C C . ASP B 1 202 ? -12.328 18.188 -18.781 1 97.19 202 ASP B C 1
ATOM 5544 O O . ASP B 1 202 ? -12.43 16.969 -19 1 97.19 202 ASP B O 1
ATOM 5548 N N . LYS B 1 203 ? -11.266 18.719 -18.141 1 98.25 203 LYS B N 1
ATOM 5549 C CA . LYS B 1 203 ? -10.18 17.891 -17.641 1 98.25 203 LYS B CA 1
ATOM 5550 C C . LYS B 1 203 ? -10.414 17.484 -16.188 1 98.25 203 LYS B C 1
ATOM 5552 O O . LYS B 1 203 ? -9.742 16.578 -15.68 1 98.25 203 LYS B O 1
ATOM 5557 N N . THR B 1 204 ? -11.406 18.109 -15.531 1 98.69 204 THR B N 1
ATOM 5558 C CA . THR B 1 204 ? -11.68 17.797 -14.133 1 98.69 204 THR B CA 1
ATOM 5559 C C . THR B 1 204 ? -12.289 16.406 -14.008 1 98.69 204 THR B C 1
ATOM 5561 O O . THR B 1 204 ? -13.273 16.078 -14.672 1 98.69 204 THR B O 1
ATOM 5564 N N . ARG B 1 205 ? -11.641 15.586 -13.164 1 98.75 205 ARG B N 1
ATOM 5565 C CA . ARG B 1 205 ? -12.117 14.211 -13.023 1 98.75 205 ARG B CA 1
ATOM 5566 C C . ARG B 1 205 ? -12.484 13.906 -11.578 1 98.75 205 ARG B C 1
ATOM 5568 O O . ARG B 1 205 ? -13.227 12.953 -11.312 1 98.75 205 ARG B O 1
ATOM 5575 N N . MET B 1 206 ? -11.992 14.719 -10.648 1 98.81 206 MET B N 1
ATOM 5576 C CA . MET B 1 206 ? -12.258 14.398 -9.25 1 98.81 206 MET B CA 1
ATOM 5577 C C . MET B 1 206 ? -12.203 15.656 -8.383 1 98.81 206 MET B C 1
ATOM 5579 O O . MET B 1 206 ? -11.43 16.578 -8.672 1 98.81 206 MET B O 1
ATOM 5583 N N . ILE B 1 207 ? -13.031 15.695 -7.395 1 98.88 207 ILE B N 1
ATOM 5584 C CA . ILE B 1 207 ? -13.047 16.703 -6.344 1 98.88 207 ILE B CA 1
ATOM 5585 C C . ILE B 1 207 ? -12.859 16.031 -4.98 1 98.88 207 ILE B C 1
ATOM 5587 O O . ILE B 1 207 ? -13.539 15.055 -4.668 1 98.88 207 ILE B O 1
ATOM 5591 N N . VAL B 1 208 ? -11.938 16.547 -4.18 1 98.81 208 VAL B N 1
ATOM 5592 C CA . VAL B 1 208 ? -11.703 16.031 -2.838 1 98.81 208 VAL B CA 1
ATOM 5593 C C . VAL B 1 208 ? -12.414 16.906 -1.808 1 98.81 208 VAL B C 1
ATOM 5595 O O . VAL B 1 208 ? -12.172 18.125 -1.747 1 98.81 208 VAL B O 1
ATOM 5598 N N . LEU B 1 209 ? -13.266 16.312 -1.096 1 98.69 209 LEU B N 1
ATOM 5599 C CA . LEU B 1 209 ? -13.867 16.938 0.081 1 98.69 209 LEU B CA 1
ATOM 5600 C C . LEU B 1 209 ? -13.281 16.344 1.361 1 98.69 209 LEU B C 1
ATOM 5602 O O . LEU B 1 209 ? -13.055 15.141 1.452 1 98.69 209 LEU B O 1
ATOM 5606 N N . ASN B 1 210 ? -12.906 17.141 2.234 1 98.44 210 ASN B N 1
ATOM 5607 C CA . ASN B 1 210 ? -12.391 16.734 3.535 1 98.44 210 ASN B CA 1
ATOM 5608 C C . ASN B 1 210 ? -13.062 17.5 4.672 1 98.44 210 ASN B C 1
ATOM 5610 O O . ASN B 1 210 ? -12.891 18.703 4.797 1 98.44 210 ASN B O 1
ATOM 5614 N N . SER B 1 211 ? -13.867 16.859 5.457 1 97 211 SER B N 1
ATOM 5615 C CA . SER B 1 211 ? -14.641 17.406 6.562 1 97 211 SER B CA 1
ATOM 5616 C C . SER B 1 211 ? -14.789 16.406 7.695 1 97 211 SER B C 1
ATOM 5618 O O . SER B 1 211 ? -15.281 15.297 7.48 1 97 211 SER B O 1
ATOM 5620 N N . PRO B 1 212 ? -14.516 16.688 8.945 1 97.31 212 PRO B N 1
ATOM 5621 C CA . PRO B 1 212 ? -13.812 17.891 9.375 1 97.31 212 PRO B CA 1
ATOM 5622 C C . PRO B 1 212 ? -12.523 18.141 8.594 1 97.31 212 PRO B C 1
ATOM 5624 O O . PRO B 1 212 ? -11.828 17.188 8.234 1 97.31 212 PRO B O 1
ATOM 5627 N N . HIS B 1 213 ? -12.266 19.375 8.375 1 97.94 213 HIS B N 1
ATOM 5628 C CA . HIS B 1 213 ? -11.266 19.797 7.398 1 97.94 213 HIS B CA 1
ATOM 5629 C C . HIS B 1 213 ? -9.875 19.859 8.031 1 97.94 213 HIS B C 1
ATOM 5631 O O . HIS B 1 213 ? -9.711 20.406 9.117 1 97.94 213 HIS B O 1
ATOM 5637 N N . ASN B 1 214 ? -8.906 19.141 7.535 1 97.56 214 ASN B N 1
ATOM 5638 C CA . ASN B 1 214 ? -7.484 19.297 7.816 1 97.56 214 ASN B CA 1
ATOM 5639 C C . ASN B 1 214 ? -6.824 20.281 6.859 1 97.56 214 ASN B C 1
ATOM 5641 O O . ASN B 1 214 ? -6.715 20.016 5.66 1 97.56 214 ASN B O 1
ATOM 5645 N N . PRO B 1 215 ? -6.492 21.453 7.301 1 97.25 215 PRO B N 1
ATOM 5646 C CA . PRO B 1 215 ? -6.059 21.703 8.68 1 97.25 215 PRO B CA 1
ATOM 5647 C C . PRO B 1 215 ? -7.004 22.656 9.422 1 97.25 215 PRO B C 1
ATOM 5649 O O . PRO B 1 215 ? -6.859 22.844 10.633 1 97.25 215 PRO B O 1
ATOM 5652 N N . THR B 1 216 ? -8.023 23.203 8.844 1 97.56 216 THR B N 1
ATOM 5653 C CA . THR B 1 216 ? -8.703 24.375 9.398 1 97.56 216 THR B CA 1
ATOM 5654 C C . THR B 1 216 ? -9.672 23.969 10.508 1 97.56 216 THR B C 1
ATOM 5656 O O . THR B 1 216 ? -10.102 24.797 11.297 1 97.56 216 THR B O 1
ATOM 5659 N N . GLY B 1 217 ? -10.078 22.719 10.477 1 97.06 217 GLY B N 1
ATOM 5660 C CA . GLY B 1 217 ? -11.062 22.266 11.438 1 97.06 217 GLY B CA 1
ATOM 5661 C C . GLY B 1 217 ? -12.492 22.609 11.047 1 97.06 217 GLY B C 1
ATOM 5662 O O . GLY B 1 217 ? -13.43 22.328 11.797 1 97.06 217 GLY B O 1
ATOM 5663 N N . LYS B 1 218 ? -12.648 23.156 9.875 1 96.38 218 LYS B N 1
ATOM 5664 C CA . LYS B 1 218 ? -13.984 23.469 9.367 1 96.38 218 LYS B CA 1
ATOM 5665 C C . LYS B 1 218 ? -14.797 22.203 9.141 1 96.38 218 LYS B C 1
ATOM 5667 O O . LYS B 1 218 ? -14.281 21.203 8.641 1 96.38 218 LYS B O 1
ATOM 5672 N N . VAL B 1 219 ? -16.062 22.266 9.469 1 96.88 219 VAL B N 1
ATOM 5673 C CA . VAL B 1 219 ? -17.047 21.25 9.07 1 96.88 219 VAL B CA 1
ATOM 5674 C C . VAL B 1 219 ? -17.984 21.828 8.016 1 96.88 219 VAL B C 1
ATOM 5676 O O . VAL B 1 219 ? -18.703 22.797 8.281 1 96.88 219 VAL B O 1
ATOM 5679 N N . PHE B 1 220 ? -17.906 21.312 6.828 1 96.88 220 PHE B N 1
ATOM 5680 C CA . PHE B 1 220 ? -18.766 21.812 5.762 1 96.88 220 PHE B CA 1
ATOM 5681 C C . PHE B 1 220 ? -20.25 21.625 6.121 1 96.88 220 PHE B C 1
ATOM 5683 O O . PHE B 1 220 ? -20.625 20.594 6.672 1 96.88 220 PHE B O 1
ATOM 5690 N N . THR B 1 221 ? -21.078 22.609 5.797 1 95.56 221 THR B N 1
ATOM 5691 C CA . THR B 1 221 ? -22.5 22.562 6.117 1 95.56 221 THR B CA 1
ATOM 5692 C C . THR B 1 221 ? -23.281 21.828 5.023 1 95.56 221 THR B C 1
ATOM 5694 O O . THR B 1 221 ? -22.766 21.641 3.92 1 95.56 221 THR B O 1
ATOM 5697 N N . ARG B 1 222 ? -24.469 21.438 5.367 1 96.62 222 ARG B N 1
ATOM 5698 C CA . ARG B 1 222 ? -25.344 20.812 4.383 1 96.62 222 ARG B CA 1
ATOM 5699 C C . ARG B 1 222 ? -25.625 21.75 3.213 1 96.62 222 ARG B C 1
ATOM 5701 O O . ARG B 1 222 ? -25.703 21.312 2.064 1 96.62 222 ARG B O 1
ATOM 5708 N N . GLU B 1 223 ? -25.766 23.047 3.545 1 96.88 223 GLU B N 1
ATOM 5709 C CA . GLU B 1 223 ? -26 24.047 2.508 1 96.88 223 GLU B CA 1
ATOM 5710 C C . GLU B 1 223 ? -24.812 24.141 1.557 1 96.88 223 GLU B C 1
ATOM 5712 O O . GLU B 1 223 ? -24.984 24.219 0.34 1 96.88 223 GLU B O 1
ATOM 5717 N N . GLU B 1 224 ? -23.625 24.172 2.123 1 97.25 224 GLU B N 1
ATOM 5718 C CA . GLU B 1 224 ? -22.422 24.188 1.291 1 97.25 224 GLU B CA 1
ATOM 5719 C C . GLU B 1 224 ? -22.344 22.938 0.419 1 97.25 224 GLU B C 1
ATOM 5721 O O . GLU B 1 224 ? -22.047 23.016 -0.772 1 97.25 224 GLU B O 1
ATOM 5726 N N . TYR B 1 225 ? -22.641 21.75 0.982 1 98.12 225 TYR B N 1
ATOM 5727 C CA . TYR B 1 225 ? -22.625 20.5 0.244 1 98.12 225 TYR B CA 1
ATOM 5728 C C . TYR B 1 225 ? -23.656 20.5 -0.868 1 98.12 225 TYR B C 1
ATOM 5730 O O . TYR B 1 225 ? -23.422 19.984 -1.96 1 98.12 225 TYR B O 1
ATOM 5738 N N . GLN B 1 226 ? -24.844 21.078 -0.578 1 98.12 226 GLN B N 1
ATOM 5739 C CA . GLN B 1 226 ? -25.875 21.188 -1.608 1 98.12 226 GLN B CA 1
ATOM 5740 C C . GLN B 1 226 ? -25.391 22.031 -2.787 1 98.12 226 GLN B C 1
ATOM 5742 O O . GLN B 1 226 ? -25.609 21.656 -3.945 1 98.12 226 GLN B O 1
ATOM 5747 N N . LYS B 1 227 ? -24.766 23.125 -2.463 1 98.31 227 LYS B N 1
ATOM 5748 C CA . LYS B 1 227 ? -24.234 23.984 -3.518 1 98.31 227 LYS B CA 1
ATOM 5749 C C . LYS B 1 227 ? -23.156 23.25 -4.328 1 98.31 227 LYS B C 1
ATOM 5751 O O . LYS B 1 227 ? -23.125 23.359 -5.559 1 98.31 227 LYS B O 1
ATOM 5756 N N . ILE B 1 228 ? -22.266 22.531 -3.662 1 98.56 228 ILE B N 1
ATOM 5757 C CA . ILE B 1 228 ? -21.25 21.75 -4.348 1 98.56 228 ILE B CA 1
ATOM 5758 C C . ILE B 1 228 ? -21.906 20.703 -5.234 1 98.56 228 ILE B C 1
ATOM 5760 O O . ILE B 1 228 ? -21.531 20.531 -6.395 1 98.56 228 ILE B O 1
ATOM 5764 N N . ALA B 1 229 ? -22.891 20.016 -4.699 1 98.19 229 ALA B N 1
ATOM 5765 C CA . ALA B 1 229 ? -23.625 18.984 -5.434 1 98.19 229 ALA B CA 1
ATOM 5766 C C . ALA B 1 229 ? -24.25 19.547 -6.703 1 98.19 229 ALA B C 1
ATOM 5768 O O . ALA B 1 229 ? -24.172 18.938 -7.77 1 98.19 229 ALA B O 1
ATOM 5769 N N . ASP B 1 230 ? -24.891 20.719 -6.551 1 97.88 230 ASP B N 1
ATOM 5770 C CA . ASP B 1 230 ? -25.547 21.375 -7.691 1 97.88 230 ASP B CA 1
ATOM 5771 C C . ASP B 1 230 ? -24.531 21.672 -8.789 1 97.88 230 ASP B C 1
ATOM 5773 O O . ASP B 1 230 ? -24.844 21.562 -9.977 1 97.88 230 ASP B O 1
ATOM 5777 N N . ILE B 1 231 ? -23.375 22.047 -8.414 1 97.75 231 ILE B N 1
ATOM 5778 C CA . ILE B 1 231 ? -22.312 22.359 -9.375 1 97.75 231 ILE B CA 1
ATOM 5779 C C . ILE B 1 231 ? -21.781 21.078 -10 1 97.75 231 ILE B C 1
ATOM 5781 O O . ILE B 1 231 ? -21.672 20.969 -11.219 1 97.75 231 ILE B O 1
ATOM 5785 N N . VAL B 1 232 ? -21.5 20.062 -9.242 1 96.38 232 VAL B N 1
ATOM 5786 C CA . VAL B 1 232 ? -20.859 18.844 -9.688 1 96.38 232 VAL B CA 1
ATOM 5787 C C . VAL B 1 232 ? -21.781 18.078 -10.625 1 96.38 232 VAL B C 1
ATOM 5789 O O . VAL B 1 232 ? -21.328 17.438 -11.578 1 96.38 232 VAL B O 1
ATOM 5792 N N . LYS B 1 233 ? -23.094 18.156 -10.438 1 95.81 233 LYS B N 1
ATOM 5793 C CA . LYS B 1 233 ? -24.094 17.469 -11.242 1 95.81 233 LYS B CA 1
ATOM 5794 C C . LYS B 1 233 ? -24.016 17.891 -12.703 1 95.81 233 LYS B C 1
ATOM 5796 O O . LYS B 1 233 ? -24.438 17.141 -13.594 1 95.81 233 LYS B O 1
ATOM 5801 N N . LYS B 1 234 ? -23.469 19.062 -12.922 1 96.31 234 LYS B N 1
ATOM 5802 C CA . LYS B 1 234 ? -23.328 19.578 -14.289 1 96.31 234 LYS B CA 1
ATOM 5803 C C . LYS B 1 234 ? -22.219 18.844 -15.039 1 96.31 234 LYS B C 1
ATOM 5805 O O . LYS B 1 234 ? -22.125 18.922 -16.266 1 96.31 234 LYS B O 1
ATOM 5810 N N . TYR B 1 235 ? -21.406 18.078 -14.398 1 97.19 235 TYR B N 1
ATOM 5811 C CA . TYR B 1 235 ? -20.234 17.438 -14.992 1 97.19 235 TYR B CA 1
ATOM 5812 C C . TYR B 1 235 ? -20.266 15.93 -14.773 1 97.19 235 TYR B C 1
ATOM 5814 O O . TYR B 1 235 ? -19.703 15.43 -13.797 1 97.19 235 TYR B O 1
ATOM 5822 N N . PRO B 1 236 ? -20.734 15.219 -15.68 1 96.69 236 PRO B N 1
ATOM 5823 C CA . PRO B 1 236 ? -21.016 13.789 -15.516 1 96.69 236 PRO B CA 1
ATOM 5824 C C . PRO B 1 236 ? -19.75 12.953 -15.297 1 96.69 236 PRO B C 1
ATOM 5826 O O . PRO B 1 236 ? -19.828 11.82 -14.82 1 96.69 236 PRO B O 1
ATOM 5829 N N . LYS B 1 237 ? -18.609 13.523 -15.562 1 97.81 237 LYS B N 1
ATOM 5830 C CA . LYS B 1 237 ? -17.375 12.742 -15.508 1 97.81 237 LYS B CA 1
ATOM 5831 C C . LYS B 1 237 ? -16.641 12.977 -14.203 1 97.81 237 LYS B C 1
ATOM 5833 O O . LYS B 1 237 ? -15.547 12.43 -13.992 1 97.81 237 LYS B O 1
ATOM 5838 N N . VAL B 1 238 ? -17.203 13.773 -13.305 1 98.44 238 VAL B N 1
ATOM 5839 C CA . VAL B 1 238 ? -16.5 14.164 -12.094 1 98.44 238 VAL B CA 1
ATOM 5840 C C . VAL B 1 238 ? -16.906 13.242 -10.938 1 98.44 238 VAL B C 1
ATOM 5842 O O . VAL B 1 238 ? -18.094 13.148 -10.602 1 98.44 238 VAL B O 1
ATOM 5845 N N . LEU B 1 239 ? -15.953 12.508 -10.375 1 98.75 239 LEU B N 1
ATOM 5846 C CA . LEU B 1 239 ? -16.078 11.703 -9.164 1 98.75 239 LEU B CA 1
ATOM 5847 C C . LEU B 1 239 ? -15.711 12.523 -7.93 1 98.75 239 LEU B C 1
ATOM 5849 O O . LEU B 1 239 ? -14.828 13.383 -7.992 1 98.75 239 LEU B O 1
ATOM 5853 N N . VAL B 1 240 ? -16.438 12.289 -6.832 1 98.88 240 VAL B N 1
ATOM 5854 C CA . VAL B 1 240 ? -16.109 12.984 -5.594 1 98.88 240 VAL B CA 1
ATOM 5855 C C . VAL B 1 240 ? -15.477 12.016 -4.602 1 98.88 240 VAL B C 1
ATOM 5857 O O . VAL B 1 240 ? -15.969 10.898 -4.414 1 98.88 240 VAL B O 1
ATOM 5860 N N . LEU B 1 241 ? -14.359 12.328 -4.078 1 98.88 241 LEU B N 1
ATOM 5861 C CA . LEU B 1 241 ? -13.758 11.641 -2.938 1 98.88 241 LEU B CA 1
ATOM 5862 C C . LEU B 1 241 ? -14.023 12.406 -1.644 1 98.88 241 LEU B C 1
ATOM 5864 O O . LEU B 1 241 ? -13.609 13.555 -1.502 1 98.88 241 LEU B O 1
ATOM 5868 N N . ALA B 1 242 ? -14.734 11.828 -0.776 1 98.75 242 ALA B N 1
ATOM 5869 C CA . ALA B 1 242 ? -14.969 12.414 0.542 1 98.75 242 ALA B CA 1
ATOM 5870 C C . ALA B 1 242 ? -14.039 11.805 1.585 1 98.75 242 ALA B C 1
ATOM 5872 O O . ALA B 1 242 ? -14.234 10.672 2.018 1 98.75 242 ALA B O 1
ATOM 5873 N N . ASP B 1 243 ? -13.016 12.539 1.945 1 98.5 243 ASP B N 1
ATOM 5874 C CA . ASP B 1 243 ? -12.125 12.148 3.033 1 98.5 243 ASP B CA 1
ATOM 5875 C C . ASP B 1 243 ? -12.758 12.422 4.391 1 98.5 243 ASP B C 1
ATOM 5877 O O . ASP B 1 243 ? -12.609 13.516 4.945 1 98.5 243 ASP B O 1
ATOM 5881 N N . ASP B 1 244 ? -13.391 11.383 4.945 1 98.06 244 ASP B N 1
ATOM 5882 C CA . ASP B 1 244 ? -14.18 11.5 6.168 1 98.06 244 ASP B CA 1
ATOM 5883 C C . ASP B 1 244 ? -13.469 10.844 7.348 1 98.06 244 ASP B C 1
ATOM 5885 O O . ASP B 1 244 ? -14.117 10.273 8.227 1 98.06 244 ASP B O 1
ATOM 5889 N N . VAL B 1 245 ? -12.148 10.898 7.363 1 97.69 245 VAL B N 1
ATOM 5890 C CA . VAL B 1 245 ? -11.359 10.148 8.336 1 97.69 245 VAL B CA 1
ATOM 5891 C C . VAL B 1 245 ? -11.617 10.703 9.742 1 97.69 245 VAL B C 1
ATOM 5893 O O . VAL B 1 245 ? -11.352 10.023 10.734 1 97.69 245 VAL B O 1
ATOM 5896 N N . TYR B 1 246 ? -12.172 11.953 9.844 1 97.5 246 TYR B N 1
ATOM 5897 C CA . TYR B 1 246 ? -12.406 12.57 11.148 1 97.5 246 TYR B CA 1
ATOM 5898 C C . TYR B 1 246 ? -13.891 12.586 11.484 1 97.5 246 TYR B C 1
ATOM 5900 O O . TYR B 1 246 ? -14.344 13.391 12.305 1 97.5 246 TYR B O 1
ATOM 5908 N N . GLU B 1 247 ? -14.688 11.703 10.93 1 94.88 247 GLU B N 1
ATOM 5909 C CA . GLU B 1 247 ? -16.141 11.75 10.977 1 94.88 247 GLU B CA 1
ATOM 5910 C C . GLU B 1 247 ? -16.656 11.773 12.414 1 94.88 247 GLU B C 1
ATOM 5912 O O . GLU B 1 247 ? -17.719 12.336 12.695 1 94.88 247 GLU B O 1
ATOM 5917 N N . THR B 1 248 ? -15.945 11.219 13.375 1 94.75 248 THR B N 1
ATOM 5918 C CA . THR B 1 248 ? -16.453 11.078 14.742 1 94.75 248 THR B CA 1
ATOM 5919 C C . THR B 1 248 ? -16.016 12.258 15.602 1 94.75 248 THR B C 1
ATOM 5921 O O . THR B 1 248 ? -16.391 12.352 16.766 1 94.75 248 THR B O 1
ATOM 5924 N N . LEU B 1 249 ? -15.25 13.172 15.039 1 97.38 249 LEU B N 1
ATOM 5925 C CA . LEU B 1 249 ? -14.664 14.258 15.812 1 97.38 249 LEU B CA 1
ATOM 5926 C C . LEU B 1 249 ? -15.32 15.594 15.461 1 97.38 249 LEU B C 1
ATOM 5928 O O . LEU B 1 249 ? -14.656 16.516 14.984 1 97.38 249 LEU B O 1
ATOM 5932 N N . ILE B 1 250 ? -16.578 15.68 15.781 1 97.19 250 ILE B N 1
ATOM 5933 C CA . ILE B 1 250 ? -17.359 16.906 15.641 1 97.19 250 ILE B CA 1
ATOM 5934 C C . ILE B 1 250 ? -17.594 17.516 17.016 1 97.19 250 ILE B C 1
ATOM 5936 O O . ILE B 1 250 ? -18.062 16.844 17.938 1 97.19 250 ILE B O 1
ATOM 5940 N N . TYR B 1 251 ? -17.328 18.781 17.156 1 97.31 251 TYR B N 1
ATOM 5941 C CA . TYR B 1 251 ? -17.359 19.422 18.469 1 97.31 251 TYR B CA 1
ATOM 5942 C C . TYR B 1 251 ? -18.656 20.188 18.672 1 97.31 251 TYR B C 1
ATOM 5944 O O . TYR B 1 251 ? -19.422 20.391 17.719 1 97.31 251 TYR B O 1
ATOM 5952 N N . ASP B 1 252 ? -18.891 20.594 19.906 1 96.19 252 ASP B N 1
ATOM 5953 C CA . ASP B 1 252 ? -19.953 21.484 20.328 1 96.19 252 ASP B CA 1
ATOM 5954 C C . ASP B 1 252 ? -21.328 20.906 19.984 1 96.19 252 ASP B C 1
ATOM 5956 O O . ASP B 1 252 ? -22.25 21.656 19.625 1 96.19 252 ASP B O 1
ATOM 5960 N N . ASN B 1 253 ? -21.422 19.609 19.859 1 91.19 253 ASN B N 1
ATOM 5961 C CA . ASN B 1 253 ? -22.656 18.875 19.625 1 91.19 253 ASN B CA 1
ATOM 5962 C C . ASN B 1 253 ? -23.266 19.234 18.281 1 91.19 253 ASN B C 1
ATOM 5964 O O . ASN B 1 253 ? -24.5 19.312 18.141 1 91.19 253 ASN B O 1
ATOM 5968 N N . LYS B 1 254 ? -22.438 19.562 17.391 1 89.44 254 LYS B N 1
ATOM 5969 C CA . LYS B 1 254 ? -22.922 19.859 16.031 1 89.44 254 LYS B CA 1
ATOM 5970 C C . LYS B 1 254 ? -23.125 18.578 15.234 1 89.44 254 LYS B C 1
ATOM 5972 O O . LYS B 1 254 ? -22.578 17.531 15.578 1 89.44 254 LYS B O 1
ATOM 5977 N N . GLU B 1 255 ? -23.969 18.719 14.281 1 86.25 255 GLU B N 1
ATOM 5978 C CA . GLU B 1 255 ? -24.203 17.594 13.383 1 86.25 255 GLU B CA 1
ATOM 5979 C C . GLU B 1 255 ? -23.078 17.469 12.352 1 86.25 255 GLU B C 1
ATOM 5981 O O . GLU B 1 255 ? -22.469 18.469 11.969 1 86.25 255 GLU B O 1
ATOM 5986 N N . PHE B 1 256 ? -22.859 16.219 11.977 1 86 256 PHE B N 1
ATOM 5987 C CA . PHE B 1 256 ? -21.906 15.953 10.914 1 86 256 PHE B CA 1
ATOM 5988 C C . PHE B 1 256 ? -22.625 15.68 9.594 1 86 256 PHE B C 1
ATOM 5990 O O . PHE B 1 256 ? -23.125 14.578 9.375 1 86 256 PHE B O 1
ATOM 5997 N N . PRO B 1 257 ? -22.672 16.688 8.727 1 91.62 257 PRO B N 1
ATOM 5998 C CA . PRO B 1 257 ? -23.234 16.391 7.41 1 91.62 257 PRO B CA 1
ATOM 5999 C C . PRO B 1 257 ? -22.281 15.57 6.535 1 91.62 257 PRO B C 1
ATOM 6001 O O . PRO B 1 257 ? -21.062 15.781 6.578 1 91.62 257 PRO B O 1
ATOM 6004 N N . ARG B 1 258 ? -22.859 14.594 5.855 1 95.62 258 ARG B N 1
ATOM 6005 C CA . ARG B 1 258 ? -22.078 13.875 4.852 1 95.62 258 ARG B CA 1
ATOM 6006 C C . ARG B 1 258 ? -22.531 14.242 3.441 1 95.62 258 ARG B C 1
ATOM 6008 O O . ARG B 1 258 ? -23.719 14.406 3.188 1 95.62 258 ARG B O 1
ATOM 6015 N N . PHE B 1 259 ? -21.516 14.367 2.559 1 98 259 PHE B N 1
ATOM 6016 C CA . PHE B 1 259 ? -21.828 14.711 1.177 1 98 259 PHE B CA 1
ATOM 6017 C C . PHE B 1 259 ? -22.75 13.672 0.56 1 98 259 PHE B C 1
ATOM 6019 O O . PHE B 1 259 ? -23.641 14.016 -0.227 1 98 259 PHE B O 1
ATOM 6026 N N . VAL B 1 260 ? -22.609 12.391 0.932 1 97.38 260 VAL B N 1
ATOM 6027 C CA . VAL B 1 260 ? -23.359 11.281 0.358 1 97.38 260 VAL B CA 1
ATOM 6028 C C . VAL B 1 260 ? -24.812 11.352 0.815 1 97.38 260 VAL B C 1
ATOM 6030 O O . VAL B 1 260 ? -25.688 10.688 0.248 1 97.38 260 VAL B O 1
ATOM 6033 N N . ASP B 1 261 ? -25.094 12.195 1.789 1 94.88 261 ASP B N 1
ATOM 6034 C CA . ASP B 1 261 ? -26.469 12.344 2.266 1 94.88 261 ASP B CA 1
ATOM 6035 C C . ASP B 1 261 ? -27.266 13.273 1.352 1 94.88 261 ASP B C 1
ATOM 6037 O O . ASP B 1 261 ? -28.5 13.312 1.425 1 94.88 261 ASP B O 1
ATOM 6041 N N . ILE B 1 262 ? -26.562 14.086 0.578 1 96.75 262 ILE B N 1
ATOM 6042 C CA . ILE B 1 262 ? -27.25 14.898 -0.42 1 96.75 262 ILE B CA 1
ATOM 6043 C C . ILE B 1 262 ? -27.812 14 -1.514 1 96.75 262 ILE B C 1
ATOM 6045 O O . ILE B 1 262 ? -27.125 13.117 -2.023 1 96.75 262 ILE B O 1
ATOM 6049 N N . PRO B 1 263 ? -29.062 14.203 -1.903 1 94.75 263 PRO B N 1
ATOM 6050 C CA . PRO B 1 263 ? -29.688 13.344 -2.908 1 94.75 263 PRO B CA 1
ATOM 6051 C C . PRO B 1 263 ? -28.859 13.227 -4.184 1 94.75 263 PRO B C 1
ATOM 6053 O O . PRO B 1 263 ? -28.438 14.242 -4.746 1 94.75 263 PRO B O 1
ATOM 6056 N N . GLY B 1 264 ? -28.594 11.984 -4.547 1 94.38 264 GLY B N 1
ATOM 6057 C CA . GLY B 1 264 ? -27.906 11.711 -5.805 1 94.38 264 GLY B CA 1
ATOM 6058 C C . GLY B 1 264 ? -26.391 11.68 -5.664 1 94.38 264 GLY B C 1
ATOM 6059 O O . GLY B 1 264 ? -25.688 11.352 -6.617 1 94.38 264 GLY B O 1
ATOM 6060 N N . MET B 1 265 ? -25.906 11.922 -4.48 1 97.69 265 MET B N 1
ATOM 6061 C CA . MET B 1 265 ? -24.453 12.094 -4.371 1 97.69 265 MET B CA 1
ATOM 6062 C C . MET B 1 265 ? -23.781 10.789 -3.953 1 97.69 265 MET B C 1
ATOM 6064 O O . MET B 1 265 ? -22.578 10.609 -4.168 1 97.69 265 MET B O 1
ATOM 6068 N N . PHE B 1 266 ? -24.516 9.812 -3.414 1 97.75 266 PHE B N 1
ATOM 6069 C CA . PHE B 1 266 ? -23.922 8.516 -3.107 1 97.75 266 PHE B CA 1
ATOM 6070 C C . PHE B 1 266 ? -23.406 7.844 -4.371 1 97.75 266 PHE B C 1
ATOM 6072 O O . PHE B 1 266 ? -22.328 7.23 -4.363 1 97.75 266 PHE B O 1
ATOM 6079 N N . GLU B 1 267 ? -24.078 8.016 -5.477 1 96.88 267 GLU B N 1
ATOM 6080 C CA . GLU B 1 267 ? -23.812 7.316 -6.73 1 96.88 267 GLU B CA 1
ATOM 6081 C C . GLU B 1 267 ? -22.531 7.816 -7.391 1 96.88 267 GLU B C 1
ATOM 6083 O O . GLU B 1 267 ? -22.016 7.184 -8.312 1 96.88 267 GLU B O 1
ATOM 6088 N N . ARG B 1 268 ? -21.969 8.914 -6.859 1 97.5 268 ARG B N 1
ATOM 6089 C CA . ARG B 1 268 ? -20.766 9.422 -7.484 1 97.5 268 ARG B CA 1
ATOM 6090 C C . ARG B 1 268 ? -19.734 9.82 -6.438 1 97.5 268 ARG B C 1
ATOM 6092 O O . ARG B 1 268 ? -18.906 10.711 -6.668 1 97.5 268 ARG B O 1
ATOM 6099 N N . THR B 1 269 ? -19.844 9.18 -5.254 1 98.75 269 THR B N 1
ATOM 6100 C CA . THR B 1 269 ? -18.922 9.531 -4.176 1 98.75 269 THR B CA 1
ATOM 6101 C C . THR B 1 269 ? -18.281 8.273 -3.588 1 98.75 269 THR B C 1
ATOM 6103 O O . THR B 1 269 ? -18.953 7.258 -3.396 1 98.75 269 THR B O 1
ATOM 6106 N N . LEU B 1 270 ? -17.031 8.305 -3.41 1 98.88 270 LEU B N 1
ATOM 6107 C CA . LEU B 1 270 ? -16.297 7.344 -2.586 1 98.88 270 LEU B CA 1
ATOM 6108 C C . LEU B 1 270 ? -15.859 7.98 -1.269 1 98.88 270 LEU B C 1
ATOM 6110 O O . LEU B 1 270 ? -15.086 8.945 -1.263 1 98.88 270 LEU B O 1
ATOM 6114 N N . GLN B 1 271 ? -16.391 7.465 -0.155 1 98.69 271 GLN B N 1
ATOM 6115 C CA . GLN B 1 271 ? -16.016 7.93 1.178 1 98.69 271 GLN B CA 1
ATOM 6116 C C . GLN B 1 271 ? -14.844 7.137 1.734 1 98.69 271 GLN B C 1
ATOM 6118 O O . GLN B 1 271 ? -14.805 5.91 1.633 1 98.69 271 GLN B O 1
ATOM 6123 N N . VAL B 1 272 ? -13.898 7.832 2.281 1 98.75 272 VAL B N 1
ATOM 6124 C CA . VAL B 1 272 ? -12.711 7.188 2.844 1 98.75 272 VAL B CA 1
ATOM 6125 C C . VAL B 1 272 ? -12.711 7.344 4.363 1 98.75 272 VAL B C 1
ATOM 6127 O O . VAL B 1 272 ? -13 8.422 4.883 1 98.75 272 VAL B O 1
ATOM 6130 N N . PHE B 1 273 ? -12.359 6.266 5.051 1 98.56 273 PHE B N 1
ATOM 6131 C CA . PHE B 1 273 ? -12.32 6.234 6.508 1 98.56 273 PHE B CA 1
ATOM 6132 C C . PHE B 1 273 ? -11.008 5.633 7 1 98.56 273 PHE B C 1
ATOM 6134 O O . PHE B 1 273 ? -10.289 4.988 6.23 1 98.56 273 PHE B O 1
ATOM 6141 N N . SER B 1 274 ? -10.664 5.891 8.227 1 97.88 274 SER B N 1
ATOM 6142 C CA . SER B 1 274 ? -9.453 5.383 8.867 1 97.88 274 SER B CA 1
ATOM 6143 C C . SER B 1 274 ? -9.758 4.781 10.234 1 97.88 274 SER B C 1
ATOM 6145 O O . SER B 1 274 ? -10.227 5.48 11.133 1 97.88 274 SER B O 1
ATOM 6147 N N . LEU B 1 275 ? -9.445 3.535 10.398 1 98.31 275 LEU B N 1
ATOM 6148 C CA . LEU B 1 275 ? -9.633 2.916 11.711 1 98.31 275 LEU B CA 1
ATOM 6149 C C . LEU B 1 275 ? -8.523 3.334 12.664 1 98.31 275 LEU B C 1
ATOM 6151 O O . LEU B 1 275 ? -8.711 3.326 13.883 1 98.31 275 LEU B O 1
ATOM 6155 N N . GLY B 1 276 ? -7.367 3.691 12.094 1 97.12 276 GLY B N 1
ATOM 6156 C CA . GLY B 1 276 ? -6.289 4.211 12.93 1 97.12 276 GLY B CA 1
ATOM 6157 C C . GLY B 1 276 ? -6.656 5.5 13.641 1 97.12 276 GLY B C 1
ATOM 6158 O O . GLY B 1 276 ? -6.332 5.676 14.812 1 97.12 276 GLY B O 1
ATOM 6159 N N . LYS B 1 277 ? -7.312 6.422 12.93 1 97.12 277 LYS B N 1
ATOM 6160 C CA . LYS B 1 277 ? -7.766 7.672 13.531 1 97.12 277 LYS B CA 1
ATOM 6161 C C . LYS B 1 277 ? -8.914 7.426 14.508 1 97.12 277 LYS B C 1
ATOM 6163 O O . LYS B 1 277 ? -8.984 8.055 15.562 1 97.12 277 LYS B O 1
ATOM 6168 N N . LEU B 1 278 ? -9.742 6.492 14.195 1 97.19 278 LEU B N 1
ATOM 6169 C CA . LEU B 1 278 ? -10.875 6.184 15.055 1 97.19 278 LEU B CA 1
ATOM 6170 C C . LEU B 1 278 ? -10.414 5.613 16.391 1 97.19 278 LEU B C 1
ATOM 6172 O O . LEU B 1 278 ? -10.93 5.992 17.438 1 97.19 278 LEU B O 1
ATOM 6176 N N . PHE B 1 279 ? -9.406 4.742 16.391 1 97.69 279 PHE B N 1
ATOM 6177 C CA . PHE B 1 279 ? -9.047 3.986 17.578 1 97.69 279 PHE B CA 1
ATOM 6178 C C . PHE B 1 279 ? -7.688 4.414 18.109 1 97.69 279 PHE B C 1
ATOM 6180 O O . PHE B 1 279 ? -7.082 3.715 18.922 1 97.69 279 PHE B O 1
ATOM 6187 N N . SER B 1 280 ? -7.172 5.492 17.625 1 97 280 SER B N 1
ATOM 6188 C CA . SER B 1 280 ? -5.91 6.039 18.109 1 97 280 SER B CA 1
ATOM 6189 C C . SER B 1 280 ? -4.766 5.047 17.922 1 97 280 SER B C 1
ATOM 6191 O O . SER B 1 280 ? -4 4.785 18.844 1 97 280 SER B O 1
ATOM 6193 N N . CYS B 1 281 ? -4.695 4.469 16.766 1 97.75 281 CYS B N 1
ATOM 6194 C CA . CYS B 1 281 ? -3.65 3.52 16.391 1 97.75 281 CYS B CA 1
ATOM 6195 C C . CYS B 1 281 ? -3.229 3.703 14.945 1 97.75 281 CYS B C 1
ATOM 6197 O O . CYS B 1 281 ? -3.234 2.746 14.164 1 97.75 281 CYS B O 1
ATOM 6199 N N . THR B 1 282 ? -2.791 4.91 14.57 1 96.94 282 THR B N 1
ATOM 6200 C CA . THR B 1 282 ? -2.533 5.301 13.195 1 96.94 282 THR B CA 1
ATOM 6201 C C . THR B 1 282 ? -1.444 4.43 12.578 1 96.94 282 THR B C 1
ATOM 6203 O O . THR B 1 282 ? -1.358 4.305 11.352 1 96.94 282 THR B O 1
ATOM 6206 N N . GLY B 1 283 ? -0.623 3.748 13.336 1 96.69 283 GLY B N 1
ATOM 6207 C CA . GLY B 1 283 ? 0.446 2.893 12.844 1 96.69 283 GLY B CA 1
ATOM 6208 C C . GLY B 1 283 ? -0.041 1.526 12.398 1 96.69 283 GLY B C 1
ATOM 6209 O O . GLY B 1 283 ? 0.727 0.738 11.844 1 96.69 283 GLY B O 1
ATOM 6210 N N . TRP B 1 284 ? -1.338 1.193 12.602 1 97.31 284 TRP B N 1
ATOM 6211 C CA . TRP B 1 284 ? -1.857 -0.122 12.242 1 97.31 284 TRP B CA 1
ATOM 6212 C C . TRP B 1 284 ? -2.283 -0.159 10.781 1 97.31 284 TRP B C 1
ATOM 6214 O O . TRP B 1 284 ? -2.395 -1.233 10.188 1 97.31 284 TRP B O 1
ATOM 6224 N N . ARG B 1 285 ? -2.566 0.953 10.219 1 96.25 285 ARG B N 1
ATOM 6225 C CA . ARG B 1 285 ? -2.699 1.193 8.789 1 96.25 285 ARG B CA 1
ATOM 6226 C C . ARG B 1 285 ? -3.842 0.372 8.195 1 96.25 285 ARG B C 1
ATOM 6228 O O . ARG B 1 285 ? -3.672 -0.291 7.172 1 96.25 285 ARG B O 1
ATOM 6235 N N . ILE B 1 286 ? -5.012 0.465 8.781 1 97.94 286 ILE B N 1
ATOM 6236 C CA . ILE B 1 286 ? -6.219 -0.101 8.188 1 97.94 286 ILE B CA 1
ATOM 6237 C C . ILE B 1 286 ? -7.23 1.011 7.914 1 97.94 286 ILE B C 1
ATOM 6239 O O . ILE B 1 286 ? -7.594 1.764 8.82 1 97.94 286 ILE B O 1
ATOM 6243 N N . GLY B 1 287 ? -7.57 1.2 6.73 1 98.38 287 GLY B N 1
ATOM 6244 C CA . GLY B 1 287 ? -8.641 2.076 6.277 1 98.38 287 GLY B CA 1
ATOM 6245 C C . GLY B 1 287 ? -9.594 1.397 5.312 1 98.38 287 GLY B C 1
ATOM 6246 O O . GLY B 1 287 ? -9.461 0.204 5.031 1 98.38 287 GLY B O 1
ATOM 6247 N N . PHE B 1 288 ? -10.594 2.098 4.891 1 98.88 288 PHE B N 1
ATOM 6248 C CA . PHE B 1 288 ? -11.555 1.538 3.947 1 98.88 288 PHE B CA 1
ATOM 6249 C C . PHE B 1 288 ? -12.32 2.646 3.236 1 98.88 288 PHE B C 1
ATOM 6251 O O . PHE B 1 288 ? -12.266 3.807 3.645 1 98.88 288 PHE B O 1
ATOM 6258 N N . CYS B 1 289 ? -12.945 2.324 2.18 1 98.81 289 CYS B N 1
ATOM 6259 C CA . CYS B 1 289 ? -13.844 3.252 1.505 1 98.81 289 CYS B CA 1
ATOM 6260 C C . CYS B 1 289 ? -15.203 2.605 1.255 1 98.81 289 CYS B C 1
ATOM 6262 O O . CYS B 1 289 ? -15.312 1.378 1.218 1 98.81 289 CYS B O 1
ATOM 6264 N N . ILE B 1 290 ? -16.203 3.393 1.2 1 98.88 290 ILE B N 1
ATOM 6265 C CA . ILE B 1 290 ? -17.578 3.018 0.916 1 98.88 290 ILE B CA 1
ATOM 6266 C C . ILE B 1 290 ? -18.094 3.791 -0.3 1 98.88 290 ILE B C 1
ATOM 6268 O O . ILE B 1 290 ? -17.828 4.988 -0.434 1 98.88 290 ILE B O 1
ATOM 6272 N N . GLY B 1 291 ? -18.766 3.182 -1.185 1 98.69 291 GLY B N 1
ATOM 6273 C CA . GLY B 1 291 ? -19.359 3.814 -2.355 1 98.69 291 GLY B CA 1
ATOM 6274 C C . GLY B 1 291 ? -20.141 2.852 -3.223 1 98.69 291 GLY B C 1
ATOM 6275 O O . GLY B 1 291 ? -20.453 1.734 -2.799 1 98.69 291 GLY B O 1
ATOM 6276 N N . PRO B 1 292 ? -20.531 3.299 -4.402 1 98.12 292 PRO B N 1
ATOM 6277 C CA . PRO B 1 292 ? -21.281 2.434 -5.316 1 98.12 292 PRO B CA 1
ATOM 6278 C C . PRO B 1 292 ? -20.484 1.196 -5.738 1 98.12 292 PRO B C 1
ATOM 6280 O O . PRO B 1 292 ? -19.281 1.28 -5.957 1 98.12 292 PRO B O 1
ATOM 6283 N N . GLU B 1 293 ? -21.188 0.114 -5.859 1 97.62 293 GLU B N 1
ATOM 6284 C CA . GLU B 1 293 ? -20.594 -1.177 -6.18 1 97.62 293 GLU B CA 1
ATOM 6285 C C . GLU B 1 293 ? -19.734 -1.089 -7.441 1 97.62 293 GLU B C 1
ATOM 6287 O O . GLU B 1 293 ? -18.641 -1.655 -7.5 1 97.62 293 GLU B O 1
ATOM 6292 N N . GLN B 1 294 ? -20.156 -0.358 -8.453 1 96.44 294 GLN B N 1
ATOM 6293 C CA . GLN B 1 294 ? -19.484 -0.314 -9.742 1 96.44 294 GLN B CA 1
ATOM 6294 C C . GLN B 1 294 ? -18.109 0.354 -9.625 1 96.44 294 GLN B C 1
ATOM 6296 O O . GLN B 1 294 ? -17.203 0.052 -10.391 1 96.44 294 GLN B O 1
ATOM 6301 N N . PHE B 1 295 ? -17.984 1.257 -8.641 1 98.38 295 PHE B N 1
ATOM 6302 C CA . PHE B 1 295 ? -16.688 1.917 -8.445 1 98.38 295 PHE B CA 1
ATOM 6303 C C . PHE B 1 295 ? -15.828 1.135 -7.465 1 98.38 295 PHE B C 1
ATOM 6305 O O . PHE B 1 295 ? -14.609 1.051 -7.637 1 98.38 295 PHE B O 1
ATOM 6312 N N . ILE B 1 296 ? -16.453 0.5 -6.441 1 98.56 296 ILE B N 1
ATOM 6313 C CA . ILE B 1 296 ? -15.719 -0.266 -5.441 1 98.56 296 ILE B CA 1
ATOM 6314 C C . ILE B 1 296 ? -15.023 -1.455 -6.102 1 98.56 296 ILE B C 1
ATOM 6316 O O . ILE B 1 296 ? -13.898 -1.812 -5.734 1 98.56 296 ILE B O 1
ATOM 6320 N N . LYS B 1 297 ? -15.688 -2.025 -7.074 1 96.75 297 LYS B N 1
ATOM 6321 C CA . LYS B 1 297 ? -15.086 -3.145 -7.797 1 96.75 297 LYS B CA 1
ATOM 6322 C C . LYS B 1 297 ? -13.758 -2.746 -8.43 1 96.75 297 LYS B C 1
ATOM 6324 O O . LYS B 1 297 ? -12.805 -3.533 -8.438 1 96.75 297 LYS B O 1
ATOM 6329 N N . ILE B 1 298 ? -13.672 -1.529 -8.93 1 98.06 298 ILE B N 1
ATOM 6330 C CA . ILE B 1 298 ? -12.453 -1.03 -9.57 1 98.06 298 ILE B CA 1
ATOM 6331 C C . ILE B 1 298 ? -11.398 -0.738 -8.508 1 98.06 298 ILE B C 1
ATOM 6333 O O . ILE B 1 298 ? -10.219 -1.032 -8.711 1 98.06 298 ILE B O 1
ATOM 6337 N N . VAL B 1 299 ? -11.852 -0.199 -7.391 1 98.62 299 VAL B N 1
ATOM 6338 C CA . VAL B 1 299 ? -10.93 0.088 -6.293 1 98.62 299 VAL B CA 1
ATOM 6339 C C . VAL B 1 299 ? -10.328 -1.214 -5.766 1 98.62 299 VAL B C 1
ATOM 6341 O O . VAL B 1 299 ? -9.125 -1.294 -5.523 1 98.62 299 VAL B O 1
ATOM 6344 N N . ARG B 1 300 ? -11.164 -2.248 -5.641 1 97.44 300 ARG B N 1
ATOM 6345 C CA . ARG B 1 300 ? -10.695 -3.547 -5.164 1 97.44 300 ARG B CA 1
ATOM 6346 C C . ARG B 1 300 ? -9.68 -4.152 -6.133 1 97.44 300 ARG B C 1
ATOM 6348 O O . ARG B 1 300 ? -8.656 -4.684 -5.711 1 97.44 300 ARG B O 1
ATOM 6355 N N . ALA B 1 301 ? -10.008 -4.078 -7.379 1 96.75 301 ALA B N 1
ATOM 6356 C CA . ALA B 1 301 ? -9.094 -4.613 -8.383 1 96.75 301 ALA B CA 1
ATOM 6357 C C . ALA B 1 301 ? -7.754 -3.885 -8.352 1 96.75 301 ALA B C 1
ATOM 6359 O O . ALA B 1 301 ? -6.699 -4.512 -8.453 1 96.75 301 ALA B O 1
ATOM 6360 N N . THR B 1 302 ? -7.801 -2.572 -8.188 1 98 302 THR B N 1
ATOM 6361 C CA . THR B 1 302 ? -6.594 -1.759 -8.109 1 98 302 THR B CA 1
ATOM 6362 C C . THR B 1 302 ? -5.754 -2.156 -6.895 1 98 302 THR B C 1
ATOM 6364 O O . THR B 1 302 ? -4.543 -2.352 -7.012 1 98 302 THR B O 1
ATOM 6367 N N . HIS B 1 303 ? -6.438 -2.279 -5.809 1 97.31 303 HIS B N 1
ATOM 6368 C CA . HIS B 1 303 ? -5.766 -2.658 -4.57 1 97.31 303 HIS B CA 1
ATOM 6369 C C . HIS B 1 303 ? -5.113 -4.031 -4.695 1 97.31 303 HIS B C 1
ATOM 6371 O O . HIS B 1 303 ? -3.998 -4.238 -4.215 1 97.31 303 HIS B O 1
ATOM 6377 N N . ALA B 1 304 ? -5.812 -4.938 -5.316 1 95.62 304 ALA B N 1
ATOM 6378 C CA . ALA B 1 304 ? -5.301 -6.293 -5.508 1 95.62 304 ALA B CA 1
ATOM 6379 C C . ALA B 1 304 ? -4.004 -6.281 -6.316 1 95.62 304 ALA B C 1
ATOM 6381 O O . ALA B 1 304 ? -3.078 -7.043 -6.027 1 95.62 304 ALA B O 1
ATOM 6382 N N . ILE B 1 305 ? -3.951 -5.438 -7.273 1 96.38 305 ILE B N 1
ATOM 6383 C CA . ILE B 1 305 ? -2.76 -5.34 -8.109 1 96.38 305 ILE B CA 1
ATOM 6384 C C . ILE B 1 305 ? -1.611 -4.734 -7.305 1 96.38 305 ILE B C 1
ATOM 6386 O O . ILE B 1 305 ? -0.477 -5.215 -7.371 1 96.38 305 ILE B O 1
ATOM 6390 N N . ILE B 1 306 ? -1.921 -3.768 -6.484 1 96.38 306 ILE B N 1
ATOM 6391 C CA . ILE B 1 306 ? -0.894 -3.01 -5.781 1 96.38 306 ILE B CA 1
ATOM 6392 C C . ILE B 1 306 ? -0.305 -3.857 -4.656 1 96.38 306 ILE B C 1
ATOM 6394 O O . ILE B 1 306 ? 0.916 -3.926 -4.492 1 96.38 306 ILE B O 1
ATOM 6398 N N . CYS B 1 307 ? -1.207 -4.551 -3.902 1 92.81 307 CYS B N 1
ATOM 6399 C CA . CYS B 1 307 ? -0.644 -5.254 -2.756 1 92.81 307 CYS B CA 1
ATOM 6400 C C . CYS B 1 307 ? -1.54 -6.414 -2.334 1 92.81 307 CYS B C 1
ATOM 6402 O O . CYS B 1 307 ? -1.337 -7.004 -1.271 1 92.81 307 CYS B O 1
ATOM 6404 N N . TYR B 1 308 ? -2.502 -6.762 -3.104 1 92.69 308 TYR B N 1
ATOM 6405 C CA . TYR B 1 308 ? -3.418 -7.879 -2.922 1 92.69 308 TYR B CA 1
ATOM 6406 C C . TYR B 1 308 ? -4.352 -7.637 -1.74 1 92.69 308 TYR B C 1
ATOM 6408 O O . TYR B 1 308 ? -5.562 -7.504 -1.917 1 92.69 308 TYR B O 1
ATOM 6416 N N . SER B 1 309 ? -3.82 -7.539 -0.531 1 94.69 309 SER B N 1
ATOM 6417 C CA . SER B 1 309 ? -4.605 -7.301 0.676 1 94.69 309 SER B CA 1
ATOM 6418 C C . SER B 1 309 ? -3.756 -6.66 1.769 1 94.69 309 SER B C 1
ATOM 6420 O O . SER B 1 309 ? -2.576 -6.371 1.558 1 94.69 309 SER B O 1
ATOM 6422 N N . VAL B 1 310 ? -4.469 -6.359 2.922 1 95.56 310 VAL B N 1
ATOM 6423 C CA . VAL B 1 310 ? -3.75 -5.793 4.059 1 95.56 310 VAL B CA 1
ATOM 6424 C C . VAL B 1 310 ? -3.896 -6.707 5.27 1 95.56 310 VAL B C 1
ATOM 6426 O O . VAL B 1 310 ? -4.547 -7.754 5.191 1 95.56 310 VAL B O 1
ATOM 6429 N N . HIS B 1 311 ? -3.322 -6.441 6.34 1 95.81 311 HIS B N 1
ATOM 6430 C CA . HIS B 1 311 ? -3.02 -7.246 7.52 1 95.81 311 HIS B CA 1
ATOM 6431 C C . HIS B 1 311 ? -4.258 -7.988 8.008 1 95.81 311 HIS B C 1
ATOM 6433 O O . HIS B 1 311 ? -5.09 -7.418 8.719 1 95.81 311 HIS B O 1
ATOM 6439 N N . ARG B 1 312 ? -4.352 -9.297 7.871 1 96.31 312 ARG B N 1
ATOM 6440 C CA . ARG B 1 312 ? -5.52 -10.133 8.102 1 96.31 312 ARG B CA 1
ATOM 6441 C C . ARG B 1 312 ? -5.883 -10.164 9.586 1 96.31 312 ARG B C 1
ATOM 6443 O O . ARG B 1 312 ? -7.004 -9.828 9.961 1 96.31 312 ARG B O 1
ATOM 6450 N N . PRO B 1 313 ? -4.973 -10.562 10.547 1 96.88 313 PRO B N 1
ATOM 6451 C CA . PRO B 1 313 ? -5.375 -10.656 11.953 1 96.88 313 PRO B CA 1
ATOM 6452 C C . PRO B 1 313 ? -5.859 -9.32 12.516 1 96.88 313 PRO B C 1
ATOM 6454 O O . PRO B 1 313 ? -6.77 -9.289 13.352 1 96.88 313 PRO B O 1
ATOM 6457 N N . VAL B 1 314 ? -5.266 -8.273 12.062 1 97.44 314 VAL B N 1
ATOM 6458 C CA . VAL B 1 314 ? -5.629 -6.953 12.578 1 97.44 314 VAL B CA 1
ATOM 6459 C C . VAL B 1 314 ? -7.039 -6.594 12.117 1 97.44 314 VAL B C 1
ATOM 6461 O O . VAL B 1 314 ? -7.797 -5.953 12.852 1 97.44 314 VAL B O 1
ATOM 6464 N N . GLN B 1 315 ? -7.406 -6.992 10.898 1 98.38 315 GLN B N 1
ATOM 6465 C CA . GLN B 1 315 ? -8.773 -6.789 10.438 1 98.38 315 GLN B CA 1
ATOM 6466 C C . GLN B 1 315 ? -9.773 -7.516 11.336 1 98.38 315 GLN B C 1
ATOM 6468 O O . GLN B 1 315 ? -10.82 -6.969 11.68 1 98.38 315 GLN B O 1
ATOM 6473 N N . ILE B 1 316 ? -9.43 -8.719 11.758 1 98.06 316 ILE B N 1
ATOM 6474 C CA . ILE B 1 316 ? -10.273 -9.508 12.648 1 98.06 316 ILE B CA 1
ATOM 6475 C C . ILE B 1 316 ? -10.398 -8.797 14 1 98.06 316 ILE B C 1
ATOM 6477 O O . ILE B 1 316 ? -11.492 -8.703 14.562 1 98.06 316 ILE B O 1
ATOM 6481 N N . GLY B 1 317 ? -9.266 -8.336 14.477 1 97.88 317 GLY B N 1
ATOM 6482 C CA . GLY B 1 317 ? -9.281 -7.586 15.719 1 97.88 317 GLY B CA 1
ATOM 6483 C C . GLY B 1 317 ? -10.164 -6.352 15.664 1 97.88 317 GLY B C 1
ATOM 6484 O O . GLY B 1 317 ? -10.914 -6.078 16.609 1 97.88 317 GLY B O 1
ATOM 6485 N N . PHE B 1 318 ? -10.109 -5.59 14.57 1 98.44 318 PHE B N 1
ATOM 6486 C CA . PHE B 1 318 ? -10.93 -4.398 14.414 1 98.44 318 PHE B CA 1
ATOM 6487 C C . PHE B 1 318 ? -12.414 -4.762 14.391 1 98.44 318 PHE B C 1
ATOM 6489 O O . PHE B 1 318 ? -13.25 -4.02 14.914 1 98.44 318 PHE B O 1
ATOM 6496 N N . ALA B 1 319 ? -12.734 -5.891 13.727 1 98.5 319 ALA B N 1
ATOM 6497 C CA . ALA B 1 319 ? -14.125 -6.34 13.703 1 98.5 319 ALA B CA 1
ATOM 6498 C C . ALA B 1 319 ? -14.68 -6.488 15.109 1 98.5 319 ALA B C 1
ATOM 6500 O O . ALA B 1 319 ? -15.766 -5.98 15.414 1 98.5 319 ALA B O 1
ATOM 6501 N N . LYS B 1 320 ? -13.953 -7.125 15.969 1 97.69 320 LYS B N 1
ATOM 6502 C CA . LYS B 1 320 ? -14.367 -7.332 17.359 1 97.69 320 LYS B CA 1
ATOM 6503 C C . LYS B 1 320 ? -14.398 -6.012 18.125 1 97.69 320 LYS B C 1
ATOM 6505 O O . LYS B 1 320 ? -15.32 -5.77 18.906 1 97.69 320 LYS B O 1
ATOM 6510 N N . ALA B 1 321 ? -13.453 -5.18 17.844 1 97.38 321 ALA B N 1
ATOM 6511 C CA . ALA B 1 321 ? -13.328 -3.912 18.562 1 97.38 321 ALA B CA 1
ATOM 6512 C C . ALA B 1 321 ? -14.477 -2.971 18.219 1 97.38 321 ALA B C 1
ATOM 6514 O O . ALA B 1 321 ? -14.93 -2.201 19.062 1 97.38 321 ALA B O 1
ATOM 6515 N N . LEU B 1 322 ? -14.914 -2.984 17 1 97.38 322 LEU B N 1
ATOM 6516 C CA . LEU B 1 322 ? -16.031 -2.137 16.578 1 97.38 322 LEU B CA 1
ATOM 6517 C C . LEU B 1 322 ? -17.281 -2.439 17.391 1 97.38 322 LEU B C 1
ATOM 6519 O O . LEU B 1 322 ? -18.062 -1.537 17.688 1 97.38 322 LEU B O 1
ATOM 6523 N N . ASP B 1 323 ? -17.438 -3.668 17.75 1 94.88 323 ASP B N 1
ATOM 6524 C CA . ASP B 1 323 ? -18.562 -4.047 18.609 1 94.88 323 ASP B CA 1
ATOM 6525 C C . ASP B 1 323 ? -18.344 -3.578 20.047 1 94.88 323 ASP B C 1
ATOM 6527 O O . ASP B 1 323 ? -19.266 -3.041 20.672 1 94.88 323 ASP B O 1
ATOM 6531 N N . GLU B 1 324 ? -17.203 -3.74 20.531 1 94.56 324 GLU B N 1
ATOM 6532 C CA . GLU B 1 324 ? -16.875 -3.381 21.906 1 94.56 324 GLU B CA 1
ATOM 6533 C C . GLU B 1 324 ? -16.906 -1.868 22.109 1 94.56 324 GLU B C 1
ATOM 6535 O O . GLU B 1 324 ? -17.219 -1.392 23.203 1 94.56 324 GLU B O 1
ATOM 6540 N N . ALA B 1 325 ? -16.641 -1.132 21.078 1 95.12 325 ALA B N 1
ATOM 6541 C CA . ALA B 1 325 ? -16.578 0.326 21.125 1 95.12 325 ALA B CA 1
ATOM 6542 C C . ALA B 1 325 ? -17.953 0.925 21.406 1 95.12 325 ALA B C 1
ATOM 6544 O O . ALA B 1 325 ? -18.062 2.094 21.781 1 95.12 325 ALA B O 1
ATOM 6545 N N . LYS B 1 326 ? -19.016 0.14 21.297 1 92.38 326 LYS B N 1
ATOM 6546 C CA . LYS B 1 326 ? -20.391 0.592 21.5 1 92.38 326 LYS B CA 1
ATOM 6547 C C . LYS B 1 326 ? -20.734 0.636 22.984 1 92.38 326 LYS B C 1
ATOM 6549 O O . LYS B 1 326 ? -21.703 1.287 23.375 1 92.38 326 LYS B O 1
ATOM 6554 N N . SER B 1 327 ? -19.938 -0.06 23.766 1 92.5 327 SER B N 1
ATOM 6555 C CA . SER B 1 327 ? -20.219 -0.178 25.188 1 92.5 327 SER B CA 1
ATOM 6556 C C . SER B 1 327 ? -19.656 1.016 25.969 1 92.5 327 SER B C 1
ATOM 6558 O O . SER B 1 327 ? -18.891 1.81 25.422 1 92.5 327 SER B O 1
ATOM 6560 N N . LYS B 1 328 ? -20.125 1.1 27.281 1 90.88 328 LYS B N 1
ATOM 6561 C CA . LYS B 1 328 ? -19.609 2.123 28.172 1 90.88 328 LYS B CA 1
ATOM 6562 C C . LYS B 1 328 ? -18.078 2.039 28.281 1 90.88 328 LYS B C 1
ATOM 6564 O O . LYS B 1 328 ? -17.516 0.945 28.297 1 90.88 328 LYS B O 1
ATOM 6569 N N . TYR B 1 329 ? -17.516 3.195 28.344 1 89.19 329 TYR B N 1
ATOM 6570 C CA . TYR B 1 329 ? -16.062 3.266 28.281 1 89.19 329 TYR B CA 1
ATOM 6571 C C . TYR B 1 329 ? -15.516 4.191 29.359 1 89.19 329 TYR B C 1
ATOM 6573 O O . TYR B 1 329 ? -16.109 5.223 29.672 1 89.19 329 TYR B O 1
ATOM 6581 N N . MET B 1 330 ? -14.375 3.779 30.031 1 87.88 330 MET B N 1
ATOM 6582 C CA . MET B 1 330 ? -13.633 4.539 31.031 1 87.88 330 MET B CA 1
ATOM 6583 C C . MET B 1 330 ? -14.516 4.863 32.25 1 87.88 330 MET B C 1
ATOM 6585 O O . MET B 1 330 ? -14.438 5.957 32.812 1 87.88 330 MET B O 1
ATOM 6589 N N . GLY B 1 331 ? -15.414 4.047 32.469 1 88.81 331 GLY B N 1
ATOM 6590 C CA . GLY B 1 331 ? -16.25 4.199 33.656 1 88.81 331 GLY B CA 1
ATOM 6591 C C . GLY B 1 331 ? -17.328 5.242 33.5 1 88.81 331 GLY B C 1
ATOM 6592 O O . GLY B 1 331 ? -17.938 5.684 34.469 1 88.81 331 GLY B O 1
ATOM 6593 N N . THR B 1 332 ? -17.516 5.684 32.281 1 91.12 332 THR B N 1
ATOM 6594 C CA . THR B 1 332 ? -18.562 6.656 32 1 91.12 332 THR B CA 1
ATOM 6595 C C . THR B 1 332 ? -19.75 5.996 31.312 1 91.12 332 THR B C 1
ATOM 6597 O O . THR B 1 332 ? -19.672 4.832 30.906 1 91.12 332 THR B O 1
ATOM 6600 N N . ASP B 1 333 ? -20.812 6.754 31.141 1 93.06 333 ASP B N 1
ATOM 6601 C CA . ASP B 1 333 ? -22 6.25 30.453 1 93.06 333 ASP B CA 1
ATOM 6602 C C . ASP B 1 333 ? -21.844 6.391 28.938 1 93.06 333 ASP B C 1
ATOM 6604 O O . ASP B 1 333 ? -22.609 5.793 28.172 1 93.06 333 ASP B O 1
ATOM 6608 N N . ASP B 1 334 ? -20.844 7.031 28.562 1 94.81 334 ASP B N 1
ATOM 6609 C CA . ASP B 1 334 ? -20.594 7.242 27.141 1 94.81 334 ASP B CA 1
ATOM 6610 C C . ASP B 1 334 ? -19.75 6.105 26.562 1 94.81 334 ASP B C 1
ATOM 6612 O O . ASP B 1 334 ? -18.984 5.457 27.281 1 94.81 334 ASP B O 1
ATOM 6616 N N . ASN B 1 335 ? -19.969 5.84 25.312 1 96.25 335 ASN B N 1
ATOM 6617 C CA . ASN B 1 335 ? -19.125 4.859 24.625 1 96.25 335 ASN B CA 1
ATOM 6618 C C . ASN B 1 335 ? -17.766 5.449 24.25 1 96.25 335 ASN B C 1
ATOM 6620 O O . ASN B 1 335 ? -17.469 6.598 24.594 1 96.25 335 ASN B O 1
ATOM 6624 N N . TYR B 1 336 ? -16.906 4.629 23.656 1 96.88 336 TYR B N 1
ATOM 6625 C CA . TYR B 1 336 ? -15.531 4.996 23.344 1 96.88 336 TYR B CA 1
ATOM 6626 C C . TYR B 1 336 ? -15.484 6.254 22.5 1 96.88 336 TYR B C 1
ATOM 6628 O O . TYR B 1 336 ? -14.758 7.199 22.812 1 96.88 336 TYR B O 1
ATOM 6636 N N . GLU B 1 337 ? -16.25 6.336 21.391 1 95.88 337 GLU B N 1
ATOM 6637 C CA . GLU B 1 337 ? -16.203 7.434 20.422 1 95.88 337 GLU B CA 1
ATOM 6638 C C . GLU B 1 337 ? -16.578 8.758 21.078 1 95.88 337 GLU B C 1
ATOM 6640 O O . GLU B 1 337 ? -15.953 9.789 20.812 1 95.88 337 GLU B O 1
ATOM 6645 N N . VAL B 1 338 ? -17.562 8.719 21.938 1 96.25 338 VAL B N 1
ATOM 6646 C CA . VAL B 1 338 ? -18 9.922 22.641 1 96.25 338 VAL B CA 1
ATOM 6647 C C . VAL B 1 338 ? -16.906 10.398 23.578 1 96.25 338 VAL B C 1
ATOM 6649 O O . VAL B 1 338 ? -16.641 11.594 23.672 1 96.25 338 VAL B O 1
ATOM 6652 N N . ASN B 1 339 ? -16.328 9.445 24.266 1 96.44 339 ASN B N 1
ATOM 6653 C CA . ASN B 1 339 ? -15.25 9.805 25.188 1 96.44 339 ASN B CA 1
ATOM 6654 C C . ASN B 1 339 ? -14.07 10.438 24.469 1 96.44 339 ASN B C 1
ATOM 6656 O O . ASN B 1 339 ? -13.484 11.406 24.938 1 96.44 339 ASN B O 1
ATOM 6660 N N . ILE B 1 340 ? -13.719 9.922 23.328 1 96.69 340 ILE B N 1
ATOM 6661 C CA . ILE B 1 340 ? -12.602 10.445 22.547 1 96.69 340 ILE B CA 1
ATOM 6662 C C . ILE B 1 340 ? -12.945 11.836 22.031 1 96.69 340 ILE B C 1
ATOM 6664 O O . ILE B 1 340 ? -12.125 12.75 22.078 1 96.69 340 ILE B O 1
ATOM 6668 N N . ARG B 1 341 ? -14.133 12.039 21.531 1 96.81 341 ARG B N 1
ATOM 6669 C CA . ARG B 1 341 ? -14.578 13.344 21.062 1 96.81 341 ARG B CA 1
ATOM 6670 C C . ARG B 1 341 ? -14.492 14.383 22.156 1 96.81 341 ARG B C 1
ATOM 6672 O O . ARG B 1 341 ? -14.023 15.5 21.938 1 96.81 341 ARG B O 1
ATOM 6679 N N . LYS B 1 342 ? -14.945 14.023 23.344 1 96.88 342 LYS B N 1
ATOM 6680 C CA . LYS B 1 342 ? -14.914 14.938 24.484 1 96.88 342 LYS B CA 1
ATOM 6681 C C . LYS B 1 342 ? -13.477 15.305 24.844 1 96.88 342 LYS B C 1
ATOM 6683 O O . LYS B 1 342 ? -13.203 16.438 25.234 1 96.88 342 LYS B O 1
ATOM 6688 N N . ARG B 1 343 ? -12.609 14.359 24.766 1 96.88 343 ARG B N 1
ATOM 6689 C CA . ARG B 1 343 ? -11.203 14.617 25.047 1 96.88 343 ARG B CA 1
ATOM 6690 C C . ARG B 1 343 ? -10.641 15.648 24.062 1 96.88 343 ARG B C 1
ATOM 6692 O O . ARG B 1 343 ? -9.93 16.578 24.469 1 96.88 343 ARG B O 1
ATOM 6699 N N . PHE B 1 344 ? -10.945 15.453 22.781 1 98.12 344 PHE B N 1
ATOM 6700 C CA . PHE B 1 344 ? -10.484 16.391 21.75 1 98.12 344 PHE B CA 1
ATOM 6701 C C . PHE B 1 344 ? -11.078 17.766 21.984 1 98.12 344 PHE B C 1
ATOM 6703 O O . PHE B 1 344 ? -10.383 18.781 21.859 1 98.12 344 PHE B O 1
ATOM 6710 N N . GLU B 1 345 ? -12.328 17.812 22.328 1 98 345 GLU B N 1
ATOM 6711 C CA . GLU B 1 345 ? -13.008 19.078 22.594 1 98 345 GLU B CA 1
ATOM 6712 C C . GLU B 1 345 ? -12.383 19.797 23.781 1 98 345 GLU B C 1
ATOM 6714 O O . GLU B 1 345 ? -12.18 21.016 23.75 1 98 345 GLU B O 1
ATOM 6719 N N . LYS B 1 346 ? -12.141 19.062 24.797 1 98.12 346 LYS B N 1
ATOM 6720 C CA . LYS B 1 346 ? -11.477 19.625 25.969 1 98.12 346 LYS B CA 1
ATOM 6721 C C . LYS B 1 346 ? -10.102 20.188 25.594 1 98.12 346 LYS B C 1
ATOM 6723 O O . LYS B 1 346 ? -9.758 21.297 26 1 98.12 346 LYS B O 1
ATOM 6728 N N . ASN B 1 347 ? -9.281 19.375 24.906 1 98.44 347 ASN B N 1
ATOM 6729 C CA . ASN B 1 347 ? -7.961 19.828 24.469 1 98.44 347 ASN B CA 1
ATOM 6730 C C . ASN B 1 347 ? -8.047 21.109 23.656 1 98.44 347 ASN B C 1
ATOM 6732 O O . ASN B 1 347 ? -7.242 22.031 23.844 1 98.44 347 ASN B O 1
ATOM 6736 N N . ARG B 1 348 ? -9.016 21.141 22.719 1 98.12 348 ARG B N 1
ATOM 6737 C CA . ARG B 1 348 ? -9.25 22.344 21.922 1 98.12 348 ARG B CA 1
ATOM 6738 C C . ARG B 1 348 ? -9.445 23.562 22.812 1 98.12 348 ARG B C 1
ATOM 6740 O O . ARG B 1 348 ? -8.789 24.594 22.641 1 98.12 348 ARG B O 1
ATOM 6747 N N . ASN B 1 349 ? -10.297 23.469 23.781 1 97.94 349 ASN B N 1
ATOM 6748 C CA . ASN B 1 349 ? -10.625 24.578 24.672 1 97.94 349 ASN B CA 1
ATOM 6749 C C . ASN B 1 349 ? -9.422 25 25.516 1 97.94 349 ASN B C 1
ATOM 6751 O O . ASN B 1 349 ? -9.172 26.203 25.688 1 97.94 349 ASN B O 1
ATOM 6755 N N . VAL B 1 350 ? -8.688 24.047 26 1 98 350 VAL B N 1
ATOM 6756 C CA . VAL B 1 350 ? -7.527 24.328 26.844 1 98 350 VAL B CA 1
ATOM 6757 C C . VAL B 1 350 ? -6.457 25.047 26.016 1 98 350 VAL B C 1
ATOM 6759 O O . VAL B 1 350 ? -5.836 26 26.484 1 98 350 VAL B O 1
ATOM 6762 N N . ILE B 1 351 ? -6.234 24.609 24.797 1 97.94 351 ILE B N 1
ATOM 6763 C CA . ILE B 1 351 ? -5.211 25.203 23.953 1 97.94 351 ILE B CA 1
ATOM 6764 C C . ILE B 1 351 ? -5.621 26.625 23.547 1 97.94 351 ILE B C 1
ATOM 6766 O O . ILE B 1 351 ? -4.809 27.547 23.594 1 97.94 351 ILE B O 1
ATOM 6770 N N . LEU B 1 352 ? -6.895 26.812 23.188 1 97.25 352 LEU B N 1
ATOM 6771 C CA . LEU B 1 352 ? -7.391 28.141 22.828 1 97.25 352 LEU B CA 1
ATOM 6772 C C . LEU B 1 352 ? -7.219 29.109 24 1 97.25 352 LEU B C 1
ATOM 6774 O O . LEU B 1 352 ? -6.711 30.219 23.812 1 97.25 352 LEU B O 1
ATOM 6778 N N . GLU B 1 353 ? -7.598 28.656 25.125 1 96.25 353 GLU B N 1
ATOM 6779 C CA . GLU B 1 353 ? -7.469 29.5 26.312 1 96.25 353 GLU B CA 1
ATOM 6780 C C . GLU B 1 353 ? -6.004 29.766 26.656 1 96.25 353 GLU B C 1
ATOM 6782 O O . GLU B 1 353 ? -5.641 30.875 27.047 1 96.25 353 GLU B O 1
ATOM 6787 N N . GLY B 1 354 ? -5.215 28.75 26.547 1 95.12 354 GLY B N 1
ATOM 6788 C CA . GLY B 1 354 ? -3.793 28.891 26.812 1 95.12 354 GLY B CA 1
ATOM 6789 C C . GLY B 1 354 ? -3.131 29.938 25.922 1 95.12 354 GLY B C 1
ATOM 6790 O O . GLY B 1 354 ? -2.373 30.781 26.422 1 95.12 354 GLY B O 1
ATOM 6791 N N . PHE B 1 355 ? -3.371 29.922 24.688 1 94.69 355 PHE B N 1
ATOM 6792 C CA . PHE B 1 355 ? -2.77 30.875 23.766 1 94.69 355 PHE B CA 1
ATOM 6793 C C . PHE B 1 355 ? -3.314 32.281 24 1 94.69 355 PHE B C 1
ATOM 6795 O O . PHE B 1 355 ? -2.592 33.25 23.844 1 94.69 355 PHE B O 1
ATOM 6802 N N . LYS B 1 356 ? -4.559 32.375 24.312 1 93 356 LYS B N 1
ATOM 6803 C CA . LYS B 1 356 ? -5.125 33.688 24.672 1 93 356 LYS B CA 1
ATOM 6804 C C . LYS B 1 356 ? -4.395 34.281 25.859 1 93 356 LYS B C 1
ATOM 6806 O O . LYS B 1 356 ? -4.098 35.469 25.875 1 93 356 LYS B O 1
ATOM 6811 N N . ASN B 1 357 ? -4.062 33.469 26.75 1 93 357 ASN B N 1
ATOM 6812 C CA . ASN B 1 357 ? -3.439 33.938 27.984 1 93 357 ASN B CA 1
ATOM 6813 C C . ASN B 1 357 ? -1.969 34.281 27.766 1 93 357 ASN B C 1
ATOM 6815 O O . ASN B 1 357 ? -1.376 35 28.578 1 93 357 ASN B O 1
ATOM 6819 N N . LEU B 1 358 ? -1.378 33.719 26.781 1 91.81 358 LEU B N 1
ATOM 6820 C CA . LEU B 1 358 ? 0.013 34.031 26.469 1 91.81 358 LEU B CA 1
ATOM 6821 C C . LEU B 1 358 ? 0.166 35.5 26.125 1 91.81 358 LEU B C 1
ATOM 6823 O O . LEU B 1 358 ? 1.255 36.062 26.25 1 91.81 358 LEU B O 1
ATOM 6827 N N . ASN B 1 359 ? -0.822 36.156 25.625 1 87.62 359 ASN B N 1
ATOM 6828 C CA . ASN B 1 359 ? -0.797 37.531 25.188 1 87.62 359 ASN B CA 1
ATOM 6829 C C . ASN B 1 359 ? 0.359 37.812 24.234 1 87.62 359 ASN B C 1
ATOM 6831 O O . ASN B 1 359 ? 1.121 38.75 24.422 1 87.62 359 ASN B O 1
ATOM 6835 N N . ALA B 1 360 ? 0.562 36.969 23.344 1 89.38 360 ALA B N 1
ATOM 6836 C CA . ALA B 1 360 ? 1.692 37.031 22.422 1 89.38 360 ALA B CA 1
ATOM 6837 C C . ALA B 1 360 ? 1.237 37.469 21.031 1 89.38 360 ALA B C 1
ATOM 6839 O O . ALA B 1 360 ? 1.979 37.312 20.047 1 89.38 360 ALA B O 1
ATOM 6840 N N . ASN B 1 361 ? 0.014 37.969 20.844 1 88.75 361 ASN B N 1
ATOM 6841 C CA . ASN B 1 361 ? -0.553 38.406 19.562 1 88.75 361 ASN B CA 1
ATOM 6842 C C . ASN B 1 361 ? -0.649 37.25 18.578 1 88.75 361 ASN B C 1
ATOM 6844 O O . ASN B 1 361 ? -0.274 37.375 17.406 1 88.75 361 ASN B O 1
ATOM 6848 N N . LEU B 1 362 ? -0.896 36.156 19.094 1 94.31 362 LEU B N 1
ATOM 6849 C CA . LEU B 1 362 ? -1.206 34.969 18.281 1 94.31 362 LEU B CA 1
ATOM 6850 C C . LEU B 1 362 ? -2.693 34.625 18.359 1 94.31 362 LEU B C 1
ATOM 6852 O O . LEU B 1 362 ? -3.238 34.438 19.453 1 94.31 362 LEU B O 1
ATOM 6856 N N . LYS B 1 363 ? -3.295 34.656 17.266 1 95.25 363 LYS B N 1
ATOM 6857 C CA . LYS B 1 363 ? -4.715 34.344 17.203 1 95.25 363 LYS B CA 1
ATOM 6858 C C . LYS B 1 363 ? -4.93 32.938 16.641 1 95.25 363 LYS B C 1
ATOM 6860 O O . LYS B 1 363 ? -4.305 32.562 15.656 1 95.25 363 LYS B O 1
ATOM 6865 N N . LEU B 1 364 ? -5.738 32.188 17.359 1 97.44 364 LEU B N 1
ATOM 6866 C CA . LEU B 1 364 ? -6.082 30.859 16.891 1 97.44 364 LEU B CA 1
ATOM 6867 C C . LEU B 1 364 ? -7.535 30.797 16.438 1 97.44 364 LEU B C 1
ATOM 6869 O O . LEU B 1 364 ? -8.406 31.406 17.047 1 97.44 364 LEU B O 1
ATOM 6873 N N . ASN B 1 365 ? -7.766 30.078 15.352 1 97.25 365 ASN B N 1
ATOM 6874 C CA . ASN B 1 365 ? -9.156 29.828 14.977 1 97.25 365 ASN B CA 1
ATOM 6875 C C . ASN B 1 365 ? -9.797 28.766 15.859 1 97.25 365 ASN B C 1
ATOM 6877 O O . ASN B 1 365 ? -9.094 27.922 16.422 1 97.25 365 ASN B O 1
ATOM 6881 N N . LYS B 1 366 ? -11.109 28.797 16.031 1 97.06 366 LYS B N 1
ATOM 6882 C CA . LYS B 1 366 ? -11.82 27.766 16.766 1 97.06 366 LYS B CA 1
ATOM 6883 C C . LYS B 1 366 ? -12.312 26.656 15.844 1 97.06 366 LYS B C 1
ATOM 6885 O O . LYS B 1 366 ? -13.359 26.797 15.211 1 97.06 366 LYS B O 1
ATOM 6890 N N . PRO B 1 367 ? -11.633 25.516 15.797 1 97.25 367 PRO B N 1
ATOM 6891 C CA . PRO B 1 367 ? -12.078 24.438 14.914 1 97.25 367 PRO B CA 1
ATOM 6892 C C . PRO B 1 367 ? -13.422 23.844 15.336 1 97.25 367 PRO B C 1
ATOM 6894 O O . PRO B 1 367 ? -13.703 23.734 16.531 1 97.25 367 PRO B O 1
ATOM 6897 N N . GLN B 1 368 ? -14.164 23.406 14.375 1 97.12 368 GLN B N 1
ATOM 6898 C CA . GLN B 1 368 ? -15.461 22.766 14.602 1 97.12 368 GLN B CA 1
ATOM 6899 C C . GLN B 1 368 ? -15.305 21.266 14.75 1 97.12 368 GLN B C 1
ATOM 6901 O O . GLN B 1 368 ? -16.219 20.578 15.234 1 97.12 368 GLN B O 1
ATOM 6906 N N . GLY B 1 369 ? -14.219 20.719 14.344 1 97.56 369 GLY B N 1
ATOM 6907 C CA . GLY B 1 369 ? -13.914 19.297 14.422 1 97.56 369 GLY B CA 1
ATOM 6908 C C . GLY B 1 369 ? -12.516 18.953 13.938 1 97.56 369 GLY B C 1
ATOM 6909 O O . GLY B 1 369 ? -11.758 19.844 13.547 1 97.56 369 GLY B O 1
ATOM 6910 N N . GLY B 1 370 ? -12.164 17.703 14.062 1 97.62 370 GLY B N 1
ATOM 6911 C CA . GLY B 1 370 ? -10.906 17.203 13.523 1 97.62 370 GLY B CA 1
ATOM 6912 C C . GLY B 1 370 ? -9.766 17.281 14.516 1 97.62 370 GLY B C 1
ATOM 6913 O O . GLY B 1 370 ? -9.984 17.328 15.727 1 97.62 370 GLY B O 1
ATOM 6914 N N . TYR B 1 371 ? -8.539 17.25 14 1 98.19 371 TYR B N 1
ATOM 6915 C CA . TYR B 1 371 ? -7.332 17.047 14.797 1 98.19 371 TYR B CA 1
ATOM 6916 C C . TYR B 1 371 ? -6.613 18.375 15.047 1 98.19 371 TYR B C 1
ATOM 6918 O O . TYR B 1 371 ? -5.676 18.438 15.844 1 98.19 371 TYR B O 1
ATOM 6926 N N . PHE B 1 372 ? -7.113 19.547 14.43 1 98.31 372 PHE B N 1
ATOM 6927 C CA . PHE B 1 372 ? -6.102 20.594 14.328 1 98.31 372 PHE B CA 1
ATOM 6928 C C . PHE B 1 372 ? -6.715 21.969 14.602 1 98.31 372 PHE B C 1
ATOM 6930 O O . PHE B 1 372 ? -7.926 22.141 14.477 1 98.31 372 PHE B O 1
ATOM 6937 N N . ILE B 1 373 ? -5.82 22.891 15.016 1 98.12 373 ILE B N 1
ATOM 6938 C CA . ILE B 1 373 ? -6.086 24.312 15.164 1 98.12 373 ILE B CA 1
ATOM 6939 C C . ILE B 1 373 ? -5.121 25.109 14.297 1 98.12 373 ILE B C 1
ATOM 6941 O O . ILE B 1 373 ? -3.928 24.797 14.234 1 98.12 373 ILE B O 1
ATOM 6945 N N . VAL B 1 374 ? -5.656 26.062 13.586 1 98.38 374 VAL B N 1
ATOM 6946 C CA . VAL B 1 374 ? -4.812 26.953 12.805 1 98.38 374 VAL B CA 1
ATOM 6947 C C . VAL B 1 374 ? -4.594 28.25 13.562 1 98.38 374 VAL B C 1
ATOM 6949 O O . VAL B 1 374 ? -5.535 28.797 14.148 1 98.38 374 VAL B O 1
ATOM 6952 N N . GLY B 1 375 ? -3.346 28.688 13.594 1 98 375 GLY B N 1
ATOM 6953 C CA . GLY B 1 375 ? -3 29.969 14.18 1 98 375 GLY B CA 1
ATOM 6954 C C . GLY B 1 375 ? -2.514 30.969 13.156 1 98 375 GLY B C 1
ATOM 6955 O O . GLY B 1 375 ? -1.966 30.594 12.117 1 98 375 GLY B O 1
ATOM 6956 N N . SER B 1 376 ? -2.695 32.281 13.461 1 97.5 376 SER B N 1
ATOM 6957 C CA . SER B 1 376 ? -2.242 33.375 12.617 1 97.5 376 SER B CA 1
ATOM 6958 C C . SER B 1 376 ? -1.029 34.062 13.219 1 97.5 376 SER B C 1
ATOM 6960 O O . SER B 1 376 ? -1.008 34.344 14.414 1 97.5 376 SER B O 1
ATOM 6962 N N . LEU B 1 377 ? -0.095 34.344 12.367 1 95.88 377 LEU B N 1
ATOM 6963 C CA . LEU B 1 377 ? 1.144 35.031 12.742 1 95.88 377 LEU B CA 1
ATOM 6964 C C . LEU B 1 377 ? 1.116 36.5 12.312 1 95.88 377 LEU B C 1
ATOM 6966 O O . LEU B 1 377 ? 2.078 37.219 12.547 1 95.88 377 LEU B O 1
ATOM 6970 N N . LYS B 1 378 ? 0.088 36.969 11.758 1 94.62 378 LYS B N 1
ATOM 6971 C CA . LYS B 1 378 ? 0.046 38.281 11.133 1 94.62 378 LYS B CA 1
ATOM 6972 C C . LYS B 1 378 ? 0.49 39.344 12.109 1 94.62 378 LYS B C 1
ATOM 6974 O O . LYS B 1 378 ? 1.217 40.281 11.734 1 94.62 378 LYS B O 1
ATOM 6979 N N . ASP B 1 379 ? 0.12 39.219 13.344 1 93.81 379 ASP B N 1
ATOM 6980 C CA . ASP B 1 379 ? 0.436 40.219 14.344 1 93.81 379 ASP B CA 1
ATOM 6981 C C . ASP B 1 379 ? 1.638 39.812 15.188 1 93.81 379 ASP B C 1
ATOM 6983 O O . ASP B 1 379 ? 1.934 40.438 16.203 1 93.81 379 ASP B O 1
ATOM 6987 N N . HIS B 1 380 ? 2.287 38.75 14.781 1 94.81 380 HIS B N 1
ATOM 6988 C CA . HIS B 1 380 ? 3.377 38.25 15.602 1 94.81 380 HIS B CA 1
ATOM 6989 C C . HIS B 1 380 ? 4.691 38.219 14.828 1 94.81 380 HIS B C 1
ATOM 6991 O O . HIS B 1 380 ? 5.758 38.031 15.414 1 94.81 380 HIS B O 1
ATOM 6997 N N . VAL B 1 381 ? 4.711 38.469 13.594 1 95.5 381 VAL B N 1
ATOM 6998 C CA . VAL B 1 381 ? 5.879 38.312 12.734 1 95.5 381 VAL B CA 1
ATOM 6999 C C . VAL B 1 381 ? 7.008 39.219 13.242 1 95.5 381 VAL B C 1
ATOM 7001 O O . VAL B 1 381 ? 8.172 38.812 13.242 1 95.5 381 VAL B O 1
ATOM 7004 N N . GLY B 1 382 ? 6.699 40.344 13.672 1 93.88 382 GLY B N 1
ATOM 7005 C CA . GLY B 1 382 ? 7.68 41.312 14.148 1 93.88 382 GLY B CA 1
ATOM 7006 C C . GLY B 1 382 ? 8.414 40.844 15.391 1 93.88 382 GLY B C 1
ATOM 7007 O O . GLY B 1 382 ? 9.484 41.375 15.711 1 93.88 382 GLY B O 1
ATOM 7008 N N . LYS B 1 383 ? 7.891 39.875 16.062 1 93.94 383 LYS B N 1
ATOM 7009 C CA . LYS B 1 383 ? 8.461 39.406 17.312 1 93.94 383 LYS B CA 1
ATOM 7010 C C . LYS B 1 383 ? 9.406 38.219 17.078 1 93.94 383 LYS B C 1
ATOM 7012 O O . LYS B 1 383 ? 10.016 37.719 18.016 1 93.94 383 LYS B O 1
ATOM 7017 N N . ILE B 1 384 ? 9.578 37.812 15.852 1 95.38 384 ILE B N 1
ATOM 7018 C CA . ILE B 1 384 ? 10.461 36.719 15.5 1 95.38 384 ILE B CA 1
ATOM 7019 C C . ILE B 1 384 ? 11.875 37.25 15.258 1 95.38 384 ILE B C 1
ATOM 7021 O O . ILE B 1 384 ? 12.062 38.219 14.508 1 95.38 384 ILE B O 1
ATOM 7025 N N . PRO B 1 385 ? 12.828 36.625 15.891 1 95.81 385 PRO B N 1
ATOM 7026 C CA . PRO B 1 385 ? 14.203 37.062 15.609 1 95.81 385 PRO B CA 1
ATOM 7027 C C . PRO B 1 385 ? 14.578 36.906 14.141 1 95.81 385 PRO B C 1
ATOM 7029 O O . PRO B 1 385 ? 14.211 35.938 13.492 1 95.81 385 PRO B O 1
ATOM 7032 N N . ARG B 1 386 ? 15.375 37.812 13.641 1 95.62 386 ARG B N 1
ATOM 7033 C CA . ARG B 1 386 ? 15.719 37.906 12.227 1 95.62 386 ARG B CA 1
ATOM 7034 C C . ARG B 1 386 ? 16.484 36.656 11.758 1 95.62 386 ARG B C 1
ATOM 7036 O O . ARG B 1 386 ? 16.328 36.219 10.609 1 95.62 386 ARG B O 1
ATOM 7043 N N . LYS B 1 387 ? 17.281 36.031 12.594 1 96.5 387 LYS B N 1
ATOM 7044 C CA . LYS B 1 387 ? 18.125 34.906 12.195 1 96.5 387 LYS B CA 1
ATOM 7045 C C . LYS B 1 387 ? 17.281 33.75 11.68 1 96.5 387 LYS B C 1
ATOM 7047 O O . LYS B 1 387 ? 17.703 33 10.781 1 96.5 387 LYS B O 1
ATOM 7052 N N . TYR B 1 388 ? 16.062 33.656 12.141 1 96.81 388 TYR B N 1
ATOM 7053 C CA . TYR B 1 388 ? 15.242 32.5 11.789 1 96.81 388 TYR B CA 1
ATOM 7054 C C . TYR B 1 388 ? 14.641 32.656 10.398 1 96.81 388 TYR B C 1
ATOM 7056 O O . TYR B 1 388 ? 14.055 31.719 9.859 1 96.81 388 TYR B O 1
ATOM 7064 N N . PHE B 1 389 ? 14.797 33.812 9.789 1 96.62 389 PHE B N 1
ATOM 7065 C CA . PHE B 1 389 ? 14.359 34.062 8.414 1 96.62 389 PHE B CA 1
ATOM 7066 C C . PHE B 1 389 ? 15.445 33.625 7.43 1 96.62 389 PHE B C 1
ATOM 7068 O O . PHE B 1 389 ? 15.273 33.75 6.215 1 96.62 389 PHE B O 1
ATOM 7075 N N . PHE B 1 390 ? 16.516 33.062 7.938 1 95.25 390 PHE B N 1
ATOM 7076 C CA . PHE B 1 390 ? 17.625 32.594 7.113 1 95.25 390 PHE B CA 1
ATOM 7077 C C . PHE B 1 390 ? 17.766 31.094 7.23 1 95.25 390 PHE B C 1
ATOM 7079 O O . PHE B 1 390 ? 17.5 30.516 8.281 1 95.25 390 PHE B O 1
ATOM 7086 N N . LYS B 1 391 ? 18.203 30.484 6.141 1 91.88 391 LYS B N 1
ATOM 7087 C CA . LYS B 1 391 ? 18.469 29.047 6.148 1 91.88 391 LYS B CA 1
ATOM 7088 C C . LYS B 1 391 ? 19.562 28.703 7.137 1 91.88 391 LYS B C 1
ATOM 7090 O O . LYS B 1 391 ? 19.406 27.797 7.969 1 91.88 391 LYS B O 1
ATOM 7095 N N . ASP B 1 392 ? 20.641 29.391 7.086 1 91.75 392 ASP B N 1
ATOM 7096 C CA . ASP B 1 392 ? 21.75 29.234 8.031 1 91.75 392 ASP B CA 1
ATOM 7097 C C . ASP B 1 392 ? 21.625 30.234 9.188 1 91.75 392 ASP B C 1
ATOM 7099 O O . ASP B 1 392 ? 22.375 31.203 9.258 1 91.75 392 ASP B O 1
ATOM 7103 N N . PHE B 1 393 ? 20.719 29.906 10.109 1 91.56 393 PHE B N 1
ATOM 7104 C CA . PHE B 1 393 ? 20.312 30.875 11.133 1 91.56 393 PHE B CA 1
ATOM 7105 C C . PHE B 1 393 ? 21.406 31.031 12.188 1 91.56 393 PHE B C 1
ATOM 7107 O O . PHE B 1 393 ? 21.422 32 12.93 1 91.56 393 PHE B O 1
ATOM 7114 N N . GLU B 1 394 ? 22.344 30.109 12.305 1 89.94 394 GLU B N 1
ATOM 7115 C CA . GLU B 1 394 ? 23.375 30.141 13.344 1 89.94 394 GLU B CA 1
ATOM 7116 C C . GLU B 1 394 ? 24.438 31.188 13.047 1 89.94 394 GLU B C 1
ATOM 7118 O O . GLU B 1 394 ? 25.109 31.672 13.961 1 89.94 394 GLU B O 1
ATOM 7123 N N . ASN B 1 395 ? 24.609 31.547 11.781 1 90.44 395 ASN B N 1
ATOM 7124 C CA . ASN B 1 395 ? 25.719 32.406 11.383 1 90.44 395 ASN B CA 1
ATOM 7125 C C . ASN B 1 395 ? 25.234 33.781 10.891 1 90.44 395 ASN B C 1
ATOM 7127 O O . ASN B 1 395 ? 25.938 34.438 10.141 1 90.44 395 ASN B O 1
ATOM 7131 N N . VAL B 1 396 ? 24.094 34.156 11.305 1 90.44 396 VAL B N 1
ATOM 7132 C CA . VAL B 1 396 ? 23.547 35.438 10.867 1 90.44 396 VAL B CA 1
ATOM 7133 C C . VAL B 1 396 ? 24.031 36.562 11.805 1 90.44 396 VAL B C 1
ATOM 7135 O O . VAL B 1 396 ? 23.781 36.5 13.008 1 90.44 396 VAL B O 1
ATOM 7138 N N . PRO B 1 397 ? 24.719 37.531 11.203 1 87.81 397 PRO B N 1
ATOM 7139 C CA . PRO B 1 397 ? 25.125 38.656 12.047 1 87.81 397 PRO B CA 1
ATOM 7140 C C . PRO B 1 397 ? 23.922 39.406 12.648 1 87.81 397 PRO B C 1
ATOM 7142 O O . PRO B 1 397 ? 22.938 39.688 11.945 1 87.81 397 PRO B O 1
ATOM 7145 N N . ASP B 1 398 ? 23.984 39.812 13.922 1 86.5 398 ASP B N 1
ATOM 7146 C CA . ASP B 1 398 ? 22.922 40.5 14.633 1 86.5 398 ASP B CA 1
ATOM 7147 C C . ASP B 1 398 ? 21.594 39.75 14.484 1 86.5 398 ASP B C 1
ATOM 7149 O O . ASP B 1 398 ? 20.531 40.375 14.375 1 86.5 398 ASP B O 1
ATOM 7153 N N . GLY B 1 399 ? 21.719 38.531 14.43 1 88.75 399 GLY B N 1
ATOM 7154 C CA . GLY B 1 399 ? 20.594 37.688 14.102 1 88.75 399 GLY B CA 1
ATOM 7155 C C . GLY B 1 399 ? 19.547 37.625 15.203 1 88.75 399 GLY B C 1
ATOM 7156 O O . GLY B 1 399 ? 18.391 37.281 14.953 1 88.75 399 GLY B O 1
ATOM 7157 N N . ASP B 1 400 ? 19.844 38.094 16.344 1 91.25 400 ASP B N 1
ATOM 7158 C CA . ASP B 1 400 ? 18.938 38 17.469 1 91.25 400 ASP B CA 1
ATOM 7159 C C . ASP B 1 400 ? 17.969 39.188 17.5 1 91.25 400 ASP B C 1
ATOM 7161 O O . ASP B 1 400 ? 16.969 39.156 18.219 1 91.25 400 ASP B O 1
ATOM 7165 N N . ALA B 1 401 ? 18.328 40.156 16.75 1 92.69 401 ALA B N 1
ATOM 7166 C CA . ALA B 1 401 ? 17.391 41.281 16.656 1 92.69 401 ALA B CA 1
ATOM 7167 C C . ALA B 1 401 ? 16.062 40.844 16.062 1 92.69 401 ALA B C 1
ATOM 7169 O O . ALA B 1 401 ? 16.016 39.969 15.172 1 92.69 401 ALA B O 1
ATOM 7170 N N . LEU B 1 402 ? 15.039 41.438 16.641 1 93.69 402 LEU B N 1
ATOM 7171 C CA . LEU B 1 402 ? 13.711 41.125 16.141 1 93.69 402 LEU B CA 1
ATOM 7172 C C . LEU B 1 402 ? 13.469 41.781 14.789 1 93.69 402 LEU B C 1
ATOM 7174 O O . LEU B 1 402 ? 14.109 42.781 14.453 1 93.69 402 LEU B O 1
ATOM 7178 N N . LEU B 1 403 ? 12.609 41.188 14.016 1 91.81 403 LEU B N 1
ATOM 7179 C CA . LEU B 1 403 ? 12.211 41.844 12.773 1 91.81 403 LEU B CA 1
ATOM 7180 C C . LEU B 1 403 ? 11.555 43.188 13.047 1 91.81 403 LEU B C 1
ATOM 7182 O O . LEU B 1 403 ? 11.742 44.156 12.289 1 91.81 403 LEU B O 1
ATOM 7186 N N . GLY B 1 404 ? 10.719 43.188 14.164 1 91.94 404 GLY B N 1
ATOM 7187 C CA . GLY B 1 404 ? 10.117 44.438 14.602 1 91.94 404 GLY B CA 1
ATOM 7188 C C . GLY B 1 404 ? 9.023 44.938 13.68 1 91.94 404 GLY B C 1
ATOM 7189 O O . GLY B 1 404 ? 8.156 44.156 13.266 1 91.94 404 GLY B O 1
ATOM 7190 N N . ASP B 1 405 ? 9.086 46.188 13.367 1 91.12 405 ASP B N 1
ATOM 7191 C CA . ASP B 1 405 ? 8.016 46.812 12.602 1 91.12 405 ASP B CA 1
ATOM 7192 C C . ASP B 1 405 ? 8.273 46.719 11.102 1 91.12 405 ASP B C 1
ATOM 7194 O O . ASP B 1 405 ? 7.457 47.156 10.289 1 91.12 405 ASP B O 1
ATOM 7198 N N . THR B 1 406 ? 9.328 46.125 10.766 1 90.88 406 THR B N 1
ATOM 7199 C CA . THR B 1 406 ? 9.602 45.906 9.344 1 90.88 406 THR B CA 1
ATOM 7200 C C . THR B 1 406 ? 8.648 44.875 8.758 1 90.88 406 THR B C 1
ATOM 7202 O O . THR B 1 406 ? 8.633 43.719 9.188 1 90.88 406 THR B O 1
ATOM 7205 N N . PRO B 1 407 ? 7.859 45.375 7.809 1 93.19 407 PRO B N 1
ATOM 7206 C CA . PRO B 1 407 ? 7.012 44.375 7.152 1 93.19 407 PRO B CA 1
ATOM 7207 C C . PRO B 1 407 ? 7.82 43.281 6.461 1 93.19 407 PRO B C 1
ATOM 7209 O O . PRO B 1 407 ? 8.859 43.562 5.855 1 93.19 407 PRO B O 1
ATOM 7212 N N . PHE B 1 408 ? 7.371 42.094 6.621 1 94.69 408 PHE B N 1
ATOM 7213 C CA . PHE B 1 408 ? 8.07 40.969 5.992 1 94.69 408 PHE B CA 1
ATOM 7214 C C . PHE B 1 408 ? 8.328 41.25 4.52 1 94.69 408 PHE B C 1
ATOM 7216 O O . PHE B 1 408 ? 9.398 40.938 3.994 1 94.69 408 PHE B O 1
ATOM 7223 N N . GLU B 1 409 ? 7.324 41.844 3.834 1 92.56 409 GLU B N 1
ATOM 7224 C CA . GLU B 1 409 ? 7.402 42.156 2.408 1 92.56 409 GLU B CA 1
ATOM 7225 C C . GLU B 1 409 ? 8.586 43.062 2.104 1 92.56 409 GLU B C 1
ATOM 7227 O O . GLU B 1 409 ? 9.078 43.094 0.971 1 92.56 409 GLU B O 1
ATOM 7232 N N . GLU B 1 410 ? 9.117 43.75 3.119 1 93.44 410 GLU B N 1
ATOM 7233 C CA . GLU B 1 410 ? 10.227 44.688 2.941 1 93.44 410 GLU B CA 1
ATOM 7234 C C . GLU B 1 410 ? 11.539 44.062 3.396 1 93.44 410 GLU B C 1
ATOM 7236 O O . GLU B 1 410 ? 12.609 44.656 3.195 1 93.44 410 GLU B O 1
ATOM 7241 N N . PHE B 1 411 ? 11.453 42.969 4.051 1 93.62 411 PHE B N 1
ATOM 7242 C CA . PHE B 1 411 ? 12.664 42.25 4.465 1 93.62 411 PHE B CA 1
ATOM 7243 C C . PHE B 1 411 ? 13.234 41.438 3.311 1 93.62 411 PHE B C 1
ATOM 7245 O O . PHE B 1 411 ? 13.141 40.219 3.303 1 93.62 411 PHE B O 1
ATOM 7252 N N . GLU B 1 412 ? 13.992 41.938 2.461 1 92.25 412 GLU B N 1
ATOM 7253 C CA . GLU B 1 412 ? 14.438 41.375 1.188 1 92.25 412 GLU B CA 1
ATOM 7254 C C . GLU B 1 412 ? 15.461 40.25 1.402 1 92.25 412 GLU B C 1
ATOM 7256 O O . GLU B 1 412 ? 15.57 39.344 0.581 1 92.25 412 GLU B O 1
ATOM 7261 N N . GLN B 1 413 ? 16.094 40.281 2.5 1 92.31 413 GLN B N 1
ATOM 7262 C CA . GLN B 1 413 ? 17.172 39.344 2.744 1 92.31 413 GLN B CA 1
ATOM 7263 C C . GLN B 1 413 ? 16.625 38 3.215 1 92.31 413 GLN B C 1
ATOM 7265 O O . GLN B 1 413 ? 17.359 37 3.258 1 92.31 413 GLN B O 1
ATOM 7270 N N . ALA B 1 414 ? 15.312 37.969 3.523 1 94.62 414 ALA B N 1
ATOM 7271 C CA . ALA B 1 414 ? 14.719 36.75 4.035 1 94.62 414 ALA B CA 1
ATOM 7272 C C . ALA B 1 414 ? 14.898 35.594 3.051 1 94.62 414 ALA B C 1
ATOM 7274 O O . ALA B 1 414 ? 14.781 35.781 1.838 1 94.62 414 ALA B O 1
ATOM 7275 N N . GLU B 1 415 ? 15.156 34.406 3.605 1 95 415 GLU B N 1
ATOM 7276 C CA . GLU B 1 415 ? 15.344 33.219 2.787 1 95 415 GLU B CA 1
ATOM 7277 C C . GLU B 1 415 ? 14.219 32.219 3.008 1 95 415 GLU B C 1
ATOM 7279 O O . GLU B 1 415 ? 14.078 31.25 2.244 1 95 415 GLU B O 1
ATOM 7284 N N . VAL B 1 416 ? 13.445 32.469 4.027 1 95.12 416 VAL B N 1
ATOM 7285 C CA . VAL B 1 416 ? 12.297 31.594 4.293 1 95.12 416 VAL B CA 1
ATOM 7286 C C . VAL B 1 416 ? 11.086 32.469 4.656 1 95.12 416 VAL B C 1
ATOM 7288 O O . VAL B 1 416 ? 11.219 33.656 4.934 1 95.12 416 VAL B O 1
ATOM 7291 N N . THR B 1 417 ? 9.945 31.875 4.598 1 96.56 417 THR B N 1
ATOM 7292 C CA . THR B 1 417 ? 8.695 32.562 4.891 1 96.56 417 THR B CA 1
ATOM 7293 C C . THR B 1 417 ? 8.5 32.719 6.398 1 96.56 417 THR B C 1
ATOM 7295 O O . THR B 1 417 ? 9.164 32.031 7.184 1 96.56 417 THR B O 1
ATOM 7298 N N . PRO B 1 418 ? 7.59 33.562 6.82 1 97.5 418 PRO B N 1
ATOM 7299 C CA . PRO B 1 418 ? 7.332 33.812 8.242 1 97.5 418 PRO B CA 1
ATOM 7300 C C . PRO B 1 418 ? 6.914 32.531 8.977 1 97.5 418 PRO B C 1
ATOM 7302 O O . PRO B 1 418 ? 7.324 32.312 10.117 1 97.5 418 PRO B O 1
ATOM 7305 N N . ASP B 1 419 ? 6.086 31.703 8.328 1 97.5 419 ASP B N 1
ATOM 7306 C CA . ASP B 1 419 ? 5.637 30.484 8.992 1 97.5 419 ASP B CA 1
ATOM 7307 C C . ASP B 1 419 ? 6.805 29.531 9.258 1 97.5 419 ASP B C 1
ATOM 7309 O O . ASP B 1 419 ? 6.871 28.906 10.312 1 97.5 419 ASP B O 1
ATOM 7313 N N . VAL B 1 420 ? 7.727 29.469 8.375 1 96.31 420 VAL B N 1
ATOM 7314 C CA . VAL B 1 420 ? 8.906 28.625 8.547 1 96.31 420 VAL B CA 1
ATOM 7315 C C . VAL B 1 420 ? 9.812 29.234 9.617 1 96.31 420 VAL B C 1
ATOM 7317 O O . VAL B 1 420 ? 10.367 28.516 10.453 1 96.31 420 VAL B O 1
ATOM 7320 N N . ALA B 1 421 ? 10.023 30.562 9.594 1 96.69 421 ALA B N 1
ATOM 7321 C CA . ALA B 1 421 ? 10.805 31.25 10.617 1 96.69 421 ALA B CA 1
ATOM 7322 C C . ALA B 1 421 ? 10.211 31.016 12.008 1 96.69 421 ALA B C 1
ATOM 7324 O O . ALA B 1 421 ? 10.945 30.766 12.969 1 96.69 421 ALA B O 1
ATOM 7325 N N . PHE B 1 422 ? 8.93 31.125 12.086 1 97 422 PHE B N 1
ATOM 7326 C CA . PHE B 1 422 ? 8.234 30.891 13.352 1 97 422 PHE B CA 1
ATOM 7327 C C . PHE B 1 422 ? 8.43 29.453 13.812 1 97 422 PHE B C 1
ATOM 7329 O O . PHE B 1 422 ? 8.648 29.203 15 1 97 422 PHE B O 1
ATOM 7336 N N . PHE B 1 423 ? 8.359 28.516 12.953 1 96.69 423 PHE B N 1
ATOM 7337 C CA . PHE B 1 423 ? 8.609 27.109 13.242 1 96.69 423 PHE B CA 1
ATOM 7338 C C . PHE B 1 423 ? 9.984 26.922 13.883 1 96.69 423 PHE B C 1
ATOM 7340 O O . PHE B 1 423 ? 10.102 26.281 14.93 1 96.69 423 PHE B O 1
ATOM 7347 N N . LYS B 1 424 ? 10.977 27.516 13.242 1 95.19 424 LYS B N 1
ATOM 7348 C CA . LYS B 1 424 ? 12.336 27.438 13.781 1 95.19 424 LYS B CA 1
ATOM 7349 C C . LYS B 1 424 ? 12.422 28.094 15.156 1 95.19 424 LYS B C 1
ATOM 7351 O O . LYS B 1 424 ? 12.977 27.5 16.094 1 95.19 424 LYS B O 1
ATOM 7356 N N . TYR B 1 425 ? 11.844 29.266 15.242 1 96 425 TYR B N 1
ATOM 7357 C CA . TYR B 1 425 ? 11.836 30.031 16.484 1 96 425 TYR B CA 1
ATOM 7358 C C . TYR B 1 425 ? 11.188 29.234 17.609 1 96 425 TYR B C 1
ATOM 7360 O O . TYR B 1 425 ? 11.75 29.125 18.703 1 96 425 TYR B O 1
ATOM 7368 N N . MET B 1 426 ? 10.117 28.609 17.297 1 96.38 426 MET B N 1
ATOM 7369 C CA . MET B 1 426 ? 9.336 27.859 18.281 1 96.38 426 MET B CA 1
ATOM 7370 C C . MET B 1 426 ? 10.062 26.594 18.719 1 96.38 426 MET B C 1
ATOM 7372 O O . MET B 1 426 ? 10.164 26.297 19.906 1 96.38 426 MET B O 1
ATOM 7376 N N . ILE B 1 427 ? 10.578 25.844 17.766 1 95.56 427 ILE B N 1
ATOM 7377 C CA . ILE B 1 427 ? 11.164 24.547 18.062 1 95.56 427 ILE B CA 1
ATOM 7378 C C . ILE B 1 427 ? 12.492 24.734 18.797 1 95.56 427 ILE B C 1
ATOM 7380 O O . ILE B 1 427 ? 12.82 23.984 19.719 1 95.56 427 ILE B O 1
ATOM 7384 N N . ILE B 1 428 ? 13.25 25.75 18.438 1 93.75 428 ILE B N 1
ATOM 7385 C CA . ILE B 1 428 ? 14.617 25.906 18.922 1 93.75 428 ILE B CA 1
ATOM 7386 C C . ILE B 1 428 ? 14.609 26.719 20.219 1 93.75 428 ILE B C 1
ATOM 7388 O O . ILE B 1 428 ? 15.273 26.359 21.188 1 93.75 428 ILE B O 1
ATOM 7392 N N . GLU B 1 429 ? 13.836 27.812 20.328 1 93.94 429 GLU B N 1
ATOM 7393 C CA . GLU B 1 429 ? 13.945 28.734 21.453 1 93.94 429 GLU B CA 1
ATOM 7394 C C . GLU B 1 429 ? 12.797 28.531 22.438 1 93.94 429 GLU B C 1
ATOM 7396 O O . GLU B 1 429 ? 12.977 28.719 23.656 1 93.94 429 GLU B O 1
ATOM 7401 N N . LYS B 1 430 ? 11.664 28.234 21.875 1 95.25 430 LYS B N 1
ATOM 7402 C CA . LYS B 1 430 ? 10.5 28.172 22.75 1 95.25 430 LYS B CA 1
ATOM 7403 C C . LYS B 1 430 ? 10.227 26.75 23.219 1 95.25 430 LYS B C 1
ATOM 7405 O O . LYS B 1 430 ? 9.469 26.547 24.188 1 95.25 430 LYS B O 1
ATOM 7410 N N . GLY B 1 431 ? 10.758 25.797 22.516 1 95.62 431 GLY B N 1
ATOM 7411 C CA . GLY B 1 431 ? 10.695 24.422 22.953 1 95.62 431 GLY B CA 1
ATOM 7412 C C . GLY B 1 431 ? 9.375 23.734 22.609 1 95.62 431 GLY B C 1
ATOM 7413 O O . GLY B 1 431 ? 8.977 22.781 23.266 1 95.62 431 GLY B O 1
ATOM 7414 N N . VAL B 1 432 ? 8.656 24.266 21.781 1 97.31 432 VAL B N 1
ATOM 7415 C CA . VAL B 1 432 ? 7.395 23.703 21.312 1 97.31 432 VAL B CA 1
ATOM 7416 C C . VAL B 1 432 ? 7.398 23.609 19.781 1 97.31 432 VAL B C 1
ATOM 7418 O O . VAL B 1 432 ? 7.762 24.578 19.109 1 97.31 432 VAL B O 1
ATOM 7421 N N . THR B 1 433 ? 7.012 22.469 19.266 1 96.94 433 THR B N 1
ATOM 7422 C CA . THR B 1 433 ? 7.004 22.266 17.828 1 96.94 433 THR B CA 1
ATOM 7423 C C . THR B 1 433 ? 5.605 22.469 17.25 1 96.94 433 THR B C 1
ATOM 7425 O O . THR B 1 433 ? 4.637 21.875 17.734 1 96.94 433 THR B O 1
ATOM 7428 N N . VAL B 1 434 ? 5.473 23.312 16.281 1 96.75 434 VAL B N 1
ATOM 7429 C CA . VAL B 1 434 ? 4.262 23.516 15.484 1 96.75 434 VAL B CA 1
ATOM 7430 C C . VAL B 1 434 ? 4.566 23.297 14.008 1 96.75 434 VAL B C 1
ATOM 7432 O O . VAL B 1 434 ? 5.703 23 13.641 1 96.75 434 VAL B O 1
ATOM 7435 N N . ILE B 1 435 ? 3.557 23.406 13.133 1 96.5 435 ILE B N 1
ATOM 7436 C CA . ILE B 1 435 ? 3.799 23.141 11.719 1 96.5 435 ILE B CA 1
ATOM 7437 C C . ILE B 1 435 ? 3.553 24.391 10.898 1 96.5 435 ILE B C 1
ATOM 7439 O O . ILE B 1 435 ? 2.572 25.109 11.117 1 96.5 435 ILE B O 1
ATOM 7443 N N . PRO B 1 436 ? 4.527 24.766 9.961 1 96.56 436 PRO B N 1
ATOM 7444 C CA . PRO B 1 436 ? 4.262 25.859 9.031 1 96.56 436 PRO B CA 1
ATOM 7445 C C . PRO B 1 436 ? 3.152 25.531 8.031 1 96.56 436 PRO B C 1
ATOM 7447 O O . PRO B 1 436 ? 3.094 24.406 7.52 1 96.56 436 PRO B O 1
ATOM 7450 N N . MET B 1 437 ? 2.365 26.391 7.648 1 96.88 437 MET B N 1
ATOM 7451 C CA . MET B 1 437 ? 1.165 26.094 6.871 1 96.88 437 MET B CA 1
ATOM 7452 C C . MET B 1 437 ? 1.405 26.328 5.383 1 96.88 437 MET B C 1
ATOM 7454 O O . MET B 1 437 ? 0.581 25.953 4.551 1 96.88 437 MET B O 1
ATOM 7458 N N . SER B 1 438 ? 2.527 26.922 5.004 1 95.12 438 SER B N 1
ATOM 7459 C CA . SER B 1 438 ? 2.836 27.062 3.584 1 95.12 438 SER B CA 1
ATOM 7460 C C . SER B 1 438 ? 2.852 25.719 2.887 1 95.12 438 SER B C 1
ATOM 7462 O O . SER B 1 438 ? 2.576 25.625 1.688 1 95.12 438 SER B O 1
ATOM 7464 N N . SER B 1 439 ? 3.049 24.641 3.65 1 91.38 439 SER B N 1
ATOM 7465 C CA . SER B 1 439 ? 3.131 23.297 3.105 1 91.38 439 SER B CA 1
ATOM 7466 C C . SER B 1 439 ? 1.745 22.75 2.781 1 91.38 439 SER B C 1
ATOM 7468 O O . SER B 1 439 ? 1.62 21.719 2.115 1 91.38 439 SER B O 1
ATOM 7470 N N . PHE B 1 440 ? 0.675 23.438 3.135 1 96.5 440 PHE B N 1
ATOM 7471 C CA . PHE B 1 440 ? -0.691 22.969 2.953 1 96.5 440 PHE B CA 1
ATOM 7472 C C . PHE B 1 440 ? -1.342 23.641 1.748 1 96.5 440 PHE B C 1
ATOM 7474 O O . PHE B 1 440 ? -2.555 23.531 1.554 1 96.5 440 PHE B O 1
ATOM 7481 N N . TYR B 1 441 ? -0.524 24.344 0.958 1 96.38 441 TYR B N 1
ATOM 7482 C CA . TYR B 1 441 ? -1.036 25.094 -0.185 1 96.38 441 TYR B CA 1
ATOM 7483 C C . TYR B 1 441 ? -0.335 24.672 -1.471 1 96.38 441 TYR B C 1
ATOM 7485 O O . TYR B 1 441 ? 0.818 24.234 -1.441 1 96.38 441 TYR B O 1
ATOM 7493 N N . ILE B 1 442 ? -1.079 24.734 -2.533 1 94.38 442 ILE B N 1
ATOM 7494 C CA . ILE B 1 442 ? -0.427 24.719 -3.838 1 94.38 442 ILE B CA 1
ATOM 7495 C C . ILE B 1 442 ? 0.183 26.094 -4.125 1 94.38 442 ILE B C 1
ATOM 7497 O O . ILE B 1 442 ? -0.502 27.109 -4.043 1 94.38 442 ILE B O 1
ATOM 7501 N N . GLN B 1 443 ? 1.463 26.031 -4.43 1 91.88 443 GLN B N 1
ATOM 7502 C CA . GLN B 1 443 ? 2.137 27.297 -4.668 1 91.88 443 GLN B CA 1
ATOM 7503 C C . GLN B 1 443 ? 2.258 27.594 -6.164 1 91.88 443 GLN B C 1
ATOM 7505 O O . GLN B 1 443 ? 2.652 26.719 -6.938 1 91.88 443 GLN B O 1
ATOM 7510 N N . ASP B 1 444 ? 1.856 28.641 -6.59 1 81.25 444 ASP B N 1
ATOM 7511 C CA . ASP B 1 444 ? 1.982 29.078 -7.98 1 81.25 444 ASP B CA 1
ATOM 7512 C C . ASP B 1 444 ? 3.42 29.469 -8.305 1 81.25 444 ASP B C 1
ATOM 7514 O O . ASP B 1 444 ? 3.895 29.25 -9.422 1 81.25 444 ASP B O 1
ATOM 7518 N N . ASP B 1 445 ? 4.051 30.156 -7.402 1 79.25 445 ASP B N 1
ATOM 7519 C CA . ASP B 1 445 ? 5.426 30.641 -7.516 1 79.25 445 ASP B CA 1
ATOM 7520 C C . ASP B 1 445 ? 6.203 30.375 -6.227 1 79.25 445 ASP B C 1
ATOM 7522 O O . ASP B 1 445 ? 6.023 31.094 -5.234 1 79.25 445 ASP B O 1
ATOM 7526 N N . GLU B 1 446 ? 7.094 29.516 -6.332 1 78.81 446 GLU B N 1
ATOM 7527 C CA . GLU B 1 446 ? 7.832 29.172 -5.117 1 78.81 446 GLU B CA 1
ATOM 7528 C C . GLU B 1 446 ? 9.078 30.031 -4.969 1 78.81 446 GLU B C 1
ATOM 7530 O O . GLU B 1 446 ? 9.727 30.031 -3.92 1 78.81 446 GLU B O 1
ATOM 7535 N N . LYS B 1 447 ? 9.391 30.891 -5.992 1 80.62 447 LYS B N 1
ATOM 7536 C CA . LYS B 1 447 ? 10.633 31.672 -6 1 80.62 447 LYS B CA 1
ATOM 7537 C C . LYS B 1 447 ? 10.453 33 -5.25 1 80.62 447 LYS B C 1
ATOM 7539 O O . LYS B 1 447 ? 11.414 33.531 -4.688 1 80.62 447 LYS B O 1
ATOM 7544 N N . ASN B 1 448 ? 9.219 33.406 -5.242 1 89.56 448 ASN B N 1
ATOM 7545 C CA . ASN B 1 448 ? 8.938 34.656 -4.543 1 89.56 448 ASN B CA 1
ATOM 7546 C C . ASN B 1 448 ? 8.297 34.406 -3.182 1 89.56 448 ASN B C 1
ATOM 7548 O O . ASN B 1 448 ? 7.09 34.188 -3.092 1 89.56 448 ASN B O 1
ATOM 7552 N N . LEU B 1 449 ? 9.086 34.625 -2.166 1 92 449 LEU B N 1
ATOM 7553 C CA . LEU B 1 449 ? 8.664 34.312 -0.803 1 92 449 LEU B CA 1
ATOM 7554 C C . LEU B 1 449 ? 7.43 35.125 -0.429 1 92 449 LEU B C 1
ATOM 7556 O O . LEU B 1 449 ? 6.59 34.656 0.349 1 92 449 LEU B O 1
ATOM 7560 N N . LYS B 1 450 ? 7.355 36.312 -0.977 1 91.44 450 LYS B N 1
ATOM 7561 C CA . LYS B 1 450 ? 6.289 37.25 -0.61 1 91.44 450 LYS B CA 1
ATOM 7562 C C . LYS B 1 450 ? 4.945 36.781 -1.173 1 91.44 450 LYS B C 1
ATOM 7564 O O . LYS B 1 450 ? 3.895 37.25 -0.733 1 91.44 450 LYS B O 1
ATOM 7569 N N . ASN B 1 451 ? 5 35.875 -2.08 1 92.44 451 ASN B N 1
ATOM 7570 C CA . ASN B 1 451 ? 3.779 35.375 -2.723 1 92.44 451 ASN B CA 1
ATOM 7571 C C . ASN B 1 451 ? 3.4 34 -2.244 1 92.44 451 ASN B C 1
ATOM 7573 O O . ASN B 1 451 ? 2.4 33.438 -2.689 1 92.44 451 ASN B O 1
ATOM 7577 N N . ILE B 1 452 ? 4.141 33.531 -1.295 1 94.56 452 ILE B N 1
ATOM 7578 C CA . ILE B 1 452 ? 3.869 32.156 -0.812 1 94.56 452 ILE B CA 1
ATOM 7579 C C . ILE B 1 452 ? 2.576 32.156 0.002 1 94.56 452 ILE B C 1
ATOM 7581 O O . ILE B 1 452 ? 2.43 32.938 0.952 1 94.56 452 ILE B O 1
ATOM 7585 N N . LYS B 1 453 ? 1.682 31.328 -0.409 1 95.5 453 LYS B N 1
ATOM 7586 C CA . LYS B 1 453 ? 0.418 31.172 0.308 1 95.5 453 LYS B CA 1
ATOM 7587 C C . LYS B 1 453 ? 0.624 30.469 1.645 1 95.5 453 LYS B C 1
ATOM 7589 O O . LYS B 1 453 ? 1.471 29.578 1.759 1 95.5 453 LYS B O 1
ATOM 7594 N N . GLY B 1 454 ? -0.195 30.828 2.658 1 96.81 454 GLY B N 1
ATOM 7595 C CA . GLY B 1 454 ? -0.164 30.172 3.959 1 96.81 454 GLY B CA 1
ATOM 7596 C C . GLY B 1 454 ? 0.978 30.656 4.836 1 96.81 454 GLY B C 1
ATOM 7597 O O . GLY B 1 454 ? 1.114 30.203 5.98 1 96.81 454 GLY B O 1
ATOM 7598 N N . ARG B 1 455 ? 1.81 31.641 4.43 1 97.12 455 ARG B N 1
ATOM 7599 C CA . ARG B 1 455 ? 3.059 32.031 5.07 1 97.12 455 ARG B CA 1
ATOM 7600 C C . ARG B 1 455 ? 2.793 32.719 6.418 1 97.12 455 ARG B C 1
ATOM 7602 O O . ARG B 1 455 ? 3.709 32.875 7.227 1 97.12 455 ARG B O 1
ATOM 7609 N N . TYR B 1 456 ? 1.576 33.062 6.699 1 97.5 456 TYR B N 1
ATOM 7610 C CA . TYR B 1 456 ? 1.28 33.75 7.949 1 97.5 456 TYR B CA 1
ATOM 7611 C C . TYR B 1 456 ? 0.465 32.875 8.883 1 97.5 456 TYR B C 1
ATOM 7613 O O . TYR B 1 456 ? -0.189 33.344 9.805 1 97.5 456 TYR B O 1
ATOM 7621 N N . PHE B 1 457 ? 0.466 31.547 8.641 1 98.12 457 PHE B N 1
ATOM 7622 C CA . PHE B 1 457 ? -0.308 30.625 9.477 1 98.12 457 PHE B CA 1
ATOM 7623 C C . PHE B 1 457 ? 0.562 29.484 9.969 1 98.12 457 PHE B C 1
ATOM 7625 O O . PHE B 1 457 ? 1.586 29.172 9.359 1 98.12 457 PHE B O 1
ATOM 7632 N N . PHE B 1 458 ? 0.213 28.922 11.109 1 97.81 458 PHE B N 1
ATOM 7633 C CA . PHE B 1 458 ? 0.787 27.703 11.648 1 97.81 458 PHE B CA 1
ATOM 7634 C C . PHE B 1 458 ? -0.306 26.781 12.172 1 97.81 458 PHE B C 1
ATOM 7636 O O . PHE B 1 458 ? -1.449 27.203 12.359 1 97.81 458 PHE B O 1
ATOM 7643 N N . ARG B 1 459 ? 0.013 25.5 12.312 1 98.06 459 ARG B N 1
ATOM 7644 C CA . ARG B 1 459 ? -0.968 24.516 12.758 1 98.06 459 ARG B CA 1
ATOM 7645 C C . ARG B 1 459 ? -0.507 23.812 14.031 1 98.06 459 ARG B C 1
ATOM 7647 O O . ARG B 1 459 ? 0.674 23.5 14.18 1 98.06 459 ARG B O 1
ATOM 7654 N N . ILE B 1 460 ? -1.44 23.609 14.922 1 97.69 460 ILE B N 1
ATOM 7655 C CA . ILE B 1 460 ? -1.26 22.875 16.172 1 97.69 460 ILE B CA 1
ATOM 7656 C C . ILE B 1 460 ? -2.143 21.641 16.172 1 97.69 460 ILE B C 1
ATOM 7658 O O . ILE B 1 460 ? -3.266 21.656 15.656 1 97.69 460 ILE B O 1
ATOM 7662 N N . ALA B 1 461 ? -1.63 20.594 16.766 1 97.75 461 ALA B N 1
ATOM 7663 C CA . ALA B 1 461 ? -2.365 19.328 16.812 1 97.75 461 ALA B CA 1
ATOM 7664 C C . ALA B 1 461 ? -3.027 19.141 18.172 1 97.75 461 ALA B C 1
ATOM 7666 O O . ALA B 1 461 ? -2.438 19.469 19.219 1 97.75 461 ALA B O 1
ATOM 7667 N N . LEU B 1 462 ? -4.164 18.531 18.219 1 98.19 462 LEU B N 1
ATOM 7668 C CA . LEU B 1 462 ? -4.996 18.391 19.406 1 98.19 462 LEU B CA 1
ATOM 7669 C C . LEU B 1 462 ? -4.746 17.047 20.094 1 98.19 462 LEU B C 1
ATOM 7671 O O . LEU B 1 462 ? -5.027 16.891 21.281 1 98.19 462 LEU B O 1
ATOM 7675 N N . PRO B 1 463 ? -4.352 15.992 19.344 1 97.44 463 PRO B N 1
ATOM 7676 C CA . PRO B 1 463 ? -4.266 14.664 19.969 1 97.44 463 PRO B CA 1
ATOM 7677 C C . PRO B 1 463 ? -3.078 14.531 20.922 1 97.44 463 PRO B C 1
ATOM 7679 O O . PRO B 1 463 ? -2.152 13.758 20.641 1 97.44 463 PRO B O 1
ATOM 7682 N N . ARG B 1 464 ? -3.275 15.195 22.078 1 97.88 464 ARG B N 1
ATOM 7683 C CA . ARG B 1 464 ? -2.246 15.211 23.109 1 97.88 464 ARG B CA 1
ATOM 7684 C C . ARG B 1 464 ? -2.84 14.898 24.484 1 97.88 464 ARG B C 1
ATOM 7686 O O . ARG B 1 464 ? -3.982 15.258 24.766 1 97.88 464 ARG B O 1
ATOM 7693 N N . LYS B 1 465 ? -2.002 14.281 25.266 1 97.12 465 LYS B N 1
ATOM 7694 C CA . LYS B 1 465 ? -2.359 14.156 26.688 1 97.12 465 LYS B CA 1
ATOM 7695 C C . LYS B 1 465 ? -2.41 15.516 27.359 1 97.12 465 LYS B C 1
ATOM 7697 O O . LYS B 1 465 ? -1.736 16.453 26.938 1 97.12 465 LYS B O 1
ATOM 7702 N N . GLU B 1 466 ? -3.17 15.57 28.406 1 96.25 466 GLU B N 1
ATOM 7703 C CA . GLU B 1 466 ? -3.271 16.812 29.172 1 96.25 466 GLU B CA 1
ATOM 7704 C C . GLU B 1 466 ? -1.906 17.25 29.688 1 96.25 466 GLU B C 1
ATOM 7706 O O . GLU B 1 466 ? -1.584 18.438 29.688 1 96.25 466 GLU B O 1
ATOM 7711 N N . GLU B 1 467 ? -1.148 16.266 30.078 1 97.12 467 GLU B N 1
ATOM 7712 C CA . GLU B 1 467 ? 0.184 16.562 30.609 1 97.12 467 GLU B CA 1
ATOM 7713 C C . GLU B 1 467 ? 1.072 17.188 29.531 1 97.12 467 GLU B C 1
ATOM 7715 O O . GLU B 1 467 ? 1.868 18.078 29.828 1 97.12 467 GLU B O 1
ATOM 7720 N N . THR B 1 468 ? 0.945 16.734 28.344 1 97.38 468 THR B N 1
ATOM 7721 C CA . THR B 1 468 ? 1.729 17.266 27.234 1 97.38 468 THR B CA 1
ATOM 7722 C C . THR B 1 468 ? 1.343 18.719 26.953 1 97.38 468 THR B C 1
ATOM 7724 O O . THR B 1 468 ? 2.213 19.578 26.781 1 97.38 468 THR B O 1
ATOM 7727 N N . ILE B 1 469 ? 0.08 19.016 26.969 1 97.88 469 ILE B N 1
ATOM 7728 C CA . ILE B 1 469 ? -0.423 20.359 26.703 1 97.88 469 ILE B CA 1
ATOM 7729 C C . ILE B 1 469 ? 0.025 21.297 27.828 1 97.88 469 ILE B C 1
ATOM 7731 O O . ILE B 1 469 ? 0.524 22.406 27.562 1 97.88 469 ILE B O 1
ATOM 7735 N N . ASN B 1 470 ? -0.091 20.828 29.016 1 96.81 470 ASN B N 1
ATOM 7736 C CA . ASN B 1 470 ? 0.313 21.641 30.156 1 96.81 470 ASN B CA 1
ATOM 7737 C C . ASN B 1 470 ? 1.809 21.938 30.125 1 96.81 470 ASN B C 1
ATOM 7739 O O . ASN B 1 470 ? 2.225 23.062 30.422 1 96.81 470 ASN B O 1
ATOM 7743 N N . SER B 1 471 ? 2.566 20.953 29.812 1 97.06 471 SER B N 1
ATOM 7744 C CA . SER B 1 471 ? 4.012 21.156 29.703 1 97.06 471 SER B CA 1
ATOM 7745 C C . SER B 1 471 ? 4.359 22.156 28.609 1 97.06 471 SER B C 1
ATOM 7747 O O . SER B 1 471 ? 5.281 22.969 28.766 1 97.06 471 SER B O 1
ATOM 7749 N N . ALA B 1 472 ? 3.674 22.094 27.531 1 97.31 472 ALA B N 1
ATOM 7750 C CA . ALA B 1 472 ? 3.902 23.031 26.438 1 97.31 472 ALA B CA 1
ATOM 7751 C C . ALA B 1 472 ? 3.635 24.469 26.891 1 97.31 472 ALA B C 1
ATOM 7753 O O . ALA B 1 472 ? 4.434 25.375 26.625 1 97.31 472 ALA B O 1
ATOM 7754 N N . PHE B 1 473 ? 2.594 24.703 27.578 1 96.19 473 PHE B N 1
ATOM 7755 C CA . PHE B 1 473 ? 2.236 26.047 27.984 1 96.19 473 PHE B CA 1
ATOM 7756 C C . PHE B 1 473 ? 3.129 26.531 29.125 1 96.19 473 PHE B C 1
ATOM 7758 O O . PHE B 1 473 ? 3.398 27.719 29.266 1 96.19 473 PHE B O 1
ATOM 7765 N N . LYS B 1 474 ? 3.574 25.594 29.938 1 95.19 474 LYS B N 1
ATOM 7766 C CA . LYS B 1 474 ? 4.586 25.984 30.922 1 95.19 474 LYS B CA 1
ATOM 7767 C C . LYS B 1 474 ? 5.82 26.562 30.234 1 95.19 474 LYS B C 1
ATOM 7769 O O . LYS B 1 474 ? 6.348 27.594 30.656 1 95.19 474 LYS B O 1
ATOM 7774 N N . LYS B 1 475 ? 6.23 25.922 29.203 1 94.25 475 LYS B N 1
ATOM 7775 C CA . LYS B 1 475 ? 7.387 26.391 28.438 1 94.25 475 LYS B CA 1
ATOM 7776 C C . LYS B 1 475 ? 7.082 27.719 27.75 1 94.25 475 LYS B C 1
ATOM 7778 O O . LYS B 1 475 ? 7.895 28.656 27.797 1 94.25 475 LYS B O 1
ATOM 7783 N N . LEU B 1 476 ? 5.973 27.859 27.141 1 94.81 476 LEU B N 1
ATOM 7784 C CA . LEU B 1 476 ? 5.605 29.047 26.391 1 94.81 476 LEU B CA 1
ATOM 7785 C C . LEU B 1 476 ? 5.434 30.25 27.312 1 94.81 476 LEU B C 1
ATOM 7787 O O . LEU B 1 476 ? 5.781 31.375 26.953 1 94.81 476 LEU B O 1
ATOM 7791 N N . ASN B 1 477 ? 4.883 29.984 28.422 1 91.81 477 ASN B N 1
ATOM 7792 C CA . ASN B 1 477 ? 4.719 31.062 29.406 1 91.81 477 ASN B CA 1
ATOM 7793 C C . ASN B 1 477 ? 6.066 31.594 29.875 1 91.81 477 ASN B C 1
ATOM 7795 O O . ASN B 1 477 ? 6.195 32.781 30.156 1 91.81 477 ASN B O 1
ATOM 7799 N N . GLN B 1 478 ? 6.988 30.781 29.828 1 87.94 478 GLN B N 1
ATOM 7800 C CA . GLN B 1 478 ? 8.32 31.188 30.25 1 87.94 478 GLN B CA 1
ATOM 7801 C C . GLN B 1 478 ? 9.07 31.891 29.141 1 87.94 478 GLN B C 1
ATOM 7803 O O . GLN B 1 478 ? 9.898 32.781 29.391 1 87.94 478 GLN B O 1
ATOM 7808 N N . THR B 1 479 ? 8.656 31.562 27.922 1 82.81 479 THR B N 1
ATOM 7809 C CA . THR B 1 479 ? 9.57 31.953 26.859 1 82.81 479 THR B CA 1
ATOM 7810 C C . THR B 1 479 ? 8.883 32.875 25.875 1 82.81 479 THR B C 1
ATOM 7812 O O . THR B 1 479 ? 9.547 33.656 25.172 1 82.81 479 THR B O 1
ATOM 7815 N N . LEU B 1 480 ? 7.648 32.875 25.703 1 79.06 480 LEU B N 1
ATOM 7816 C CA . LEU B 1 480 ? 6.953 33.625 24.656 1 79.06 480 LEU B CA 1
ATOM 7817 C C . LEU B 1 480 ? 6.062 34.719 25.234 1 79.06 480 LEU B C 1
ATOM 7819 O O . LEU B 1 480 ? 5.773 35.688 24.562 1 79.06 480 LEU B O 1
ATOM 7823 N N . LYS B 1 481 ? 5.719 34.438 26.438 1 72.56 481 LYS B N 1
ATOM 7824 C CA . LYS B 1 481 ? 4.789 35.375 27.031 1 72.56 481 LYS B CA 1
ATOM 7825 C C . LYS B 1 481 ? 5.371 36.781 27.031 1 72.56 481 LYS B C 1
ATOM 7827 O O . LYS B 1 481 ? 6.543 37 27.359 1 72.56 481 LYS B O 1
ATOM 7832 N N . GLN B 1 482 ? 4.648 37.594 26.266 1 67.69 482 GLN B N 1
ATOM 7833 C CA . GLN B 1 482 ? 5 39 26.281 1 67.69 482 GLN B CA 1
ATOM 7834 C C . GLN B 1 482 ? 4.582 39.656 27.609 1 67.69 482 GLN B C 1
ATOM 7836 O O . GLN B 1 482 ? 3.564 39.281 28.188 1 67.69 482 GLN B O 1
ATOM 7841 N N . ASN B 1 483 ? 5.52 40.219 28.469 1 47.62 483 ASN B N 1
ATOM 7842 C CA . ASN B 1 483 ? 5.121 41.062 29.594 1 47.62 483 ASN B CA 1
ATOM 7843 C C . ASN B 1 483 ? 4.23 42.188 29.141 1 47.62 483 ASN B C 1
ATOM 7845 O O . ASN B 1 483 ? 4.414 42.75 28.062 1 47.62 483 ASN B O 1
#

Nearest PDB structures (foldseek):
  4wp0-assembly1_B  TM=9.230E-01  e=5.742E-40  Homo sapiens
  4wp0-assembly2_D  TM=9.222E-01  e=5.142E-40  Homo sapiens
  4wp0-assembly2_C  TM=9.244E-01  e=1.465E-39  Homo sapiens
  4wp0-assembly1_A  TM=9.165E-01  e=3.952E-39  Homo sapiens
  5wml-assembly1_B  TM=9.119E-01  e=1.806E-31  Arabidopsis thaliana

Organism: Tetrahymena thermophila (strain SB210) (NCBI:txid312017)

Solvent-accessible surface area (backbone atoms only — not comparable to full-atom values): 49611 Å² total; per-residue (Å²): 132,85,72,67,72,72,61,70,67,64,71,62,54,67,68,58,47,59,50,68,73,44,70,71,78,69,59,77,68,69,79,57,81,55,70,89,58,70,61,70,58,60,7,77,46,41,68,77,50,51,67,79,53,71,76,73,44,46,60,61,48,26,61,74,52,66,20,44,76,32,38,60,92,57,54,73,54,67,48,52,64,65,40,45,51,32,28,44,54,33,56,70,49,68,76,42,45,68,29,49,68,36,40,42,66,61,29,42,51,46,49,25,58,52,45,19,64,76,64,71,39,92,47,48,67,62,22,41,29,49,29,44,12,43,56,22,35,49,42,28,45,45,60,23,46,48,40,67,69,27,27,36,38,38,51,29,61,28,58,52,58,64,52,52,40,38,36,62,52,47,29,41,74,42,70,35,59,48,39,76,34,91,48,50,51,78,40,61,72,36,80,45,62,68,58,43,58,69,69,59,55,95,50,38,38,36,39,50,43,52,37,27,17,53,49,60,0,45,59,65,48,62,68,56,45,49,55,50,47,62,56,49,68,74,39,33,43,46,38,34,37,35,41,35,48,30,64,72,30,51,38,93,83,51,82,80,63,55,65,55,72,42,89,78,32,39,80,43,28,41,37,32,29,24,53,14,66,72,48,43,25,51,8,59,33,39,14,30,35,41,33,39,46,82,56,30,52,41,30,32,35,38,38,37,51,44,39,39,49,50,44,31,40,54,38,48,6,48,28,54,25,62,60,59,41,69,38,67,33,94,88,41,89,42,25,42,62,57,52,52,30,50,49,44,46,50,40,48,51,52,52,54,51,50,46,59,70,32,56,49,52,53,48,48,36,62,46,44,16,43,56,29,32,33,31,40,34,78,72,28,56,30,73,38,41,43,17,39,23,35,62,66,37,89,75,38,81,77,18,74,43,52,44,41,87,55,52,70,86,71,46,78,81,50,67,48,38,61,16,54,17,46,31,49,45,27,24,69,72,37,32,33,28,49,35,44,31,40,67,23,41,88,68,92,46,81,84,45,64,84,66,41,51,46,29,49,24,33,34,37,34,36,49,56,42,68,68,57,54,51,53,42,49,55,40,33,56,74,59,53,38,51,131,133,84,72,68,74,71,61,70,68,65,71,62,56,69,70,57,46,60,52,69,71,45,68,71,78,69,59,77,67,66,80,59,81,57,70,88,59,68,61,70,57,60,8,79,45,41,68,78,51,51,68,80,52,70,77,72,44,47,62,61,48,26,60,73,52,67,20,45,76,32,38,61,92,58,55,73,54,66,48,53,64,64,40,45,51,33,27,45,54,33,55,70,48,69,76,43,44,66,30,50,68,35,40,42,65,62,29,43,51,48,50,25,58,52,46,19,62,75,64,72,40,93,47,47,66,62,22,41,29,49,31,44,13,42,57,21,35,50,41,27,46,47,60,23,46,48,41,65,68,29,26,38,37,39,51,28,60,28,58,51,57,64,51,52,41,38,36,62,54,46,27,42,76,44,71,35,58,49,40,76,35,90,48,50,50,79,39,61,72,35,80,43,61,70,58,44,57,70,70,58,55,94,48,38,38,34,38,51,42,52,39,28,17,52,49,60,0,45,59,64,46,62,67,57,44,49,55,51,48,63,56,49,70,76,38,33,42,46,37,33,38,34,44,35,48,32,63,72,29,54,37,92,83,49,84,80,63,52,66,54,72,42,90,79,32,39,78,43,28,40,36,31,30,25,52,14,67,71,49,44,24,52,8,58,34,38,13,30,34,42,33,39,47,82,57,30,52,41,31,32,34,38,38,36,52,44,40,39,49,50,45,32,41,54,40,47,6,48,28,54,26,61,60,57,40,68,38,66,32,94,89,41,89,41,25,42,61,55,52,52,30,50,50,44,44,50,40,49,52,52,51,55,52,50,47,60,70,30,55,51,53,53,49,48,37,62,45,44,15,44,56,30,31,34,32,38,33,79,73,29,56,31,72,39,40,44,15,39,22,35,64,66,38,89,75,38,82,76,20,74,44,52,44,42,87,55,50,70,86,70,46,76,82,52,68,49,38,59,17,52,16,48,30,50,44,28,24,69,73,35,33,32,28,50,35,44,31,40,66,23,40,88,68,92,46,84,84,43,63,85,66,41,50,46,30,48,24,33,34,38,32,34,49,57,43,69,67,56,54,51,52,41,49,56,38,33,56,72,60,55,38,51,132

InterPro domains:
  IPR004839 Aminotransferase, class I/classII, large domain [PF00155] (68-469)
  IPR015421 Pyridoxal phosphate-dependent transferase, major domain [G3DSA:3.40.640.10] (81-332)
  IPR015422 Pyridoxal phosphate-dependent transferase, small domain [G3DSA:3.90.1150.10] (55-476)
  IPR015424 Pyridoxal phosphate-dependent transferase [SSF53383] (48-481)
  IPR051326 Kynurenine--oxoglutarate transaminase [PTHR43807] (49-482)

Secondary structure (DSSP, 8-state):
-TTGGGGGGGGTTSGGGSGGGS-TTS---------TT------TTGGGT-SPPHHHHHHHHHHHTT-EE---SS-SSPPPHHHHHHHHHHTTSS--SPPPTT--HHHHHHHHHHHHHHTTS---GGGEEEESHHHHHHHHHHHHH--TT-EEEEEES--HHHHHHHHHTTPEEEEEEPBPPSSTTT---B--HHHHHHH--TTEEEEEEESS-TTT-----HHHHHHHHHHHTT-TT-EEEEE-TTTT-B-TT-----GGGSTT-GGGEEEEEEHHHHTT-GGG--EEEE--HHHHHHHHHHHHHHHS---HHHHHHHHHHHHHTTSB-TTSSSBHHHHHHHHHHHHHHHHHHHHHHHTSS-EE---SBSSEEEEE-TTTGGGSBGGGGSSSGGG-TTTTSB-TTS-GGG-TT--S-HHHHHHHHIIIII-EE-EEGGGGS--S-SS-GGG-TTTTEEEEE----HHHHHHHHHHHHHHT---/-TTGGGGGGGGGGSGGGGGGGS-TTS---------TT------TTGGGT-SPPHHHHHHHHHHHTT-EE---SS-SSPPPHHHHHHHHHHTTSS--SPPPTT--HHHHHHHHHHHHHHTTS---GGGEEEESHHHHHHHHHHHHH--TT-EEEEEES--HHHHHHHHHTTPEEEEEEPBPPSSTTT---B--HHHHHHH--TTEEEEEEESS-TTT-----HHHHHHHHHHHTT-TT-EEEEE-TTTT-B-TT-----GGGSTT-GGGEEEEEEHHHHTT-GGG--EEEE--HHHHHHHHHHHHHHHS---HHHHHHHHHHHHHTTSB-TTSSSBHHHHHHHHHHHHHHHHHHHHHHHTSS-EE---SBSSEEEEE-TTTGGGSBGGGGSSSGGG-TTTTSB-TTS-GGG-TT--S-HHHHHHHHIIIII-EE-EEGGGGS--S-SS-GGG-TTTTEEEEE----HHHHHHHHHHHHHHT---

pLDDT: mean 90.41, std 17.41, range [21.52, 98.88]

Foldseek 3Di:
DVPCVVPVVVVLPVLVQCVLVVPCVVDPPPPPVPVPPDDDDDDPLCVNVVRDDPQVVQVVLLVVQVFQEQAHQFFPDDFDPLLVVLLVVLVVDDDFDFAAQQAHPLLLVLVQVVVCVVLVHRFDSLQKGKAFFLLGLLLLLLVLQHAQQAEEEEEPLADQSNVSSNSVRNYHYHYFYFAQDPPNAEDATHGPLVSVLVVDDPRYQEYEAEPCGPPALDQDDPVNLLSVVVSCVVPPRYAYEYECQFVLQFPPPDDHDDSCSPPPNLARYKYKYGVCSQRRNSVQGMIMIGGDSVSSVSSSVSRCVVPNHDGHSSSSSVSSVSVQQCQDDPPDRDGNSVVVNVLLRVLLVLLQVLVVVLPLPKHWYRRRTDWKIKIFCPVRLQVQFQLLLHSNSVPDVSRRHGNHPDDPLRVVVGPAFSLSSVQCCCVNQLRHGWAQSLSSDDAPDPPDNVRRPSSGMIMGTRSYDPVSSVVSSVSCSVGRRDD/DVPCVVPVVVVVPVLVQCVVVVPCPVDPPDPPVPVPPDDDDDDPLCVVVVRDDPQVVQVVLLVVQVFQEQAHAFFPDDFDPLLVVLLVVLVPDDDFDFAAQQAHPLLLVLVQVVVCVVLVHRFDSLQKGKAFFLLGLLLLLLVLQHAAQAEEEEEPLADQSNVSSNSVRNYHYHYFYFAQDPPNAEDATHGPLVSVLVVDDPRYQEYEAEPCGPPALDQDDPVNLQSVVVSCVVPPRYAYEYECQFVLQFPPPDDHDDSCSPPPNLARYKYKYGVCSQRRNSVQGMIMIGGDSVSSVSSSVSRCVVPNHDRHSSSSSVSSVSVQQCQDDPPDRHGNSVVVNVLLRVLLVLLQVLVVVLPLPKHWYRRRTDWKIKIFCPVRLQVQFQLLLDSNSVPDVSRRHGNHPDDPLRVVVGPAFSLSSVQCCCVNQLSHGWAQSLSSDDAPDPPDNVRRPSSGMIMGTRSYDPVSSVVSSVSCSVGRRDD